Protein AF-A0A534PPP7-F1 (afdb_monomer)

Structure (mmCIF, N/CA/C/O backbone):
data_AF-A0A534PPP7-F1
#
_entry.id   AF-A0A534PPP7-F1
#
loop_
_atom_site.group_PDB
_atom_site.id
_atom_site.type_symbol
_atom_site.label_atom_id
_atom_site.label_alt_id
_atom_site.label_comp_id
_atom_site.label_asym_id
_atom_site.label_entity_id
_atom_site.label_seq_id
_atom_site.pdbx_PDB_ins_code
_atom_site.Cartn_x
_atom_site.Cartn_y
_atom_site.Cartn_z
_atom_site.occupancy
_atom_site.B_iso_or_equiv
_atom_site.auth_seq_id
_atom_site.auth_comp_id
_atom_site.auth_asym_id
_atom_site.auth_atom_id
_atom_site.pdbx_PDB_model_num
ATOM 1 N N . MET A 1 1 ? 38.783 -33.175 -7.751 1.00 48.69 1 MET A N 1
ATOM 2 C CA . MET A 1 1 ? 37.496 -33.660 -8.300 1.00 48.69 1 MET A CA 1
ATOM 3 C C . MET A 1 1 ? 37.787 -34.452 -9.560 1.00 48.69 1 MET A C 1
ATOM 5 O O . MET A 1 1 ? 38.735 -34.092 -10.246 1.00 48.69 1 MET A O 1
ATOM 9 N N . ALA A 1 2 ? 37.047 -35.529 -9.832 1.00 53.62 2 ALA A N 1
ATOM 10 C CA . ALA A 1 2 ? 37.223 -36.304 -11.060 1.00 53.62 2 ALA A CA 1
ATOM 11 C C . ALA A 1 2 ? 36.837 -35.450 -12.279 1.00 53.62 2 ALA A C 1
ATOM 13 O O . ALA A 1 2 ? 35.809 -34.774 -12.246 1.00 53.62 2 ALA A O 1
ATOM 14 N N . SER A 1 3 ? 37.666 -35.450 -13.325 1.00 61.28 3 SER A N 1
ATOM 15 C CA . SER A 1 3 ? 37.322 -34.813 -14.598 1.00 61.28 3 SER A CA 1
ATOM 16 C C . SER A 1 3 ? 36.041 -35.449 -15.160 1.00 61.28 3 SER A C 1
ATOM 18 O O . SER A 1 3 ? 35.954 -36.679 -15.166 1.00 61.28 3 SER A O 1
ATOM 20 N N . PRO A 1 4 ? 35.049 -34.661 -15.613 1.00 67.62 4 PRO A N 1
ATOM 21 C CA . PRO A 1 4 ? 33.850 -35.194 -16.254 1.00 67.62 4 PRO A CA 1
ATOM 22 C C . PRO A 1 4 ? 34.214 -36.057 -17.471 1.00 67.62 4 PRO A C 1
ATOM 24 O O . PRO A 1 4 ? 35.146 -35.735 -18.208 1.00 67.62 4 PRO A O 1
ATOM 27 N N . SER A 1 5 ? 33.478 -37.150 -17.692 1.00 76.81 5 SER A N 1
ATOM 28 C CA . SER A 1 5 ? 33.642 -37.972 -18.893 1.00 76.81 5 SER A CA 1
ATOM 29 C C . SER A 1 5 ? 33.103 -37.231 -20.116 1.00 76.81 5 SER A C 1
ATOM 31 O O . SER A 1 5 ? 31.976 -36.739 -20.095 1.00 76.81 5 SER A O 1
ATOM 33 N N . LEU A 1 6 ? 33.904 -37.161 -21.181 1.00 77.88 6 LEU A N 1
ATOM 34 C CA . LEU A 1 6 ? 33.490 -36.608 -22.470 1.00 77.88 6 LEU A CA 1
ATOM 35 C C . LEU A 1 6 ? 32.719 -37.664 -23.287 1.00 77.88 6 LEU A C 1
ATOM 37 O O . LEU A 1 6 ? 33.051 -38.848 -23.195 1.00 77.88 6 LEU A O 1
ATOM 41 N N . PRO A 1 7 ? 31.732 -37.264 -24.112 1.00 82.00 7 PRO A N 1
ATOM 42 C CA . PRO A 1 7 ? 31.319 -35.887 -24.399 1.00 82.00 7 PRO A CA 1
ATOM 43 C C . PRO A 1 7 ? 30.439 -35.259 -23.304 1.00 82.00 7 PRO A C 1
ATOM 45 O O . PRO A 1 7 ? 29.649 -35.941 -22.658 1.00 82.00 7 PRO A O 1
ATOM 48 N N . ILE A 1 8 ? 30.531 -33.935 -23.145 1.00 84.94 8 ILE A N 1
ATOM 49 C CA . ILE A 1 8 ? 29.596 -33.143 -22.330 1.00 84.94 8 ILE A CA 1
ATOM 50 C C . ILE A 1 8 ? 28.662 -32.405 -23.287 1.00 84.94 8 ILE A C 1
ATOM 52 O O . ILE A 1 8 ? 29.073 -31.470 -23.982 1.00 84.94 8 ILE A O 1
ATOM 56 N N . HIS A 1 9 ? 27.405 -32.834 -23.313 1.00 90.50 9 HIS A N 1
ATOM 57 C CA . HIS A 1 9 ? 26.338 -32.153 -24.039 1.00 90.50 9 HIS A CA 1
ATOM 58 C C . HIS A 1 9 ? 25.870 -30.906 -23.269 1.00 90.50 9 HIS A C 1
ATOM 60 O O . HIS A 1 9 ? 25.929 -30.907 -22.035 1.00 90.50 9 HIS A O 1
ATOM 66 N N . PRO A 1 10 ? 25.388 -29.856 -23.963 1.00 91.94 10 PRO A N 1
ATOM 67 C CA . PRO A 1 10 ? 24.671 -28.769 -23.306 1.00 91.94 10 PRO A CA 1
ATOM 68 C C . PRO A 1 10 ? 23.489 -29.299 -22.491 1.00 91.94 10 PRO A C 1
ATOM 70 O O . PRO A 1 10 ? 22.778 -30.204 -22.930 1.00 91.94 10 PRO A O 1
ATOM 73 N N . ASP A 1 11 ? 23.265 -28.715 -21.318 1.00 91.31 11 ASP A N 1
ATOM 74 C CA . ASP A 1 11 ? 22.062 -28.960 -20.532 1.00 91.31 11 ASP A CA 1
ATOM 75 C C . ASP A 1 11 ? 20.891 -28.190 -21.144 1.00 91.31 11 ASP A C 1
ATOM 77 O O . ASP A 1 11 ? 20.793 -26.964 -21.020 1.00 91.31 11 ASP A O 1
ATOM 81 N N . ASP A 1 12 ? 20.027 -28.939 -21.821 1.00 88.25 12 ASP A N 1
ATOM 82 C CA . ASP A 1 12 ? 18.895 -28.431 -22.586 1.00 88.25 12 ASP A CA 1
ATOM 83 C C . ASP A 1 12 ? 17.531 -28.699 -21.926 1.00 88.25 12 ASP A C 1
ATOM 85 O O . ASP A 1 12 ? 16.480 -28.615 -22.564 1.00 88.25 12 ASP A O 1
ATOM 89 N N . GLY A 1 13 ? 17.518 -29.043 -20.634 1.00 84.12 13 GLY A N 1
ATOM 90 C CA . GLY A 1 13 ? 16.265 -29.237 -19.908 1.00 84.12 13 GLY A CA 1
ATOM 91 C C . GLY A 1 13 ? 15.392 -27.978 -19.964 1.00 84.12 13 GLY A C 1
ATOM 92 O O . GLY A 1 13 ? 15.777 -26.945 -19.408 1.00 84.12 13 GLY A O 1
ATOM 93 N N . ILE A 1 14 ? 14.224 -28.078 -20.618 1.00 66.31 14 ILE A N 1
ATOM 94 C CA . ILE A 1 14 ? 13.233 -26.996 -20.685 1.00 66.31 14 ILE A CA 1
ATOM 95 C C . ILE A 1 14 ? 12.737 -26.698 -19.272 1.00 66.31 14 ILE A C 1
ATOM 97 O O . ILE A 1 14 ? 12.221 -27.582 -18.572 1.00 66.31 14 ILE A O 1
ATOM 101 N N . ARG A 1 15 ? 12.888 -25.439 -18.858 1.00 71.75 15 ARG A N 1
ATOM 102 C CA . ARG A 1 15 ? 12.310 -24.925 -17.615 1.00 71.75 15 ARG A CA 1
ATOM 103 C C . ARG A 1 15 ? 11.026 -24.189 -17.929 1.00 71.75 15 ARG A C 1
ATOM 105 O O . ARG A 1 15 ? 11.006 -22.985 -18.138 1.00 71.75 15 ARG A O 1
ATOM 112 N N . THR A 1 16 ? 9.933 -24.924 -17.947 1.00 75.56 16 THR A N 1
ATOM 113 C CA . THR A 1 16 ? 8.621 -24.296 -17.937 1.00 75.56 16 THR A CA 1
ATOM 114 C C . THR A 1 16 ? 8.432 -23.517 -16.619 1.00 75.56 16 THR A C 1
ATOM 116 O O . THR A 1 16 ? 9.051 -23.874 -15.609 1.00 75.56 16 THR A O 1
ATOM 119 N N . PRO A 1 17 ? 7.639 -22.426 -16.602 1.00 74.19 17 PRO A N 1
ATOM 120 C CA . PRO A 1 17 ? 7.441 -21.606 -15.403 1.00 74.19 17 PRO A CA 1
ATOM 121 C C . PRO A 1 17 ? 7.044 -22.399 -14.146 1.00 74.19 17 PRO A C 1
ATOM 123 O O . PRO A 1 17 ? 7.491 -22.065 -13.056 1.00 74.19 17 PRO A O 1
ATOM 126 N N . ASP A 1 18 ? 6.291 -23.492 -14.284 1.00 74.44 18 ASP A N 1
ATOM 127 C CA . ASP A 1 18 ? 5.892 -24.405 -13.198 1.00 74.44 18 ASP A CA 1
ATOM 128 C C . ASP A 1 18 ? 7.059 -25.143 -12.522 1.00 74.44 18 ASP A C 1
ATOM 130 O O . ASP A 1 18 ? 6.910 -25.634 -11.407 1.00 74.44 18 ASP A O 1
ATOM 134 N N . ARG A 1 19 ? 8.231 -25.205 -13.165 1.00 76.44 19 ARG A N 1
ATOM 135 C CA . ARG A 1 19 ? 9.452 -25.828 -12.622 1.00 76.44 19 ARG A CA 1
ATOM 136 C C . ARG A 1 19 ? 10.429 -24.820 -12.023 1.00 76.44 19 ARG A C 1
ATOM 138 O O . ARG A 1 19 ? 11.544 -25.196 -11.659 1.00 76.44 19 ARG A O 1
ATOM 145 N N . MET A 1 20 ? 10.060 -23.541 -11.994 1.00 76.81 20 MET A N 1
ATOM 146 C CA . MET A 1 20 ? 10.863 -22.478 -11.404 1.00 76.81 20 MET A CA 1
ATOM 147 C C . MET A 1 20 ? 10.299 -22.068 -10.048 1.00 76.81 20 MET A C 1
ATOM 149 O O . MET A 1 20 ? 9.087 -21.921 -9.886 1.00 76.81 20 MET A O 1
ATOM 153 N N . GLU A 1 21 ? 11.201 -21.806 -9.104 1.00 79.31 21 GLU A N 1
ATOM 154 C CA . GLU A 1 21 ? 10.847 -21.187 -7.832 1.00 79.31 21 GLU A CA 1
ATOM 155 C C . GLU A 1 21 ? 10.166 -19.834 -8.080 1.00 79.31 21 GLU A C 1
ATOM 157 O O . GLU A 1 21 ? 10.539 -19.078 -8.988 1.00 79.31 21 GLU A O 1
ATOM 162 N N . GLU A 1 22 ? 9.163 -19.512 -7.264 1.00 75.19 22 GLU A N 1
ATOM 163 C CA . GLU A 1 22 ? 8.378 -18.284 -7.407 1.00 75.19 22 GLU A CA 1
ATOM 164 C C . GLU A 1 22 ? 9.261 -17.024 -7.514 1.00 75.19 22 GLU A C 1
ATOM 166 O O . GLU A 1 22 ? 9.077 -16.258 -8.466 1.00 75.19 22 GLU A O 1
ATOM 171 N N . PRO A 1 23 ? 10.292 -16.807 -6.668 1.00 77.12 23 PRO A N 1
ATOM 172 C CA . PRO A 1 23 ? 11.134 -15.617 -6.758 1.00 77.12 23 PRO A CA 1
ATOM 173 C C . PRO A 1 23 ? 11.884 -15.465 -8.080 1.00 77.12 23 PRO A C 1
ATOM 175 O O . PRO A 1 23 ? 12.378 -14.368 -8.342 1.00 77.12 23 PRO A O 1
ATOM 178 N N . ASP A 1 24 ? 11.999 -16.515 -8.897 1.00 82.38 24 ASP A N 1
ATOM 179 C CA . ASP A 1 24 ? 12.707 -16.490 -10.176 1.00 82.38 24 ASP A CA 1
ATOM 180 C C . ASP A 1 24 ? 11.797 -16.188 -11.366 1.00 82.38 24 ASP A C 1
ATOM 182 O O . ASP A 1 24 ? 12.275 -15.610 -12.347 1.00 82.38 24 ASP A O 1
ATOM 186 N N . ARG A 1 25 ? 10.504 -16.519 -11.267 1.00 82.56 25 ARG A N 1
ATOM 187 C CA . ARG A 1 25 ? 9.499 -16.286 -12.319 1.00 82.56 25 ARG A CA 1
ATOM 188 C C . ARG A 1 25 ? 8.601 -15.073 -12.083 1.00 82.56 25 ARG A C 1
ATOM 190 O O . ARG A 1 25 ? 7.841 -14.724 -12.978 1.00 82.56 25 ARG A O 1
ATOM 197 N N . THR A 1 26 ? 8.719 -14.425 -10.926 1.00 76.88 26 THR A N 1
ATOM 198 C CA . THR A 1 26 ? 7.904 -13.272 -10.513 1.00 76.88 26 THR A CA 1
ATOM 199 C C . THR A 1 26 ? 8.612 -11.926 -10.687 1.00 76.88 26 THR A C 1
ATOM 201 O O . THR A 1 26 ? 9.839 -11.816 -10.579 1.00 76.88 26 THR A O 1
ATOM 204 N N . GLY A 1 27 ? 7.828 -10.879 -10.960 1.00 75.81 27 GLY A N 1
ATOM 205 C CA . GLY A 1 27 ? 8.277 -9.492 -11.109 1.00 75.81 27 GLY A CA 1
ATOM 206 C C . GLY A 1 27 ? 7.173 -8.591 -11.676 1.00 75.81 27 GLY A C 1
ATOM 207 O O . GLY A 1 27 ? 6.191 -9.074 -12.228 1.00 75.81 27 GLY A O 1
ATOM 208 N N . THR A 1 28 ? 7.324 -7.267 -11.580 1.00 70.12 28 THR A N 1
ATOM 209 C CA . THR A 1 28 ? 6.332 -6.318 -12.135 1.00 70.12 28 THR A CA 1
ATOM 210 C C . THR A 1 28 ? 6.365 -6.267 -13.664 1.00 70.12 28 THR A C 1
ATOM 212 O O . THR A 1 28 ? 5.373 -5.953 -14.317 1.00 70.12 28 THR A O 1
ATOM 215 N N . ALA A 1 29 ? 7.508 -6.610 -14.251 1.00 83.00 29 ALA A N 1
ATOM 216 C CA . ALA A 1 29 ? 7.692 -6.840 -15.675 1.00 83.00 29 ALA A CA 1
ATOM 217 C C . ALA A 1 29 ? 8.908 -7.744 -15.880 1.00 83.00 29 ALA A C 1
ATOM 219 O O . ALA A 1 29 ? 9.785 -7.811 -15.017 1.00 83.00 29 ALA A O 1
ATOM 220 N N . GLY A 1 30 ? 8.998 -8.398 -17.031 1.00 91.69 30 GLY A N 1
ATOM 221 C CA . GLY A 1 30 ? 10.202 -9.117 -17.411 1.00 91.69 30 GLY A CA 1
ATOM 222 C C . GLY A 1 30 ? 9.970 -10.160 -18.488 1.00 91.69 30 GLY A C 1
ATOM 223 O O . GLY A 1 30 ? 8.836 -10.497 -18.841 1.00 91.69 30 GLY A O 1
ATOM 224 N N . ARG A 1 31 ? 11.081 -10.670 -18.999 1.00 94.31 31 ARG A N 1
ATOM 225 C CA . ARG A 1 31 ? 11.146 -11.726 -20.004 1.00 94.31 31 ARG A CA 1
ATOM 226 C C . ARG A 1 31 ? 12.425 -12.516 -19.780 1.00 94.31 31 ARG A C 1
ATOM 228 O O . ARG A 1 31 ? 13.449 -11.939 -19.412 1.00 94.31 31 ARG A O 1
ATOM 235 N N . TRP A 1 32 ? 12.384 -13.815 -20.021 1.00 94.94 32 TRP A N 1
ATOM 236 C CA . TRP A 1 32 ? 13.583 -14.635 -20.047 1.00 94.94 32 TRP A CA 1
ATOM 237 C C . TRP A 1 32 ? 13.519 -15.669 -21.170 1.00 94.94 32 TRP A C 1
ATOM 239 O O . TRP A 1 32 ? 12.445 -16.055 -21.626 1.00 94.94 32 TRP A O 1
ATOM 249 N N . LEU A 1 33 ? 14.696 -16.061 -21.636 1.00 95.56 33 LEU A N 1
ATOM 250 C CA . LEU A 1 33 ? 14.929 -16.951 -22.757 1.00 95.56 33 LEU A CA 1
ATOM 251 C C . LEU A 1 33 ? 15.608 -18.214 -22.226 1.00 95.56 33 LEU A C 1
ATOM 253 O O . LEU A 1 33 ? 16.621 -18.127 -21.526 1.00 95.56 33 LEU A O 1
ATOM 257 N N . ASP A 1 34 ? 15.053 -19.380 -22.534 1.00 94.00 34 ASP A N 1
ATOM 258 C CA . ASP A 1 34 ? 15.616 -20.663 -22.122 1.00 94.00 34 ASP A CA 1
ATOM 259 C C . ASP A 1 34 ? 16.796 -21.041 -23.015 1.00 94.00 34 ASP A C 1
ATOM 261 O O . ASP A 1 34 ? 16.652 -21.617 -24.095 1.00 94.00 34 ASP A O 1
ATOM 265 N N . VAL A 1 35 ? 17.987 -20.656 -22.562 1.00 95.19 35 VAL A N 1
ATOM 266 C CA . VAL A 1 35 ? 19.249 -20.914 -23.253 1.00 95.19 35 VAL A CA 1
ATOM 267 C C . VAL A 1 35 ? 19.879 -22.227 -22.752 1.00 95.19 35 VAL A C 1
ATOM 269 O O . VAL A 1 35 ? 19.961 -22.441 -21.538 1.00 95.19 35 VAL A O 1
ATOM 272 N N . PRO A 1 36 ? 20.373 -23.112 -23.640 1.00 95.12 36 PRO A N 1
ATOM 273 C CA . PRO A 1 36 ? 21.095 -24.316 -23.223 1.00 95.12 36 PRO A CA 1
ATOM 274 C C . PRO A 1 36 ? 22.361 -23.971 -22.428 1.00 95.12 36 PRO A C 1
ATOM 276 O O . PRO A 1 36 ? 23.118 -23.090 -22.827 1.00 95.12 36 PRO A O 1
ATOM 279 N N . ARG A 1 37 ? 22.643 -24.665 -21.319 1.00 93.12 37 ARG A N 1
ATOM 280 C CA . ARG A 1 37 ? 23.792 -24.322 -20.456 1.00 93.12 37 ARG A CA 1
ATOM 281 C C . ARG A 1 37 ? 24.981 -25.212 -20.757 1.00 93.12 37 ARG A C 1
ATOM 283 O O . ARG A 1 37 ? 24.846 -26.429 -20.860 1.00 93.12 37 ARG A O 1
ATOM 290 N N . LEU A 1 38 ? 26.164 -24.619 -20.827 1.00 91.88 38 LEU A N 1
ATOM 291 C CA . LEU A 1 38 ? 27.402 -25.341 -21.085 1.00 91.88 38 LEU A CA 1
ATOM 292 C C . LEU A 1 38 ? 28.473 -24.888 -20.084 1.00 91.88 38 LEU A C 1
ATOM 294 O O . LEU A 1 38 ? 28.654 -23.682 -19.913 1.00 91.88 38 LEU A O 1
ATOM 298 N N . PRO A 1 39 ? 29.160 -25.817 -19.393 1.00 89.69 39 PRO A N 1
ATOM 299 C CA . PRO A 1 39 ? 30.205 -25.455 -18.449 1.00 89.69 39 PRO A CA 1
ATOM 300 C C . PRO A 1 39 ? 31.470 -24.985 -19.148 1.00 89.69 39 PRO A C 1
ATOM 302 O O . PRO A 1 39 ? 31.821 -25.478 -20.226 1.00 89.69 39 PRO A O 1
ATOM 305 N N . ASP A 1 40 ? 32.209 -24.113 -18.471 1.00 86.06 40 ASP A N 1
ATOM 306 C CA . ASP A 1 40 ? 33.564 -23.722 -18.833 1.00 86.06 40 ASP A CA 1
ATOM 307 C C . ASP A 1 40 ? 34.547 -24.846 -18.471 1.00 86.06 40 ASP A C 1
ATOM 309 O O . ASP A 1 40 ? 35.335 -24.755 -17.529 1.00 86.06 40 ASP A O 1
ATOM 313 N N . TYR A 1 41 ? 34.441 -25.974 -19.178 1.00 76.56 41 TYR A N 1
ATOM 314 C CA . TYR A 1 41 ? 35.323 -27.115 -18.980 1.00 76.56 41 TYR A CA 1
ATOM 315 C C . TYR A 1 41 ? 36.561 -27.014 -19.862 1.00 76.56 41 TYR A C 1
ATOM 317 O O . TYR A 1 41 ? 36.495 -26.770 -21.069 1.00 76.56 41 TYR A O 1
ATOM 325 N N . ASN A 1 42 ? 37.709 -27.263 -19.247 1.00 65.19 42 ASN A N 1
ATOM 326 C CA . ASN A 1 42 ? 38.985 -27.271 -19.920 1.00 65.19 42 ASN A CA 1
ATOM 327 C C . ASN A 1 42 ? 39.849 -28.400 -19.365 1.00 65.19 42 ASN A C 1
ATOM 329 O O . ASN A 1 42 ? 40.359 -28.308 -18.251 1.00 65.19 42 ASN A O 1
ATOM 333 N N . GLY A 1 43 ? 40.008 -29.471 -20.139 1.00 55.59 43 GLY A N 1
ATOM 334 C CA . GLY A 1 43 ? 40.831 -30.596 -19.718 1.00 55.59 43 GLY A CA 1
ATOM 335 C C . GLY A 1 43 ? 42.319 -30.249 -19.588 1.00 55.59 43 GLY A C 1
ATOM 336 O O . GLY A 1 43 ? 42.983 -30.861 -18.758 1.00 55.59 43 GLY A O 1
ATOM 337 N N . LEU A 1 44 ? 42.868 -29.318 -20.396 1.00 55.81 44 LEU A N 1
ATOM 338 C CA . LEU A 1 44 ? 44.331 -29.209 -20.590 1.00 55.81 44 LEU A CA 1
ATOM 339 C C . LEU A 1 44 ? 44.894 -27.848 -21.107 1.00 55.81 44 LEU A C 1
ATOM 341 O O . LEU A 1 44 ? 46.115 -27.722 -21.234 1.00 55.81 44 LEU A O 1
ATOM 345 N N . ALA A 1 45 ? 44.076 -26.841 -21.442 1.00 54.84 45 ALA A N 1
ATOM 346 C CA . ALA A 1 45 ? 44.455 -25.693 -22.286 1.00 54.84 45 ALA A CA 1
ATOM 347 C C . ALA A 1 45 ? 44.291 -24.313 -21.617 1.00 54.84 45 ALA A C 1
ATOM 349 O O . ALA A 1 45 ? 43.252 -23.692 -21.800 1.00 54.84 45 ALA A O 1
ATOM 350 N N . ASP A 1 46 ? 45.268 -23.774 -20.881 1.00 54.81 46 ASP A N 1
ATOM 351 C CA . ASP A 1 46 ? 45.174 -22.410 -20.311 1.00 54.81 46 ASP A CA 1
ATOM 352 C C . ASP A 1 46 ? 44.935 -21.336 -21.400 1.00 54.81 46 ASP A C 1
ATOM 354 O O . ASP A 1 46 ? 45.866 -20.791 -21.993 1.00 54.81 46 ASP A O 1
ATOM 358 N N . SER A 1 47 ? 43.667 -21.032 -21.685 1.00 63.19 47 SER A N 1
ATOM 359 C CA . SER A 1 47 ? 43.232 -20.060 -22.684 1.00 63.19 47 SER A CA 1
ATOM 360 C C . SER A 1 47 ? 42.329 -19.026 -22.034 1.00 63.19 47 SER A C 1
ATOM 362 O O . SER A 1 47 ? 41.345 -19.347 -21.372 1.00 63.19 47 SER A O 1
ATOM 364 N N . TRP A 1 48 ? 42.660 -17.756 -22.246 1.00 68.06 48 TRP A N 1
ATOM 365 C CA . TRP A 1 48 ? 42.057 -16.616 -21.552 1.00 68.06 48 TRP A CA 1
ATOM 366 C C . TRP A 1 48 ? 40.630 -16.268 -22.008 1.00 68.06 48 TRP A C 1
ATOM 368 O O . TRP A 1 48 ? 40.037 -15.329 -21.487 1.00 68.06 48 TRP A O 1
ATOM 378 N N . LEU A 1 49 ? 40.085 -16.995 -22.988 1.00 74.31 49 LEU A N 1
ATOM 379 C CA . LEU A 1 49 ? 38.795 -16.714 -23.634 1.00 74.31 49 LEU A CA 1
ATOM 380 C C . LEU A 1 49 ? 37.843 -17.918 -23.623 1.00 74.31 49 LEU A C 1
ATOM 382 O O . LEU A 1 49 ? 36.935 -17.998 -24.450 1.00 74.31 49 LEU A O 1
ATOM 386 N N . TRP A 1 50 ? 38.048 -18.864 -22.706 1.00 85.44 50 TRP A N 1
ATOM 387 C CA . TRP A 1 50 ? 37.230 -20.076 -22.633 1.00 85.44 50 TRP A CA 1
ATOM 388 C C . TRP A 1 50 ? 35.769 -19.780 -22.297 1.00 85.44 50 TRP A C 1
ATOM 390 O O . TRP A 1 50 ? 34.889 -20.138 -23.079 1.00 85.44 50 TRP A O 1
ATOM 400 N N . SER A 1 51 ? 35.521 -18.956 -21.274 1.00 89.31 51 SER A N 1
ATOM 401 C CA . SER A 1 51 ? 34.175 -18.462 -20.962 1.00 89.31 51 SER A CA 1
ATOM 402 C C . SER A 1 51 ? 33.514 -17.722 -22.127 1.00 89.31 51 SER A C 1
ATOM 404 O O . SER A 1 51 ? 32.308 -17.842 -22.325 1.00 89.31 51 SER A O 1
ATOM 406 N N . GLY A 1 52 ? 34.301 -17.035 -22.962 1.00 90.81 52 GLY A N 1
ATOM 407 C CA . GLY A 1 52 ? 33.838 -16.446 -24.219 1.00 90.81 52 GLY A CA 1
ATOM 408 C C . GLY A 1 52 ? 33.343 -17.496 -25.208 1.00 90.81 52 GLY A C 1
ATOM 409 O O . GLY A 1 52 ? 32.209 -17.403 -25.674 1.00 90.81 52 GLY A O 1
ATOM 410 N N . ARG A 1 53 ? 34.171 -18.502 -25.520 1.00 91.06 53 ARG A N 1
ATOM 411 C CA . ARG A 1 53 ? 33.818 -19.568 -26.475 1.00 91.06 53 ARG A CA 1
ATOM 412 C C . ARG A 1 53 ? 32.611 -20.366 -25.997 1.00 91.06 53 ARG A C 1
ATOM 414 O O . ARG A 1 53 ? 31.707 -20.625 -26.786 1.00 91.06 53 ARG A O 1
ATOM 421 N N . THR A 1 54 ? 32.582 -20.706 -24.712 1.00 92.75 54 THR A N 1
ATOM 422 C CA . THR A 1 54 ? 31.476 -21.432 -24.086 1.00 92.75 54 THR A CA 1
ATOM 423 C C . THR A 1 54 ? 30.189 -20.606 -24.118 1.00 92.75 54 THR A C 1
ATOM 425 O O . THR A 1 54 ? 29.151 -21.115 -24.527 1.00 92.75 54 THR A O 1
ATOM 428 N N . SER A 1 55 ? 30.249 -19.310 -23.795 1.00 95.00 55 SER A N 1
ATOM 429 C CA . SER A 1 55 ? 29.078 -18.427 -23.875 1.00 95.00 55 SER A CA 1
ATOM 430 C C . SER A 1 55 ? 28.590 -18.232 -25.315 1.00 95.00 55 SER A C 1
ATOM 432 O O . SER A 1 55 ? 27.388 -18.268 -25.566 1.00 95.00 55 SER A O 1
ATOM 434 N N . ALA A 1 56 ? 29.495 -18.076 -26.288 1.00 95.81 56 ALA A N 1
ATOM 435 C CA . ALA A 1 56 ? 29.121 -17.983 -27.702 1.00 95.81 56 ALA A CA 1
ATOM 436 C C . ALA A 1 56 ? 28.483 -19.282 -28.219 1.00 95.81 56 ALA A C 1
ATOM 438 O O . ALA A 1 56 ? 27.503 -19.230 -28.961 1.00 95.81 56 ALA A O 1
ATOM 439 N N . ALA A 1 57 ? 28.981 -20.440 -27.773 1.00 96.19 57 ALA A N 1
ATOM 440 C CA . ALA A 1 57 ? 28.350 -21.731 -28.021 1.00 96.19 57 ALA A CA 1
ATOM 441 C C . ALA A 1 57 ? 26.946 -21.810 -27.397 1.00 96.19 57 ALA A C 1
ATOM 443 O O . ALA A 1 57 ? 26.022 -22.251 -28.071 1.00 96.19 57 ALA A O 1
ATOM 444 N N . THR A 1 58 ? 26.750 -21.321 -26.167 1.00 96.44 58 THR A N 1
ATOM 445 C CA . THR A 1 58 ? 25.420 -21.199 -25.538 1.00 96.44 58 THR A CA 1
ATOM 446 C C . THR A 1 58 ? 24.465 -20.345 -26.379 1.00 96.44 58 THR A C 1
ATOM 448 O O . THR A 1 58 ? 23.333 -20.761 -26.625 1.00 96.44 58 THR A O 1
ATOM 451 N N . LEU A 1 59 ? 24.918 -19.1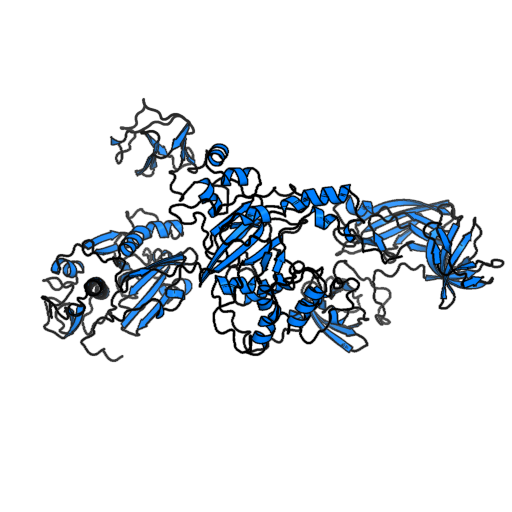87 -26.876 1.00 96.81 59 LEU A N 1
ATOM 452 C CA . LEU A 1 59 ? 24.111 -18.328 -27.751 1.00 96.81 59 LEU A CA 1
ATOM 453 C C . LEU A 1 59 ? 23.747 -19.032 -29.071 1.00 96.81 59 LEU A C 1
ATOM 455 O O . LEU A 1 59 ? 22.604 -18.963 -29.509 1.00 96.81 59 LEU A O 1
ATOM 459 N N . TYR A 1 60 ? 24.688 -19.747 -29.690 1.00 97.12 60 TYR A N 1
ATOM 460 C CA . TYR A 1 60 ? 24.412 -20.553 -30.883 1.00 97.12 60 TYR A CA 1
ATOM 461 C C . TYR A 1 60 ? 23.410 -21.686 -30.609 1.00 97.12 60 TYR A C 1
ATOM 463 O O . TYR A 1 60 ? 22.460 -21.889 -31.372 1.00 97.12 60 TYR A O 1
ATOM 471 N N . ASN A 1 61 ? 23.589 -22.393 -29.492 1.00 97.50 61 ASN A N 1
ATOM 472 C CA . ASN A 1 61 ? 22.721 -23.493 -29.088 1.00 97.50 61 ASN A CA 1
ATOM 473 C C . ASN A 1 61 ? 21.289 -23.012 -28.823 1.00 97.50 61 ASN A C 1
ATOM 475 O O . ASN A 1 61 ? 20.355 -23.732 -29.154 1.00 97.50 61 ASN A O 1
ATOM 479 N N . TYR A 1 62 ? 21.095 -21.790 -28.314 1.00 97.31 62 TYR A N 1
ATOM 480 C CA . TYR A 1 62 ? 19.763 -21.189 -28.179 1.00 97.31 62 TYR A CA 1
ATOM 481 C C . TYR A 1 62 ? 19.014 -21.118 -29.518 1.00 97.31 62 TYR A C 1
ATOM 483 O O . TYR A 1 62 ? 17.874 -21.574 -29.610 1.00 97.31 62 TYR A O 1
ATOM 491 N N . TYR A 1 63 ? 19.656 -20.626 -30.580 1.00 97.38 63 TYR A N 1
ATOM 492 C CA . TYR A 1 63 ? 19.019 -20.578 -31.900 1.00 97.38 63 TYR A CA 1
ATOM 493 C C . TYR A 1 63 ? 18.778 -21.977 -32.466 1.00 97.38 63 TYR A C 1
ATOM 495 O O . TYR A 1 63 ? 17.736 -22.229 -33.065 1.00 97.38 63 TYR A O 1
ATOM 503 N N . CYS A 1 64 ? 19.688 -22.923 -32.227 1.00 96.19 64 CYS A N 1
ATOM 504 C CA . CYS A 1 64 ? 19.449 -24.317 -32.593 1.00 96.19 64 CYS A CA 1
ATOM 505 C C . CYS A 1 64 ? 18.238 -24.901 -31.868 1.00 96.19 64 CYS A C 1
ATOM 507 O O . CYS A 1 64 ? 17.437 -25.580 -32.505 1.00 96.19 64 CYS A O 1
ATOM 509 N N . LYS A 1 65 ? 18.068 -24.600 -30.576 1.00 95.38 65 LYS A N 1
ATOM 510 C CA . LYS A 1 65 ? 16.899 -25.003 -29.793 1.00 95.38 65 LYS A CA 1
ATOM 511 C C . LYS A 1 65 ? 15.621 -24.445 -30.406 1.00 95.38 65 LYS A C 1
ATOM 513 O O . LYS A 1 65 ? 14.724 -25.204 -30.758 1.00 95.38 65 LYS A O 1
ATOM 518 N N . ALA A 1 66 ? 15.585 -23.131 -30.629 1.00 94.44 66 ALA A N 1
ATOM 519 C CA . ALA A 1 66 ? 14.440 -22.434 -31.211 1.00 94.44 66 ALA A CA 1
ATOM 520 C C . ALA A 1 66 ? 14.052 -22.957 -32.611 1.00 94.44 66 ALA A C 1
ATOM 522 O O . ALA A 1 66 ? 12.874 -22.948 -32.979 1.00 94.44 66 ALA A O 1
ATOM 523 N N . LEU A 1 67 ? 15.038 -23.430 -33.381 1.00 93.94 67 LEU A N 1
ATOM 524 C CA . LEU A 1 67 ? 14.871 -24.000 -34.721 1.00 93.94 67 LEU A CA 1
ATOM 525 C C . LEU A 1 67 ? 14.653 -25.527 -34.729 1.00 93.94 67 LEU A C 1
ATOM 527 O O . LEU A 1 67 ? 14.539 -26.105 -35.810 1.00 93.94 67 LEU A O 1
ATOM 531 N N . GLY A 1 68 ? 14.625 -26.195 -33.569 1.00 93.94 68 GLY A N 1
ATOM 532 C CA . GLY A 1 68 ? 14.485 -27.655 -33.474 1.00 93.94 68 GLY A CA 1
ATOM 533 C C . GLY A 1 68 ? 15.703 -28.448 -33.977 1.00 93.94 68 GLY A C 1
ATOM 534 O O . GLY A 1 68 ? 15.580 -29.615 -34.339 1.00 93.94 68 GLY A O 1
ATOM 535 N N . LYS A 1 69 ? 16.887 -27.828 -34.015 1.00 95.69 69 LYS A N 1
ATOM 536 C CA . LYS A 1 69 ? 18.160 -28.387 -34.505 1.00 95.69 69 LYS A CA 1
ATOM 537 C C . LYS A 1 69 ? 19.103 -28.797 -33.370 1.00 95.69 69 LYS A C 1
ATOM 539 O O . LYS A 1 69 ? 20.309 -28.571 -33.434 1.00 95.69 69 LYS A O 1
ATOM 544 N N . THR A 1 70 ? 18.579 -29.403 -32.308 1.00 94.56 70 THR A N 1
ATOM 545 C CA . THR A 1 70 ? 19.364 -29.722 -31.098 1.00 94.56 70 THR A CA 1
ATOM 546 C C . THR A 1 70 ? 20.512 -30.711 -31.345 1.00 94.56 70 THR A C 1
ATOM 548 O O . THR A 1 70 ? 21.520 -30.694 -30.641 1.00 94.56 70 THR A O 1
ATOM 551 N N . SER A 1 71 ? 20.435 -31.515 -32.410 1.00 94.69 71 SER A N 1
ATOM 552 C CA . SER A 1 71 ? 21.538 -32.371 -32.868 1.00 94.69 71 SER A CA 1
ATOM 553 C C . SER A 1 71 ? 22.757 -31.599 -33.389 1.00 94.69 71 SER A C 1
ATOM 555 O O . SER A 1 71 ? 23.837 -32.175 -33.489 1.00 94.69 71 SER A O 1
ATOM 557 N N . GLU A 1 72 ? 22.603 -30.323 -33.752 1.00 96.12 72 GLU A N 1
ATOM 558 C CA . GLU A 1 72 ? 23.677 -29.463 -34.274 1.00 96.12 72 GLU A CA 1
ATOM 559 C C . GLU A 1 72 ? 24.395 -28.664 -33.176 1.00 96.12 72 GLU A C 1
ATOM 561 O O . GLU A 1 72 ? 25.313 -27.906 -33.478 1.00 96.12 72 GLU A O 1
ATOM 566 N N . TYR A 1 73 ? 24.023 -28.851 -31.904 1.00 97.50 73 TYR A N 1
ATOM 567 C CA . TYR A 1 73 ? 24.628 -28.146 -30.776 1.00 97.50 73 TYR A CA 1
ATOM 568 C C . TYR A 1 73 ? 26.153 -28.212 -30.748 1.00 97.50 73 TYR A C 1
ATOM 570 O O . TYR A 1 73 ? 26.780 -29.168 -31.198 1.00 97.50 73 TYR A O 1
ATOM 578 N N . ILE A 1 74 ? 26.752 -27.211 -30.117 1.00 96.88 74 ILE A N 1
ATOM 579 C CA . ILE A 1 74 ? 28.156 -27.205 -29.728 1.00 96.88 74 ILE A CA 1
ATOM 580 C C . ILE A 1 74 ? 28.263 -27.688 -28.279 1.00 96.88 74 ILE A C 1
ATOM 582 O O . ILE A 1 74 ? 27.596 -27.155 -27.394 1.00 96.88 74 ILE A O 1
ATOM 586 N N . GLY A 1 75 ? 29.127 -28.672 -28.033 1.00 94.62 75 GLY A N 1
ATOM 587 C CA . GLY A 1 75 ? 29.425 -29.217 -26.704 1.00 94.62 75 GLY A CA 1
ATOM 588 C C . GLY A 1 75 ? 30.895 -29.611 -26.566 1.00 94.62 75 GLY A C 1
ATOM 589 O O . GLY A 1 75 ? 31.688 -29.406 -27.488 1.00 94.62 75 GLY A O 1
ATOM 590 N N . HIS A 1 76 ? 31.283 -30.186 -25.427 1.00 91.62 76 HIS A N 1
ATOM 591 C CA . HIS A 1 76 ? 32.652 -30.687 -25.249 1.00 91.62 76 HIS A CA 1
ATOM 592 C C . HIS A 1 76 ? 32.763 -32.106 -25.795 1.00 91.62 76 HIS A C 1
ATOM 594 O O . HIS A 1 76 ? 32.001 -32.985 -25.394 1.00 91.62 76 HIS A O 1
ATOM 600 N N . LYS A 1 77 ? 33.721 -32.352 -26.691 1.00 91.88 77 LYS A N 1
ATOM 601 C CA . LYS A 1 77 ? 33.920 -33.663 -27.324 1.00 91.88 77 LYS A CA 1
ATOM 602 C C . LYS A 1 77 ? 35.396 -33.898 -27.651 1.00 91.88 77 LYS A C 1
ATOM 604 O O . LYS A 1 77 ? 36.100 -32.992 -28.107 1.00 91.88 77 LYS A O 1
ATOM 609 N N . THR A 1 78 ? 35.855 -35.131 -27.456 1.00 91.06 78 THR A N 1
ATOM 610 C CA . THR A 1 78 ? 37.180 -35.584 -27.897 1.00 91.06 78 THR A CA 1
ATOM 611 C C . THR A 1 78 ? 37.185 -35.788 -29.412 1.00 91.06 78 THR A C 1
ATOM 613 O O . THR A 1 78 ? 36.310 -36.452 -29.964 1.00 91.06 78 THR A O 1
ATOM 616 N N . GLY A 1 79 ? 38.178 -35.231 -30.100 1.00 91.25 79 GLY A N 1
ATOM 617 C CA . GLY A 1 79 ? 38.338 -35.373 -31.547 1.00 91.25 79 GLY A CA 1
ATOM 618 C C . GLY A 1 79 ? 39.754 -35.041 -32.015 1.00 91.25 79 GLY A C 1
ATOM 619 O O . GLY A 1 79 ? 40.686 -34.964 -31.216 1.00 91.25 79 GLY A O 1
ATOM 620 N N . LYS A 1 80 ? 39.937 -34.824 -33.323 1.00 92.00 80 LYS A N 1
ATOM 621 C CA . LYS A 1 80 ? 41.251 -34.458 -33.881 1.00 92.00 80 LYS A CA 1
ATOM 622 C C . LYS A 1 80 ? 41.691 -33.078 -33.386 1.00 92.00 80 LYS A C 1
ATOM 624 O O . LYS A 1 80 ? 40.892 -32.138 -33.400 1.00 92.00 80 LYS A O 1
ATOM 629 N N . ALA A 1 81 ? 42.952 -32.959 -32.974 1.00 90.00 81 ALA A N 1
ATOM 630 C CA . ALA A 1 81 ? 43.561 -31.674 -32.643 1.00 90.00 81 ALA A CA 1
ATOM 631 C C . ALA A 1 81 ? 43.493 -30.714 -33.848 1.00 90.00 81 ALA A C 1
ATOM 633 O O . ALA A 1 81 ? 43.635 -31.135 -34.996 1.00 90.00 81 ALA A O 1
ATOM 634 N N . GLY A 1 82 ? 43.246 -29.437 -33.571 1.00 87.56 82 GLY A N 1
ATOM 635 C CA . GLY A 1 82 ? 43.233 -28.345 -34.541 1.00 87.56 82 GLY A CA 1
ATOM 636 C C . GLY A 1 82 ? 44.461 -27.433 -34.432 1.00 87.56 82 GLY A C 1
ATOM 637 O O . GLY A 1 82 ? 45.394 -27.725 -33.679 1.00 87.56 82 GLY A O 1
ATOM 638 N N . PRO A 1 83 ? 44.475 -26.317 -35.178 1.00 86.06 83 PRO A N 1
ATOM 639 C CA . PRO A 1 83 ? 45.616 -25.410 -35.229 1.00 86.06 83 PRO A CA 1
ATOM 640 C C . PRO A 1 83 ? 45.818 -24.616 -33.926 1.00 86.06 83 PRO A C 1
ATOM 642 O O . PRO A 1 83 ? 44.882 -24.335 -33.175 1.00 86.06 83 PRO A O 1
ATOM 645 N N . GLY A 1 84 ? 47.069 -24.212 -33.688 1.00 84.00 84 GLY A N 1
ATOM 646 C CA . GLY A 1 84 ? 47.480 -23.310 -32.608 1.00 84.00 84 GLY A CA 1
ATOM 647 C C . GLY A 1 84 ? 47.428 -23.888 -31.189 1.00 84.00 84 GLY A C 1
ATOM 648 O O . GLY A 1 84 ? 47.044 -25.032 -30.946 1.00 84.00 84 GLY A O 1
ATOM 649 N N . ALA A 1 85 ? 47.850 -23.071 -30.219 1.00 80.31 85 ALA A N 1
ATOM 650 C CA . ALA A 1 85 ? 48.005 -23.488 -28.822 1.00 80.31 85 ALA A CA 1
ATOM 651 C C . ALA A 1 85 ? 46.684 -23.913 -28.161 1.00 80.31 85 ALA A C 1
ATOM 653 O O . ALA A 1 85 ? 46.700 -24.707 -27.226 1.00 80.31 85 ALA A O 1
ATOM 654 N N . VAL A 1 86 ? 45.562 -23.396 -28.661 1.00 80.00 86 VAL A N 1
ATOM 655 C CA . VAL A 1 86 ? 44.212 -23.689 -28.180 1.00 80.00 86 VAL A CA 1
ATOM 656 C C . VAL A 1 86 ? 43.610 -24.929 -28.855 1.00 80.00 86 VAL A C 1
ATOM 658 O O . VAL A 1 86 ? 42.898 -25.700 -28.211 1.00 80.00 86 VAL A O 1
ATOM 661 N N . GLY A 1 87 ? 43.887 -25.132 -30.146 1.00 84.25 87 GLY A N 1
ATOM 662 C CA . GLY A 1 87 ? 43.368 -26.263 -30.913 1.00 84.25 87 GLY A CA 1
ATOM 663 C C . GLY A 1 87 ? 44.140 -27.564 -30.696 1.00 84.25 87 GLY A C 1
ATOM 664 O O . GLY A 1 87 ? 43.583 -28.629 -30.949 1.00 84.25 87 GLY A O 1
ATOM 665 N N . LYS A 1 88 ? 45.382 -27.510 -30.190 1.00 84.94 88 LYS A N 1
ATOM 666 C CA . LYS A 1 88 ? 46.277 -28.681 -30.062 1.00 84.94 88 LYS A CA 1
ATOM 667 C C . LYS A 1 88 ? 45.753 -29.824 -29.179 1.00 84.94 88 LYS A C 1
ATOM 669 O O . LYS A 1 88 ? 46.323 -30.911 -29.200 1.00 84.94 88 LYS A O 1
ATOM 674 N N . TYR A 1 89 ? 44.705 -29.590 -28.392 1.00 85.19 89 TYR A N 1
ATOM 675 C CA . TYR A 1 89 ? 44.119 -30.585 -27.498 1.00 85.19 89 TYR A CA 1
ATOM 676 C C . TYR A 1 89 ? 42.964 -31.326 -28.176 1.00 85.19 89 TYR A C 1
ATOM 678 O O . TYR A 1 89 ? 42.122 -30.718 -28.840 1.00 85.19 89 TYR A O 1
ATOM 686 N N . ALA A 1 90 ? 42.929 -32.649 -27.995 1.00 86.38 90 ALA A N 1
ATOM 687 C CA . ALA A 1 90 ? 41.876 -33.502 -28.543 1.00 86.38 90 ALA A CA 1
ATOM 688 C C . ALA A 1 90 ? 40.497 -33.150 -27.955 1.00 86.38 90 ALA A C 1
ATOM 690 O O . ALA A 1 90 ? 39.510 -33.076 -28.693 1.00 86.38 90 ALA A O 1
ATOM 691 N N . ASP A 1 91 ? 40.457 -32.862 -26.656 1.00 88.25 91 ASP A N 1
ATOM 692 C CA . ASP A 1 91 ? 39.269 -32.435 -25.920 1.00 88.25 91 ASP A CA 1
ATOM 693 C C . ASP A 1 91 ? 39.014 -30.942 -26.154 1.00 88.25 91 ASP A C 1
ATOM 695 O O . ASP A 1 91 ? 39.834 -30.096 -25.791 1.00 88.25 91 ASP A O 1
ATOM 699 N N . ASN A 1 92 ? 37.901 -30.605 -26.811 1.00 89.62 92 ASN A N 1
ATOM 700 C CA . ASN A 1 92 ? 37.585 -29.221 -27.168 1.00 89.62 92 ASN A CA 1
ATOM 701 C C . ASN A 1 92 ? 36.073 -28.988 -27.319 1.00 89.62 92 ASN A C 1
ATOM 703 O O . ASN A 1 92 ? 35.290 -29.939 -27.358 1.00 89.62 92 ASN A O 1
ATOM 707 N N . LEU A 1 93 ? 35.683 -27.719 -27.481 1.00 91.69 93 LEU A N 1
ATOM 708 C CA . LEU A 1 93 ? 34.343 -27.336 -27.928 1.00 91.69 93 LEU A CA 1
ATOM 709 C C . LEU A 1 93 ? 34.186 -27.659 -29.414 1.00 91.69 93 LEU A C 1
ATOM 711 O O . LEU A 1 93 ? 34.932 -27.136 -30.251 1.00 91.69 93 LEU A O 1
ATOM 715 N N . ARG A 1 94 ? 33.223 -28.519 -29.738 1.00 93.88 94 ARG A N 1
ATOM 716 C CA . ARG A 1 94 ? 32.980 -29.014 -31.095 1.00 93.88 94 ARG A CA 1
ATOM 717 C C . ARG A 1 94 ? 31.503 -29.026 -31.428 1.00 93.88 94 ARG A C 1
ATOM 719 O O . ARG A 1 94 ? 30.661 -29.187 -30.549 1.00 93.88 94 ARG A O 1
ATOM 726 N N . TRP A 1 95 ? 31.224 -28.930 -32.718 1.00 96.06 95 TRP A N 1
ATOM 727 C CA . TRP A 1 95 ? 29.904 -29.188 -33.280 1.00 96.06 95 TRP A CA 1
ATOM 728 C C . TRP A 1 95 ? 29.579 -30.671 -33.119 1.00 96.06 95 TRP A C 1
ATOM 730 O O . TRP A 1 95 ? 30.339 -31.538 -33.558 1.00 96.06 95 TRP A O 1
ATOM 740 N N . LEU A 1 96 ? 28.466 -30.973 -32.464 1.00 95.69 96 LEU A N 1
ATOM 741 C CA . LEU A 1 96 ? 28.051 -32.343 -32.182 1.00 95.69 96 LEU A CA 1
ATOM 742 C C . LEU A 1 96 ? 27.412 -33.004 -33.412 1.00 95.69 96 LEU A C 1
ATOM 744 O O . LEU A 1 96 ? 27.489 -34.224 -33.550 1.00 95.69 96 LEU A O 1
ATOM 748 N N . GLY A 1 97 ? 26.887 -32.208 -34.348 1.00 94.25 97 GLY A N 1
ATOM 749 C CA . GLY A 1 97 ? 26.252 -32.668 -35.583 1.00 94.25 97 GLY A CA 1
ATOM 750 C C . GLY A 1 97 ? 26.231 -31.601 -36.681 1.00 94.25 97 GLY A C 1
ATOM 751 O O . GLY A 1 97 ? 26.980 -30.625 -36.632 1.00 94.25 97 GLY A O 1
ATOM 752 N N . GLY A 1 98 ? 25.387 -31.811 -37.694 1.00 93.94 98 GLY A N 1
ATOM 753 C CA . GLY A 1 98 ? 25.269 -30.926 -38.858 1.00 93.94 98 GLY A CA 1
ATOM 754 C C . GLY A 1 98 ? 26.454 -31.013 -39.827 1.00 93.94 98 GLY A C 1
ATOM 755 O O . GLY A 1 98 ? 27.317 -31.886 -39.717 1.00 93.94 98 GLY A O 1
ATOM 756 N N . SER A 1 99 ? 26.517 -30.080 -40.780 1.00 93.50 99 SER A N 1
ATOM 757 C CA . SER A 1 99 ? 27.592 -30.001 -41.788 1.00 93.50 99 SER A CA 1
ATOM 758 C C . SER A 1 99 ? 28.974 -29.705 -41.196 1.00 93.50 99 SER A C 1
ATOM 760 O O . SER A 1 99 ? 29.987 -29.918 -41.859 1.00 93.50 99 SER A O 1
ATOM 762 N N . ASN A 1 100 ? 29.017 -29.235 -39.946 1.00 93.50 100 ASN A N 1
ATOM 763 C CA . ASN A 1 100 ? 30.235 -28.882 -39.227 1.00 93.50 100 ASN A CA 1
ATOM 764 C C . ASN A 1 100 ? 30.663 -29.930 -38.188 1.00 93.50 100 ASN A C 1
ATOM 766 O O . ASN A 1 100 ? 31.605 -29.657 -37.441 1.00 93.50 100 ASN A O 1
ATOM 770 N N . SER A 1 101 ? 29.992 -31.088 -38.114 1.00 94.69 101 SER A N 1
ATOM 771 C CA . SER A 1 101 ? 30.231 -32.105 -37.080 1.00 94.69 101 SER A CA 1
ATOM 772 C C . SER A 1 101 ? 31.726 -32.400 -36.881 1.00 94.69 101 SER A C 1
ATOM 774 O O . SER A 1 101 ? 32.496 -32.481 -37.837 1.00 94.69 101 SER A O 1
ATOM 776 N N . ASP A 1 102 ? 32.142 -32.512 -35.619 1.00 93.56 102 ASP A N 1
ATOM 777 C CA . ASP A 1 102 ? 33.523 -32.724 -35.156 1.00 93.56 102 ASP A CA 1
ATOM 778 C C . ASP A 1 102 ? 34.524 -31.581 -35.380 1.00 93.56 102 ASP A C 1
ATOM 780 O O . ASP A 1 102 ? 35.626 -31.619 -34.807 1.00 93.56 102 ASP A O 1
ATOM 784 N N . ALA A 1 103 ? 34.167 -30.529 -36.122 1.00 93.12 103 ALA A N 1
ATOM 785 C CA . ALA A 1 103 ? 35.006 -29.338 -36.215 1.00 93.12 103 ALA A CA 1
ATOM 786 C C . ALA A 1 103 ? 35.104 -28.630 -34.852 1.00 93.12 103 ALA A C 1
ATOM 788 O O . ALA A 1 103 ? 34.170 -28.649 -34.049 1.00 93.12 103 ALA A O 1
ATOM 789 N N . ILE A 1 104 ? 36.233 -27.970 -34.589 1.00 92.00 104 ILE A N 1
ATOM 790 C CA . ILE A 1 104 ? 36.391 -27.127 -33.398 1.00 92.00 104 ILE A CA 1
ATOM 791 C C . ILE A 1 104 ? 35.598 -25.828 -33.607 1.00 92.00 104 ILE A C 1
ATOM 793 O O . ILE A 1 104 ? 35.693 -25.204 -34.664 1.00 92.00 104 ILE A O 1
ATOM 797 N N . ALA A 1 105 ? 34.800 -25.430 -32.616 1.00 91.88 105 ALA A N 1
ATOM 798 C CA . ALA A 1 105 ? 33.974 -24.221 -32.668 1.00 91.88 105 ALA A CA 1
ATOM 799 C C . ALA A 1 105 ? 34.711 -22.981 -32.126 1.00 91.88 105 ALA A C 1
ATOM 801 O O . ALA A 1 105 ? 35.549 -23.109 -31.236 1.00 91.88 105 ALA A O 1
ATOM 802 N N . ALA A 1 106 ? 34.381 -21.776 -32.611 1.00 89.19 106 ALA A N 1
ATOM 803 C CA . ALA A 1 106 ? 34.936 -20.495 -32.128 1.00 89.19 106 ALA A CA 1
ATOM 804 C C . ALA A 1 106 ? 36.482 -20.440 -32.080 1.00 89.19 106 ALA A C 1
ATOM 806 O O . ALA A 1 106 ? 37.081 -19.967 -31.107 1.00 89.19 106 ALA A O 1
ATOM 807 N N . LEU A 1 107 ? 37.129 -20.997 -33.107 1.00 87.62 107 LEU A N 1
ATOM 808 C CA . LEU A 1 107 ? 38.576 -20.982 -33.291 1.00 87.62 107 LEU A CA 1
ATOM 809 C C . LEU A 1 107 ? 38.873 -20.482 -34.704 1.00 87.62 107 LEU A C 1
ATOM 811 O O . LEU A 1 107 ? 38.331 -21.024 -35.664 1.00 87.62 107 LEU A O 1
ATOM 815 N N . SER A 1 108 ? 39.725 -19.469 -34.824 1.00 84.25 108 SER A N 1
ATOM 816 C CA . SER A 1 108 ? 40.224 -19.001 -36.118 1.00 84.25 108 SER A CA 1
ATOM 817 C C . SER A 1 108 ? 41.202 -20.003 -36.743 1.00 84.25 108 SER A C 1
ATOM 819 O O . SER A 1 108 ? 41.766 -20.861 -36.057 1.00 84.25 108 SER A O 1
ATOM 821 N N . ASP A 1 109 ? 41.504 -19.832 -38.032 1.00 84.25 109 ASP A N 1
ATOM 822 C CA . ASP A 1 109 ? 42.453 -20.690 -38.762 1.00 84.25 109 ASP A CA 1
ATOM 823 C C . ASP A 1 109 ? 43.872 -20.689 -38.166 1.00 84.25 109 ASP A C 1
ATOM 825 O O . ASP A 1 109 ? 44.596 -21.680 -38.248 1.00 84.25 109 ASP A O 1
ATOM 829 N N . ASN A 1 110 ? 44.275 -19.597 -37.504 1.00 82.88 110 ASN A N 1
ATOM 830 C CA . ASN A 1 110 ? 45.557 -19.502 -36.793 1.00 82.88 110 ASN A CA 1
ATOM 831 C C . ASN A 1 110 ? 45.505 -20.030 -35.342 1.00 82.88 110 ASN A C 1
ATOM 833 O O . ASN A 1 110 ? 46.483 -19.901 -34.602 1.00 82.88 110 ASN A O 1
ATOM 837 N N . GLY A 1 111 ? 44.381 -20.621 -34.927 1.00 81.19 111 GLY A N 1
ATOM 838 C CA . GLY A 1 111 ? 44.217 -21.240 -33.616 1.00 81.19 111 GLY A CA 1
ATOM 839 C C . GLY A 1 111 ? 44.042 -20.260 -32.455 1.00 81.19 111 GLY A C 1
ATOM 840 O O . GLY A 1 111 ? 44.411 -20.594 -31.324 1.00 81.19 111 GLY A O 1
ATOM 841 N N . ARG A 1 112 ? 43.517 -19.054 -32.713 1.00 82.12 112 ARG A N 1
ATOM 842 C CA . ARG A 1 112 ? 43.134 -18.074 -31.682 1.00 82.12 112 ARG A CA 1
ATOM 843 C C . ARG A 1 112 ? 41.642 -18.190 -31.367 1.00 82.12 112 ARG A C 1
ATOM 845 O O . ARG A 1 112 ? 40.832 -18.485 -32.240 1.00 82.12 112 ARG A O 1
ATOM 852 N N . CYS A 1 113 ? 41.279 -17.953 -30.109 1.00 82.06 113 CYS A N 1
ATOM 853 C CA . CYS A 1 113 ? 39.876 -17.852 -29.717 1.00 82.06 113 CYS A CA 1
ATOM 854 C C . CYS A 1 113 ? 39.275 -16.582 -30.324 1.00 82.06 113 CYS A C 1
ATOM 856 O O . CYS A 1 113 ? 39.754 -15.486 -30.030 1.00 82.06 113 CYS A O 1
ATOM 858 N N . ASP A 1 114 ? 38.224 -16.737 -31.117 1.00 84.25 114 ASP A N 1
ATOM 859 C CA . ASP A 1 114 ? 37.487 -15.627 -31.708 1.00 84.25 114 ASP A CA 1
ATOM 860 C C . ASP A 1 114 ? 35.999 -15.983 -31.733 1.00 84.25 114 ASP A C 1
ATOM 862 O O . ASP A 1 114 ? 35.604 -17.029 -32.256 1.00 84.25 114 ASP A O 1
ATOM 866 N N . LEU A 1 115 ? 35.184 -15.142 -31.095 1.00 87.31 115 LEU A N 1
ATOM 867 C CA . LEU A 1 115 ? 33.752 -15.392 -30.954 1.00 87.31 115 LEU A CA 1
ATOM 868 C C . LEU A 1 115 ? 33.017 -15.141 -32.269 1.00 87.31 115 LEU A C 1
ATOM 870 O O . LEU A 1 115 ? 32.055 -15.857 -32.545 1.00 87.31 115 LEU A O 1
ATOM 874 N N . SER A 1 116 ? 33.471 -14.179 -33.086 1.00 87.12 116 SER A N 1
ATOM 875 C CA . SER A 1 116 ? 32.801 -13.864 -34.354 1.00 87.12 116 SER A CA 1
ATOM 876 C C . SER A 1 116 ? 32.917 -15.022 -35.335 1.00 87.12 116 SER A C 1
ATOM 878 O O . SER A 1 116 ? 31.930 -15.358 -35.976 1.00 87.12 116 SER A O 1
ATOM 880 N N . GLN A 1 117 ? 34.060 -15.720 -35.345 1.00 86.94 117 GLN A N 1
ATOM 881 C CA . GLN A 1 117 ? 34.325 -16.862 -36.229 1.00 86.94 117 GLN A CA 1
ATOM 882 C C . GLN A 1 117 ? 33.263 -17.959 -36.140 1.00 86.94 117 GLN A C 1
ATOM 884 O O . GLN A 1 117 ? 32.987 -18.638 -37.127 1.00 86.94 117 GLN A O 1
ATOM 889 N N . LEU A 1 118 ? 32.654 -18.149 -34.964 1.00 93.00 118 LEU A N 1
ATOM 890 C CA . LEU A 1 118 ? 31.548 -19.092 -34.811 1.00 93.00 118 LEU A CA 1
ATOM 891 C C . LEU A 1 118 ? 30.357 -18.681 -35.684 1.00 93.00 118 LEU A C 1
ATOM 893 O O . LEU A 1 118 ? 29.808 -19.516 -36.399 1.00 93.00 118 LEU A O 1
ATOM 897 N N . PHE A 1 119 ? 29.976 -17.407 -35.627 1.00 94.00 119 PHE A N 1
ATOM 898 C CA . PHE A 1 119 ? 28.828 -16.853 -36.340 1.00 94.00 119 PHE A CA 1
ATOM 899 C C . PHE A 1 119 ? 29.137 -16.618 -37.822 1.00 94.00 119 PHE A C 1
ATOM 901 O O . PHE A 1 119 ? 28.312 -16.964 -38.665 1.00 94.00 119 PHE A O 1
ATOM 908 N N . ASP A 1 120 ? 30.349 -16.162 -38.149 1.00 92.31 120 ASP A N 1
ATOM 909 C CA . ASP A 1 120 ? 30.845 -16.004 -39.521 1.00 92.31 120 ASP A CA 1
ATOM 910 C C . ASP A 1 120 ? 30.778 -17.338 -40.276 1.00 92.31 120 ASP A C 1
ATOM 912 O O . ASP A 1 120 ? 30.297 -17.401 -41.408 1.00 92.31 120 ASP A O 1
ATOM 916 N N . LYS A 1 121 ? 31.170 -18.438 -39.616 1.00 92.88 121 LYS A N 1
ATOM 917 C CA . LYS A 1 121 ? 31.097 -19.792 -40.183 1.00 92.88 121 LYS A CA 1
ATOM 918 C C . LYS A 1 121 ? 29.665 -20.255 -40.469 1.00 92.88 121 LYS A C 1
ATOM 920 O O . LYS A 1 121 ? 29.462 -21.086 -41.351 1.00 92.88 121 LYS A O 1
ATOM 925 N N . MET A 1 122 ? 28.685 -19.720 -39.744 1.00 93.81 122 MET A N 1
ATOM 926 C CA . MET A 1 12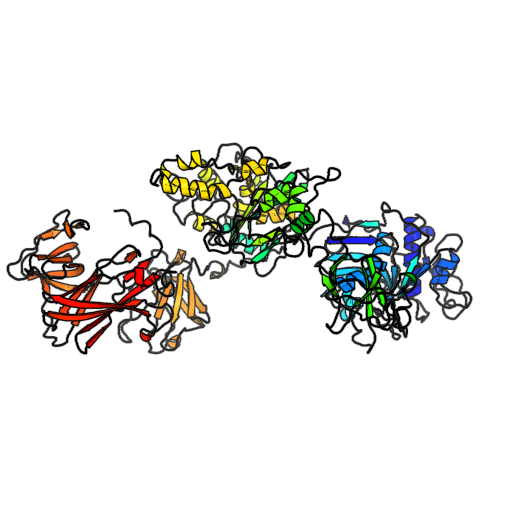2 ? 27.260 -19.971 -39.981 1.00 93.81 122 MET A CA 1
ATOM 927 C C . MET A 1 122 ? 26.620 -18.953 -40.932 1.00 93.81 122 MET A C 1
ATOM 929 O O . MET A 1 122 ? 25.459 -19.119 -41.302 1.00 93.81 122 MET A O 1
ATOM 933 N N . GLY A 1 123 ? 27.358 -17.913 -41.332 1.00 95.00 123 GLY A N 1
ATOM 934 C CA . GLY A 1 123 ? 26.837 -16.795 -42.113 1.00 95.00 123 GLY A CA 1
ATOM 935 C C . GLY A 1 123 ? 25.853 -15.911 -41.342 1.00 95.00 123 GLY A C 1
ATOM 936 O O . GLY A 1 123 ? 24.982 -15.315 -41.968 1.00 95.00 123 GLY A O 1
ATOM 937 N N . TRP A 1 124 ? 25.946 -15.859 -40.008 1.00 95.94 124 TRP A N 1
ATOM 938 C CA . TRP A 1 124 ? 25.053 -15.070 -39.148 1.00 95.94 124 TRP A CA 1
ATOM 939 C C . TRP A 1 124 ? 25.640 -13.691 -38.841 1.00 95.94 124 TRP A C 1
ATOM 941 O O . TRP A 1 124 ? 26.838 -13.549 -38.590 1.00 95.94 124 TRP A O 1
ATOM 951 N N . LYS A 1 125 ? 24.784 -12.669 -38.800 1.00 96.00 125 LYS A N 1
ATOM 952 C CA . LYS A 1 125 ? 25.174 -11.280 -38.529 1.00 96.00 125 LYS A CA 1
ATOM 953 C C . LYS A 1 125 ? 25.177 -10.976 -37.038 1.00 96.00 125 LYS A C 1
ATOM 955 O O . LYS A 1 125 ? 24.126 -10.926 -36.392 1.00 96.00 125 LYS A O 1
ATOM 960 N N . LEU A 1 126 ? 26.362 -10.677 -36.518 1.00 95.06 126 LEU A N 1
ATOM 961 C CA . LEU A 1 126 ? 26.571 -10.251 -35.139 1.00 95.06 126 LEU A CA 1
ATOM 962 C C . LEU A 1 126 ? 26.596 -8.718 -35.034 1.00 95.06 126 LEU A C 1
ATOM 964 O O . LEU A 1 126 ? 27.341 -8.056 -35.755 1.00 95.06 126 LEU A O 1
ATOM 968 N N . GLN A 1 127 ? 25.820 -8.157 -34.109 1.00 95.38 127 GLN A N 1
ATOM 969 C CA . GLN A 1 127 ? 25.896 -6.745 -33.738 1.00 95.38 127 GLN A CA 1
ATOM 970 C C . GLN A 1 127 ? 26.786 -6.584 -32.508 1.00 95.38 127 GLN A C 1
ATOM 972 O O . GLN A 1 127 ? 26.552 -7.231 -31.491 1.00 95.38 127 GLN A O 1
ATOM 977 N N . GLU A 1 128 ? 27.762 -5.679 -32.582 1.00 94.69 128 GLU A N 1
ATOM 978 C CA . GLU A 1 128 ? 28.583 -5.250 -31.445 1.00 94.69 128 GLU A CA 1
ATOM 979 C C . GLU A 1 128 ? 28.132 -3.869 -30.950 1.00 94.69 128 GLU A C 1
ATOM 981 O O . GLU A 1 128 ? 27.805 -2.988 -31.752 1.00 94.69 128 GLU A O 1
ATOM 986 N N . SER A 1 129 ? 28.120 -3.663 -29.631 1.00 94.69 129 SER A N 1
ATOM 987 C CA . SER A 1 129 ? 27.859 -2.355 -29.024 1.00 94.69 129 SER A CA 1
ATOM 988 C C . SER A 1 129 ? 28.435 -2.247 -27.601 1.00 94.69 129 SER A C 1
ATOM 990 O O . SER A 1 129 ? 29.037 -3.187 -27.076 1.00 94.69 129 SER A O 1
ATOM 992 N N . TYR A 1 130 ? 28.288 -1.069 -26.987 1.00 94.75 130 TYR A N 1
ATOM 993 C CA . TYR A 1 130 ? 28.818 -0.720 -25.667 1.00 94.75 130 TYR A CA 1
ATOM 994 C C . TYR A 1 130 ? 27.752 -0.003 -24.828 1.00 94.75 130 TYR A C 1
ATOM 996 O O . TYR A 1 130 ? 27.048 0.874 -25.328 1.00 94.75 130 TYR A O 1
ATOM 1004 N N . LEU A 1 131 ? 27.664 -0.328 -23.533 1.00 93.75 131 LEU A N 1
ATOM 1005 C CA . LEU A 1 131 ? 26.805 0.401 -22.582 1.00 93.75 131 LEU A CA 1
ATOM 1006 C C . LEU A 1 131 ? 27.329 1.810 -22.263 1.00 93.75 131 LEU A C 1
ATOM 1008 O O . LEU A 1 131 ? 26.581 2.678 -21.807 1.00 93.75 131 LEU A O 1
ATOM 1012 N N . GLN A 1 132 ? 28.625 2.036 -22.465 1.00 91.50 132 GLN A N 1
ATOM 1013 C CA . GLN A 1 132 ? 29.249 3.350 -22.425 1.00 91.50 132 GLN A CA 1
ATOM 1014 C C . GLN A 1 132 ? 29.510 3.826 -23.853 1.00 91.50 132 GLN A C 1
ATOM 1016 O O . GLN A 1 132 ? 30.327 3.248 -24.573 1.00 91.50 132 GLN A O 1
ATOM 1021 N N . LYS A 1 133 ? 28.817 4.891 -24.264 1.00 86.06 133 LYS A N 1
ATOM 1022 C CA . LYS A 1 133 ? 28.918 5.438 -25.620 1.00 86.06 133 LYS A CA 1
ATOM 1023 C C . LYS A 1 133 ? 30.265 6.139 -25.798 1.00 86.06 133 LYS A C 1
ATOM 1025 O O . LYS A 1 133 ? 30.962 5.900 -26.794 1.00 86.06 133 LYS A O 1
ATOM 1030 N N . SER A 1 134 ? 30.677 6.916 -24.792 1.00 85.62 134 SER A N 1
ATOM 1031 C CA . SER A 1 134 ? 31.957 7.627 -24.760 1.00 85.62 134 SER A CA 1
ATOM 1032 C C . SER A 1 134 ? 32.727 7.427 -23.442 1.00 85.62 134 SER A C 1
ATOM 1034 O O . SER A 1 134 ? 32.106 7.286 -22.388 1.00 85.62 134 SER A O 1
ATOM 1036 N N . PRO A 1 135 ? 34.076 7.482 -23.450 1.00 79.50 135 PRO A N 1
ATOM 1037 C CA . PRO A 1 135 ? 34.882 7.422 -22.223 1.00 79.50 135 PRO A CA 1
ATOM 1038 C C . PRO A 1 135 ? 34.543 8.507 -21.187 1.00 79.50 135 PRO A C 1
ATOM 1040 O O . PRO A 1 135 ? 34.808 8.322 -20.004 1.00 79.50 135 PRO A O 1
ATOM 1043 N N . LYS A 1 136 ? 33.945 9.626 -21.623 1.00 82.12 136 LYS A N 1
ATOM 1044 C CA . LYS A 1 136 ? 33.535 10.744 -20.761 1.00 82.12 136 LYS A CA 1
ATOM 1045 C C . LYS A 1 136 ? 32.159 10.543 -20.118 1.00 82.12 136 LYS A C 1
ATOM 1047 O O . LYS A 1 136 ? 31.786 11.341 -19.265 1.00 82.12 136 LYS A O 1
ATOM 1052 N N . ASP A 1 137 ? 31.397 9.522 -20.515 1.00 86.19 137 ASP A N 1
ATOM 1053 C CA . ASP A 1 137 ? 30.054 9.304 -19.974 1.00 86.19 137 ASP A CA 1
ATOM 1054 C C . ASP A 1 137 ? 30.123 9.013 -18.469 1.00 86.19 137 ASP A C 1
ATOM 1056 O O . ASP A 1 137 ? 30.715 8.019 -18.038 1.00 86.19 137 ASP A O 1
ATOM 1060 N N . THR A 1 138 ? 29.439 9.829 -17.669 1.00 88.31 138 THR A N 1
ATOM 1061 C CA . THR A 1 138 ? 29.261 9.560 -16.241 1.00 88.31 138 THR A CA 1
ATOM 1062 C C . THR A 1 138 ? 28.430 8.294 -16.052 1.00 88.31 138 THR A C 1
ATOM 1064 O O . THR A 1 138 ? 27.342 8.148 -16.614 1.00 88.31 138 THR A O 1
ATOM 1067 N N . ILE A 1 139 ? 28.938 7.361 -15.248 1.00 89.31 139 ILE A N 1
ATOM 1068 C CA . ILE A 1 139 ? 28.246 6.112 -14.919 1.00 89.31 139 ILE A CA 1
ATOM 1069 C C . ILE A 1 139 ? 27.515 6.289 -13.590 1.00 89.31 139 ILE A C 1
ATOM 1071 O O . ILE A 1 139 ? 28.141 6.258 -12.530 1.00 89.31 139 ILE A O 1
ATOM 1075 N N . SER A 1 140 ? 26.197 6.469 -13.667 1.00 91.56 140 SER A N 1
ATOM 1076 C CA . SER A 1 140 ? 25.302 6.510 -12.509 1.00 91.56 140 SER A CA 1
ATOM 1077 C C . SER A 1 140 ? 24.807 5.109 -12.133 1.00 91.56 140 SER A C 1
ATOM 1079 O O . SER A 1 140 ? 24.632 4.251 -13.000 1.00 91.56 140 SER A O 1
ATOM 1081 N N . THR A 1 141 ? 24.578 4.894 -10.838 1.00 92.19 141 THR A N 1
ATOM 1082 C CA . THR A 1 141 ? 23.917 3.706 -10.268 1.00 92.19 141 THR A CA 1
ATOM 1083 C C . THR A 1 141 ? 22.483 3.997 -9.809 1.00 92.19 141 THR A C 1
ATOM 1085 O O . THR A 1 141 ? 21.837 3.121 -9.231 1.00 92.19 141 THR A O 1
ATOM 1088 N N . ASP A 1 142 ? 21.983 5.208 -10.076 1.00 89.75 142 ASP A N 1
ATOM 1089 C CA . ASP A 1 142 ? 20.594 5.593 -9.835 1.00 89.75 142 ASP A CA 1
ATOM 1090 C C . ASP A 1 142 ? 19.620 4.782 -10.708 1.00 89.75 142 ASP A C 1
ATOM 1092 O O . ASP A 1 142 ? 19.934 4.427 -11.845 1.00 89.75 142 ASP A O 1
ATOM 1096 N N . ARG A 1 143 ? 18.433 4.474 -10.174 1.00 85.06 143 ARG A N 1
ATOM 1097 C CA . ARG A 1 143 ? 17.488 3.509 -10.767 1.00 85.06 143 ARG A CA 1
ATOM 1098 C C . ARG A 1 143 ? 17.053 3.888 -12.197 1.00 85.06 143 ARG A C 1
ATOM 1100 O O . ARG A 1 143 ? 17.280 3.072 -13.092 1.00 85.06 143 ARG A O 1
ATOM 1107 N N . PRO A 1 144 ? 16.491 5.087 -12.452 1.00 81.94 144 PRO A N 1
ATOM 1108 C CA . PRO A 1 144 ? 16.194 5.562 -13.806 1.00 81.94 144 PRO A CA 1
ATOM 1109 C C . PRO A 1 144 ? 17.378 5.489 -14.781 1.00 81.94 144 PRO A C 1
ATOM 1111 O O . PRO A 1 144 ? 17.227 5.055 -15.925 1.00 81.94 144 PRO A O 1
ATOM 1114 N N . GLU A 1 145 ? 18.574 5.878 -14.337 1.00 92.00 145 GLU A N 1
ATOM 1115 C CA . GLU A 1 145 ? 19.763 5.896 -15.197 1.00 92.00 145 GLU A CA 1
ATOM 1116 C C . GLU A 1 145 ? 20.292 4.489 -15.505 1.00 92.00 145 GLU A C 1
ATOM 1118 O O . GLU A 1 145 ? 20.761 4.227 -16.618 1.00 92.00 145 GLU A O 1
ATOM 1123 N N . VAL A 1 146 ? 20.178 3.557 -14.555 1.00 94.44 146 VAL A N 1
ATOM 1124 C CA . VAL A 1 146 ? 20.466 2.132 -14.772 1.00 94.44 146 VAL A CA 1
ATOM 1125 C C . VAL A 1 146 ? 19.536 1.570 -15.846 1.00 94.44 146 VAL A C 1
ATOM 1127 O O . VAL A 1 146 ? 20.011 0.931 -16.786 1.00 94.44 146 VAL A O 1
ATOM 1130 N N . ASP A 1 147 ? 18.236 1.846 -15.753 1.00 89.38 147 ASP A N 1
ATOM 1131 C CA . ASP A 1 147 ? 17.244 1.367 -16.721 1.00 89.38 147 ASP A CA 1
ATOM 1132 C C . ASP A 1 147 ? 17.548 1.852 -18.128 1.00 89.38 147 ASP A C 1
ATOM 1134 O O . ASP A 1 147 ? 17.652 1.056 -19.063 1.00 89.38 147 ASP A O 1
ATOM 1138 N N . LYS A 1 148 ? 17.771 3.161 -18.258 1.00 91.50 148 LYS A N 1
ATOM 1139 C CA . LYS A 1 148 ? 18.131 3.802 -19.521 1.00 91.50 148 LYS A CA 1
ATOM 1140 C C . LYS A 1 148 ? 19.408 3.213 -20.116 1.00 91.50 148 LYS A C 1
ATOM 1142 O O . LYS A 1 148 ? 19.486 3.011 -21.327 1.00 91.50 148 LYS A O 1
ATOM 1147 N N . ARG A 1 149 ? 20.413 2.921 -19.283 1.00 95.00 149 ARG A N 1
ATOM 1148 C CA . ARG A 1 149 ? 21.695 2.376 -19.747 1.00 95.00 149 ARG A CA 1
ATOM 1149 C C . ARG A 1 149 ? 21.568 0.948 -20.264 1.00 95.00 149 ARG A C 1
ATOM 1151 O O . ARG A 1 149 ? 22.166 0.636 -21.288 1.00 95.00 149 ARG A O 1
ATOM 1158 N N . PHE A 1 150 ? 20.803 0.098 -19.582 1.00 97.31 150 PHE A N 1
ATOM 1159 C CA . PHE A 1 150 ? 20.599 -1.299 -19.983 1.00 97.31 150 PHE A CA 1
ATOM 1160 C C . PHE A 1 150 ? 19.468 -1.497 -20.999 1.00 97.31 150 PHE A C 1
ATOM 1162 O O . PHE A 1 150 ? 19.318 -2.604 -21.515 1.00 97.31 150 PHE A O 1
ATOM 1169 N N . TYR A 1 151 ? 18.716 -0.446 -21.333 1.00 96.19 151 TYR A N 1
ATOM 1170 C CA . TYR A 1 151 ? 17.607 -0.501 -22.284 1.00 96.19 151 TYR A CA 1
ATOM 1171 C C . TYR A 1 151 ? 17.944 -1.206 -23.617 1.00 96.19 151 TYR A C 1
ATOM 1173 O O . TYR A 1 151 ? 17.177 -2.084 -24.001 1.00 96.19 151 TYR A O 1
ATOM 1181 N N . PRO A 1 152 ? 19.106 -0.984 -24.270 1.00 96.94 152 PRO A N 1
ATOM 1182 C CA . PRO A 1 152 ? 19.440 -1.703 -25.508 1.00 96.94 152 PRO A CA 1
ATOM 1183 C C . PRO A 1 152 ? 19.544 -3.230 -25.346 1.00 96.94 152 PRO A C 1
ATOM 1185 O O . PRO A 1 152 ? 19.211 -3.983 -26.257 1.00 96.94 152 PRO A O 1
ATOM 1188 N N . ILE A 1 153 ? 19.987 -3.706 -24.177 1.00 97.75 153 ILE A N 1
ATOM 1189 C CA . ILE A 1 153 ? 20.029 -5.142 -23.861 1.00 97.75 153 ILE A CA 1
ATOM 1190 C C . ILE A 1 153 ? 18.610 -5.656 -23.606 1.00 97.75 153 ILE A C 1
ATOM 1192 O O . ILE A 1 153 ? 18.255 -6.734 -24.074 1.00 97.75 153 ILE A O 1
ATOM 1196 N N . ILE A 1 154 ? 17.781 -4.878 -22.904 1.00 97.75 154 ILE A N 1
ATOM 1197 C CA . ILE A 1 154 ? 16.366 -5.203 -22.680 1.00 97.75 154 ILE A CA 1
ATOM 1198 C C . ILE A 1 154 ? 15.618 -5.319 -24.015 1.00 97.75 154 ILE A C 1
ATOM 1200 O O . ILE A 1 154 ? 14.845 -6.258 -24.188 1.00 97.75 154 ILE A O 1
ATOM 1204 N N . GLU A 1 155 ? 15.869 -4.419 -24.968 1.00 96.75 155 GLU A N 1
ATOM 1205 C CA . GLU A 1 155 ? 15.289 -4.484 -26.315 1.00 96.75 155 GLU A CA 1
ATOM 1206 C C . GLU A 1 155 ? 15.712 -5.745 -27.065 1.00 96.75 155 GLU A C 1
ATOM 1208 O O . GLU A 1 155 ? 14.853 -6.422 -27.628 1.00 96.75 155 GLU A O 1
ATOM 1213 N N . ALA A 1 156 ? 16.997 -6.114 -27.015 1.00 97.00 156 ALA A N 1
ATOM 1214 C CA . ALA A 1 156 ? 17.469 -7.358 -27.619 1.00 97.00 156 ALA A CA 1
ATOM 1215 C C . ALA A 1 156 ? 16.752 -8.583 -27.022 1.00 97.00 156 ALA A C 1
ATOM 1217 O O . ALA A 1 156 ? 16.224 -9.409 -27.765 1.00 97.00 156 ALA A O 1
ATOM 1218 N N . ILE A 1 157 ? 16.624 -8.656 -25.692 1.00 98.06 157 ILE A N 1
ATOM 1219 C CA . ILE A 1 157 ? 15.913 -9.754 -25.018 1.00 98.06 157 ILE A CA 1
ATOM 1220 C C . ILE A 1 157 ? 14.415 -9.754 -25.353 1.00 98.06 157 ILE A C 1
ATOM 1222 O O . ILE A 1 157 ? 13.832 -10.816 -25.565 1.00 98.06 157 ILE A O 1
ATOM 1226 N N . ASN A 1 158 ? 13.780 -8.582 -25.437 1.00 94.62 158 ASN A N 1
ATOM 1227 C CA . ASN A 1 158 ? 12.383 -8.448 -25.864 1.00 94.62 158 ASN A CA 1
ATOM 1228 C C . ASN A 1 158 ? 12.170 -8.833 -27.333 1.00 94.62 158 ASN A C 1
ATOM 1230 O O . ASN A 1 158 ? 11.063 -9.210 -27.696 1.00 94.62 158 ASN A O 1
ATOM 1234 N N . ALA A 1 159 ? 13.218 -8.778 -28.153 1.00 95.31 159 ALA A N 1
ATOM 1235 C CA . ALA A 1 159 ? 13.242 -9.309 -29.512 1.00 95.31 159 ALA A CA 1
ATOM 1236 C C . ALA A 1 159 ? 13.683 -10.787 -29.575 1.00 95.31 159 ALA A C 1
ATOM 1238 O O . ALA A 1 159 ? 14.030 -11.270 -30.649 1.00 95.31 159 ALA A O 1
ATOM 1239 N N . ASN A 1 160 ? 13.678 -11.494 -28.437 1.00 97.31 160 ASN A N 1
ATOM 1240 C CA . ASN A 1 160 ? 14.085 -12.896 -28.288 1.00 97.31 160 ASN A CA 1
ATOM 1241 C C . ASN A 1 160 ? 15.547 -13.170 -28.674 1.00 97.31 160 ASN A C 1
ATOM 1243 O O . ASN A 1 160 ? 15.888 -14.267 -29.104 1.00 97.31 160 ASN A O 1
ATOM 1247 N N . ASN A 1 161 ? 16.426 -12.185 -28.475 1.00 97.44 161 ASN A N 1
ATOM 1248 C CA . ASN A 1 161 ? 17.857 -12.310 -28.735 1.00 97.44 161 ASN A CA 1
ATOM 1249 C C . ASN A 1 161 ? 18.637 -12.284 -27.410 1.00 97.44 161 ASN A C 1
ATOM 1251 O O . ASN A 1 161 ? 18.747 -11.220 -26.790 1.00 97.44 161 ASN A O 1
ATOM 1255 N N . PRO A 1 162 ? 19.208 -13.419 -26.957 1.00 97.88 162 PRO A N 1
ATOM 1256 C CA . PRO A 1 162 ? 20.109 -13.423 -25.816 1.00 97.88 162 PRO A CA 1
ATOM 1257 C C . PRO A 1 162 ? 21.377 -12.634 -26.144 1.00 97.88 162 PRO A C 1
ATOM 1259 O O . PRO A 1 162 ? 21.819 -12.572 -27.295 1.00 97.88 162 PRO A O 1
ATOM 1262 N N . VAL A 1 163 ? 21.982 -12.042 -25.117 1.00 98.19 163 VAL A N 1
ATOM 1263 C CA . VAL A 1 163 ? 23.097 -11.104 -25.281 1.00 98.19 163 VAL A CA 1
ATOM 1264 C C . VAL A 1 163 ? 24.351 -11.651 -24.616 1.00 98.19 163 VAL A C 1
ATOM 1266 O O . VAL A 1 163 ? 24.350 -11.957 -23.429 1.00 98.19 163 VAL A O 1
ATOM 1269 N N . LEU A 1 164 ? 25.455 -11.726 -25.352 1.00 96.38 164 LEU A N 1
ATOM 1270 C CA . LEU A 1 164 ? 26.782 -11.960 -24.784 1.00 96.38 164 LEU A CA 1
ATOM 1271 C C . LEU A 1 164 ? 27.315 -10.664 -24.195 1.00 96.38 164 LEU A C 1
ATOM 1273 O O . LEU A 1 164 ? 27.323 -9.648 -24.885 1.00 96.38 164 LEU A O 1
ATOM 1277 N N . ILE A 1 165 ? 27.820 -10.689 -22.966 1.00 95.62 165 ILE A N 1
ATOM 1278 C CA . ILE A 1 165 ? 28.395 -9.502 -22.331 1.00 95.62 165 ILE A CA 1
ATOM 1279 C C . ILE A 1 165 ? 29.742 -9.802 -21.681 1.00 95.62 165 ILE A C 1
ATOM 1281 O O . ILE A 1 165 ? 29.963 -10.854 -21.077 1.00 95.62 165 ILE A O 1
ATOM 1285 N N . TYR A 1 166 ? 30.648 -8.838 -21.808 1.00 93.19 166 TYR A N 1
ATOM 1286 C CA . TYR A 1 166 ? 31.981 -8.873 -21.232 1.00 93.19 166 TYR A CA 1
ATOM 1287 C C . TYR A 1 166 ? 31.977 -8.241 -19.835 1.00 93.19 166 TYR A C 1
ATOM 1289 O O . TYR A 1 166 ? 31.468 -7.138 -19.635 1.00 93.19 166 TYR A O 1
ATOM 1297 N N . THR A 1 167 ? 32.546 -8.949 -18.860 1.00 92.38 167 THR A N 1
ATOM 1298 C CA . THR A 1 167 ? 32.448 -8.635 -17.427 1.00 92.38 167 THR A CA 1
ATOM 1299 C C . THR A 1 167 ? 33.741 -8.968 -16.662 1.00 92.38 167 THR A C 1
ATOM 1301 O O . THR A 1 167 ? 34.679 -9.547 -17.217 1.00 92.38 167 THR A O 1
ATOM 1304 N N . ARG A 1 168 ? 33.770 -8.654 -15.358 1.00 90.12 168 ARG A N 1
ATOM 1305 C CA . ARG A 1 168 ? 34.765 -9.114 -14.366 1.00 90.12 168 ARG A CA 1
ATOM 1306 C C . ARG A 1 168 ? 34.144 -9.979 -13.264 1.00 90.12 168 ARG A C 1
ATOM 1308 O O . ARG A 1 168 ? 34.557 -9.898 -12.112 1.00 90.12 168 ARG A O 1
ATOM 1315 N N . LEU A 1 169 ? 33.119 -10.773 -13.581 1.00 86.69 169 LEU A N 1
ATOM 1316 C CA . LEU A 1 169 ? 32.381 -11.541 -12.564 1.00 86.69 169 LEU A CA 1
ATOM 1317 C C . LEU A 1 169 ? 33.126 -12.783 -12.036 1.00 86.69 169 LEU A C 1
ATOM 1319 O O . LEU A 1 169 ? 32.739 -13.329 -11.003 1.00 86.69 169 LEU A O 1
ATOM 1323 N N . ALA A 1 170 ? 34.217 -13.196 -12.689 1.00 79.56 170 ALA A N 1
ATOM 1324 C CA . ALA A 1 170 ? 35.046 -14.328 -12.276 1.00 79.56 170 ALA A CA 1
ATOM 1325 C C . ALA A 1 170 ? 36.422 -13.896 -11.739 1.00 79.56 170 ALA A C 1
ATOM 1327 O O . ALA A 1 170 ? 36.984 -12.882 -12.148 1.00 79.56 170 ALA A O 1
ATOM 1328 N N . ASN A 1 171 ? 37.016 -14.732 -10.878 1.00 66.19 171 ASN A N 1
ATOM 1329 C CA . ASN A 1 171 ? 38.354 -14.539 -10.291 1.00 66.19 171 ASN A CA 1
ATOM 1330 C C . ASN A 1 171 ? 39.509 -14.860 -11.265 1.00 66.19 171 ASN A C 1
ATOM 1332 O O . ASN A 1 171 ? 40.541 -15.394 -10.852 1.00 66.19 171 ASN A O 1
ATOM 1336 N N . SER A 1 172 ? 39.356 -14.591 -12.565 1.00 68.50 172 SER A N 1
ATOM 1337 C CA . SER A 1 172 ? 40.436 -14.853 -13.518 1.00 68.50 172 SER A CA 1
ATOM 1338 C C . SER A 1 172 ? 41.620 -13.918 -13.238 1.00 68.50 172 SER A C 1
ATOM 1340 O O . SER A 1 172 ? 41.436 -12.733 -12.960 1.00 68.50 172 SER A O 1
ATOM 1342 N N . LYS A 1 173 ? 42.856 -14.437 -13.312 1.00 64.56 173 LYS A N 1
ATOM 1343 C CA . LYS A 1 173 ? 44.087 -13.661 -13.036 1.00 64.56 173 LYS A CA 1
ATOM 1344 C C . LYS A 1 173 ? 44.207 -12.389 -13.890 1.00 64.56 173 LYS A C 1
ATOM 1346 O O . LYS A 1 173 ? 44.828 -11.428 -13.460 1.00 64.56 173 LYS A O 1
ATOM 1351 N N . ASN A 1 174 ? 43.577 -12.384 -15.065 1.00 65.12 174 ASN A N 1
ATOM 1352 C CA . ASN A 1 174 ? 43.600 -11.280 -16.025 1.00 65.12 174 ASN A CA 1
ATOM 1353 C C . ASN A 1 174 ? 42.318 -10.418 -15.984 1.00 65.12 174 ASN A C 1
ATOM 1355 O O . ASN A 1 174 ? 42.171 -9.494 -16.782 1.00 65.12 174 ASN A O 1
ATOM 1359 N N . GLY A 1 175 ? 41.380 -10.707 -15.071 1.00 69.88 175 GLY A N 1
ATOM 1360 C CA . GLY A 1 175 ? 40.219 -9.862 -14.785 1.00 69.88 175 GLY A CA 1
ATOM 1361 C C . GLY A 1 175 ? 39.170 -9.772 -15.896 1.00 69.88 175 GLY A C 1
ATOM 1362 O O . GLY A 1 175 ? 38.507 -8.745 -15.998 1.00 69.88 175 GLY A O 1
ATOM 1363 N N . GLY A 1 176 ? 39.026 -10.796 -16.741 1.00 82.69 176 GLY A N 1
ATOM 1364 C CA . GLY A 1 176 ? 37.995 -10.869 -17.782 1.00 82.69 176 GLY A CA 1
ATOM 1365 C C . GLY A 1 176 ? 37.145 -12.138 -17.678 1.00 82.69 176 GLY A C 1
ATOM 1366 O O . GLY A 1 176 ? 37.679 -13.211 -17.390 1.00 82.69 176 GLY A O 1
ATOM 1367 N N . HIS A 1 177 ? 35.837 -12.010 -17.917 1.00 90.62 177 HIS A N 1
ATOM 1368 C CA . HIS A 1 177 ? 34.857 -13.101 -17.962 1.00 90.62 177 HIS A CA 1
ATOM 1369 C C . HIS A 1 177 ? 33.706 -12.755 -18.914 1.00 90.62 177 HIS A C 1
ATOM 1371 O O . HIS A 1 177 ? 33.225 -11.624 -18.893 1.00 90.62 177 HIS A O 1
ATOM 1377 N N . VAL A 1 178 ? 33.252 -13.694 -19.741 1.00 92.62 178 VAL A N 1
ATOM 1378 C CA . VAL A 1 178 ? 32.127 -13.478 -20.667 1.00 92.62 178 VAL A CA 1
ATOM 1379 C C . VAL A 1 178 ? 30.973 -14.379 -20.256 1.00 92.62 178 VAL A C 1
ATOM 1381 O O . VAL A 1 178 ? 31.194 -15.551 -19.958 1.00 92.62 178 VAL A O 1
ATOM 1384 N N . VAL A 1 179 ? 29.764 -13.821 -20.242 1.00 95.69 179 VAL A N 1
ATOM 1385 C CA . VAL A 1 179 ? 28.528 -14.510 -19.842 1.00 95.69 179 VAL A CA 1
ATOM 1386 C C . VAL A 1 179 ? 27.397 -14.206 -20.825 1.00 95.69 179 VAL A C 1
ATOM 1388 O O . VAL A 1 179 ? 27.508 -13.280 -21.635 1.00 95.69 179 VAL A O 1
ATOM 1391 N N . VAL A 1 180 ? 26.295 -14.955 -20.739 1.00 97.94 180 VAL A N 1
ATOM 1392 C CA . VAL A 1 180 ? 25.071 -14.693 -21.511 1.00 97.94 180 VAL A CA 1
ATOM 1393 C C . VAL A 1 180 ? 24.026 -14.050 -20.606 1.00 97.94 180 VAL A C 1
ATOM 1395 O O . VAL A 1 180 ? 23.628 -14.635 -19.603 1.00 97.94 180 VAL A O 1
ATOM 1398 N N . ILE A 1 181 ? 23.545 -12.862 -20.965 1.00 98.31 181 ILE A N 1
ATOM 1399 C CA . ILE A 1 181 ? 22.305 -12.307 -20.428 1.00 98.31 181 ILE A CA 1
ATOM 1400 C C . ILE A 1 181 ? 21.158 -12.968 -21.188 1.00 98.31 181 ILE A C 1
ATOM 1402 O O . ILE A 1 181 ? 21.013 -12.789 -22.398 1.00 98.31 181 ILE A O 1
ATOM 1406 N N . SER A 1 182 ? 20.363 -13.746 -20.466 1.00 97.25 182 SER A N 1
ATOM 1407 C CA . SER A 1 182 ? 19.250 -14.534 -21.000 1.00 97.25 182 SER A CA 1
ATOM 1408 C C . SER A 1 182 ? 17.890 -14.012 -20.545 1.00 97.25 182 SER A C 1
ATOM 1410 O O . SER A 1 182 ? 16.864 -14.565 -20.911 1.00 97.25 182 SER A O 1
ATOM 1412 N N . GLY A 1 183 ? 17.833 -12.934 -19.765 1.00 97.44 183 GLY A N 1
ATOM 1413 C CA . GLY A 1 183 ? 16.565 -12.385 -19.306 1.00 97.44 183 GLY A CA 1
ATOM 1414 C C . GLY A 1 183 ? 16.705 -11.085 -18.537 1.00 97.44 183 GLY A C 1
ATOM 1415 O O . GLY A 1 183 ? 17.800 -10.684 -18.141 1.00 97.44 183 GLY A O 1
ATOM 1416 N N . TRP A 1 184 ? 15.572 -10.446 -18.286 1.00 97.81 184 TRP A N 1
ATOM 1417 C CA . TRP A 1 184 ? 15.459 -9.288 -17.415 1.00 97.81 184 TRP A CA 1
ATOM 1418 C C . TRP A 1 184 ? 14.150 -9.342 -16.628 1.00 97.81 184 TRP A C 1
ATOM 1420 O O . TRP A 1 184 ? 13.161 -9.927 -17.078 1.00 97.81 184 TRP A O 1
ATOM 1430 N N . LYS A 1 185 ? 14.132 -8.704 -15.460 1.00 95.06 185 LYS A N 1
ATOM 1431 C CA . LYS A 1 185 ? 12.902 -8.444 -14.716 1.00 95.06 185 LYS A CA 1
ATOM 1432 C C . LYS A 1 185 ? 12.985 -7.183 -13.873 1.00 95.06 185 LYS A C 1
ATOM 1434 O O . LYS A 1 185 ? 14.068 -6.705 -13.534 1.00 95.06 185 LYS A O 1
ATOM 1439 N N . LYS A 1 186 ? 11.819 -6.665 -13.515 1.00 90.50 186 LYS A N 1
ATOM 1440 C CA . LYS A 1 186 ? 11.628 -5.572 -12.569 1.00 90.50 186 LYS A CA 1
ATOM 1441 C C . LYS A 1 186 ? 11.125 -6.136 -11.256 1.00 90.50 186 LYS A C 1
ATOM 1443 O O . LYS A 1 186 ? 10.083 -6.784 -11.216 1.00 90.50 186 LYS A O 1
ATOM 1448 N N . GLN A 1 187 ? 11.874 -5.901 -10.189 1.00 83.31 187 GLN A N 1
ATOM 1449 C CA . GLN A 1 187 ? 11.517 -6.378 -8.859 1.00 83.31 187 GLN A CA 1
ATOM 1450 C C . GLN A 1 187 ? 12.021 -5.389 -7.811 1.00 83.31 187 GLN A C 1
ATOM 1452 O O . GLN A 1 187 ? 13.180 -4.973 -7.850 1.00 83.31 187 GLN A O 1
ATOM 1457 N N . ASP A 1 188 ? 11.126 -4.981 -6.908 1.00 78.81 188 ASP A N 1
ATOM 1458 C CA . ASP A 1 188 ? 11.386 -3.990 -5.851 1.00 78.81 188 ASP A CA 1
ATOM 1459 C C . ASP A 1 188 ? 11.910 -2.639 -6.375 1.00 78.81 188 ASP A C 1
ATOM 1461 O O . ASP A 1 188 ? 12.725 -1.963 -5.741 1.00 78.81 188 ASP A O 1
ATOM 1465 N N . GLY A 1 189 ? 11.449 -2.252 -7.569 1.00 78.00 189 GLY A N 1
ATOM 1466 C CA . GLY A 1 189 ? 11.878 -1.041 -8.277 1.00 78.00 189 GLY A CA 1
ATOM 1467 C C . GLY A 1 189 ? 13.259 -1.140 -8.936 1.00 78.00 189 GLY A C 1
ATOM 1468 O O . GLY A 1 189 ? 13.652 -0.221 -9.648 1.00 78.00 189 GLY A O 1
ATOM 1469 N N . ASP A 1 190 ? 13.990 -2.241 -8.750 1.00 89.75 190 ASP A N 1
ATOM 1470 C CA . ASP A 1 190 ? 15.293 -2.463 -9.374 1.00 89.75 190 ASP A CA 1
ATOM 1471 C C . ASP A 1 190 ? 15.165 -3.291 -10.665 1.00 89.75 190 ASP A C 1
ATOM 1473 O O . ASP A 1 190 ? 14.287 -4.148 -10.809 1.00 89.75 190 ASP A O 1
ATOM 1477 N N . LEU A 1 191 ? 16.066 -3.032 -11.615 1.00 95.75 191 LEU A N 1
ATOM 1478 C CA . LEU A 1 191 ? 16.286 -3.890 -12.777 1.00 95.75 191 LEU A CA 1
ATOM 1479 C C . LEU A 1 191 ? 17.191 -5.064 -12.389 1.00 95.75 191 LEU A C 1
ATOM 1481 O O . LEU A 1 191 ? 18.301 -4.869 -11.888 1.00 95.75 191 LEU A O 1
ATOM 1485 N N . TRP A 1 192 ? 16.733 -6.275 -12.679 1.00 97.75 192 TRP A N 1
ATOM 1486 C CA . TRP A 1 192 ? 17.483 -7.515 -12.527 1.00 97.75 192 TRP A CA 1
ATOM 1487 C C . TRP A 1 192 ? 17.734 -8.135 -13.897 1.00 97.75 192 TRP A C 1
ATOM 1489 O O . TRP A 1 192 ? 16.847 -8.141 -14.747 1.00 97.75 192 TRP A O 1
ATOM 1499 N N . LEU A 1 193 ? 18.930 -8.678 -14.099 1.00 98.19 193 LEU A N 1
ATOM 1500 C CA . LEU A 1 193 ? 19.328 -9.388 -15.313 1.00 98.19 193 LEU A CA 1
ATOM 1501 C C . LEU A 1 193 ? 19.541 -10.857 -14.976 1.00 98.19 193 LEU A C 1
ATOM 1503 O O . LEU A 1 193 ? 20.199 -11.166 -13.981 1.00 98.19 193 LEU A O 1
ATOM 1507 N N . ARG A 1 194 ? 18.989 -11.753 -15.792 1.00 97.00 194 ARG A N 1
ATOM 1508 C CA . ARG A 1 194 ? 19.267 -13.186 -15.695 1.00 97.00 194 ARG A CA 1
ATOM 1509 C C . ARG A 1 194 ? 20.543 -13.470 -16.459 1.00 97.00 194 ARG A C 1
ATOM 1511 O O . ARG A 1 194 ? 20.643 -13.129 -17.637 1.00 97.00 194 ARG A O 1
ATOM 1518 N N . ILE A 1 195 ? 21.497 -14.083 -15.782 1.00 97.00 195 ILE A N 1
ATOM 1519 C CA . ILE A 1 195 ? 22.782 -14.473 -16.334 1.00 97.00 195 ILE A CA 1
ATOM 1520 C C . ILE A 1 195 ? 22.845 -15.994 -16.380 1.00 97.00 195 ILE A C 1
ATOM 1522 O O . ILE A 1 195 ? 22.638 -16.663 -15.368 1.00 97.00 195 ILE A O 1
ATOM 1526 N N . THR A 1 196 ? 23.163 -16.517 -17.559 1.00 95.75 196 THR A N 1
ATOM 1527 C CA . THR A 1 196 ? 23.635 -17.883 -17.761 1.00 95.75 196 THR A CA 1
ATOM 1528 C C . THR A 1 196 ? 25.153 -17.826 -17.861 1.00 95.75 196 THR A C 1
ATOM 1530 O O . THR A 1 196 ? 25.722 -17.311 -18.829 1.00 95.75 196 THR A O 1
ATOM 1533 N N . ASP A 1 197 ? 25.804 -18.306 -16.811 1.00 94.12 197 ASP A N 1
ATOM 1534 C CA . ASP A 1 197 ? 27.239 -18.197 -16.607 1.00 94.12 197 ASP A CA 1
ATOM 1535 C C . ASP A 1 197 ? 27.881 -19.576 -16.805 1.00 94.12 197 ASP A C 1
ATOM 1537 O O . ASP A 1 197 ? 27.485 -20.540 -16.137 1.00 94.12 197 ASP A O 1
ATOM 1541 N N . PRO A 1 198 ? 28.873 -19.711 -17.703 1.00 92.56 198 PRO A N 1
ATOM 1542 C CA . PRO A 1 198 ? 29.573 -20.976 -17.881 1.00 92.56 198 PRO A CA 1
ATOM 1543 C C . PRO A 1 198 ? 30.447 -21.341 -16.665 1.00 92.56 198 PRO A C 1
ATOM 1545 O O . PRO A 1 198 ? 31.024 -22.420 -16.641 1.00 92.56 198 PRO A O 1
ATOM 1548 N N . ALA A 1 199 ? 30.547 -20.480 -15.650 1.00 89.44 199 ALA A N 1
ATOM 1549 C CA . ALA A 1 199 ? 31.207 -20.732 -14.375 1.00 89.44 199 ALA A CA 1
ATOM 1550 C C . ALA A 1 199 ? 30.252 -20.484 -13.184 1.00 89.44 199 ALA A C 1
ATOM 1552 O O . ALA A 1 199 ? 29.047 -20.300 -13.346 1.00 89.44 199 ALA A O 1
ATOM 1553 N N . ASN A 1 200 ? 30.784 -20.519 -11.957 1.00 86.94 200 ASN A N 1
ATOM 1554 C CA . ASN A 1 200 ? 30.043 -20.169 -10.738 1.00 86.94 200 ASN A CA 1
ATOM 1555 C C . ASN A 1 200 ? 30.138 -18.661 -10.448 1.00 86.94 200 ASN A C 1
ATOM 1557 O O . ASN A 1 200 ? 31.223 -18.096 -10.625 1.00 86.94 200 ASN A O 1
ATOM 1561 N N . PRO A 1 201 ? 29.077 -18.022 -9.913 1.00 87.94 201 PRO A N 1
ATOM 1562 C CA . PRO A 1 201 ? 29.130 -16.609 -9.578 1.00 87.94 201 PRO A CA 1
ATOM 1563 C C . PRO A 1 201 ? 30.060 -16.391 -8.387 1.00 87.94 201 PRO A C 1
ATOM 1565 O O . PRO A 1 201 ? 30.065 -17.163 -7.423 1.00 87.94 201 PRO A O 1
ATOM 1568 N N . ASN A 1 202 ? 30.814 -15.294 -8.396 1.00 88.88 202 ASN A N 1
ATOM 1569 C CA . ASN A 1 202 ? 31.531 -14.865 -7.204 1.00 88.88 202 ASN A CA 1
ATOM 1570 C C . ASN A 1 202 ? 30.563 -14.146 -6.245 1.00 88.88 202 ASN A C 1
ATOM 1572 O O . ASN A 1 202 ? 30.364 -12.935 -6.333 1.00 88.88 202 ASN A O 1
ATOM 1576 N N . VAL A 1 203 ? 29.965 -14.905 -5.321 1.00 87.75 203 VAL A N 1
ATOM 1577 C CA . VAL A 1 203 ? 28.984 -14.397 -4.341 1.00 87.75 203 VAL A CA 1
ATOM 1578 C C . VAL A 1 203 ? 29.560 -13.258 -3.496 1.00 87.75 203 VAL A C 1
ATOM 1580 O O . VAL A 1 203 ? 28.894 -12.246 -3.303 1.00 87.75 203 VAL A O 1
ATOM 1583 N N . MET A 1 204 ? 30.826 -13.359 -3.076 1.00 87.00 204 MET A N 1
ATOM 1584 C CA . MET A 1 204 ? 31.503 -12.304 -2.307 1.00 87.00 204 MET A CA 1
ATOM 1585 C C . MET A 1 204 ? 31.689 -11.018 -3.119 1.00 87.00 204 MET A C 1
ATOM 1587 O O . MET A 1 204 ? 31.672 -9.922 -2.567 1.00 87.00 204 MET A O 1
ATOM 1591 N N . LEU A 1 205 ? 31.881 -11.145 -4.435 1.00 89.19 205 LEU A N 1
ATOM 1592 C CA . LEU A 1 205 ? 31.996 -10.004 -5.336 1.00 89.19 205 LEU A CA 1
ATOM 1593 C C . LEU A 1 205 ? 30.636 -9.361 -5.602 1.00 89.19 205 LEU A C 1
ATOM 1595 O O . LEU A 1 205 ? 30.559 -8.143 -5.668 1.00 89.19 205 LEU A O 1
ATOM 1599 N N . LEU A 1 206 ? 29.566 -10.134 -5.767 1.00 91.00 206 LEU A N 1
ATOM 1600 C CA . LEU A 1 206 ? 28.247 -9.582 -6.090 1.00 91.00 206 LEU A CA 1
ATOM 1601 C C . LEU A 1 206 ? 27.500 -9.071 -4.849 1.00 91.00 206 LEU A C 1
ATOM 1603 O O . LEU A 1 206 ? 26.841 -8.032 -4.925 1.00 91.00 206 LEU A O 1
ATOM 1607 N N . GLY A 1 207 ? 27.676 -9.734 -3.708 1.00 89.81 207 GLY A N 1
ATOM 1608 C CA . GLY A 1 207 ? 26.915 -9.514 -2.482 1.00 89.81 207 GLY A CA 1
ATOM 1609 C C . GLY A 1 207 ? 25.553 -10.211 -2.532 1.00 89.81 207 GLY A C 1
ATOM 1610 O O . GLY A 1 207 ? 24.863 -10.176 -3.552 1.00 89.81 207 GLY A O 1
ATOM 1611 N N . GLU A 1 208 ? 25.147 -10.820 -1.418 1.00 86.12 208 GLU A N 1
ATOM 1612 C CA . GLU A 1 208 ? 23.921 -11.633 -1.319 1.00 86.12 208 GLU A CA 1
ATOM 1613 C C . GLU A 1 208 ? 22.647 -10.847 -1.663 1.00 86.12 208 GLU A C 1
ATOM 1615 O O . GLU A 1 208 ? 21.721 -11.379 -2.262 1.00 86.12 208 GLU A O 1
ATOM 1620 N N . SER A 1 209 ? 22.606 -9.544 -1.376 1.00 86.56 209 SER A N 1
ATOM 1621 C CA . SER A 1 209 ? 21.447 -8.696 -1.690 1.00 86.56 209 SER A CA 1
ATOM 1622 C C . SER A 1 209 ? 21.284 -8.381 -3.184 1.00 86.56 209 SER A C 1
ATOM 1624 O O . SER A 1 209 ? 20.201 -7.954 -3.611 1.00 86.56 209 SER A O 1
ATOM 1626 N N . ASN A 1 210 ? 22.338 -8.580 -3.985 1.00 92.81 210 ASN A N 1
ATOM 1627 C CA . ASN A 1 210 ? 22.367 -8.285 -5.418 1.00 92.81 210 ASN A CA 1
ATOM 1628 C C . ASN A 1 210 ? 22.326 -9.536 -6.296 1.00 92.81 210 ASN A C 1
ATOM 1630 O O . ASN A 1 210 ? 22.279 -9.379 -7.513 1.00 92.81 210 ASN A O 1
ATOM 1634 N N . LEU A 1 211 ? 22.369 -10.734 -5.712 1.00 94.00 211 LEU A N 1
ATOM 1635 C CA . LEU A 1 211 ? 22.444 -12.013 -6.410 1.00 94.00 211 LEU A CA 1
ATOM 1636 C C . LEU A 1 211 ? 21.313 -12.926 -5.932 1.00 94.00 211 LEU A C 1
ATOM 1638 O O . LEU A 1 211 ? 21.118 -13.090 -4.733 1.00 94.00 211 LEU A O 1
ATOM 1642 N N . ARG A 1 212 ? 20.605 -13.570 -6.859 1.00 92.75 212 ARG A N 1
ATOM 1643 C CA . ARG A 1 212 ? 19.691 -14.676 -6.544 1.00 92.75 212 ARG A CA 1
ATOM 1644 C C . ARG A 1 212 ? 20.001 -15.854 -7.441 1.00 92.75 212 ARG A C 1
ATOM 1646 O O . ARG A 1 212 ? 19.936 -15.739 -8.661 1.00 92.75 212 ARG A O 1
ATOM 1653 N N . LEU A 1 213 ? 20.396 -16.960 -6.833 1.00 91.75 213 LEU A N 1
ATOM 1654 C CA . LEU A 1 213 ? 20.797 -18.154 -7.555 1.00 91.75 213 LEU A CA 1
ATOM 1655 C C . LEU A 1 213 ? 19.557 -18.903 -8.058 1.00 91.75 213 LEU A C 1
ATOM 1657 O O . LEU A 1 213 ? 18.712 -19.277 -7.258 1.00 91.75 213 LEU A O 1
ATOM 1661 N N . VAL A 1 214 ? 19.489 -19.138 -9.368 1.00 89.69 214 VAL A N 1
ATOM 1662 C CA . VAL A 1 214 ? 18.421 -19.907 -10.037 1.00 89.69 214 VAL A CA 1
ATOM 1663 C C . VAL A 1 214 ? 18.828 -21.378 -10.166 1.00 89.69 214 VAL A C 1
ATOM 1665 O O . VAL A 1 214 ? 18.023 -22.304 -10.068 1.00 89.69 214 VAL A O 1
ATOM 1668 N N . GLN A 1 215 ? 20.111 -21.614 -10.443 1.00 88.25 215 GLN A N 1
ATOM 1669 C CA . GLN A 1 215 ? 20.715 -22.938 -10.449 1.00 88.25 215 GLN A CA 1
ATOM 1670 C C . GLN A 1 215 ? 22.215 -22.821 -10.242 1.00 88.25 215 GLN A C 1
ATOM 1672 O O . GLN A 1 215 ? 22.876 -21.948 -10.799 1.00 88.25 215 GLN A O 1
ATOM 1677 N N . GLN A 1 216 ? 22.771 -23.795 -9.538 1.00 85.12 216 GLN A N 1
ATOM 1678 C CA . GLN A 1 216 ? 24.196 -24.053 -9.562 1.00 85.12 216 GLN A CA 1
ATOM 1679 C C . GLN A 1 216 ? 24.426 -25.545 -9.732 1.00 85.12 216 GLN A C 1
ATOM 1681 O O . GLN A 1 216 ? 23.946 -26.345 -8.930 1.00 85.12 216 GLN A O 1
ATOM 1686 N N . LYS A 1 217 ? 25.172 -25.926 -10.771 1.00 82.25 217 LYS A N 1
ATOM 1687 C CA . LYS A 1 217 ? 25.773 -27.257 -10.832 1.00 82.25 217 LYS A CA 1
ATOM 1688 C C . LYS A 1 217 ? 27.221 -27.128 -10.364 1.00 82.25 217 LYS A C 1
ATOM 1690 O O . LYS A 1 217 ? 28.010 -26.479 -11.059 1.00 82.25 217 LYS A O 1
ATOM 1695 N N . PRO A 1 218 ? 27.586 -27.707 -9.203 1.00 66.62 218 PRO A N 1
ATOM 1696 C CA . PRO A 1 218 ? 28.954 -27.654 -8.707 1.00 66.62 218 PRO A CA 1
ATOM 1697 C C . PRO A 1 218 ? 29.954 -28.053 -9.798 1.00 66.62 218 PRO A C 1
ATOM 1699 O O . PRO A 1 218 ? 29.775 -29.070 -10.464 1.00 66.62 218 PRO A O 1
ATOM 1702 N N . SER A 1 219 ? 30.986 -27.228 -9.993 1.00 65.69 219 SER A N 1
ATOM 1703 C CA . SER A 1 219 ? 32.054 -27.444 -10.989 1.00 65.69 219 SER A CA 1
ATOM 1704 C C . SER A 1 219 ? 31.613 -27.474 -12.460 1.00 65.69 219 SER A C 1
ATOM 1706 O O . SER A 1 219 ? 32.332 -28.028 -13.289 1.00 65.69 219 SER A O 1
ATOM 1708 N N . SER A 1 220 ? 30.454 -26.894 -12.788 1.00 77.94 220 SER A N 1
ATOM 1709 C CA . SER A 1 220 ? 29.915 -26.882 -14.150 1.00 77.94 220 SER A CA 1
ATOM 1710 C C . SER A 1 220 ? 29.528 -25.467 -14.594 1.00 77.94 220 SER A C 1
ATOM 1712 O O . SER A 1 220 ? 30.363 -24.766 -15.143 1.00 77.94 220 SER A O 1
ATOM 1714 N N . PHE A 1 221 ? 28.282 -25.050 -14.367 1.00 88.31 221 PHE A N 1
ATOM 1715 C CA . PHE A 1 221 ? 27.726 -23.763 -14.795 1.00 88.31 221 PHE A CA 1
ATOM 1716 C C . PHE A 1 221 ? 26.783 -23.235 -13.711 1.00 88.31 221 PHE A C 1
ATOM 1718 O O . PHE A 1 221 ? 26.381 -23.978 -12.802 1.00 88.31 221 PHE A O 1
ATOM 1725 N N . SER A 1 222 ? 26.368 -21.980 -13.843 1.00 91.50 222 SER A N 1
ATOM 1726 C CA . SER A 1 222 ? 25.333 -21.402 -12.994 1.00 91.50 222 SER A CA 1
ATOM 1727 C C . SER A 1 222 ? 24.345 -20.542 -13.771 1.00 91.50 222 SER A C 1
ATOM 1729 O O . SER A 1 222 ? 24.621 -20.032 -14.855 1.00 91.50 222 SER A O 1
ATOM 1731 N N . GLU A 1 223 ? 23.166 -20.390 -13.187 1.00 93.56 223 GLU A N 1
ATOM 1732 C CA . GLU A 1 223 ? 22.176 -19.412 -13.602 1.00 93.56 223 GLU A CA 1
ATOM 1733 C C . GLU A 1 223 ? 21.771 -18.590 -12.391 1.00 93.56 223 GLU A C 1
ATOM 1735 O O . GLU A 1 223 ? 21.558 -19.131 -11.301 1.00 93.56 223 GLU A O 1
ATOM 1740 N N . TYR A 1 224 ? 21.660 -17.282 -12.571 1.00 95.00 224 TYR A N 1
ATOM 1741 C CA . TYR A 1 224 ? 21.307 -16.389 -11.481 1.00 95.00 224 TYR A CA 1
ATOM 1742 C C . TYR A 1 224 ? 20.726 -15.072 -11.978 1.00 95.00 224 TYR A C 1
ATOM 1744 O O . TYR A 1 224 ? 21.008 -14.616 -13.084 1.00 95.00 224 TYR A O 1
ATOM 1752 N N . TRP A 1 225 ? 19.936 -14.433 -11.126 1.00 96.38 225 TRP A N 1
ATOM 1753 C CA . TRP A 1 225 ? 19.551 -13.039 -11.267 1.00 96.38 225 TRP A CA 1
ATOM 1754 C C . TRP A 1 225 ? 20.576 -12.145 -10.577 1.00 96.38 225 TRP A C 1
ATOM 1756 O O . TRP A 1 225 ? 20.978 -12.416 -9.445 1.00 96.38 225 TRP A O 1
ATOM 1766 N N . VAL A 1 226 ? 20.957 -11.046 -11.223 1.00 97.00 226 VAL A N 1
ATOM 1767 C CA . VAL A 1 226 ? 21.805 -10.007 -10.629 1.00 97.00 226 VAL A CA 1
ATOM 1768 C C . VAL A 1 226 ? 21.177 -8.625 -10.790 1.00 97.00 226 VAL A C 1
ATOM 1770 O O . VAL A 1 226 ? 20.631 -8.314 -11.850 1.00 97.00 226 VAL A O 1
ATOM 1773 N N . ARG A 1 227 ? 21.255 -7.764 -9.768 1.00 96.88 227 ARG A N 1
ATOM 1774 C CA . ARG A 1 227 ? 20.826 -6.360 -9.906 1.00 96.88 227 ARG A CA 1
ATOM 1775 C C . ARG A 1 227 ? 21.725 -5.638 -10.908 1.00 96.88 227 ARG A C 1
ATOM 1777 O O . ARG A 1 227 ? 22.936 -5.555 -10.710 1.00 96.88 227 ARG A O 1
ATOM 1784 N N . ALA A 1 228 ? 21.132 -5.037 -11.936 1.00 97.44 228 ALA A N 1
ATOM 1785 C CA . ALA A 1 228 ? 21.861 -4.348 -13.000 1.00 97.44 228 ALA A CA 1
ATOM 1786 C C . ALA A 1 228 ? 22.743 -3.206 -12.465 1.00 97.44 228 ALA A C 1
ATOM 1788 O O . ALA A 1 228 ? 23.873 -3.032 -12.918 1.00 97.44 228 ALA A O 1
ATOM 1789 N N . ARG A 1 229 ? 22.279 -2.485 -11.433 1.00 96.00 229 ARG A N 1
ATOM 1790 C CA . ARG A 1 229 ? 23.060 -1.422 -10.775 1.00 96.00 229 ARG A CA 1
ATOM 1791 C C . ARG A 1 229 ? 24.394 -1.927 -10.217 1.00 96.00 229 ARG A C 1
ATOM 1793 O O . ARG A 1 229 ? 25.398 -1.240 -10.367 1.00 96.00 229 ARG A O 1
ATOM 1800 N N . ARG A 1 230 ? 24.431 -3.155 -9.671 1.00 95.31 230 ARG A N 1
ATOM 1801 C CA . ARG A 1 230 ? 25.653 -3.740 -9.099 1.00 95.31 230 ARG A CA 1
ATOM 1802 C C . ARG A 1 230 ? 26.720 -3.895 -10.173 1.00 95.31 230 ARG A C 1
ATOM 1804 O O . ARG A 1 230 ? 27.881 -3.601 -9.927 1.00 95.31 230 ARG A O 1
ATOM 1811 N N . LEU A 1 231 ? 26.326 -4.278 -11.387 1.00 94.31 231 LEU A N 1
ATOM 1812 C CA . LEU A 1 231 ? 27.241 -4.438 -12.519 1.00 94.31 231 LEU A CA 1
ATOM 1813 C C . LEU A 1 231 ? 27.915 -3.115 -12.939 1.00 94.31 231 LEU A C 1
ATOM 1815 O O . LEU A 1 231 ? 29.009 -3.129 -13.505 1.00 94.31 231 LEU A O 1
ATOM 1819 N N . LEU A 1 232 ? 27.308 -1.964 -12.637 1.00 94.06 232 LEU A N 1
ATOM 1820 C CA . LEU A 1 232 ? 27.894 -0.653 -12.920 1.00 94.06 232 LEU A CA 1
ATOM 1821 C C . LEU A 1 232 ? 28.864 -0.175 -11.836 1.00 94.06 232 LEU A C 1
ATOM 1823 O O . LEU A 1 232 ? 29.572 0.801 -12.068 1.00 94.06 232 LEU A O 1
ATOM 1827 N N . GLU A 1 233 ? 28.935 -0.822 -10.676 1.00 93.81 233 GLU A N 1
ATOM 1828 C CA . GLU A 1 233 ? 29.779 -0.389 -9.559 1.00 93.81 233 GLU A CA 1
ATOM 1829 C C . GLU A 1 233 ? 31.272 -0.695 -9.785 1.00 93.81 233 GLU A C 1
ATOM 1831 O O . GLU A 1 233 ? 31.668 -1.475 -10.661 1.00 93.81 233 GLU A O 1
ATOM 1836 N N . THR A 1 234 ? 32.127 -0.038 -8.998 1.00 90.38 234 THR A N 1
ATOM 1837 C CA . THR A 1 234 ? 33.577 -0.258 -9.005 1.00 90.38 234 THR A CA 1
ATOM 1838 C C . THR A 1 234 ? 33.924 -1.669 -8.537 1.00 90.38 234 THR A C 1
ATOM 1840 O O . THR A 1 234 ? 33.292 -2.243 -7.647 1.00 90.38 234 THR A O 1
ATOM 1843 N N . HIS A 1 235 ? 34.952 -2.249 -9.153 1.00 88.62 235 HIS A N 1
ATOM 1844 C CA . HIS A 1 235 ? 35.454 -3.554 -8.762 1.00 88.62 235 HIS A CA 1
ATOM 1845 C C . HIS A 1 235 ? 36.275 -3.401 -7.467 1.00 88.62 235 HIS A C 1
ATOM 1847 O O . HIS A 1 235 ? 37.271 -2.677 -7.462 1.00 88.62 235 HIS A O 1
ATOM 1853 N N . PRO A 1 236 ? 35.934 -4.106 -6.373 1.00 86.00 236 PRO A N 1
ATOM 1854 C CA . PRO A 1 236 ? 36.506 -3.854 -5.046 1.00 86.00 236 PRO A CA 1
ATOM 1855 C C . PRO A 1 236 ? 38.008 -4.151 -4.945 1.00 86.00 236 PRO A C 1
ATOM 1857 O O . PRO A 1 236 ? 38.670 -3.668 -4.036 1.00 86.00 236 PRO A O 1
ATOM 1860 N N . LYS A 1 237 ? 38.552 -4.962 -5.861 1.00 84.69 237 LYS A N 1
ATOM 1861 C CA . LYS A 1 237 ? 39.971 -5.368 -5.881 1.00 84.69 237 LYS A CA 1
ATOM 1862 C C . LYS A 1 237 ? 40.742 -4.878 -7.111 1.00 84.69 237 LYS A C 1
ATOM 1864 O O . LYS A 1 237 ? 41.850 -5.341 -7.356 1.00 84.69 237 LYS A O 1
ATOM 1869 N N . SER A 1 238 ? 40.143 -4.029 -7.945 1.00 81.69 238 SER A N 1
ATOM 1870 C CA . SER A 1 238 ? 40.787 -3.551 -9.176 1.00 81.69 238 SER A CA 1
ATOM 1871 C C . SER A 1 238 ? 40.535 -2.061 -9.322 1.00 81.69 238 SER A C 1
ATOM 1873 O O . SER A 1 238 ? 39.498 -1.648 -9.837 1.00 81.69 238 SER A O 1
ATOM 1875 N N . GLU A 1 239 ? 41.483 -1.273 -8.821 1.00 81.81 239 GLU A N 1
ATOM 1876 C CA . GLU A 1 239 ? 41.418 0.186 -8.818 1.00 81.81 239 GLU A CA 1
ATOM 1877 C C . GLU A 1 239 ? 41.159 0.739 -10.228 1.00 81.81 239 GLU A C 1
ATOM 1879 O O . GLU A 1 239 ? 41.698 0.246 -11.220 1.00 81.81 239 GLU A O 1
ATOM 1884 N N . GLY A 1 240 ? 40.255 1.717 -10.329 1.00 80.94 240 GLY A N 1
ATOM 1885 C CA . GLY A 1 240 ? 39.851 2.323 -11.602 1.00 80.94 240 GLY A CA 1
ATOM 1886 C C . GLY A 1 240 ? 39.014 1.433 -12.534 1.00 80.94 240 GLY A C 1
ATOM 1887 O O . GLY A 1 240 ? 38.594 1.898 -13.592 1.00 80.94 240 GLY A O 1
ATOM 1888 N N . LYS A 1 241 ? 38.728 0.173 -12.174 1.00 85.38 241 LYS A N 1
ATOM 1889 C CA . LYS A 1 241 ? 37.909 -0.747 -12.984 1.00 85.38 241 LYS A CA 1
ATOM 1890 C C . LYS A 1 241 ? 36.518 -0.942 -12.363 1.00 85.38 241 LYS A C 1
ATOM 1892 O O . LYS A 1 241 ? 36.329 -0.823 -11.154 1.00 85.38 241 LYS A O 1
ATOM 1897 N N . ARG A 1 242 ? 35.526 -1.270 -13.193 1.00 88.62 242 ARG A N 1
ATOM 1898 C CA . ARG A 1 242 ? 34.142 -1.609 -12.803 1.00 88.62 242 ARG A CA 1
ATOM 1899 C C . ARG A 1 242 ? 33.849 -3.087 -13.068 1.00 88.62 242 ARG A C 1
ATOM 1901 O O . ARG A 1 242 ? 34.613 -3.751 -13.769 1.00 88.62 242 ARG A O 1
ATOM 1908 N N . LEU A 1 243 ? 32.738 -3.608 -12.541 1.00 89.44 243 LEU A N 1
ATOM 1909 C CA . LEU A 1 243 ? 32.335 -5.007 -12.775 1.00 89.44 243 LEU A CA 1
ATOM 1910 C C . LEU A 1 243 ? 32.024 -5.315 -14.255 1.00 89.44 243 LEU A C 1
ATOM 1912 O O . LEU A 1 243 ? 32.180 -6.459 -14.675 1.00 89.44 243 LEU A O 1
ATOM 1916 N N . LEU A 1 244 ? 31.655 -4.308 -15.056 1.00 90.38 244 LEU A N 1
ATOM 1917 C CA . LEU A 1 244 ? 31.504 -4.407 -16.520 1.00 90.38 244 LEU A CA 1
ATOM 1918 C C . LEU A 1 244 ? 32.699 -3.882 -17.329 1.00 90.38 244 LEU A C 1
ATOM 1920 O O . LEU A 1 244 ? 32.601 -3.724 -18.547 1.00 90.38 244 LEU A O 1
ATOM 1924 N N . SER A 1 245 ? 33.833 -3.591 -16.691 1.00 83.50 245 SER A N 1
ATOM 1925 C CA . SER A 1 245 ? 35.082 -3.394 -17.432 1.00 83.50 245 SER A CA 1
ATOM 1926 C C . SER A 1 245 ? 35.578 -4.745 -17.948 1.00 83.50 245 SER A C 1
ATOM 1928 O O . SER A 1 245 ? 35.412 -5.757 -17.280 1.00 83.50 245 SER A O 1
ATOM 1930 N N . TYR A 1 246 ? 36.251 -4.795 -19.091 1.00 76.31 246 TYR A N 1
ATOM 1931 C CA . TYR A 1 246 ? 36.862 -6.036 -19.564 1.00 76.31 246 TYR A CA 1
ATOM 1932 C C . TYR A 1 246 ? 38.288 -5.794 -20.028 1.00 76.31 246 TYR A C 1
ATOM 1934 O O . TYR A 1 246 ? 38.521 -4.925 -20.865 1.00 76.31 246 TYR A O 1
ATOM 1942 N N . MET A 1 247 ? 39.233 -6.559 -19.466 1.00 75.62 247 MET A N 1
ATOM 1943 C CA . MET A 1 247 ? 40.669 -6.386 -19.718 1.00 75.62 247 MET A CA 1
ATOM 1944 C C . MET A 1 247 ? 41.067 -4.895 -19.621 1.00 75.62 247 MET A C 1
ATOM 1946 O O . MET A 1 247 ? 40.613 -4.194 -18.708 1.00 75.62 247 MET A O 1
ATOM 1950 N N . GLU A 1 248 ? 41.872 -4.407 -20.562 1.00 71.38 248 GLU A N 1
ATOM 1951 C CA . GLU A 1 248 ? 42.326 -3.018 -20.653 1.00 71.38 248 GLU A CA 1
ATOM 1952 C C . GLU A 1 248 ? 41.473 -2.154 -21.594 1.00 71.38 248 GLU A C 1
ATOM 1954 O O . GLU A 1 248 ? 41.948 -1.145 -22.096 1.00 71.38 248 GLU A O 1
ATOM 1959 N N . MET A 1 249 ? 40.215 -2.526 -21.859 1.00 72.62 249 MET A N 1
ATOM 1960 C CA . MET A 1 249 ? 39.340 -1.694 -22.691 1.00 72.62 249 MET A CA 1
ATOM 1961 C C . MET A 1 249 ? 38.871 -0.445 -21.928 1.00 72.62 249 MET A C 1
ATOM 1963 O O . MET A 1 249 ? 38.404 -0.546 -20.791 1.00 72.62 249 MET A O 1
ATOM 1967 N N . ASP A 1 250 ? 38.933 0.714 -22.592 1.00 71.00 250 ASP A N 1
ATOM 1968 C CA . ASP A 1 250 ? 38.547 2.017 -22.023 1.00 71.00 250 ASP A CA 1
ATOM 1969 C C . ASP A 1 250 ? 37.028 2.197 -21.871 1.00 71.00 250 ASP A C 1
ATOM 1971 O O . ASP A 1 250 ? 36.572 3.012 -21.071 1.00 71.00 250 ASP A O 1
ATOM 1975 N N . LYS A 1 251 ? 36.228 1.446 -22.642 1.00 81.62 251 LYS A N 1
ATOM 1976 C CA . LYS A 1 251 ? 34.759 1.491 -22.607 1.00 81.62 251 LYS A CA 1
ATOM 1977 C C . LYS A 1 251 ? 34.190 0.326 -21.800 1.00 81.62 251 LYS A C 1
ATOM 1979 O O . LYS A 1 251 ? 34.622 -0.816 -21.966 1.00 81.62 251 LYS A O 1
ATOM 1984 N N . ILE A 1 252 ? 33.179 0.591 -20.974 1.00 88.56 252 ILE A N 1
ATOM 1985 C CA . ILE A 1 252 ? 32.492 -0.444 -20.188 1.00 88.56 252 ILE A CA 1
ATOM 1986 C C . ILE A 1 252 ? 31.311 -1.084 -20.930 1.00 88.56 252 ILE A C 1
ATOM 1988 O O . ILE A 1 252 ? 30.633 -0.450 -21.744 1.00 88.56 252 ILE A O 1
ATOM 1992 N N . GLY A 1 253 ? 31.032 -2.344 -20.587 1.00 90.25 253 GLY A N 1
ATOM 1993 C CA . GLY A 1 253 ? 29.839 -3.064 -21.025 1.00 90.25 253 GLY A CA 1
ATOM 1994 C C . GLY A 1 253 ? 29.821 -3.351 -22.521 1.00 90.25 253 GLY A C 1
ATOM 1995 O O . GLY A 1 253 ? 28.836 -3.035 -23.177 1.00 90.25 253 GLY A O 1
ATOM 1996 N N . ARG A 1 254 ? 30.905 -3.916 -23.062 1.00 93.62 254 ARG A N 1
ATOM 1997 C CA . ARG A 1 254 ? 30.929 -4.463 -24.427 1.00 93.62 254 ARG A CA 1
ATOM 1998 C C . ARG A 1 254 ? 29.982 -5.663 -24.510 1.00 93.62 254 ARG A C 1
ATOM 2000 O O . ARG A 1 254 ? 30.090 -6.572 -23.681 1.00 93.62 254 ARG A O 1
ATOM 2007 N N . TYR A 1 255 ? 29.091 -5.683 -25.497 1.00 95.50 255 TYR A N 1
ATOM 2008 C CA . TYR A 1 255 ? 28.138 -6.777 -25.686 1.00 95.50 255 TYR A CA 1
ATOM 2009 C C . TYR A 1 255 ? 27.872 -7.097 -27.161 1.00 95.50 255 TYR A C 1
ATOM 2011 O O . TYR A 1 255 ? 28.099 -6.263 -28.041 1.00 95.50 255 TYR A O 1
ATOM 2019 N N . PHE A 1 256 ? 27.385 -8.317 -27.404 1.00 95.31 256 PHE A N 1
ATOM 2020 C CA . PHE A 1 256 ? 27.077 -8.855 -28.727 1.00 95.31 256 PHE A CA 1
ATOM 2021 C C . PHE A 1 256 ? 25.744 -9.599 -28.745 1.00 95.31 256 PHE A C 1
ATOM 2023 O O . PHE A 1 256 ? 25.398 -10.268 -27.772 1.00 95.31 256 PHE A O 1
ATOM 2030 N N . TYR A 1 257 ? 25.035 -9.552 -29.868 1.00 96.00 257 TYR A N 1
ATOM 2031 C CA . TYR A 1 257 ? 23.876 -10.409 -30.135 1.00 96.00 257 TYR A CA 1
ATOM 2032 C C . TYR A 1 257 ? 23.692 -10.615 -31.643 1.00 96.00 257 TYR A C 1
ATOM 2034 O O . TYR A 1 257 ? 24.215 -9.849 -32.455 1.00 96.00 257 TYR A O 1
ATOM 2042 N N . VAL A 1 258 ? 22.988 -11.679 -32.023 1.00 96.19 258 VAL A N 1
ATOM 2043 C CA . VAL A 1 258 ? 22.719 -12.024 -33.429 1.00 96.19 258 VAL A CA 1
ATOM 2044 C C . VAL A 1 258 ? 21.482 -11.260 -33.911 1.00 96.19 258 VAL A C 1
ATOM 2046 O O . VAL A 1 258 ? 20.522 -11.121 -33.161 1.00 96.19 258 VAL A O 1
ATOM 2049 N N . THR A 1 259 ? 21.514 -10.729 -35.135 1.00 94.94 259 THR A N 1
ATOM 2050 C CA . THR A 1 259 ? 20.477 -9.804 -35.653 1.00 94.94 259 THR A CA 1
ATOM 2051 C C . THR A 1 259 ? 19.618 -10.370 -36.776 1.00 94.94 259 THR A C 1
ATOM 2053 O O . THR A 1 259 ? 18.551 -9.832 -37.069 1.00 94.94 259 THR A O 1
ATOM 2056 N N . ASP A 1 260 ? 20.071 -11.438 -37.425 1.00 94.56 260 ASP A N 1
ATOM 2057 C CA . ASP A 1 260 ? 19.423 -12.034 -38.594 1.00 94.56 260 ASP A CA 1
ATOM 2058 C C . ASP A 1 260 ? 18.784 -13.400 -38.313 1.00 94.56 260 ASP A C 1
ATOM 2060 O O . ASP A 1 260 ? 18.175 -13.984 -39.207 1.00 94.56 260 ASP A O 1
ATOM 2064 N N . GLN A 1 261 ? 18.863 -13.879 -37.071 1.00 94.25 261 GLN A N 1
ATOM 2065 C CA . GLN A 1 261 ? 18.130 -15.048 -36.595 1.00 94.25 261 GLN A CA 1
ATOM 2066 C C . GLN A 1 261 ? 16.928 -14.574 -35.777 1.00 94.25 261 GLN A C 1
ATOM 2068 O O . GLN A 1 261 ? 17.094 -13.963 -34.728 1.00 94.25 261 GLN A O 1
ATOM 2073 N N . LYS A 1 262 ? 15.712 -14.824 -36.270 1.00 92.94 262 LYS A N 1
ATOM 2074 C CA . LYS A 1 262 ? 14.473 -14.442 -35.578 1.00 92.94 262 LYS A CA 1
ATOM 2075 C C . LYS A 1 262 ? 13.900 -15.627 -34.811 1.00 92.94 262 LYS A C 1
ATOM 2077 O O . LYS A 1 262 ? 13.832 -16.731 -35.348 1.00 92.94 262 LYS A O 1
ATOM 2082 N N . VAL A 1 263 ? 13.451 -15.371 -33.585 1.00 95.50 263 VAL A N 1
ATOM 2083 C CA . VAL A 1 263 ? 12.732 -16.333 -32.744 1.00 95.50 263 VAL A CA 1
ATOM 2084 C C . VAL A 1 263 ? 11.364 -15.749 -32.406 1.00 95.50 263 VAL A C 1
ATOM 2086 O O . VAL A 1 263 ? 11.276 -14.641 -31.876 1.00 95.50 263 VAL A O 1
ATOM 2089 N N . ASP A 1 264 ? 10.304 -16.481 -32.738 1.00 92.19 264 ASP A N 1
ATOM 2090 C CA . ASP A 1 264 ? 8.926 -16.046 -32.508 1.00 92.19 264 ASP A CA 1
ATOM 2091 C C . ASP A 1 264 ? 8.550 -16.083 -31.013 1.00 92.19 264 ASP A C 1
ATOM 2093 O O . ASP A 1 264 ? 9.079 -16.881 -30.238 1.00 92.19 264 ASP A O 1
ATOM 2097 N N . ASP A 1 265 ? 7.622 -15.211 -30.603 1.00 87.75 265 ASP A N 1
ATOM 2098 C CA . ASP A 1 265 ? 7.182 -15.047 -29.203 1.00 87.75 265 ASP A CA 1
ATOM 2099 C C . ASP A 1 265 ? 6.434 -16.271 -28.635 1.00 87.75 265 ASP A C 1
ATOM 2101 O O . ASP A 1 265 ? 6.256 -16.360 -27.420 1.00 87.75 265 ASP A O 1
ATOM 2105 N N . ASP A 1 266 ? 5.964 -17.181 -29.493 1.00 83.19 266 ASP A N 1
ATOM 2106 C CA . ASP A 1 266 ? 5.226 -18.401 -29.139 1.00 83.19 266 ASP A CA 1
ATOM 2107 C C . ASP A 1 266 ? 6.126 -19.638 -28.983 1.00 83.19 266 ASP A C 1
ATOM 2109 O O . ASP A 1 266 ? 5.647 -20.721 -28.637 1.00 83.19 266 ASP A O 1
ATOM 2113 N N . LYS A 1 267 ? 7.436 -19.496 -29.217 1.00 89.38 267 LYS A N 1
ATOM 2114 C CA . LYS A 1 267 ? 8.391 -20.590 -29.035 1.00 89.38 267 LYS A CA 1
ATOM 2115 C C . LYS A 1 267 ? 8.524 -20.952 -27.562 1.00 89.38 267 LYS A C 1
ATOM 2117 O O . LYS A 1 267 ? 8.611 -20.090 -26.696 1.00 89.38 267 LYS A O 1
ATOM 2122 N N . GLU A 1 268 ? 8.671 -22.248 -27.296 1.00 87.38 268 GLU A N 1
ATOM 2123 C CA . GLU A 1 268 ? 8.827 -22.805 -25.943 1.00 87.38 268 GLU A CA 1
ATOM 2124 C C . GLU A 1 268 ? 10.053 -22.288 -25.179 1.00 87.38 268 GLU A C 1
ATOM 2126 O O . GLU A 1 268 ? 10.139 -22.473 -23.973 1.00 87.38 268 GLU A O 1
ATOM 2131 N N . VAL A 1 269 ? 10.993 -21.647 -25.877 1.00 89.75 269 VAL A N 1
ATOM 2132 C CA . VAL A 1 269 ? 12.198 -21.037 -25.304 1.00 89.75 269 VAL A CA 1
ATOM 2133 C C . VAL A 1 269 ? 11.979 -19.596 -24.842 1.00 89.75 269 VAL A C 1
ATOM 2135 O O . VAL A 1 269 ? 12.909 -18.982 -24.325 1.00 89.75 269 VAL A O 1
ATOM 2138 N N . VAL A 1 270 ? 10.798 -19.019 -25.080 1.00 91.62 270 VAL A N 1
ATOM 2139 C CA . VAL A 1 270 ? 10.457 -17.639 -24.727 1.00 91.62 270 VAL A CA 1
ATOM 2140 C C . VAL A 1 270 ? 9.460 -17.656 -23.581 1.00 91.62 270 VAL A C 1
ATOM 2142 O O . VAL A 1 270 ? 8.355 -18.184 -23.687 1.00 91.62 270 VAL A O 1
ATOM 2145 N N . HIS A 1 271 ? 9.833 -17.019 -22.477 1.00 90.81 271 HIS A N 1
ATOM 2146 C CA . HIS A 1 271 ? 9.009 -16.977 -21.283 1.00 90.81 271 HIS A CA 1
ATOM 2147 C C . HIS A 1 271 ? 8.821 -15.541 -20.812 1.00 90.81 271 HIS A C 1
ATOM 2149 O O . HIS A 1 271 ? 9.756 -14.737 -20.738 1.00 90.81 271 HIS A O 1
ATOM 2155 N N . LYS A 1 272 ? 7.584 -15.209 -20.455 1.00 87.62 272 LYS A N 1
ATOM 2156 C CA . LYS A 1 272 ? 7.254 -13.942 -19.805 1.00 87.62 272 LYS A CA 1
ATOM 2157 C C . LYS A 1 272 ? 7.342 -14.155 -18.299 1.00 87.62 272 LYS A C 1
ATOM 2159 O O . LYS A 1 272 ? 6.984 -15.219 -17.808 1.00 87.62 272 LYS A O 1
ATOM 2164 N N . ILE A 1 273 ? 7.862 -13.162 -17.585 1.00 82.25 273 ILE A N 1
ATOM 2165 C CA . ILE A 1 273 ? 7.778 -13.157 -16.123 1.00 82.25 273 ILE A CA 1
ATOM 2166 C C . ILE A 1 273 ? 6.302 -13.019 -15.765 1.00 82.25 273 ILE A C 1
ATOM 2168 O O . ILE A 1 273 ? 5.621 -12.133 -16.297 1.00 82.25 273 ILE A O 1
ATOM 2172 N N . ASP A 1 274 ? 5.821 -13.910 -14.898 1.00 66.25 274 ASP A N 1
ATOM 2173 C CA . ASP A 1 274 ? 4.482 -13.813 -14.341 1.00 66.25 274 ASP A CA 1
ATOM 2174 C C . ASP A 1 274 ? 4.397 -12.453 -13.657 1.00 66.25 274 ASP A C 1
ATOM 2176 O O . ASP A 1 274 ? 5.180 -12.141 -12.753 1.00 66.25 274 ASP A O 1
ATOM 2180 N N . ARG A 1 275 ? 3.468 -11.614 -14.128 1.00 55.44 275 ARG A N 1
ATOM 2181 C CA . ARG A 1 275 ? 3.175 -10.322 -13.507 1.00 55.44 275 ARG A CA 1
ATOM 21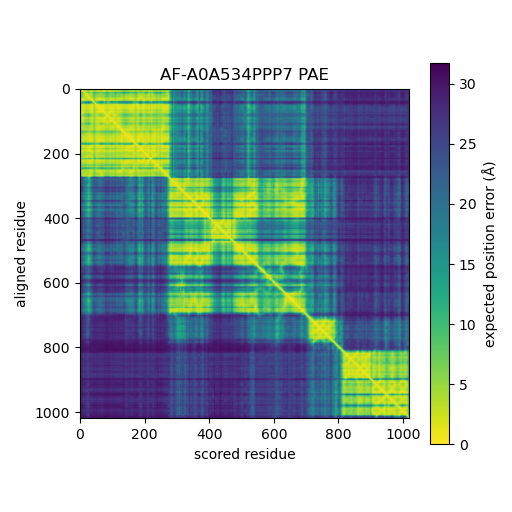82 C C . ARG A 1 275 ? 2.450 -10.556 -12.189 1.00 55.44 275 ARG A C 1
ATOM 2184 O O . ARG A 1 275 ? 1.285 -10.209 -12.035 1.00 55.44 275 ARG A O 1
ATOM 2191 N N . THR A 1 276 ? 3.138 -11.145 -11.228 1.00 52.12 276 THR A N 1
ATOM 2192 C CA . THR A 1 276 ? 2.790 -10.997 -9.830 1.00 52.12 276 THR A CA 1
ATOM 2193 C C . THR A 1 276 ? 3.347 -9.636 -9.446 1.00 52.12 276 THR A C 1
ATOM 2195 O O . THR A 1 276 ? 4.536 -9.465 -9.149 1.00 52.12 276 THR A O 1
ATOM 2198 N N . SER A 1 277 ? 2.504 -8.617 -9.506 1.00 52.41 277 SER A N 1
ATOM 2199 C CA . SER A 1 277 ? 2.736 -7.450 -8.676 1.00 52.41 277 SER A CA 1
ATOM 2200 C C . SER A 1 277 ? 2.774 -7.995 -7.245 1.00 52.41 277 SER A C 1
ATOM 2202 O O . SER A 1 277 ? 1.714 -8.335 -6.729 1.00 52.41 277 SER A O 1
ATOM 2204 N N . ALA A 1 278 ? 3.967 -8.248 -6.685 1.00 60.66 278 ALA A N 1
ATOM 2205 C CA . ALA A 1 278 ? 4.104 -8.855 -5.363 1.00 60.66 278 ALA A CA 1
ATOM 2206 C C . ALA A 1 278 ? 3.205 -8.064 -4.420 1.00 60.66 278 ALA A C 1
ATOM 2208 O O . ALA A 1 278 ? 3.409 -6.853 -4.270 1.00 60.66 278 ALA A O 1
ATOM 2209 N N . SER A 1 279 ? 2.149 -8.709 -3.927 1.00 69.31 279 SER A N 1
ATOM 2210 C CA . SER A 1 279 ? 1.077 -7.978 -3.278 1.00 69.31 279 SER A CA 1
ATOM 2211 C C . SER A 1 279 ? 1.631 -7.216 -2.092 1.00 69.31 279 SER A C 1
ATOM 2213 O O . SER A 1 279 ? 2.546 -7.669 -1.397 1.00 69.31 279 SER A O 1
ATOM 2215 N N . ARG A 1 280 ? 1.103 -6.016 -1.897 1.00 82.38 280 ARG A N 1
ATOM 2216 C CA . ARG A 1 280 ? 1.538 -5.114 -0.841 1.00 82.38 280 ARG A CA 1
ATOM 2217 C C . ARG A 1 280 ? 0.383 -4.833 0.088 1.00 82.38 280 ARG A C 1
ATOM 2219 O O . ARG A 1 280 ? -0.781 -4.911 -0.292 1.00 82.38 280 ARG A O 1
ATOM 2226 N N . LEU A 1 281 ? 0.718 -4.492 1.319 1.00 88.38 281 LEU A N 1
ATOM 2227 C CA . LEU A 1 281 ? -0.256 -3.871 2.195 1.00 88.38 281 LEU A CA 1
ATOM 2228 C C . LEU A 1 281 ? -0.628 -2.501 1.616 1.00 88.38 281 LEU A C 1
ATOM 2230 O O . LEU A 1 281 ? 0.232 -1.832 1.032 1.00 88.38 281 LEU A O 1
ATOM 2234 N N . PRO A 1 282 ? -1.892 -2.074 1.766 1.00 91.69 282 PRO A N 1
ATOM 2235 C CA . PRO A 1 282 ? -2.342 -0.800 1.217 1.00 91.69 282 PRO A CA 1
ATOM 2236 C C . PRO A 1 282 ? -1.674 0.399 1.901 1.00 91.69 282 PRO A C 1
ATOM 2238 O O . PRO A 1 282 ? -1.680 1.498 1.366 1.00 91.69 282 PRO A O 1
ATOM 2241 N N . PHE A 1 283 ? -1.072 0.204 3.068 1.00 92.62 283 PHE A N 1
ATOM 2242 C CA . PHE A 1 283 ? -0.290 1.197 3.791 1.00 92.62 283 PHE A CA 1
ATOM 2243 C C . PHE A 1 283 ? 0.692 0.487 4.720 1.00 92.62 283 PHE A C 1
ATOM 2245 O O . PHE A 1 283 ? 0.709 -0.741 4.825 1.00 92.62 283 PHE A O 1
ATOM 2252 N N . GLU A 1 284 ? 1.569 1.268 5.340 1.00 88.06 284 GLU A N 1
ATOM 2253 C CA . GLU A 1 284 ? 2.590 0.757 6.246 1.00 88.06 284 GLU A CA 1
ATOM 2254 C C . GLU A 1 284 ? 1.949 0.227 7.533 1.00 88.06 284 GLU A C 1
ATOM 2256 O O . GLU A 1 284 ? 1.270 0.958 8.247 1.00 88.06 284 GLU A O 1
ATOM 2261 N N . ILE A 1 285 ? 2.184 -1.049 7.831 1.00 82.06 285 ILE A N 1
ATOM 2262 C CA . ILE A 1 285 ? 1.794 -1.692 9.085 1.00 82.06 285 ILE A CA 1
ATOM 2263 C C . ILE A 1 285 ? 3.044 -2.348 9.649 1.00 82.06 285 ILE A C 1
ATOM 2265 O O . ILE A 1 285 ? 3.764 -3.047 8.936 1.00 82.06 285 ILE A O 1
ATOM 2269 N N . ASN A 1 286 ? 3.330 -2.101 10.928 1.00 78.00 286 ASN A N 1
ATOM 2270 C CA . ASN A 1 286 ? 4.560 -2.572 11.567 1.00 78.00 286 ASN A CA 1
ATOM 2271 C C . ASN A 1 286 ? 5.823 -2.203 10.753 1.00 78.00 286 ASN A C 1
ATOM 2273 O O . ASN A 1 286 ? 6.693 -3.031 10.481 1.00 78.00 286 ASN A O 1
ATOM 2277 N N . LYS A 1 287 ? 5.890 -0.942 10.307 1.00 76.88 287 LYS A N 1
ATOM 2278 C CA . LYS A 1 287 ? 7.017 -0.378 9.546 1.00 76.88 287 LYS A CA 1
ATOM 2279 C C . LYS A 1 287 ? 7.312 -1.057 8.203 1.00 76.88 287 LYS A C 1
ATOM 2281 O O . LYS A 1 287 ? 8.406 -0.923 7.656 1.00 76.88 287 LYS A O 1
ATOM 2286 N N . SER A 1 288 ? 6.351 -1.809 7.667 1.00 76.56 288 SER A N 1
ATOM 2287 C CA . SER A 1 288 ? 6.489 -2.532 6.407 1.00 76.56 288 SER A CA 1
ATOM 2288 C C . SER A 1 288 ? 5.211 -2.448 5.578 1.00 76.56 288 SER A C 1
ATOM 2290 O O . SER A 1 288 ? 4.101 -2.499 6.094 1.00 76.56 288 SER A O 1
ATOM 2292 N N . GLN A 1 289 ? 5.371 -2.361 4.260 1.00 80.31 289 GLN A N 1
ATOM 2293 C CA . GLN A 1 289 ? 4.288 -2.559 3.287 1.00 80.31 289 GLN A CA 1
ATOM 2294 C C . GLN A 1 289 ? 4.348 -3.945 2.629 1.00 80.31 289 GLN A C 1
ATOM 2296 O O . GLN A 1 289 ? 3.563 -4.257 1.734 1.00 80.31 289 GLN A O 1
ATOM 2301 N N . THR A 1 290 ? 5.309 -4.776 3.031 1.00 79.19 290 THR A N 1
ATOM 2302 C CA . THR A 1 290 ? 5.445 -6.143 2.526 1.00 79.19 290 THR A CA 1
ATOM 2303 C C . THR A 1 290 ? 4.445 -7.033 3.245 1.00 79.19 290 THR A C 1
ATOM 2305 O O . THR A 1 290 ? 4.333 -6.970 4.469 1.00 79.19 290 THR A O 1
ATOM 2308 N N . VAL A 1 291 ? 3.753 -7.890 2.501 1.00 76.38 291 VAL A N 1
ATOM 2309 C CA . VAL A 1 291 ? 2.872 -8.899 3.088 1.00 76.38 291 VAL A CA 1
ATOM 2310 C C . VAL A 1 291 ? 3.738 -9.978 3.743 1.00 76.38 291 VAL A C 1
ATOM 2312 O O . VAL A 1 291 ? 4.309 -10.830 3.072 1.00 76.38 291 VAL A O 1
ATOM 2315 N N . THR A 1 292 ? 3.881 -9.905 5.065 1.00 69.62 292 THR A N 1
ATOM 2316 C CA . THR A 1 292 ? 4.556 -10.913 5.897 1.00 69.62 292 THR A CA 1
ATOM 2317 C C . THR A 1 292 ? 3.578 -11.454 6.935 1.00 69.62 292 THR A C 1
ATOM 2319 O O . THR A 1 292 ? 2.589 -10.793 7.248 1.00 69.62 292 THR A O 1
ATOM 2322 N N . ALA A 1 293 ? 3.858 -12.623 7.522 1.00 67.25 293 ALA A N 1
ATOM 2323 C CA . ALA A 1 293 ? 3.021 -13.180 8.590 1.00 67.25 293 ALA A CA 1
ATOM 2324 C C . ALA A 1 293 ? 2.820 -12.183 9.750 1.00 67.25 293 ALA A C 1
ATOM 2326 O O . ALA A 1 293 ? 1.692 -11.941 10.166 1.00 67.25 293 ALA A O 1
ATOM 2327 N N . GLN A 1 294 ? 3.893 -11.514 10.184 1.00 66.06 294 GLN A N 1
ATOM 2328 C CA . GLN A 1 294 ? 3.842 -10.502 11.244 1.00 66.06 294 GLN A CA 1
ATOM 2329 C C . GLN A 1 294 ? 3.013 -9.270 10.850 1.00 66.06 294 GLN A C 1
ATOM 2331 O O . GLN A 1 294 ? 2.311 -8.693 11.680 1.00 66.06 294 GLN A O 1
ATOM 2336 N N . ALA A 1 295 ? 3.090 -8.838 9.590 1.00 73.62 295 ALA A N 1
ATOM 2337 C CA . ALA A 1 295 ? 2.324 -7.687 9.129 1.00 73.62 295 ALA A CA 1
ATOM 2338 C C . ALA A 1 295 ? 0.830 -8.023 8.969 1.00 73.62 295 ALA A C 1
ATOM 2340 O O . ALA A 1 295 ? -0.018 -7.181 9.252 1.00 73.62 295 ALA A O 1
ATOM 2341 N N . LEU A 1 296 ? 0.498 -9.266 8.601 1.00 76.75 296 LEU A N 1
ATOM 2342 C CA . LEU A 1 296 ? -0.878 -9.770 8.593 1.00 76.75 296 LEU A CA 1
ATOM 2343 C C . LEU A 1 296 ? -1.452 -9.907 10.005 1.00 76.75 296 LEU A C 1
ATOM 2345 O O . LEU A 1 296 ? -2.603 -9.538 10.227 1.00 76.75 296 LEU A O 1
ATOM 2349 N N . GLU A 1 297 ? -0.650 -10.381 10.959 1.00 74.56 297 GLU A N 1
ATOM 2350 C CA . GLU A 1 297 ? -1.011 -10.390 12.378 1.00 74.56 297 GLU A CA 1
ATOM 2351 C C . GLU A 1 297 ? -1.263 -8.966 12.887 1.00 74.56 297 GLU A C 1
ATOM 2353 O O . GLU A 1 297 ? -2.292 -8.700 13.497 1.00 74.56 297 GLU A O 1
ATOM 2358 N N . SER A 1 298 ? -0.379 -8.022 12.563 1.00 79.00 298 SER A N 1
ATOM 2359 C CA . SER A 1 298 ? -0.530 -6.615 12.951 1.00 79.00 298 SER A CA 1
ATOM 2360 C C . SER A 1 298 ? -1.767 -5.965 12.323 1.00 79.00 298 SER A C 1
ATOM 2362 O O . SER A 1 298 ? -2.484 -5.234 13.000 1.00 79.00 298 SER A O 1
ATOM 2364 N N . LEU A 1 299 ? -2.055 -6.252 11.047 1.00 82.50 299 LEU A N 1
ATOM 2365 C CA . LEU A 1 299 ? -3.273 -5.787 10.380 1.00 82.50 299 LEU A CA 1
ATOM 2366 C C . LEU A 1 299 ? -4.523 -6.351 11.058 1.00 82.50 299 LEU A C 1
ATOM 2368 O O . LEU A 1 299 ? -5.484 -5.617 11.239 1.00 82.50 299 LEU A O 1
ATOM 2372 N N . TYR A 1 300 ? -4.494 -7.622 11.460 1.00 79.12 300 TYR A N 1
ATOM 2373 C CA . TYR A 1 300 ? -5.565 -8.236 12.240 1.00 79.12 300 TYR A CA 1
ATOM 2374 C C . TYR A 1 300 ? -5.764 -7.531 13.586 1.00 79.12 300 TYR A C 1
ATOM 2376 O O . TYR A 1 300 ? -6.890 -7.170 13.921 1.00 79.12 300 TYR A O 1
ATOM 2384 N N . GLN A 1 301 ? -4.683 -7.293 14.339 1.00 76.12 301 GLN A N 1
ATOM 2385 C CA . GLN A 1 301 ? -4.777 -6.574 15.612 1.00 76.12 301 GLN A CA 1
ATOM 2386 C C . GLN A 1 301 ? -5.390 -5.191 15.387 1.00 76.12 301 GLN A C 1
ATOM 2388 O O . GLN A 1 301 ? -6.297 -4.798 16.109 1.00 76.12 301 GLN A O 1
ATOM 2393 N N . ALA A 1 302 ? -4.960 -4.489 14.339 1.00 82.19 302 ALA A N 1
ATOM 2394 C CA . ALA A 1 302 ? -5.489 -3.176 14.012 1.00 82.19 302 ALA A CA 1
ATOM 2395 C C . ALA A 1 302 ? -6.965 -3.211 13.577 1.00 82.19 302 ALA A C 1
ATOM 2397 O O . ALA A 1 302 ? -7.695 -2.298 13.946 1.00 82.19 302 ALA A O 1
ATOM 2398 N N . SER A 1 303 ? -7.410 -4.234 12.833 1.00 81.12 303 SER A N 1
ATOM 2399 C CA . SER A 1 303 ? -8.769 -4.309 12.270 1.00 81.12 303 SER A CA 1
ATOM 2400 C C . SER A 1 303 ? -9.826 -4.932 13.181 1.00 81.12 303 SER A C 1
ATOM 2402 O O . SER A 1 303 ? -11.014 -4.706 12.957 1.00 81.12 303 SER A O 1
ATOM 2404 N N . GLU A 1 304 ? -9.421 -5.746 14.158 1.00 77.00 304 GLU A N 1
ATOM 2405 C CA . GLU A 1 304 ? -10.338 -6.407 15.103 1.00 77.00 304 GLU A CA 1
ATOM 2406 C C . GLU A 1 304 ? -10.195 -5.920 16.552 1.00 77.00 304 GLU A C 1
ATOM 2408 O O . GLU A 1 304 ? -11.154 -5.996 17.320 1.00 77.00 304 GLU A O 1
ATOM 2413 N N . ARG A 1 305 ? -9.011 -5.429 16.943 1.00 74.12 305 ARG A N 1
ATOM 2414 C CA . ARG A 1 305 ? -8.721 -5.002 18.324 1.00 74.12 305 ARG A CA 1
ATOM 2415 C C . ARG A 1 305 ? -8.290 -3.549 18.453 1.00 74.12 305 ARG A C 1
ATOM 2417 O O . ARG A 1 305 ? -8.154 -3.060 19.568 1.00 74.12 305 ARG A O 1
ATOM 2424 N N . GLY A 1 306 ? -8.045 -2.864 17.340 1.00 69.56 306 GLY A N 1
ATOM 2425 C CA . GLY A 1 306 ? -7.650 -1.466 17.360 1.00 69.56 306 GLY A CA 1
ATOM 2426 C C . GLY A 1 306 ? -8.771 -0.592 17.916 1.00 69.56 306 GLY A C 1
ATOM 2427 O O . GLY A 1 306 ? -9.949 -0.927 17.796 1.00 69.56 306 GLY A O 1
ATOM 2428 N N . LEU A 1 307 ? -8.410 0.581 18.442 1.00 67.75 307 LEU A N 1
ATOM 2429 C CA . LEU A 1 307 ? -9.342 1.574 18.997 1.00 67.75 307 LEU A CA 1
ATOM 2430 C C . LEU A 1 307 ? -10.558 1.855 18.084 1.00 67.75 307 LEU A C 1
ATOM 2432 O O . LEU A 1 307 ? -11.662 2.118 18.573 1.00 67.75 307 LEU A O 1
ATOM 2436 N N . HIS A 1 308 ? -10.351 1.742 16.767 1.00 71.31 308 HIS A N 1
ATOM 2437 C CA . HIS A 1 308 ? -11.344 1.952 15.712 1.00 71.31 308 HIS A CA 1
ATOM 2438 C C . HIS A 1 308 ? -11.603 0.709 14.830 1.00 71.31 308 HIS A C 1
ATOM 2440 O O . HIS A 1 308 ? -12.490 0.725 13.978 1.00 71.31 308 HIS A O 1
ATOM 2446 N N . GLY A 1 309 ? -10.873 -0.390 15.043 1.00 64.12 309 GLY A N 1
ATOM 2447 C CA . GLY A 1 309 ? -10.984 -1.606 14.242 1.00 64.12 309 GLY A CA 1
ATOM 2448 C C . GLY A 1 309 ? -11.801 -2.663 14.958 1.00 64.12 309 GLY A C 1
ATOM 2449 O O . GLY A 1 309 ? -11.240 -3.482 15.668 1.00 64.12 309 GLY A O 1
ATOM 2450 N N . ALA A 1 310 ? -13.118 -2.646 14.769 1.00 75.38 310 ALA A N 1
ATOM 2451 C CA . ALA A 1 310 ? -14.017 -3.700 15.228 1.00 75.38 310 ALA A CA 1
ATOM 2452 C C . ALA A 1 310 ? -14.785 -4.237 14.011 1.00 75.38 310 ALA A C 1
ATOM 2454 O O . ALA A 1 310 ? -15.850 -3.738 13.646 1.00 75.38 310 ALA A O 1
ATOM 2455 N N . PHE A 1 311 ? -14.187 -5.202 13.310 1.00 77.56 311 PHE A N 1
ATOM 2456 C CA . PHE A 1 311 ? -14.766 -5.827 12.122 1.00 77.56 311 PHE A CA 1
ATOM 2457 C C . PHE A 1 311 ? -14.904 -7.350 12.316 1.00 77.56 311 PHE A C 1
ATOM 2459 O O . PHE A 1 311 ? -13.997 -7.986 12.845 1.00 77.56 311 PHE A O 1
ATOM 2466 N N . PRO A 1 312 ? -16.010 -7.995 11.888 1.00 67.94 312 PRO A N 1
ATOM 2467 C CA . PRO A 1 312 ? -17.159 -7.416 11.187 1.00 67.94 312 PRO A CA 1
ATOM 2468 C C . PRO A 1 312 ? -18.211 -6.738 12.078 1.00 67.94 312 PRO A C 1
ATOM 2470 O O . PRO A 1 312 ? -19.139 -6.150 11.537 1.00 67.94 312 PRO A O 1
ATOM 2473 N N . LEU A 1 313 ? -18.119 -6.814 13.408 1.00 70.94 313 LEU A N 1
ATOM 2474 C CA . LEU A 1 313 ? -19.049 -6.166 14.336 1.00 70.94 313 LEU A CA 1
ATOM 2475 C C . LEU A 1 313 ? -18.428 -4.883 14.881 1.00 70.94 313 LEU A C 1
ATOM 2477 O O . LEU A 1 313 ? -17.490 -4.942 15.670 1.00 70.94 313 LEU A O 1
ATOM 2481 N N . GLY A 1 314 ? -18.990 -3.734 14.507 1.00 72.44 314 GLY A N 1
ATOM 2482 C CA . GLY A 1 314 ? -18.574 -2.437 15.032 1.00 72.44 314 GLY A CA 1
ATOM 2483 C C . GLY A 1 314 ? -18.787 -2.344 16.543 1.00 72.44 314 GLY A C 1
ATOM 2484 O O . GLY A 1 314 ? -19.540 -3.120 17.130 1.00 72.44 314 GLY A O 1
ATOM 2485 N N . SER A 1 315 ? -18.194 -1.342 17.191 1.00 67.38 315 SER A N 1
ATOM 2486 C CA . SER A 1 315 ? -18.316 -1.127 18.646 1.00 67.38 315 SER A CA 1
ATOM 2487 C C . SER A 1 315 ? -19.766 -1.013 19.146 1.00 67.38 315 SER A C 1
ATOM 2489 O O . SER A 1 315 ? -20.045 -1.340 20.298 1.00 67.38 315 SER A O 1
ATOM 2491 N N . ALA A 1 316 ? -20.691 -0.604 18.272 1.00 63.47 316 ALA A N 1
ATOM 2492 C CA . ALA A 1 316 ? -22.133 -0.554 18.514 1.00 63.47 316 ALA A CA 1
ATOM 2493 C C . ALA A 1 316 ? -22.868 -1.895 18.271 1.00 63.47 316 ALA A C 1
ATOM 2495 O O . ALA A 1 316 ? -24.096 -1.926 18.269 1.00 63.47 316 ALA A O 1
ATOM 2496 N N . GLY A 1 317 ? -22.151 -2.990 18.003 1.00 63.16 317 GLY A N 1
ATOM 2497 C CA . GLY A 1 317 ? -22.708 -4.326 17.757 1.00 63.16 317 GLY A CA 1
ATOM 2498 C C . GLY A 1 317 ? -23.446 -4.505 16.430 1.00 63.16 317 GLY A C 1
ATOM 2499 O O . GLY A 1 317 ? -24.167 -5.486 16.259 1.00 63.16 317 GLY A O 1
ATOM 2500 N N . GLN A 1 318 ? -23.287 -3.564 15.500 1.00 65.44 318 GLN A N 1
ATOM 2501 C CA . GLN A 1 318 ? -23.842 -3.630 14.146 1.00 65.44 318 GLN A CA 1
ATOM 2502 C C . GLN A 1 318 ? -22.787 -4.137 13.163 1.00 65.44 318 GLN A C 1
ATOM 2504 O O . GLN A 1 318 ? -21.591 -3.951 13.390 1.00 65.44 318 GLN A O 1
ATOM 2509 N N . PHE A 1 319 ? -23.227 -4.742 12.055 1.00 67.00 319 PHE A N 1
ATOM 2510 C CA . PHE A 1 319 ? -22.326 -5.099 10.962 1.00 67.00 319 PHE A CA 1
ATOM 2511 C C . PHE A 1 319 ? -21.633 -3.847 10.431 1.00 67.00 319 PHE A C 1
ATOM 2513 O O . PHE A 1 319 ? -22.269 -2.930 9.915 1.00 67.00 319 PHE A O 1
ATOM 2520 N N . HIS A 1 320 ? -20.317 -3.828 10.575 1.00 72.19 320 HIS A N 1
ATOM 2521 C CA . HIS A 1 320 ? -19.458 -2.781 10.080 1.00 72.19 320 HIS A CA 1
ATOM 2522 C C . HIS A 1 320 ? -18.966 -3.181 8.694 1.00 72.19 320 HIS A C 1
ATOM 2524 O O . HIS A 1 320 ? -18.436 -4.271 8.482 1.00 72.19 320 HIS A O 1
ATOM 2530 N N . SER A 1 321 ? -19.167 -2.307 7.720 1.00 76.12 321 SER A N 1
ATOM 2531 C CA . SER A 1 321 ? -18.903 -2.585 6.311 1.00 76.12 321 SER A CA 1
ATOM 2532 C C . SER A 1 321 ? -17.445 -2.354 5.897 1.00 76.12 321 SER A C 1
ATOM 2534 O O . SER A 1 321 ? -17.155 -2.149 4.723 1.00 76.12 321 SER A O 1
ATOM 2536 N N . GLY A 1 322 ? -16.516 -2.363 6.848 1.00 82.12 322 GLY A N 1
ATOM 2537 C CA . GLY A 1 322 ? -15.094 -2.108 6.636 1.00 82.12 322 GLY A CA 1
ATOM 2538 C C . GLY A 1 322 ? -14.358 -2.001 7.962 1.00 82.12 322 GLY A C 1
ATOM 2539 O O . GLY A 1 322 ? -14.864 -2.427 8.993 1.00 82.12 322 GLY A O 1
ATOM 2540 N N . THR A 1 323 ? -13.164 -1.438 7.968 1.00 86.00 323 THR A N 1
ATOM 2541 C CA . THR A 1 323 ? -12.418 -1.175 9.200 1.00 86.00 323 THR A CA 1
ATOM 2542 C C . THR A 1 323 ? -11.802 0.206 9.135 1.00 86.00 323 THR A C 1
ATOM 2544 O O . THR A 1 323 ? -11.246 0.586 8.105 1.00 86.00 323 THR A O 1
ATOM 2547 N N . ASP A 1 324 ? -11.875 0.936 10.242 1.00 88.44 324 ASP A N 1
ATOM 2548 C CA . ASP A 1 324 ? -11.171 2.202 10.393 1.00 88.44 324 ASP A CA 1
ATOM 2549 C C . ASP A 1 324 ? -9.766 1.897 10.902 1.00 88.44 324 ASP A C 1
ATOM 2551 O O . ASP A 1 324 ? -9.586 1.291 11.961 1.00 88.44 324 ASP A O 1
ATOM 2555 N N . LEU A 1 325 ? -8.763 2.254 10.108 1.00 90.00 325 LEU A N 1
ATOM 2556 C CA . LEU A 1 325 ? -7.367 1.955 10.394 1.00 90.00 325 LEU A CA 1
ATOM 2557 C C . LEU A 1 325 ? -6.592 3.260 10.545 1.00 90.00 325 LEU A C 1
ATOM 2559 O O . LEU A 1 325 ? -6.709 4.167 9.720 1.00 90.00 325 LEU A O 1
ATOM 2563 N N . MET A 1 326 ? -5.809 3.343 11.621 1.00 89.62 326 MET A N 1
ATOM 2564 C CA . MET A 1 326 ? -4.924 4.474 11.891 1.00 89.62 326 MET A CA 1
ATOM 2565 C C . MET A 1 326 ? -3.806 4.483 10.856 1.00 89.62 326 MET A C 1
ATOM 2567 O O . MET A 1 326 ? -2.985 3.564 10.804 1.00 89.62 326 MET A O 1
ATOM 2571 N N . VAL A 1 327 ? -3.784 5.522 10.029 1.00 91.44 327 VAL A N 1
ATOM 2572 C CA . VAL A 1 327 ? -2.765 5.718 9.000 1.00 91.44 327 VAL A CA 1
ATOM 2573 C C . VAL A 1 327 ? -2.365 7.175 9.042 1.00 91.44 327 VAL A C 1
ATOM 2575 O O . VAL A 1 327 ? -3.205 8.042 8.821 1.00 91.44 327 VAL A O 1
ATOM 2578 N N . ASP A 1 328 ? -1.084 7.441 9.307 1.00 88.50 328 ASP A N 1
ATOM 2579 C CA . ASP A 1 328 ? -0.576 8.808 9.395 1.00 88.50 328 ASP A CA 1
ATOM 2580 C C . ASP A 1 328 ? -1.046 9.650 8.207 1.00 88.50 328 ASP A C 1
ATOM 2582 O O . ASP A 1 328 ? -0.915 9.276 7.032 1.00 88.50 328 ASP A O 1
ATOM 2586 N N . ARG A 1 329 ? -1.552 10.837 8.526 1.00 87.12 329 ARG A N 1
ATOM 2587 C CA . ARG A 1 329 ? -2.005 11.793 7.531 1.00 87.12 329 ARG A CA 1
ATOM 2588 C C . ARG A 1 329 ? -0.893 12.084 6.518 1.00 87.12 329 ARG A C 1
ATOM 2590 O O . ARG A 1 329 ? 0.253 12.353 6.880 1.00 87.12 329 ARG A O 1
ATOM 2597 N N . GLY A 1 330 ? -1.239 12.082 5.232 1.00 87.56 330 GLY A N 1
ATOM 2598 C CA . GLY A 1 330 ? -0.294 12.379 4.151 1.00 87.56 330 GLY A CA 1
ATOM 2599 C C . GLY A 1 330 ? 0.488 11.164 3.648 1.00 87.56 330 GLY A C 1
ATOM 2600 O O . GLY A 1 330 ? 1.256 11.294 2.694 1.00 87.56 330 GLY A O 1
ATOM 2601 N N . LYS A 1 331 ? 0.299 9.981 4.245 1.00 94.31 331 LYS A N 1
ATOM 2602 C CA . LYS A 1 331 ? 0.873 8.740 3.716 1.00 94.31 331 LYS A CA 1
ATOM 2603 C C . LYS A 1 331 ? 0.091 8.250 2.495 1.00 94.31 331 LYS A C 1
ATOM 2605 O O . LYS A 1 331 ? -1.132 8.398 2.452 1.00 94.31 331 LYS A O 1
ATOM 2610 N N . PRO A 1 332 ? 0.772 7.650 1.506 1.00 94.94 332 PRO A N 1
ATOM 2611 C CA . PRO A 1 332 ? 0.101 7.068 0.357 1.00 94.94 332 PRO A CA 1
ATOM 2612 C C . PRO A 1 332 ? -0.705 5.835 0.774 1.00 94.94 332 PRO A C 1
ATOM 2614 O O . PRO A 1 332 ? -0.219 4.985 1.523 1.00 94.94 332 PRO A O 1
ATOM 2617 N N . ILE A 1 333 ? -1.913 5.733 0.230 1.00 96.44 333 ILE A N 1
ATOM 2618 C CA . ILE A 1 333 ? -2.700 4.505 0.197 1.00 96.44 333 ILE A CA 1
ATOM 2619 C C . ILE A 1 333 ? -2.447 3.850 -1.149 1.00 96.44 333 ILE A C 1
ATOM 2621 O O . ILE A 1 333 ? -2.612 4.488 -2.186 1.00 96.44 333 ILE A O 1
ATOM 2625 N N . CYS A 1 334 ? -2.030 2.593 -1.139 1.00 94.88 334 CYS A N 1
ATOM 2626 C CA . CYS A 1 334 ? -1.596 1.845 -2.305 1.00 94.88 334 CYS A CA 1
ATOM 2627 C C . CYS A 1 334 ? -2.579 0.728 -2.669 1.00 94.88 334 CYS A C 1
ATOM 2629 O O . CYS A 1 334 ? -3.275 0.174 -1.819 1.00 94.88 334 CYS A O 1
ATOM 2631 N N . ALA A 1 335 ? -2.597 0.349 -3.946 1.00 92.62 335 ALA A N 1
ATOM 2632 C CA . ALA A 1 335 ? -3.300 -0.845 -4.390 1.00 92.62 335 ALA A CA 1
ATOM 2633 C C . ALA A 1 335 ? -2.629 -2.107 -3.825 1.00 92.62 335 ALA A C 1
ATOM 2635 O O . ALA A 1 335 ? -1.405 -2.234 -3.815 1.00 92.62 335 ALA A O 1
ATOM 2636 N N . ILE A 1 336 ? -3.441 -3.055 -3.367 1.00 90.06 336 ILE A N 1
ATOM 2637 C CA . ILE A 1 336 ? -2.965 -4.279 -2.705 1.00 90.06 336 ILE A CA 1
ATOM 2638 C C . ILE A 1 336 ? -2.388 -5.273 -3.707 1.00 90.06 336 ILE A C 1
ATOM 2640 O O . ILE A 1 336 ? -1.320 -5.848 -3.514 1.00 90.06 336 ILE A O 1
ATOM 2644 N N . ALA A 1 337 ? -3.130 -5.453 -4.786 1.00 87.25 337 ALA A N 1
ATOM 2645 C CA . ALA A 1 337 ? -2.809 -6.270 -5.935 1.00 87.25 337 ALA A CA 1
ATOM 2646 C C . ALA A 1 337 ? -3.100 -5.442 -7.186 1.00 87.25 337 ALA A C 1
ATOM 2648 O O . ALA A 1 337 ? -3.674 -4.348 -7.099 1.00 87.25 337 ALA A O 1
ATOM 2649 N N . ARG A 1 338 ? -2.766 -5.985 -8.358 1.00 86.06 338 ARG A N 1
ATOM 2650 C CA . ARG A 1 338 ? -3.257 -5.425 -9.612 1.00 86.06 338 ARG A CA 1
ATOM 2651 C C . ARG A 1 338 ? -4.777 -5.243 -9.543 1.00 86.06 338 ARG A C 1
ATOM 2653 O O . ARG A 1 338 ? -5.509 -6.128 -9.096 1.00 86.06 338 ARG A O 1
ATOM 2660 N N . GLY A 1 339 ? -5.243 -4.081 -9.968 1.00 90.50 339 GLY A N 1
ATOM 2661 C CA . GLY A 1 339 ? -6.652 -3.725 -9.916 1.00 90.50 339 GLY A CA 1
ATOM 2662 C C . GLY A 1 339 ? -7.035 -2.725 -10.990 1.00 90.50 339 GLY A C 1
ATOM 2663 O O . GLY A 1 339 ? -6.201 -2.211 -11.734 1.00 90.50 339 GLY A O 1
ATOM 2664 N N . GLU A 1 340 ? -8.327 -2.464 -11.066 1.00 92.94 340 GLU A N 1
ATOM 2665 C CA . GLU A 1 340 ? -8.954 -1.510 -11.968 1.00 92.94 340 GLU A CA 1
ATOM 2666 C C . GLU A 1 340 ? -9.636 -0.444 -11.118 1.00 92.94 340 GLU A C 1
ATOM 2668 O O . GLU A 1 340 ? -10.379 -0.775 -10.198 1.00 92.94 340 GLU A O 1
ATOM 2673 N N . VAL A 1 341 ? -9.391 0.831 -11.401 1.00 95.44 341 VAL A N 1
ATOM 2674 C CA . VAL A 1 341 ? -10.079 1.932 -10.732 1.00 95.44 341 VAL A CA 1
ATOM 2675 C C . VAL A 1 341 ? -11.470 2.048 -11.336 1.00 95.44 341 VAL A C 1
ATOM 2677 O O . VAL A 1 341 ? -11.634 2.443 -12.489 1.00 95.44 341 VAL A O 1
ATOM 2680 N N . VAL A 1 342 ? -12.469 1.665 -10.550 1.00 95.44 342 VAL A N 1
ATOM 2681 C CA . VAL A 1 342 ? -13.872 1.586 -10.971 1.00 95.44 342 VAL A CA 1
ATOM 2682 C C . VAL A 1 342 ? -14.553 2.930 -10.805 1.00 95.44 342 VAL A C 1
ATOM 2684 O O . VAL A 1 342 ? -15.279 3.388 -11.686 1.00 95.44 342 VAL A O 1
ATOM 2687 N N . ALA A 1 343 ? -14.314 3.562 -9.661 1.00 96.12 343 ALA A N 1
ATOM 2688 C CA . ALA A 1 343 ? -14.887 4.844 -9.322 1.00 96.12 343 ALA A CA 1
ATOM 2689 C C . ALA A 1 343 ? -13.990 5.589 -8.341 1.00 96.12 343 ALA A C 1
ATOM 2691 O O . ALA A 1 343 ? -13.233 4.983 -7.580 1.00 96.12 343 ALA A O 1
ATOM 2692 N N . ALA A 1 344 ? -14.103 6.908 -8.342 1.00 97.19 344 ALA A N 1
ATOM 2693 C CA . ALA A 1 344 ? -13.412 7.749 -7.383 1.00 97.19 344 ALA A CA 1
ATOM 2694 C C . ALA A 1 344 ? -14.186 9.040 -7.132 1.00 97.19 344 ALA A C 1
ATOM 2696 O O . ALA A 1 344 ? -15.011 9.466 -7.945 1.00 97.19 344 ALA A O 1
ATOM 2697 N N . ARG A 1 345 ? -13.861 9.694 -6.021 1.00 96.50 345 ARG A N 1
ATOM 2698 C CA . ARG A 1 345 ? -14.248 11.073 -5.743 1.00 96.50 345 ARG A CA 1
ATOM 2699 C C . ARG A 1 345 ? -13.066 11.817 -5.152 1.00 96.50 345 ARG A C 1
ATOM 2701 O O . ARG A 1 345 ? -12.472 11.363 -4.175 1.00 96.50 345 ARG A O 1
ATOM 2708 N N . ILE A 1 346 ? -12.790 13.000 -5.691 1.00 95.06 346 ILE A N 1
ATOM 2709 C CA . ILE A 1 346 ? -11.891 13.952 -5.043 1.00 95.06 346 ILE A CA 1
ATOM 2710 C C . ILE A 1 346 ? -12.687 14.673 -3.956 1.00 95.06 346 ILE A C 1
ATOM 2712 O O . ILE A 1 346 ? -13.646 15.384 -4.250 1.00 95.06 346 ILE A O 1
ATOM 2716 N N . GLY A 1 347 ? -12.335 14.416 -2.697 1.00 84.12 347 GLY A N 1
ATOM 2717 C CA . GLY A 1 347 ? -13.056 14.940 -1.542 1.00 84.12 347 GLY A CA 1
ATOM 2718 C C . GLY A 1 347 ? -12.932 16.450 -1.356 1.00 84.12 347 GLY A C 1
ATOM 2719 O O . GLY A 1 347 ? -12.113 17.128 -1.986 1.00 84.12 347 GLY A O 1
ATOM 2720 N N . ALA A 1 348 ? -13.726 16.970 -0.420 1.00 77.25 348 ALA A N 1
ATOM 2721 C CA . ALA A 1 348 ? -13.455 18.271 0.176 1.00 77.25 348 ALA A CA 1
ATOM 2722 C C . ALA A 1 348 ? -12.118 18.193 0.929 1.00 77.25 348 ALA A C 1
ATOM 2724 O O . ALA A 1 348 ? -11.805 17.161 1.514 1.00 77.25 348 ALA A O 1
ATOM 2725 N N . GLY A 1 349 ? -11.317 19.260 0.871 1.00 69.00 349 GLY A N 1
ATOM 2726 C CA . GLY A 1 349 ? -10.047 19.296 1.595 1.00 69.00 349 GLY A CA 1
ATOM 2727 C C . GLY A 1 349 ? -10.238 19.349 3.118 1.00 69.00 349 GLY A C 1
ATOM 2728 O O . GLY A 1 349 ? -11.371 19.480 3.591 1.00 69.00 349 GLY A O 1
ATOM 2729 N N . PRO A 1 350 ? -9.136 19.340 3.882 1.00 65.75 350 PRO A N 1
ATOM 2730 C CA . PRO A 1 350 ? -9.159 19.382 5.342 1.00 65.75 350 PRO A CA 1
ATOM 2731 C C . PRO A 1 350 ? -10.019 20.535 5.873 1.00 65.75 350 PRO A C 1
ATOM 2733 O O . PRO A 1 350 ? -9.871 21.676 5.434 1.00 65.75 350 PRO A O 1
ATOM 2736 N N . GLY A 1 351 ? -10.933 20.234 6.800 1.00 71.38 351 GLY A N 1
ATOM 2737 C CA . GLY A 1 351 ? -11.885 21.207 7.357 1.00 71.38 351 GLY A CA 1
ATOM 2738 C C . GLY A 1 351 ? -13.031 21.610 6.416 1.00 71.38 351 GLY A C 1
ATOM 2739 O O . GLY A 1 351 ? -13.886 22.402 6.803 1.00 71.38 351 GLY A O 1
ATOM 2740 N N . GLY A 1 352 ? -13.084 21.067 5.196 1.00 80.19 352 GLY A N 1
ATOM 2741 C CA . GLY A 1 352 ? -14.153 21.329 4.229 1.00 80.19 352 GLY A CA 1
ATOM 2742 C C . GLY A 1 352 ? -15.465 20.599 4.531 1.00 80.19 352 GLY A C 1
ATOM 2743 O O . GLY A 1 352 ? -16.506 20.973 3.994 1.00 80.19 352 GLY A O 1
ATOM 2744 N N . HIS A 1 353 ? -15.432 19.580 5.390 1.00 90.12 353 HIS A N 1
ATOM 2745 C CA . HIS A 1 353 ? -16.603 18.853 5.869 1.00 90.12 353 HIS A CA 1
ATOM 2746 C C . HIS A 1 353 ? -16.455 18.567 7.377 1.00 90.12 353 HIS A C 1
ATOM 2748 O O . HIS A 1 353 ? -15.352 18.227 7.811 1.00 90.12 353 HIS A O 1
ATOM 2754 N N . PRO A 1 354 ? -17.527 18.678 8.192 1.00 88.12 354 PRO A N 1
ATOM 2755 C CA . PRO A 1 354 ? -17.447 18.551 9.654 1.00 88.12 354 PRO A CA 1
ATOM 2756 C C . PRO A 1 354 ? -16.951 17.188 10.145 1.00 88.12 354 PRO A C 1
ATOM 2758 O O . PRO A 1 354 ? -16.467 17.080 11.265 1.00 88.12 354 PRO A O 1
ATOM 2761 N N . TRP A 1 355 ? -17.061 16.146 9.319 1.00 88.06 355 TRP A N 1
ATOM 2762 C CA . TRP A 1 355 ? -16.590 14.801 9.662 1.00 88.06 355 TRP A CA 1
ATOM 2763 C C . TRP A 1 355 ? -15.204 14.457 9.112 1.00 88.06 355 TRP A C 1
ATOM 2765 O O . TRP A 1 355 ? -14.732 13.360 9.367 1.00 88.06 355 TRP A O 1
ATOM 2775 N N . GLY A 1 356 ? -14.538 15.366 8.397 1.00 90.56 356 GLY A N 1
ATOM 2776 C CA . GLY A 1 356 ? -13.213 15.127 7.815 1.00 90.56 356 GLY A CA 1
ATOM 2777 C C . GLY A 1 356 ? -13.228 14.954 6.297 1.00 90.56 356 GLY A C 1
ATOM 2778 O O . GLY A 1 356 ? -14.149 15.410 5.619 1.00 90.56 356 GLY A O 1
ATOM 2779 N N . ASP A 1 357 ? -12.188 14.331 5.751 1.00 93.38 357 ASP A N 1
ATOM 2780 C CA . ASP A 1 357 ? -12.006 14.171 4.312 1.00 93.38 357 ASP A CA 1
ATOM 2781 C C . ASP A 1 357 ? -13.071 13.234 3.710 1.00 93.38 357 ASP A C 1
ATOM 2783 O O . ASP A 1 357 ? -13.427 12.187 4.261 1.00 93.38 357 ASP A O 1
ATOM 2787 N N . THR A 1 358 ? -13.596 13.615 2.542 1.00 93.62 358 THR A N 1
ATOM 2788 C CA . THR A 1 358 ? -14.679 12.883 1.856 1.00 93.62 358 THR A CA 1
ATOM 2789 C C . THR A 1 358 ? -14.210 12.145 0.603 1.00 93.62 358 THR A C 1
ATOM 2791 O O . THR A 1 358 ? -15.035 11.596 -0.135 1.00 93.62 358 THR A O 1
ATOM 2794 N N . GLY A 1 359 ? -12.907 12.138 0.317 1.00 95.38 359 GLY A N 1
ATOM 2795 C CA . GLY A 1 359 ? -12.357 11.461 -0.852 1.00 95.38 359 GLY A CA 1
ATOM 2796 C C . GLY A 1 359 ? -12.454 9.946 -0.715 1.00 95.38 359 GLY A C 1
ATOM 2797 O O . GLY A 1 359 ? -12.359 9.406 0.389 1.00 95.38 359 GLY A O 1
ATOM 2798 N N . PHE A 1 360 ? -12.648 9.261 -1.840 1.00 96.75 360 PHE A N 1
ATOM 2799 C CA . PHE A 1 360 ? -12.583 7.804 -1.883 1.00 96.75 360 PHE A CA 1
ATOM 2800 C C . PHE A 1 360 ? -12.094 7.296 -3.239 1.00 96.75 360 PHE A C 1
ATOM 2802 O O . PHE A 1 360 ? -12.228 7.976 -4.262 1.00 96.75 360 PHE A O 1
ATOM 2809 N N . VAL A 1 361 ? -11.584 6.066 -3.241 1.00 97.44 361 VAL A N 1
ATOM 2810 C CA . VAL A 1 361 ? -11.279 5.298 -4.452 1.00 97.44 361 VAL A CA 1
ATOM 2811 C C . VAL A 1 361 ? -11.816 3.877 -4.310 1.00 97.44 361 VAL A C 1
ATOM 2813 O O . VAL A 1 361 ? -11.674 3.250 -3.259 1.00 97.44 361 VAL A O 1
ATOM 2816 N N . LEU A 1 362 ? -12.452 3.382 -5.370 1.00 96.56 362 LEU A N 1
ATOM 2817 C CA . LEU A 1 362 ? -12.954 2.020 -5.490 1.00 96.56 362 LEU A CA 1
ATOM 2818 C C . LEU A 1 362 ? -12.117 1.268 -6.525 1.00 96.56 362 LEU A C 1
ATOM 2820 O O . LEU A 1 362 ? -12.094 1.632 -7.704 1.00 96.56 362 LEU A O 1
ATOM 2824 N N . LEU A 1 363 ? -11.468 0.199 -6.083 1.00 96.19 363 LEU A N 1
ATOM 2825 C CA . LEU A 1 363 ? -10.703 -0.710 -6.926 1.00 96.19 363 LEU A CA 1
ATOM 2826 C C . LEU A 1 363 ? -11.476 -2.010 -7.125 1.00 96.19 363 LEU A C 1
ATOM 2828 O O . LEU A 1 363 ? -12.047 -2.524 -6.169 1.00 96.19 363 LEU A O 1
ATOM 2832 N N . ARG A 1 364 ? -11.438 -2.575 -8.332 1.00 93.75 364 ARG A N 1
ATOM 2833 C CA . ARG A 1 364 ? -11.843 -3.955 -8.626 1.00 93.75 364 ARG A CA 1
ATOM 2834 C C . ARG A 1 364 ? -10.608 -4.806 -8.876 1.00 93.75 364 ARG A C 1
ATOM 2836 O O . ARG A 1 364 ? -9.761 -4.463 -9.698 1.00 93.75 364 ARG A O 1
ATOM 2843 N N . HIS A 1 365 ? -10.539 -5.933 -8.194 1.00 91.38 365 HIS A N 1
ATOM 2844 C CA . HIS A 1 365 ? -9.502 -6.943 -8.303 1.00 91.38 365 HIS A CA 1
ATOM 2845 C C . HIS A 1 365 ? -10.119 -8.199 -8.927 1.00 91.38 365 HIS A C 1
ATOM 2847 O O . HIS A 1 365 ? -10.935 -8.861 -8.273 1.00 91.38 365 HIS A O 1
ATOM 2853 N N . PRO A 1 366 ? -9.789 -8.515 -10.190 1.00 86.62 366 PRO A N 1
ATOM 2854 C CA . PRO A 1 366 ? -10.275 -9.731 -10.823 1.00 86.62 366 PRO A CA 1
ATOM 2855 C C . PRO A 1 366 ? -9.671 -10.961 -10.134 1.00 86.62 366 PRO A C 1
ATOM 2857 O O . PRO A 1 366 ? -8.475 -10.993 -9.846 1.00 86.62 366 PRO A O 1
ATOM 2860 N N . LEU A 1 367 ? -10.507 -11.967 -9.893 1.00 81.19 367 LEU A N 1
ATOM 2861 C CA . LEU A 1 367 ? -10.132 -13.276 -9.363 1.00 81.19 367 LEU A CA 1
ATOM 2862 C C . LEU A 1 367 ? -10.352 -14.369 -10.421 1.00 81.19 367 LEU A C 1
ATOM 2864 O O . LEU A 1 367 ? -10.868 -14.124 -11.514 1.00 81.19 367 LEU A O 1
ATOM 2868 N N . GLU A 1 368 ? -9.992 -15.605 -10.077 1.00 72.06 368 GLU A N 1
ATOM 2869 C CA . GLU A 1 368 ? -10.333 -16.786 -10.871 1.00 72.06 368 GLU A CA 1
ATOM 2870 C C . GLU A 1 368 ? -11.856 -16.966 -11.037 1.00 72.06 368 GLU A C 1
ATOM 2872 O O . GLU A 1 368 ? -12.671 -16.400 -10.302 1.00 72.06 368 GLU A O 1
ATOM 2877 N N . ALA A 1 369 ? -12.248 -17.781 -12.022 1.00 73.38 369 ALA A N 1
ATOM 2878 C CA . ALA A 1 369 ? -13.646 -18.106 -12.325 1.00 73.38 369 ALA A CA 1
ATOM 2879 C C . ALA A 1 369 ? -14.548 -16.878 -12.589 1.00 73.38 369 ALA A C 1
ATOM 2881 O O . ALA A 1 369 ? -15.741 -16.913 -12.295 1.00 73.38 369 ALA A O 1
ATOM 2882 N N . ASN A 1 370 ? -13.983 -15.804 -13.157 1.00 77.25 370 ASN A N 1
ATOM 2883 C CA . ASN A 1 370 ? -14.671 -14.541 -13.467 1.00 77.25 370 ASN A CA 1
ATOM 2884 C C . ASN A 1 370 ? -15.298 -13.844 -12.246 1.00 77.25 370 ASN A C 1
ATOM 2886 O O . ASN A 1 370 ? -16.225 -13.050 -12.398 1.00 77.25 370 ASN A O 1
ATOM 2890 N N . LYS A 1 371 ? -14.800 -14.119 -11.036 1.00 84.88 371 LYS A N 1
ATOM 2891 C CA . LYS A 1 371 ? -15.208 -13.395 -9.829 1.00 84.88 371 LYS A CA 1
ATOM 2892 C C . LYS A 1 371 ? -14.385 -12.124 -9.662 1.00 84.88 371 LYS A C 1
ATOM 2894 O O . LYS A 1 371 ? -13.319 -11.967 -10.252 1.00 84.88 371 LYS A O 1
ATOM 2899 N N . SER A 1 372 ? -14.878 -11.203 -8.844 1.00 88.88 372 SER A N 1
ATOM 2900 C CA . SER A 1 372 ? -14.171 -9.968 -8.515 1.00 88.88 372 SER A CA 1
ATOM 2901 C C . SER A 1 372 ? -14.345 -9.605 -7.048 1.00 88.88 372 SER A C 1
ATOM 2903 O O . SER A 1 372 ? -15.423 -9.774 -6.477 1.00 88.88 372 SER A O 1
ATOM 2905 N N . ILE A 1 373 ? -13.277 -9.068 -6.465 1.00 90.94 373 ILE A N 1
ATOM 2906 C CA . ILE A 1 373 ? -13.298 -8.397 -5.165 1.00 90.94 373 ILE A CA 1
ATOM 2907 C C . ILE A 1 373 ? -13.126 -6.903 -5.380 1.00 90.94 373 ILE A C 1
ATOM 2909 O O . ILE A 1 373 ? -12.347 -6.472 -6.223 1.00 90.94 373 ILE A O 1
ATOM 2913 N N . PHE A 1 374 ? -13.829 -6.109 -4.591 1.00 93.50 374 PHE A N 1
ATOM 2914 C CA . PHE A 1 374 ? -13.724 -4.666 -4.568 1.00 93.50 374 PHE A CA 1
ATOM 2915 C C . PHE A 1 374 ? -13.034 -4.204 -3.287 1.00 93.50 374 PHE A C 1
ATOM 2917 O O . PHE A 1 374 ? -13.381 -4.670 -2.204 1.00 93.50 374 PHE A O 1
ATOM 2924 N N . SER A 1 375 ? -12.093 -3.269 -3.413 1.00 95.06 375 SER A N 1
ATOM 2925 C CA . SER A 1 375 ? -11.478 -2.552 -2.291 1.00 95.06 375 SER A CA 1
ATOM 2926 C C . SER A 1 375 ? -11.889 -1.086 -2.357 1.00 95.06 375 SER A C 1
ATOM 2928 O O . SER A 1 375 ? -11.555 -0.391 -3.317 1.00 95.06 375 SER A O 1
ATOM 2930 N N . LEU A 1 376 ? -12.608 -0.613 -1.345 1.00 95.00 376 LEU A N 1
ATOM 2931 C CA . LEU A 1 376 ? -13.022 0.777 -1.190 1.00 95.00 376 LEU A CA 1
ATOM 2932 C C . LEU A 1 376 ? -12.215 1.410 -0.057 1.00 95.00 376 LEU A C 1
ATOM 2934 O O . LEU A 1 376 ? -12.286 0.954 1.083 1.00 95.00 376 LEU A O 1
ATOM 2938 N N . PHE A 1 377 ? -11.475 2.468 -0.375 1.00 96.19 377 PHE A N 1
ATOM 2939 C CA . PHE A 1 377 ? -10.785 3.296 0.614 1.00 96.19 377 PHE A CA 1
ATOM 2940 C C . PHE A 1 377 ? -11.489 4.645 0.712 1.00 96.19 377 PHE A C 1
ATOM 2942 O O . PHE A 1 377 ? -11.635 5.322 -0.306 1.00 96.19 377 PHE A O 1
ATOM 2949 N N . VAL A 1 378 ? -11.911 5.027 1.917 1.00 94.50 378 VAL A N 1
ATOM 2950 C CA . VAL A 1 378 ? -12.615 6.286 2.223 1.00 94.50 378 VAL A CA 1
ATOM 2951 C C . VAL A 1 378 ? -11.776 7.118 3.196 1.00 94.50 378 VAL A C 1
ATOM 2953 O O . VAL A 1 378 ? -10.854 6.602 3.828 1.00 94.50 378 VAL A O 1
ATOM 2956 N N . HIS A 1 379 ? -12.099 8.408 3.301 1.00 93.81 379 HIS A N 1
ATOM 2957 C CA . HIS A 1 379 ? -11.337 9.416 4.048 1.00 93.81 379 HIS A CA 1
ATOM 2958 C C . HIS A 1 379 ? -9.972 9.691 3.421 1.00 93.81 379 HIS A C 1
ATOM 2960 O O . HIS A 1 379 ? -8.975 9.931 4.094 1.00 93.81 379 HIS A O 1
ATOM 2966 N N . LEU A 1 380 ? -9.930 9.661 2.086 1.00 95.94 380 LEU A N 1
ATOM 2967 C CA . LEU A 1 380 ? -8.758 10.078 1.332 1.00 95.94 380 LEU A CA 1
ATOM 2968 C C . LEU A 1 380 ? -8.723 11.600 1.218 1.00 95.94 380 LEU A C 1
ATOM 2970 O O . LEU A 1 380 ? -9.745 12.232 0.929 1.00 95.94 380 LEU A O 1
ATOM 2974 N N . GLN A 1 381 ? -7.533 12.174 1.372 1.00 94.44 381 GLN A N 1
ATOM 2975 C CA . GLN A 1 381 ? -7.315 13.599 1.163 1.00 94.44 381 GLN A CA 1
ATOM 2976 C C . GLN A 1 381 ? -7.690 14.021 -0.253 1.00 94.44 381 GLN A C 1
ATOM 2978 O O . GLN A 1 381 ? -7.649 13.253 -1.219 1.00 94.44 381 GLN A O 1
ATOM 2983 N N . ARG A 1 382 ? -7.977 15.313 -0.384 1.00 94.19 382 ARG A N 1
ATOM 2984 C CA . ARG A 1 382 ? -8.132 15.960 -1.680 1.00 94.19 382 ARG A CA 1
ATOM 2985 C C . ARG A 1 382 ? -6.838 15.879 -2.503 1.00 94.19 382 ARG A C 1
ATOM 2987 O O . ARG A 1 382 ? -5.897 16.632 -2.266 1.00 94.19 382 ARG A O 1
ATOM 2994 N N . GLU A 1 383 ? -6.838 15.035 -3.529 1.00 94.25 383 GLU A N 1
ATOM 2995 C CA . GLU A 1 383 ? -5.785 15.006 -4.549 1.00 94.25 383 GLU A CA 1
ATOM 2996 C C . GLU A 1 383 ? -5.864 16.236 -5.475 1.00 94.25 383 GLU A C 1
ATOM 2998 O O . GLU A 1 383 ? -6.959 16.647 -5.886 1.00 94.25 383 GLU A O 1
ATOM 3003 N N . PRO A 1 384 ? -4.723 16.838 -5.850 1.00 94.56 384 PRO A N 1
ATOM 3004 C CA . PRO A 1 384 ? -4.697 17.886 -6.858 1.00 94.56 384 PRO A CA 1
ATOM 3005 C C . PRO A 1 384 ? -4.991 17.306 -8.249 1.00 94.56 384 PRO A C 1
ATOM 3007 O O . PRO A 1 384 ? -4.320 16.390 -8.715 1.00 94.56 384 PRO A O 1
ATOM 3010 N N . LEU A 1 385 ? -5.944 17.905 -8.964 1.00 95.25 385 LEU A N 1
ATOM 3011 C CA . LEU A 1 385 ? -6.277 17.550 -10.350 1.00 95.25 385 LEU A CA 1
ATOM 3012 C C . LEU A 1 385 ? -5.272 18.156 -11.344 1.00 95.25 385 LEU A C 1
ATOM 3014 O O . LEU A 1 385 ? -5.619 18.993 -12.174 1.00 95.25 385 LEU A O 1
ATOM 3018 N N . HIS A 1 386 ? -4.004 17.767 -11.213 1.00 94.62 386 HIS A N 1
ATOM 3019 C CA . HIS A 1 386 ? -2.912 18.194 -12.084 1.00 94.62 386 HIS A CA 1
ATOM 3020 C C . HIS A 1 386 ? -1.885 17.056 -12.245 1.00 94.62 386 HIS A C 1
ATOM 3022 O O . HIS A 1 386 ? -1.415 16.551 -11.219 1.00 94.62 386 HIS A O 1
ATOM 3028 N N . PRO A 1 387 ? -1.468 16.690 -13.478 1.00 90.75 387 PRO A N 1
ATOM 3029 C CA . PRO A 1 387 ? -0.579 15.549 -13.730 1.00 90.75 387 PRO A CA 1
ATOM 3030 C C . PRO A 1 387 ? 0.703 15.538 -12.882 1.00 90.75 387 PRO A C 1
ATOM 3032 O O . PRO A 1 387 ? 1.040 14.519 -12.282 1.00 90.75 387 PRO A O 1
ATOM 3035 N N . ASP A 1 388 ? 1.374 16.688 -12.759 1.00 86.94 388 ASP A N 1
ATOM 3036 C CA . ASP A 1 388 ? 2.623 16.806 -11.985 1.00 86.94 388 ASP A CA 1
ATOM 3037 C C . ASP A 1 388 ? 2.455 16.778 -10.464 1.00 86.94 388 ASP A C 1
ATOM 3039 O O . ASP A 1 388 ? 3.430 16.578 -9.743 1.00 86.94 388 ASP A O 1
ATOM 3043 N N . ARG A 1 389 ? 1.251 17.061 -9.955 1.00 91.31 389 ARG A N 1
ATOM 3044 C CA . ARG A 1 389 ? 1.033 17.288 -8.518 1.00 91.31 389 ARG A CA 1
ATOM 3045 C C . ARG A 1 389 ? 0.340 16.120 -7.842 1.00 91.31 389 ARG A C 1
ATOM 3047 O O . ARG A 1 389 ? 0.496 15.960 -6.636 1.00 91.31 389 ARG A O 1
ATOM 3054 N N . THR A 1 390 ? -0.440 15.341 -8.590 1.00 93.06 390 THR A N 1
ATOM 3055 C CA . THR A 1 390 ? -1.083 14.153 -8.032 1.00 93.06 390 THR A CA 1
ATOM 3056 C C . THR A 1 390 ? -0.049 13.072 -7.738 1.00 93.06 390 THR A C 1
ATOM 3058 O O . THR A 1 390 ? 0.897 12.864 -8.511 1.00 93.06 390 THR A O 1
ATOM 3061 N N . GLN A 1 391 ? -0.241 12.390 -6.610 1.00 90.38 391 GLN A N 1
ATOM 3062 C CA . GLN A 1 391 ? 0.556 11.223 -6.234 1.00 90.38 391 GLN A CA 1
ATOM 3063 C C . GLN A 1 391 ? -0.084 9.918 -6.719 1.00 90.38 391 GLN A C 1
ATOM 3065 O O . GLN A 1 391 ? 0.609 8.912 -6.863 1.00 90.38 391 GLN A O 1
ATOM 3070 N N . ALA A 1 392 ? -1.383 9.942 -7.024 1.00 93.06 392 ALA A N 1
ATOM 3071 C CA . ALA A 1 392 ? -2.115 8.802 -7.544 1.00 93.06 392 ALA A CA 1
ATOM 3072 C C . ALA A 1 392 ? -1.800 8.575 -9.033 1.00 93.06 392 ALA A C 1
ATOM 3074 O O . ALA A 1 392 ? -2.180 9.360 -9.909 1.00 93.06 392 ALA A O 1
ATOM 3075 N N . GLY A 1 393 ? -1.121 7.467 -9.345 1.00 88.75 393 GLY A N 1
ATOM 3076 C CA . GLY A 1 393 ? -0.670 7.182 -10.712 1.00 88.75 393 GLY A CA 1
ATOM 3077 C C . GLY A 1 393 ? -1.824 7.011 -11.706 1.00 88.75 393 GLY A C 1
ATOM 3078 O O . GLY A 1 393 ? -1.735 7.464 -12.849 1.00 88.75 393 GLY A O 1
ATOM 3079 N N . TRP A 1 394 ? -2.948 6.441 -11.264 1.00 93.25 394 TRP A N 1
ATOM 3080 C CA . TRP A 1 394 ? -4.158 6.324 -12.083 1.00 93.25 394 TRP A CA 1
ATOM 3081 C C . TRP A 1 394 ? -4.762 7.686 -12.435 1.00 93.25 394 TRP A C 1
ATOM 3083 O O . TRP A 1 394 ? -5.206 7.881 -13.566 1.00 93.25 394 TRP A O 1
ATOM 3093 N N . LEU A 1 395 ? -4.743 8.637 -11.495 1.00 94.75 395 LEU A N 1
ATOM 3094 C CA . LEU A 1 395 ? -5.297 9.972 -11.694 1.00 94.75 395 LEU A CA 1
ATOM 3095 C C . LEU A 1 395 ? -4.426 10.771 -12.659 1.00 94.75 395 LEU A C 1
ATOM 3097 O O . LEU A 1 395 ? -4.954 11.450 -13.537 1.00 94.75 395 LEU A O 1
ATOM 3101 N N . ARG A 1 396 ? -3.097 10.625 -12.567 1.00 91.75 396 ARG A N 1
ATOM 3102 C CA . ARG A 1 396 ? -2.180 11.182 -13.567 1.00 91.75 396 ARG A CA 1
ATOM 3103 C C . ARG A 1 396 ? -2.540 10.688 -14.967 1.00 91.75 396 ARG A C 1
ATOM 3105 O O . ARG A 1 396 ? -2.780 11.516 -15.838 1.00 91.75 396 ARG A O 1
ATOM 3112 N N . ARG A 1 397 ? -2.660 9.367 -15.156 1.00 89.69 397 ARG A N 1
ATOM 3113 C CA . ARG A 1 397 ? -3.018 8.761 -16.454 1.00 89.69 397 ARG A CA 1
ATOM 3114 C C . ARG A 1 397 ? -4.386 9.216 -16.969 1.00 89.69 397 ARG A C 1
ATOM 3116 O O . ARG A 1 397 ? -4.548 9.384 -18.176 1.00 89.69 397 ARG A O 1
ATOM 3123 N N . LEU A 1 398 ? -5.355 9.414 -16.071 1.00 91.56 398 LEU A N 1
ATOM 3124 C CA . LEU A 1 398 ? -6.670 9.962 -16.410 1.00 91.56 398 LEU A CA 1
ATOM 3125 C C . LEU A 1 398 ? -6.562 11.394 -16.941 1.00 91.56 398 LEU A C 1
ATOM 3127 O O . LEU A 1 398 ? -7.140 11.706 -17.978 1.00 91.56 398 LEU A O 1
ATOM 3131 N N . LEU A 1 399 ? -5.803 12.253 -16.258 1.00 91.75 399 LEU A N 1
ATOM 3132 C CA . LEU A 1 399 ? -5.636 13.660 -16.634 1.00 91.75 399 LEU A CA 1
ATOM 3133 C C . LEU A 1 399 ? -4.868 13.834 -17.954 1.00 91.75 399 LEU A C 1
ATOM 3135 O O . LEU A 1 399 ? -5.132 14.786 -18.686 1.00 91.75 399 LEU A O 1
ATOM 3139 N N . THR A 1 400 ? -3.943 12.926 -18.271 1.00 87.12 400 THR A N 1
ATOM 3140 C CA . THR A 1 400 ? -3.118 12.975 -19.492 1.00 87.12 400 THR A CA 1
ATOM 3141 C C . THR A 1 400 ? -3.714 12.214 -20.677 1.00 87.12 400 THR A C 1
ATOM 3143 O O . THR A 1 400 ? -3.159 12.276 -21.772 1.00 87.12 400 THR A O 1
ATOM 3146 N N . ASP A 1 401 ? -4.830 11.504 -20.483 1.00 78.69 401 ASP A N 1
ATOM 3147 C CA . ASP A 1 401 ? -5.493 10.689 -21.509 1.00 78.69 401 ASP A CA 1
ATOM 3148 C C . ASP A 1 401 ? -4.574 9.597 -22.126 1.00 78.69 401 ASP A C 1
ATOM 3150 O O . ASP A 1 401 ? -4.783 9.136 -23.250 1.00 78.69 401 ASP A O 1
ATOM 3154 N N . GLY A 1 402 ? -3.566 9.098 -21.398 1.00 62.28 402 GLY A N 1
ATOM 3155 C CA . GLY A 1 402 ? -2.636 8.084 -21.919 1.00 62.28 402 GLY A CA 1
ATOM 3156 C C . GLY A 1 402 ? -1.296 7.992 -21.178 1.00 62.28 402 GLY A C 1
ATOM 3157 O O . GLY A 1 402 ? -1.105 8.678 -20.173 1.00 62.28 402 GLY A O 1
ATOM 3158 N N . PRO A 1 403 ? -0.367 7.124 -21.636 1.00 50.91 403 PRO A N 1
ATOM 3159 C CA . PRO A 1 403 ? 0.976 7.023 -21.059 1.00 50.91 403 PRO A CA 1
ATOM 3160 C C . PRO A 1 403 ? 1.759 8.338 -21.225 1.00 50.91 403 PRO A C 1
ATOM 3162 O O . PRO A 1 403 ? 1.540 9.046 -22.204 1.00 50.91 403 PRO A O 1
ATOM 3165 N N . ASP A 1 404 ? 2.668 8.617 -20.280 1.00 53.78 404 ASP A N 1
ATOM 3166 C CA . ASP A 1 404 ? 3.427 9.866 -20.011 1.00 53.78 404 ASP A CA 1
ATOM 3167 C C . ASP A 1 404 ? 4.307 10.432 -21.165 1.00 53.78 404 ASP A C 1
ATOM 3169 O O . ASP A 1 404 ? 5.315 11.091 -20.927 1.00 53.78 404 ASP A O 1
ATOM 3173 N N . ALA A 1 405 ? 3.978 10.194 -22.433 1.00 52.72 405 ALA A N 1
ATOM 3174 C CA . ALA A 1 405 ? 4.818 10.518 -23.586 1.00 52.72 405 ALA A CA 1
ATOM 3175 C C . ALA A 1 405 ? 4.560 11.917 -24.181 1.00 52.72 405 ALA A C 1
ATOM 3177 O O . ALA A 1 405 ? 4.589 12.081 -25.403 1.00 52.72 405 ALA A O 1
ATOM 3178 N N . SER A 1 406 ? 4.304 12.932 -23.354 1.00 67.31 406 SER A N 1
ATOM 3179 C CA . SER A 1 406 ? 4.332 14.321 -23.821 1.00 67.31 406 SER A CA 1
ATOM 3180 C C . SER A 1 406 ? 5.757 14.865 -23.742 1.00 67.31 406 SER A C 1
ATOM 3182 O O . SER A 1 406 ? 6.507 14.595 -22.802 1.00 67.31 406 SER A O 1
ATOM 3184 N N . LYS A 1 407 ? 6.167 15.594 -24.781 1.00 80.56 407 LYS A N 1
ATOM 3185 C CA . LYS A 1 407 ? 7.496 16.203 -24.820 1.00 80.56 407 LYS A CA 1
ATOM 3186 C C . LYS A 1 407 ? 7.568 17.332 -23.780 1.00 80.56 407 LYS A C 1
ATOM 3188 O O . LYS A 1 407 ? 6.571 18.033 -23.591 1.00 80.56 407 LYS A O 1
ATOM 3193 N N . PRO A 1 408 ? 8.706 17.510 -23.089 1.00 82.81 408 PRO A N 1
ATOM 3194 C CA . PRO A 1 408 ? 8.857 18.563 -22.091 1.00 82.81 408 PRO A CA 1
ATOM 3195 C C . PRO A 1 408 ? 8.653 19.948 -22.711 1.00 82.81 408 PRO A C 1
ATOM 3197 O O . PRO A 1 408 ? 8.881 20.161 -23.905 1.00 82.81 408 PRO A O 1
ATOM 3200 N N . LYS A 1 409 ? 8.208 20.894 -21.882 1.00 88.19 409 LYS A N 1
ATOM 3201 C CA . LYS A 1 409 ? 8.025 22.291 -22.285 1.00 88.19 409 LYS A CA 1
ATOM 3202 C C . LYS A 1 409 ? 9.203 23.123 -21.816 1.00 88.19 409 LYS A C 1
ATOM 3204 O O . LYS A 1 409 ? 9.848 22.807 -20.823 1.00 88.19 409 LYS A O 1
ATOM 3209 N N . TRP A 1 410 ? 9.461 24.222 -22.499 1.00 90.56 410 TRP A N 1
ATOM 3210 C CA . TRP A 1 410 ? 10.563 25.121 -22.195 1.00 90.56 410 TRP A CA 1
ATOM 3211 C C . TRP A 1 410 ? 10.041 26.541 -22.056 1.00 90.56 410 TRP A C 1
ATOM 3213 O O . TRP A 1 410 ? 9.358 27.051 -22.942 1.00 90.56 410 TRP A O 1
ATOM 3223 N N . ARG A 1 411 ? 10.353 27.187 -20.930 1.00 91.19 411 ARG A N 1
ATOM 3224 C CA . ARG A 1 411 ? 10.095 28.615 -20.734 1.00 91.19 411 ARG A CA 1
ATOM 3225 C C . ARG A 1 411 ? 11.338 29.407 -21.087 1.00 91.19 411 ARG A C 1
ATOM 3227 O O . ARG A 1 411 ? 12.304 29.374 -20.331 1.00 91.19 411 ARG A O 1
ATOM 3234 N N . VAL A 1 412 ? 11.280 30.134 -22.192 1.00 91.25 412 VAL A N 1
ATOM 3235 C CA . VAL A 1 412 ? 12.291 31.107 -22.608 1.00 91.25 412 VAL A CA 1
ATOM 3236 C C . VAL A 1 412 ? 12.023 32.409 -21.846 1.00 91.25 412 VAL A C 1
ATOM 3238 O O . VAL A 1 412 ? 10.943 32.985 -21.942 1.00 91.25 412 VAL A O 1
ATOM 3241 N N . MET A 1 413 ? 12.967 32.821 -21.003 1.00 87.94 413 MET A N 1
ATOM 3242 C CA . MET A 1 413 ? 12.847 33.932 -20.050 1.00 87.94 413 MET A CA 1
ATOM 3243 C C . MET A 1 413 ? 13.103 35.303 -20.692 1.00 87.94 413 MET A C 1
ATOM 3245 O O . MET A 1 413 ? 12.620 36.312 -20.184 1.00 87.94 413 MET A O 1
ATOM 3249 N N . ALA A 1 414 ? 13.873 35.333 -21.778 1.00 89.00 414 ALA A N 1
ATOM 3250 C CA . ALA A 1 414 ? 14.196 36.504 -22.587 1.00 89.00 414 ALA A CA 1
ATOM 3251 C C . ALA A 1 414 ? 14.529 36.033 -24.006 1.00 89.00 414 ALA A C 1
ATOM 3253 O O . ALA A 1 414 ? 14.955 34.888 -24.159 1.00 89.00 414 ALA A O 1
ATOM 3254 N N . ASP A 1 415 ? 14.372 36.907 -25.000 1.00 90.06 415 ASP A N 1
ATOM 3255 C CA . ASP A 1 415 ? 14.678 36.586 -26.393 1.00 90.06 415 ASP A CA 1
ATOM 3256 C C . ASP A 1 415 ? 16.069 35.939 -26.512 1.00 90.06 415 ASP A C 1
ATOM 3258 O O . ASP A 1 415 ? 17.064 36.453 -25.982 1.00 90.06 415 ASP A O 1
ATOM 3262 N N . ALA A 1 416 ? 16.123 34.796 -27.193 1.00 89.88 416 ALA A N 1
ATOM 3263 C CA . ALA A 1 416 ? 17.308 33.956 -27.289 1.00 89.88 416 ALA A CA 1
ATOM 3264 C C . ALA A 1 416 ? 17.781 33.840 -28.745 1.00 89.88 416 ALA A C 1
ATOM 3266 O O . ALA A 1 416 ? 16.956 33.613 -29.631 1.00 89.88 416 ALA A O 1
ATOM 3267 N N . PRO A 1 417 ? 19.089 33.969 -29.023 1.00 90.50 417 PRO A N 1
ATOM 3268 C CA . PRO A 1 417 ? 19.612 33.788 -30.369 1.00 90.50 417 PRO A CA 1
ATOM 3269 C C . PRO A 1 417 ? 19.560 32.302 -30.760 1.00 90.50 417 PRO A C 1
ATOM 3271 O O . PRO A 1 417 ? 19.641 31.417 -29.899 1.00 90.50 417 PRO A O 1
ATOM 3274 N N . THR A 1 418 ? 19.422 32.023 -32.057 1.00 93.12 418 THR A N 1
ATOM 3275 C CA . THR A 1 418 ? 19.040 30.685 -32.545 1.00 93.12 418 THR A CA 1
ATOM 3276 C C . THR A 1 418 ? 20.022 30.088 -33.557 1.00 93.12 418 THR A C 1
ATOM 3278 O O . THR A 1 418 ? 20.836 30.793 -34.151 1.00 93.12 418 THR A O 1
ATOM 3281 N N . TRP A 1 419 ? 19.946 28.773 -33.771 1.00 94.31 419 TRP A N 1
ATOM 3282 C CA . TRP A 1 419 ? 20.606 28.050 -34.866 1.00 94.31 419 TRP A CA 1
ATOM 3283 C C . TRP A 1 419 ? 19.575 27.351 -35.758 1.00 94.31 419 TRP A C 1
ATOM 3285 O O . TRP A 1 419 ? 18.449 27.075 -35.327 1.00 94.31 419 TRP A O 1
ATOM 3295 N N . LYS A 1 420 ? 19.974 27.035 -36.997 1.00 93.75 420 LYS A N 1
ATOM 3296 C CA . LYS A 1 420 ? 19.132 26.302 -37.952 1.00 93.75 420 LYS A CA 1
ATOM 3297 C C . LYS A 1 420 ? 19.307 24.794 -37.798 1.00 93.75 420 LYS A C 1
ATOM 3299 O O . LYS A 1 420 ? 20.254 24.318 -37.178 1.00 93.75 420 LYS A O 1
ATOM 3304 N N . ASP A 1 421 ? 18.408 24.024 -38.400 1.00 91.81 421 ASP A N 1
ATOM 3305 C CA . ASP A 1 421 ? 18.496 22.560 -38.393 1.00 91.81 421 ASP A CA 1
ATOM 3306 C C . ASP A 1 421 ? 19.775 22.032 -39.060 1.00 91.81 421 ASP A C 1
ATOM 3308 O O . ASP A 1 421 ? 20.317 21.015 -38.621 1.00 91.81 421 ASP A O 1
ATOM 3312 N N . GLU A 1 422 ? 20.294 22.716 -40.088 1.00 92.44 422 GLU A N 1
ATOM 3313 C CA . GLU A 1 422 ? 21.522 22.304 -40.785 1.00 92.44 422 GLU A CA 1
ATOM 3314 C C . GLU A 1 422 ? 22.778 22.387 -39.898 1.00 92.44 422 GLU A C 1
ATOM 3316 O O . GLU A 1 422 ? 2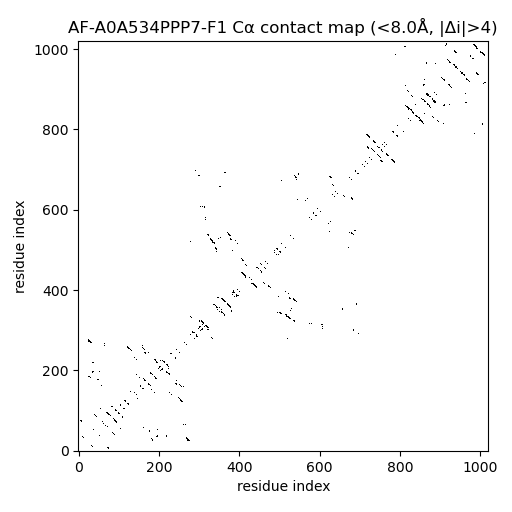3.797 21.744 -40.197 1.00 92.44 422 GLU A O 1
ATOM 3321 N N . ASP A 1 423 ? 22.694 23.153 -38.805 1.00 89.00 423 ASP A N 1
ATOM 3322 C CA . ASP A 1 423 ? 23.751 23.334 -37.810 1.00 89.00 423 ASP A CA 1
ATOM 3323 C C . ASP A 1 423 ? 23.766 22.235 -36.740 1.00 89.00 423 ASP A C 1
ATOM 3325 O O . ASP A 1 423 ? 24.703 22.183 -35.941 1.00 89.00 423 ASP A O 1
ATOM 3329 N N . LYS A 1 424 ? 22.782 21.325 -36.725 1.00 89.69 424 LYS A N 1
ATOM 3330 C CA . LYS A 1 424 ? 22.764 20.186 -35.796 1.00 89.69 424 LYS A CA 1
ATOM 3331 C C . LYS A 1 424 ? 24.036 19.341 -35.957 1.00 89.69 424 LYS A C 1
ATOM 3333 O O . LYS A 1 424 ? 24.371 18.911 -37.063 1.00 89.69 424 LYS A O 1
ATOM 3338 N N . GLY A 1 425 ? 24.756 19.095 -34.860 1.00 85.38 425 GLY A N 1
ATOM 3339 C CA . GLY A 1 425 ? 26.077 18.456 -34.877 1.00 85.38 425 GLY A CA 1
ATOM 3340 C C . GLY A 1 425 ? 27.256 19.421 -35.071 1.00 85.38 425 GLY A C 1
ATOM 3341 O O . GLY A 1 425 ? 28.400 18.965 -35.139 1.00 85.38 425 GLY A O 1
ATOM 3342 N N . ARG A 1 426 ? 26.996 20.726 -35.255 1.00 89.12 426 ARG A N 1
ATOM 3343 C CA . ARG A 1 426 ? 27.975 21.779 -35.589 1.00 89.12 426 ARG A CA 1
ATOM 3344 C C . ARG A 1 426 ? 27.642 23.133 -34.932 1.00 89.12 426 ARG A C 1
ATOM 3346 O O . ARG A 1 426 ? 27.972 24.184 -35.489 1.00 89.12 426 ARG A O 1
ATOM 3353 N N . PHE A 1 427 ? 27.011 23.143 -33.755 1.00 89.00 427 PHE A N 1
ATOM 3354 C CA . PHE A 1 427 ? 26.653 24.396 -33.078 1.00 89.00 427 PHE A CA 1
ATOM 3355 C C . PHE A 1 427 ? 27.896 25.202 -32.684 1.00 89.00 427 PHE A C 1
ATOM 3357 O O . PHE A 1 427 ? 28.727 24.761 -31.894 1.00 89.00 427 PHE A O 1
ATOM 3364 N N . SER A 1 428 ? 28.023 26.419 -33.210 1.00 86.62 428 SER A N 1
ATOM 3365 C CA . SER A 1 428 ? 29.133 27.320 -32.884 1.00 86.62 428 SER A CA 1
ATOM 3366 C C . SER A 1 428 ? 28.696 28.787 -32.931 1.00 86.62 428 SER A C 1
ATOM 3368 O O . SER A 1 428 ? 27.702 29.099 -33.595 1.00 86.62 428 SER A O 1
ATOM 3370 N N . PRO A 1 429 ? 29.437 29.715 -32.291 1.00 86.75 429 PRO A N 1
ATOM 3371 C CA . PRO A 1 429 ? 29.163 31.150 -32.399 1.00 86.75 429 PRO A CA 1
ATOM 3372 C C . PRO A 1 429 ? 29.189 31.686 -33.838 1.00 86.75 429 PRO A C 1
ATOM 3374 O O . PRO A 1 429 ? 28.582 32.714 -34.109 1.00 86.75 429 PRO A O 1
ATOM 3377 N N . VAL A 1 430 ? 29.879 31.000 -34.759 1.00 88.31 430 VAL A N 1
ATOM 3378 C CA . VAL A 1 430 ? 29.990 31.401 -36.172 1.00 88.31 430 VAL A CA 1
ATOM 3379 C C . VAL A 1 430 ? 28.682 31.168 -36.932 1.00 88.31 430 VAL A C 1
ATOM 3381 O O . VAL A 1 430 ? 28.350 31.947 -37.819 1.00 88.31 430 VAL A O 1
ATOM 3384 N N . ASN A 1 431 ? 27.925 30.132 -36.562 1.00 89.38 431 ASN A N 1
ATOM 3385 C CA . ASN A 1 431 ? 26.673 29.764 -37.229 1.00 89.38 431 ASN A CA 1
ATOM 3386 C C . ASN A 1 431 ? 25.426 30.281 -36.486 1.00 89.38 431 ASN A C 1
ATOM 3388 O O . ASN A 1 431 ? 24.300 30.047 -36.924 1.00 89.38 431 ASN A O 1
ATOM 3392 N N . LEU A 1 432 ? 25.621 30.975 -35.360 1.00 89.56 432 LEU A N 1
ATOM 3393 C CA . LEU A 1 432 ? 24.542 31.573 -34.580 1.00 89.56 432 LEU A CA 1
ATOM 3394 C C . LEU A 1 432 ? 23.843 32.666 -35.401 1.00 89.56 432 LEU A C 1
ATOM 3396 O O . LEU A 1 432 ? 24.488 33.598 -35.887 1.00 89.56 432 LEU A O 1
ATOM 3400 N N . GLN A 1 433 ? 22.523 32.569 -35.535 1.00 89.00 433 GLN A N 1
ATOM 3401 C CA . GLN A 1 433 ? 21.711 33.570 -36.218 1.00 89.00 433 GLN A CA 1
ATOM 3402 C C . GLN A 1 433 ? 21.499 34.767 -35.278 1.00 89.00 433 GLN A C 1
ATOM 3404 O O . GLN A 1 433 ? 20.662 34.734 -34.382 1.00 89.00 433 GLN A O 1
ATOM 3409 N N . ASN A 1 434 ? 22.281 35.835 -35.456 1.00 81.88 434 ASN A N 1
ATOM 3410 C CA . ASN A 1 434 ? 22.175 37.045 -34.622 1.00 81.88 434 ASN A CA 1
ATOM 3411 C C . ASN A 1 434 ? 21.005 37.965 -35.027 1.00 81.88 434 ASN A C 1
ATOM 3413 O O . ASN A 1 434 ? 20.688 38.919 -34.317 1.00 81.88 434 ASN A O 1
ATOM 3417 N N . ASP A 1 435 ? 20.374 37.698 -36.167 1.00 85.75 435 ASP A N 1
ATOM 3418 C CA . ASP A 1 435 ? 19.196 38.382 -36.703 1.00 85.75 435 ASP A CA 1
ATOM 3419 C C . ASP A 1 435 ? 17.892 37.593 -36.485 1.00 85.75 435 ASP A C 1
ATOM 3421 O O . ASP A 1 435 ? 16.811 38.142 -36.688 1.00 85.75 435 ASP A O 1
ATOM 3425 N N . GLN A 1 436 ? 17.975 36.336 -36.027 1.00 86.06 436 GLN A N 1
ATOM 3426 C CA . GLN A 1 436 ? 16.821 35.488 -35.716 1.00 86.06 436 GLN A CA 1
ATOM 3427 C C . GLN A 1 436 ? 16.816 35.080 -34.244 1.00 86.06 436 GLN A C 1
ATOM 3429 O O . GLN A 1 436 ? 17.679 34.338 -33.770 1.00 86.06 436 GLN A O 1
ATOM 3434 N N . TRP A 1 437 ? 15.796 35.552 -33.537 1.00 90.50 437 TRP A N 1
ATOM 3435 C CA . TRP A 1 437 ? 15.630 35.354 -32.106 1.00 90.50 437 TRP A CA 1
ATOM 3436 C C . TRP A 1 437 ? 14.348 34.574 -31.843 1.00 90.50 437 TRP A C 1
ATOM 3438 O O . TRP A 1 437 ? 13.309 34.874 -32.435 1.00 90.50 437 TRP A O 1
ATOM 3448 N N . LEU A 1 438 ? 14.425 33.605 -30.936 1.00 92.38 438 LEU A N 1
ATOM 3449 C CA . LEU A 1 438 ? 13.253 32.977 -30.346 1.00 92.38 438 LEU A CA 1
ATOM 3450 C C . LEU A 1 438 ? 12.783 33.875 -29.204 1.00 92.38 438 LEU A C 1
ATOM 3452 O O . LEU A 1 438 ? 13.553 34.141 -28.280 1.00 92.38 438 LEU A O 1
ATOM 3456 N N . ALA A 1 439 ? 11.550 34.365 -29.282 1.00 92.25 439 ALA A N 1
ATOM 3457 C CA . ALA A 1 439 ? 11.017 35.290 -28.290 1.00 92.25 439 ALA A CA 1
ATOM 3458 C C . ALA A 1 439 ? 10.905 34.653 -26.891 1.00 92.25 439 ALA A C 1
ATOM 3460 O O . ALA A 1 439 ? 10.848 33.432 -26.730 1.00 92.25 439 ALA A O 1
ATOM 3461 N N . ALA A 1 440 ? 10.826 35.485 -25.852 1.00 90.75 440 ALA A N 1
ATOM 3462 C CA . ALA A 1 440 ? 10.421 35.013 -24.530 1.00 90.75 440 ALA A CA 1
ATOM 3463 C C . ALA A 1 440 ? 9.010 34.388 -24.583 1.00 90.75 440 ALA A C 1
ATOM 3465 O O . ALA A 1 440 ? 8.057 35.010 -25.055 1.00 90.75 440 ALA A O 1
ATOM 3466 N N . GLY A 1 441 ? 8.854 33.166 -24.072 1.00 89.81 441 GLY A N 1
ATOM 3467 C CA . GLY A 1 441 ? 7.622 32.401 -24.257 1.00 89.81 441 GLY A CA 1
ATOM 3468 C C . GLY A 1 441 ? 7.657 30.992 -23.670 1.00 89.81 441 GLY A C 1
ATOM 3469 O O . GLY A 1 441 ? 8.618 30.597 -23.007 1.00 89.81 441 GLY A O 1
ATOM 3470 N N . LEU A 1 442 ? 6.575 30.241 -23.885 1.00 89.69 442 LEU A N 1
ATOM 3471 C CA . LEU A 1 442 ? 6.463 28.825 -23.535 1.00 89.69 442 LEU A CA 1
ATOM 3472 C C . LEU A 1 442 ? 6.393 28.002 -24.822 1.00 89.69 442 LEU A C 1
ATOM 3474 O O . LEU A 1 442 ? 5.509 28.234 -25.640 1.00 89.69 442 LEU A O 1
ATOM 3478 N N . TYR A 1 443 ? 7.291 27.032 -24.962 1.00 91.38 443 TYR A N 1
ATOM 3479 C CA . TYR A 1 443 ? 7.451 26.241 -26.179 1.00 91.38 443 TYR A CA 1
ATOM 3480 C C . TYR A 1 443 ? 7.435 24.746 -25.876 1.00 91.38 443 TYR A C 1
ATOM 3482 O O . TYR A 1 443 ? 7.900 24.319 -24.818 1.00 91.38 443 TYR A O 1
ATOM 3490 N N . GLU A 1 444 ? 6.921 23.944 -26.805 1.00 90.81 444 GLU A N 1
ATOM 3491 C CA . GLU A 1 444 ? 7.072 22.489 -26.773 1.00 90.81 444 GLU A CA 1
ATOM 3492 C C . GLU A 1 444 ? 8.414 22.090 -27.382 1.00 90.81 444 GLU A C 1
ATOM 3494 O O . GLU A 1 444 ? 8.837 22.636 -28.401 1.00 90.81 444 GLU A O 1
ATOM 3499 N N . GLU A 1 445 ? 9.093 21.134 -26.752 1.00 92.31 445 GLU A N 1
ATOM 3500 C CA . GLU A 1 445 ? 10.310 20.571 -27.319 1.00 92.31 445 GLU A CA 1
ATOM 3501 C C . GLU A 1 445 ? 10.010 19.815 -28.611 1.00 92.31 445 GLU A C 1
ATOM 3503 O O . GLU A 1 445 ? 9.179 18.911 -28.642 1.00 92.31 445 GLU A O 1
ATOM 3508 N N . GLU A 1 446 ? 10.735 20.118 -29.679 1.00 92.81 446 GLU A N 1
ATOM 3509 C CA . GLU A 1 446 ? 10.681 19.346 -30.916 1.00 92.81 446 GLU A CA 1
ATOM 3510 C C . GLU A 1 446 ? 11.758 18.257 -30.938 1.00 92.81 446 GLU A C 1
ATOM 3512 O O . GLU A 1 446 ? 11.469 17.124 -31.340 1.00 92.81 446 GLU A O 1
ATOM 3517 N N . ASP A 1 447 ? 12.964 18.592 -30.470 1.00 91.75 447 ASP A N 1
ATOM 3518 C CA . ASP A 1 447 ? 14.177 17.768 -30.508 1.00 91.75 447 ASP A CA 1
ATOM 3519 C C . ASP A 1 447 ? 15.208 18.265 -29.468 1.00 91.75 447 ASP A C 1
ATOM 3521 O O . ASP A 1 447 ? 15.151 19.417 -29.033 1.00 91.75 447 ASP A O 1
ATOM 3525 N N . ARG A 1 448 ? 16.176 17.420 -29.083 1.00 92.56 448 ARG A N 1
ATOM 3526 C CA . ARG A 1 448 ? 17.280 17.790 -28.179 1.00 92.56 448 ARG A CA 1
ATOM 3527 C C . ARG A 1 448 ? 18.591 17.091 -28.531 1.00 92.56 448 ARG A C 1
ATOM 3529 O O . ARG A 1 448 ? 18.611 15.943 -28.972 1.00 92.56 448 ARG A O 1
ATOM 3536 N N . THR A 1 449 ? 19.710 17.757 -28.268 1.00 91.31 449 THR A N 1
ATOM 3537 C CA . THR A 1 449 ? 21.057 17.185 -28.425 1.00 91.31 449 THR A CA 1
ATOM 3538 C C . THR A 1 449 ? 22.038 17.804 -27.432 1.00 91.31 449 THR A C 1
ATOM 3540 O O . THR A 1 449 ? 21.824 18.904 -26.926 1.00 91.31 449 THR A O 1
ATOM 3543 N N . VAL A 1 450 ? 23.101 17.071 -27.101 1.00 87.06 450 VAL A N 1
ATOM 3544 C CA . VAL A 1 450 ? 24.145 17.517 -26.168 1.00 87.06 450 VAL A CA 1
ATOM 3545 C C . VAL A 1 450 ? 25.472 17.539 -26.909 1.00 87.06 450 VAL A C 1
ATOM 3547 O O . VAL A 1 450 ? 25.970 16.490 -27.316 1.00 87.06 450 VAL A O 1
ATOM 3550 N N . GLU A 1 451 ? 26.039 18.733 -27.070 1.00 82.44 451 GLU A N 1
ATOM 3551 C CA . GLU A 1 451 ? 27.248 18.986 -27.862 1.00 82.44 451 GLU A CA 1
ATOM 3552 C C . GLU A 1 451 ? 28.125 20.023 -27.148 1.00 82.44 451 GLU A C 1
ATOM 3554 O O . GLU A 1 451 ? 27.610 20.954 -26.535 1.00 82.44 451 GLU A O 1
ATOM 3559 N N . ASP A 1 452 ? 29.451 19.856 -27.176 1.00 73.62 452 ASP A N 1
ATOM 3560 C CA . ASP A 1 452 ? 30.427 20.815 -26.625 1.00 73.62 452 ASP A CA 1
ATOM 3561 C C . ASP A 1 452 ? 30.106 21.344 -25.211 1.00 73.62 452 ASP A C 1
ATOM 3563 O O . ASP A 1 452 ? 30.197 22.538 -24.923 1.00 73.62 452 ASP A O 1
ATOM 3567 N N . ASN A 1 453 ? 29.722 20.432 -24.308 1.00 71.81 453 ASN A N 1
ATOM 3568 C CA . ASN A 1 453 ? 29.306 20.723 -22.928 1.00 71.81 453 ASN A CA 1
ATOM 3569 C C . ASN A 1 453 ? 28.071 21.648 -22.812 1.00 71.81 453 ASN A C 1
ATOM 3571 O O . ASN A 1 453 ? 27.842 22.236 -21.760 1.00 71.81 453 ASN A O 1
ATOM 3575 N N . GLY A 1 454 ? 27.264 21.785 -23.866 1.00 81.56 454 GLY A N 1
ATOM 3576 C CA . GLY A 1 454 ? 25.994 22.510 -23.871 1.00 81.56 454 GLY A CA 1
ATOM 3577 C C . GLY A 1 454 ? 24.820 21.593 -24.208 1.00 81.56 454 GLY A C 1
ATOM 3578 O O . GLY A 1 454 ? 24.948 20.665 -25.005 1.00 81.56 454 GLY A O 1
ATOM 3579 N N . LEU A 1 455 ? 23.665 21.853 -23.596 1.00 89.00 455 LEU A N 1
ATOM 3580 C CA . LEU A 1 455 ? 22.396 21.261 -24.016 1.00 89.00 455 LEU A CA 1
ATOM 3581 C C . LEU A 1 455 ? 21.769 22.187 -25.061 1.00 89.00 455 LEU A C 1
ATOM 3583 O O . LEU A 1 455 ? 21.612 23.378 -24.797 1.00 89.00 455 LEU A O 1
ATOM 3587 N N . TYR A 1 456 ? 21.418 21.643 -26.221 1.00 91.88 456 TYR A N 1
ATOM 3588 C CA . TYR A 1 456 ? 20.696 22.352 -27.270 1.00 91.88 456 TYR A CA 1
ATOM 3589 C C . TYR A 1 456 ? 19.314 21.738 -27.432 1.00 91.88 456 TYR A C 1
ATOM 3591 O O . TYR A 1 456 ? 19.162 20.512 -27.441 1.00 91.88 456 TYR A O 1
ATOM 3599 N N . VAL A 1 457 ? 18.312 22.598 -27.556 1.00 92.94 457 VAL A N 1
ATOM 3600 C CA . VAL A 1 457 ? 16.909 22.197 -27.677 1.00 92.94 457 VAL A CA 1
ATOM 3601 C C . VAL A 1 457 ? 16.272 22.930 -28.835 1.00 92.94 457 VAL A C 1
ATOM 3603 O O . VAL A 1 457 ? 16.515 24.121 -29.026 1.00 92.94 457 VAL A O 1
ATOM 3606 N N . LYS A 1 458 ? 15.470 22.198 -29.601 1.00 94.81 458 LYS A N 1
ATOM 3607 C CA . LYS A 1 458 ? 14.722 22.730 -30.728 1.00 94.81 458 LYS A CA 1
ATOM 3608 C C . LYS A 1 458 ? 13.319 23.116 -30.279 1.00 94.81 458 LYS A C 1
ATOM 3610 O O . LYS A 1 458 ? 12.593 22.261 -29.771 1.00 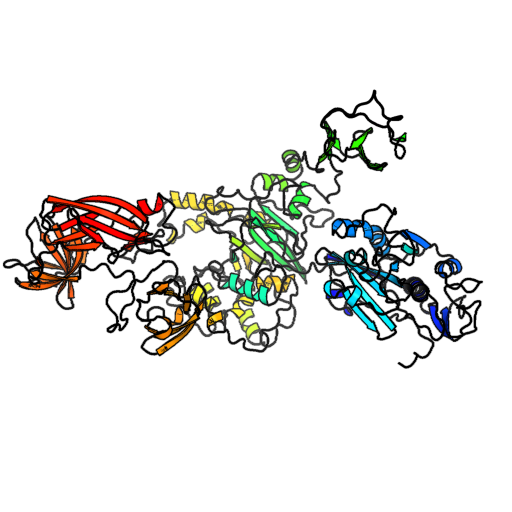94.81 458 LYS A O 1
ATOM 3615 N N . LEU A 1 459 ? 12.961 24.378 -30.476 1.00 93.38 459 LEU A N 1
ATOM 3616 C CA . LEU A 1 459 ? 11.700 25.001 -30.084 1.00 93.38 459 LEU A CA 1
ATOM 3617 C C . LEU A 1 459 ? 11.180 25.824 -31.270 1.00 93.38 459 LEU A C 1
ATOM 3619 O O . LEU A 1 459 ? 11.908 26.673 -31.776 1.00 93.38 459 LEU A O 1
ATOM 3623 N N . GLU A 1 460 ? 9.954 25.557 -31.729 1.00 93.31 460 GLU A N 1
ATOM 3624 C CA . GLU A 1 460 ? 9.327 26.244 -32.877 1.00 93.31 460 GLU A CA 1
ATOM 3625 C C . GLU A 1 460 ? 10.234 26.286 -34.128 1.00 93.31 460 GLU A C 1
ATOM 3627 O O . GLU A 1 460 ? 10.474 27.326 -34.741 1.00 93.31 460 GLU A O 1
ATOM 3632 N N . GLY A 1 461 ? 10.811 25.140 -34.496 1.00 92.81 461 GLY A N 1
ATOM 3633 C CA . GLY A 1 461 ? 11.723 25.038 -35.637 1.00 92.81 461 GLY A CA 1
ATOM 3634 C C . GLY A 1 461 ? 13.145 25.575 -35.409 1.00 92.81 461 GLY A C 1
ATOM 3635 O O . GLY A 1 461 ? 13.988 25.393 -36.288 1.00 92.81 461 GLY A O 1
ATOM 3636 N N . GLN A 1 462 ? 13.443 26.197 -34.264 1.00 93.12 462 GLN A N 1
ATOM 3637 C CA . GLN A 1 462 ? 14.710 26.886 -33.991 1.00 93.12 462 GLN A CA 1
ATOM 3638 C C . GLN A 1 462 ? 15.498 26.220 -32.858 1.00 93.12 462 GLN A C 1
ATOM 3640 O O . GLN A 1 462 ? 14.937 25.843 -31.833 1.00 93.12 462 GLN A O 1
ATOM 3645 N N . TRP A 1 463 ? 16.817 26.091 -33.007 1.00 93.81 463 TRP A N 1
ATOM 3646 C CA . TRP A 1 463 ? 17.679 25.557 -31.948 1.00 93.81 463 TRP A CA 1
ATOM 3647 C C . TRP A 1 463 ? 18.155 26.669 -31.019 1.00 93.81 463 TRP A C 1
ATOM 3649 O O . TRP A 1 463 ? 18.675 27.676 -31.490 1.00 93.81 463 TRP A O 1
ATOM 3659 N N . ILE A 1 464 ? 18.057 26.464 -29.707 1.00 92.62 464 ILE A N 1
ATOM 3660 C CA . ILE A 1 464 ? 18.632 27.350 -28.686 1.00 92.62 464 ILE A CA 1
ATOM 3661 C C . ILE A 1 464 ? 19.591 26.585 -27.775 1.00 92.62 464 ILE A C 1
ATOM 3663 O O . ILE A 1 464 ? 19.480 25.368 -27.609 1.00 92.62 464 ILE A O 1
ATOM 3667 N N . LYS A 1 465 ? 20.525 27.304 -27.147 1.00 90.19 465 LYS A N 1
ATOM 3668 C CA . LYS A 1 465 ? 21.473 26.747 -26.174 1.00 90.19 465 LYS A CA 1
ATOM 3669 C C . LYS A 1 465 ? 20.995 26.994 -24.746 1.00 90.19 465 LYS A C 1
ATOM 3671 O O . LYS A 1 465 ? 20.667 28.119 -24.380 1.00 90.19 465 LYS A O 1
ATOM 3676 N N . ILE A 1 466 ? 21.052 25.962 -23.912 1.00 88.06 466 ILE A N 1
ATOM 3677 C CA . ILE A 1 466 ? 20.746 26.026 -22.482 1.00 88.06 466 ILE A CA 1
ATOM 3678 C C . ILE A 1 466 ? 22.051 26.166 -21.695 1.00 88.06 466 ILE A C 1
ATOM 3680 O O . ILE A 1 466 ? 22.953 25.329 -21.802 1.00 88.06 466 ILE A O 1
ATOM 3684 N N . ALA A 1 467 ? 22.167 27.239 -20.911 1.00 72.44 467 ALA A N 1
ATOM 3685 C CA . ALA A 1 467 ? 23.326 27.473 -20.054 1.00 72.44 467 ALA A CA 1
ATOM 3686 C C . ALA A 1 467 ? 23.315 26.520 -18.843 1.00 72.44 467 ALA A C 1
ATOM 3688 O O . ALA A 1 467 ? 22.279 26.323 -18.211 1.00 72.44 467 ALA A O 1
ATOM 3689 N N . GLN A 1 468 ? 24.468 25.934 -18.508 1.00 59.06 468 GLN A N 1
ATOM 3690 C CA . GLN A 1 468 ? 24.605 24.966 -17.407 1.00 59.06 468 GLN A CA 1
ATOM 3691 C C . GLN A 1 468 ? 24.749 25.610 -16.014 1.00 59.06 468 GLN A C 1
ATOM 3693 O O . GLN A 1 468 ? 24.651 24.915 -15.009 1.00 59.06 468 GLN A O 1
ATOM 3698 N N . ASP A 1 469 ? 24.980 26.920 -15.936 1.00 54.25 469 ASP A N 1
ATOM 3699 C CA . ASP A 1 469 ? 25.336 27.655 -14.712 1.00 54.25 469 ASP A CA 1
ATOM 3700 C C . ASP A 1 469 ? 24.153 28.381 -14.041 1.00 54.25 469 ASP A C 1
ATOM 3702 O O . ASP A 1 469 ? 24.342 29.150 -13.100 1.00 54.25 469 ASP A O 1
ATOM 3706 N N . GLY A 1 470 ? 22.923 28.149 -14.510 1.00 49.62 470 GLY A N 1
ATOM 3707 C CA . GLY A 1 470 ? 21.719 28.783 -13.964 1.00 49.62 470 GLY A CA 1
ATOM 3708 C C . GLY A 1 470 ? 21.446 30.205 -14.472 1.00 49.62 470 GLY A C 1
ATOM 3709 O O . GLY A 1 470 ? 20.414 30.769 -14.118 1.00 49.62 470 GLY A O 1
ATOM 3710 N N . SER A 1 471 ? 22.289 30.757 -15.355 1.00 51.69 471 SER A N 1
ATOM 3711 C CA . SER A 1 471 ? 22.035 32.022 -16.073 1.00 51.69 471 SER A CA 1
ATOM 3712 C C . SER A 1 471 ? 21.134 31.861 -17.313 1.00 51.69 471 SER A C 1
ATOM 3714 O O . SER A 1 471 ? 21.020 32.763 -18.142 1.00 51.69 471 SER A O 1
ATOM 3716 N N . ALA A 1 472 ? 20.512 30.690 -17.469 1.00 60.72 472 ALA A N 1
ATOM 3717 C CA . ALA A 1 472 ? 19.898 30.254 -18.713 1.00 60.72 472 ALA A CA 1
ATOM 3718 C C . ALA A 1 472 ? 18.747 31.161 -19.181 1.00 60.72 472 ALA A C 1
ATOM 3720 O O . ALA A 1 472 ? 17.808 31.446 -18.438 1.00 60.72 472 ALA A O 1
ATOM 3721 N N . GLN A 1 473 ? 18.778 31.518 -20.471 1.00 77.06 473 GLN A N 1
ATOM 3722 C CA . GLN A 1 473 ? 17.669 32.183 -21.162 1.00 77.06 473 GLN A CA 1
ATOM 3723 C C . GLN A 1 473 ? 16.445 31.274 -21.334 1.00 77.06 473 GLN A C 1
ATOM 3725 O O . GLN A 1 473 ? 15.388 31.771 -21.697 1.00 77.06 473 GLN A O 1
ATOM 3730 N N . ALA A 1 474 ? 16.543 29.973 -21.041 1.00 84.31 474 ALA A N 1
ATOM 3731 C CA . ALA A 1 474 ? 15.410 29.058 -21.053 1.00 84.31 474 ALA A CA 1
ATOM 3732 C C . ALA A 1 474 ? 15.483 28.011 -19.930 1.00 84.31 474 ALA A C 1
ATOM 3734 O O . ALA A 1 474 ? 16.560 27.534 -19.572 1.00 84.31 474 ALA A O 1
ATOM 3735 N N . LYS A 1 475 ? 14.319 27.652 -19.379 1.00 87.56 475 LYS A N 1
ATOM 3736 C CA . LYS A 1 475 ? 14.144 26.696 -18.279 1.00 87.56 475 LYS A CA 1
ATOM 3737 C C . LYS A 1 475 ? 13.221 25.557 -18.704 1.00 87.56 475 LYS A C 1
ATOM 3739 O O . LYS A 1 475 ? 12.099 25.816 -19.138 1.00 87.56 475 LYS A O 1
ATOM 3744 N N . GLU A 1 476 ? 13.670 24.318 -18.519 1.00 88.25 476 GLU A N 1
ATOM 3745 C CA . GLU A 1 476 ? 12.834 23.130 -18.707 1.00 88.25 476 GLU A CA 1
ATOM 3746 C C . GLU A 1 476 ? 11.695 23.134 -17.680 1.00 88.25 476 GLU A C 1
ATOM 3748 O O . GLU A 1 476 ? 11.893 23.365 -16.481 1.00 88.25 476 GLU A O 1
ATOM 3753 N N . LEU A 1 477 ? 10.488 22.905 -18.169 1.00 85.38 477 LEU A N 1
ATOM 3754 C CA . LEU A 1 477 ? 9.267 22.738 -17.406 1.00 85.38 477 LEU A CA 1
ATOM 3755 C C . LEU A 1 477 ? 8.684 21.360 -17.713 1.00 85.38 477 LEU A C 1
ATOM 3757 O O . LEU A 1 477 ? 8.988 20.735 -18.730 1.00 85.38 477 LEU A O 1
ATOM 3761 N N . SER A 1 478 ? 7.792 20.900 -16.839 1.00 83.44 478 SER A N 1
ATOM 3762 C CA . SER A 1 478 ? 6.985 19.731 -17.167 1.00 83.44 478 SER A CA 1
ATOM 3763 C C . SER A 1 478 ? 6.203 19.972 -18.457 1.00 83.44 478 SER A C 1
ATOM 3765 O O . SER A 1 478 ? 5.733 21.084 -18.715 1.00 83.44 478 SER A O 1
ATOM 3767 N N . ALA A 1 479 ? 6.005 18.906 -19.227 1.00 84.25 479 ALA A N 1
ATOM 3768 C CA . ALA A 1 479 ? 5.116 18.889 -20.380 1.00 84.25 479 ALA A CA 1
ATOM 3769 C C . ALA A 1 479 ? 3.678 19.344 -20.048 1.00 84.25 479 ALA A C 1
ATOM 3771 O O . ALA A 1 479 ? 2.926 19.741 -20.936 1.00 84.25 479 ALA A O 1
ATOM 3772 N N . TRP A 1 480 ? 3.312 19.317 -18.763 1.00 85.00 480 TRP A N 1
ATOM 3773 C CA . TRP A 1 480 ? 1.996 19.670 -18.236 1.00 85.00 480 TRP A CA 1
ATOM 3774 C C . TRP A 1 480 ? 1.974 21.012 -17.490 1.00 85.00 480 TRP A C 1
ATOM 3776 O O . TRP A 1 480 ? 1.027 21.289 -16.760 1.00 85.00 480 TRP A O 1
ATOM 3786 N N . ALA A 1 481 ? 2.999 21.857 -17.638 1.00 84.62 481 ALA A N 1
ATOM 3787 C CA . ALA A 1 481 ? 3.102 23.121 -16.899 1.00 84.62 481 ALA A CA 1
ATOM 3788 C C . ALA A 1 481 ? 1.974 24.134 -17.193 1.00 84.62 481 ALA A C 1
ATOM 3790 O O . ALA A 1 481 ? 1.717 25.021 -16.380 1.00 84.62 481 ALA A O 1
ATOM 3791 N N . ASP A 1 482 ? 1.316 24.008 -18.340 1.00 82.50 482 ASP A N 1
ATOM 3792 C CA . ASP A 1 482 ? 0.145 24.769 -18.790 1.00 82.50 482 ASP A CA 1
ATOM 3793 C C . ASP A 1 482 ? -1.119 23.892 -18.853 1.00 82.50 482 ASP A C 1
ATOM 3795 O O . ASP A 1 482 ? -2.044 24.179 -19.613 1.00 82.50 482 ASP A O 1
ATOM 3799 N N . PHE A 1 483 ? -1.163 22.805 -18.073 1.00 88.75 483 PHE A N 1
ATOM 3800 C CA . PHE A 1 483 ? -2.310 21.906 -18.031 1.00 88.75 483 PHE A CA 1
ATOM 3801 C C . PHE A 1 483 ? -3.601 22.661 -17.690 1.00 88.75 483 PHE A C 1
ATOM 3803 O O . PHE A 1 483 ? -3.769 23.196 -16.591 1.00 88.75 483 PHE A O 1
ATOM 3810 N N . ASP A 1 484 ? -4.536 22.656 -18.638 1.00 90.44 484 ASP A N 1
ATOM 3811 C CA . ASP A 1 484 ? -5.851 23.264 -18.487 1.00 90.44 484 ASP A CA 1
ATOM 3812 C C . ASP A 1 484 ? -6.870 22.216 -18.017 1.00 90.44 484 ASP A C 1
ATOM 3814 O O . ASP A 1 484 ? -7.377 21.394 -18.792 1.00 90.44 484 ASP A O 1
ATOM 3818 N N . LEU A 1 485 ? -7.186 22.271 -16.720 1.00 93.88 485 LEU A N 1
ATOM 3819 C CA . LEU A 1 485 ? -8.186 21.410 -16.095 1.00 93.88 485 LEU A CA 1
ATOM 3820 C C . LEU A 1 485 ? -9.588 21.612 -16.692 1.00 93.88 485 LEU A C 1
ATOM 3822 O O . LEU A 1 485 ? -10.344 20.647 -16.788 1.00 93.88 485 LEU A O 1
ATOM 3826 N N . GLU A 1 486 ? -9.947 22.824 -17.125 1.00 94.56 486 GLU A N 1
ATOM 3827 C CA . GLU A 1 486 ? -11.243 23.089 -17.759 1.00 94.56 486 GLU A CA 1
ATOM 3828 C C . GLU A 1 486 ? -11.318 22.440 -19.140 1.00 94.56 486 GLU A C 1
ATOM 3830 O O . GLU A 1 486 ? -12.313 21.794 -19.478 1.00 94.56 486 GLU A O 1
ATOM 3835 N N . ALA A 1 487 ? -10.251 22.551 -19.933 1.00 91.31 487 ALA A N 1
ATOM 3836 C CA . ALA A 1 487 ? -10.165 21.867 -21.220 1.00 91.31 487 ALA A CA 1
ATOM 3837 C C . ALA A 1 487 ? -10.160 20.337 -21.061 1.00 91.31 487 ALA A C 1
ATOM 3839 O O . ALA A 1 487 ? -10.745 19.629 -21.884 1.00 91.31 487 ALA A O 1
ATOM 3840 N N . ALA A 1 488 ? -9.521 19.804 -20.016 1.00 91.00 488 ALA A N 1
ATOM 3841 C CA . ALA A 1 488 ? -9.573 18.378 -19.692 1.00 91.00 488 ALA A CA 1
ATOM 3842 C C . ALA A 1 488 ? -10.988 17.938 -19.266 1.00 91.00 488 ALA A C 1
ATOM 3844 O O . ALA A 1 488 ? -11.513 16.962 -19.801 1.00 91.00 488 ALA A O 1
ATOM 3845 N N . ALA A 1 489 ? -11.653 18.699 -18.392 1.00 93.38 489 ALA A N 1
ATOM 3846 C CA . ALA A 1 489 ? -13.020 18.429 -17.940 1.00 93.38 489 ALA A CA 1
ATOM 3847 C C . ALA A 1 489 ? -14.052 18.492 -19.080 1.00 93.38 489 ALA A C 1
ATOM 3849 O O . ALA A 1 489 ? -14.983 17.692 -19.114 1.00 93.38 489 ALA A O 1
ATOM 3850 N N . ARG A 1 490 ? -13.879 19.387 -20.063 1.00 92.81 490 ARG A N 1
ATOM 3851 C CA . ARG A 1 490 ? -14.737 19.419 -21.266 1.00 92.81 490 ARG A CA 1
ATOM 3852 C C . ARG A 1 490 ? -14.582 18.177 -22.146 1.00 92.81 490 ARG A C 1
ATOM 3854 O O . ARG A 1 490 ? -15.520 17.825 -22.854 1.00 92.81 490 ARG A O 1
ATOM 3861 N N . ARG A 1 491 ? -13.409 17.536 -22.121 1.00 90.81 491 ARG A N 1
ATOM 3862 C CA . ARG A 1 491 ? -13.102 16.331 -22.911 1.00 90.81 491 ARG A CA 1
ATOM 3863 C C . ARG A 1 491 ? -13.471 15.032 -22.195 1.00 90.81 491 ARG A C 1
ATOM 3865 O O . ARG A 1 491 ? -13.728 14.041 -22.868 1.00 90.81 491 ARG A O 1
ATOM 3872 N N . SER A 1 492 ? -13.518 15.030 -20.861 1.00 91.31 492 SER A N 1
ATOM 3873 C CA . SER A 1 492 ? -13.807 13.841 -20.054 1.00 91.31 492 SER A CA 1
ATOM 3874 C C . SER A 1 492 ? -14.843 14.123 -18.970 1.00 91.31 492 SER A C 1
ATOM 3876 O O . SER A 1 492 ? -14.607 14.899 -18.041 1.00 91.31 492 SER A O 1
ATOM 3878 N N . GLN A 1 493 ? -15.973 13.413 -19.042 1.00 92.69 493 GLN A N 1
ATOM 3879 C CA . GLN A 1 493 ? -17.030 13.477 -18.027 1.00 92.69 493 GLN A CA 1
ATOM 3880 C C . GLN A 1 493 ? -16.534 13.032 -16.645 1.00 92.69 493 GLN A C 1
ATOM 3882 O O . GLN A 1 493 ? -16.950 13.600 -15.638 1.00 92.69 493 GLN A O 1
ATOM 3887 N N . ALA A 1 494 ? -15.609 12.068 -16.588 1.00 93.69 494 ALA A N 1
ATOM 3888 C CA . ALA A 1 494 ? -15.009 11.630 -15.334 1.00 93.69 494 ALA A CA 1
ATOM 3889 C C . ALA A 1 494 ? -14.189 12.756 -14.685 1.00 93.69 494 ALA A C 1
ATOM 3891 O O . ALA A 1 494 ? -14.355 13.026 -13.498 1.00 93.69 494 ALA A O 1
ATOM 3892 N N . ILE A 1 495 ? -13.366 13.472 -15.462 1.00 95.00 495 ILE A N 1
ATOM 3893 C CA . ILE A 1 495 ? -12.599 14.622 -14.954 1.00 95.00 495 ILE A CA 1
ATOM 3894 C C . ILE A 1 495 ? -13.544 15.737 -14.490 1.00 95.00 495 ILE A C 1
ATOM 3896 O O . ILE A 1 495 ? -13.319 16.315 -13.427 1.00 95.00 495 ILE A O 1
ATOM 3900 N N . ALA A 1 496 ? -14.621 16.011 -15.234 1.00 95.44 496 ALA A N 1
ATOM 3901 C CA . ALA A 1 496 ? -15.636 16.980 -14.819 1.00 95.44 496 ALA A CA 1
ATOM 3902 C C . ALA A 1 496 ? -16.294 16.596 -13.481 1.00 95.44 496 ALA A C 1
ATOM 3904 O O . ALA A 1 496 ? -16.398 17.435 -12.588 1.00 95.44 496 ALA A O 1
ATOM 3905 N N . ALA A 1 497 ? -16.669 15.325 -13.304 1.00 95.12 497 ALA A N 1
ATOM 3906 C CA . ALA A 1 497 ? -17.242 14.833 -12.053 1.00 95.12 497 ALA A CA 1
ATOM 3907 C C . ALA A 1 497 ? -16.256 14.951 -10.877 1.00 95.12 497 ALA A C 1
ATOM 3909 O O . ALA A 1 497 ? -16.625 15.479 -9.828 1.00 95.12 497 ALA A O 1
ATOM 3910 N N . LEU A 1 498 ? -14.995 14.542 -11.066 1.00 95.94 498 LEU A N 1
ATOM 3911 C CA . LEU A 1 498 ? -13.948 14.673 -10.046 1.00 95.94 498 LEU A CA 1
ATOM 3912 C C . LEU A 1 498 ? -13.701 16.137 -9.657 1.00 95.94 498 LEU A C 1
ATOM 3914 O O . LEU A 1 498 ? -13.567 16.442 -8.473 1.00 95.94 498 LEU A O 1
ATOM 3918 N N . LYS A 1 499 ? -13.668 17.049 -10.637 1.00 95.44 499 LYS A N 1
ATOM 3919 C CA . LYS A 1 499 ? -13.508 18.494 -10.410 1.00 95.44 499 LYS A CA 1
ATOM 3920 C C . LYS A 1 499 ? -14.642 19.068 -9.561 1.00 95.44 499 LYS A C 1
ATOM 3922 O O . LYS A 1 499 ? -14.381 19.870 -8.666 1.00 95.44 499 LYS A O 1
ATOM 3927 N N . ASP A 1 500 ? -15.870 18.628 -9.815 1.00 94.00 500 ASP A N 1
ATOM 3928 C CA . ASP A 1 500 ? -17.072 19.050 -9.090 1.00 94.00 500 ASP A CA 1
ATOM 3929 C C . ASP A 1 500 ? -17.219 18.389 -7.703 1.00 94.00 500 ASP A C 1
ATOM 3931 O O . ASP A 1 500 ? -18.206 18.638 -7.009 1.00 94.00 500 ASP A O 1
ATOM 3935 N N . GLY A 1 501 ? -16.287 17.516 -7.298 1.00 92.56 501 GLY A N 1
ATOM 3936 C CA . GLY A 1 501 ? -16.395 16.736 -6.060 1.00 92.56 501 GLY A CA 1
ATOM 3937 C C . GLY A 1 501 ? -17.506 15.678 -6.097 1.00 92.56 501 GLY A C 1
ATOM 3938 O O . GLY A 1 501 ? -17.969 15.223 -5.051 1.00 92.56 501 GLY A O 1
ATOM 3939 N N . LYS A 1 502 ? -17.957 15.292 -7.295 1.00 94.31 502 LYS A N 1
ATOM 3940 C CA . LYS A 1 502 ? -18.942 14.228 -7.525 1.00 94.31 502 LYS A CA 1
ATOM 3941 C C . LYS A 1 502 ? -18.239 12.882 -7.702 1.00 94.31 502 LYS A C 1
ATOM 3943 O O . LYS A 1 502 ? -17.022 12.803 -7.867 1.00 94.31 502 LYS A O 1
ATOM 3948 N N . VAL A 1 503 ? -19.024 11.810 -7.670 1.00 95.12 503 VAL A N 1
ATOM 3949 C CA . VAL A 1 503 ? -18.539 10.465 -7.987 1.00 95.12 503 VAL A CA 1
ATOM 3950 C C . VAL A 1 503 ? -18.292 10.365 -9.489 1.00 95.12 503 VAL A C 1
ATOM 3952 O O . VAL A 1 503 ? -19.189 10.628 -10.288 1.00 95.12 503 VAL A O 1
ATOM 3955 N N . ALA A 1 504 ? -17.080 9.980 -9.875 1.00 95.31 504 ALA A N 1
ATOM 3956 C CA . ALA A 1 504 ? -16.740 9.652 -11.251 1.00 95.31 504 ALA A CA 1
ATOM 3957 C C . ALA A 1 504 ? -16.735 8.131 -11.428 1.00 95.31 504 ALA A C 1
ATOM 3959 O O . ALA A 1 504 ? -15.955 7.446 -10.767 1.00 95.31 504 ALA A O 1
ATOM 3960 N N . ILE A 1 505 ? -17.576 7.614 -12.329 1.00 94.81 505 ILE A N 1
ATOM 3961 C CA . ILE A 1 505 ? -17.580 6.199 -12.725 1.00 94.81 505 ILE A CA 1
ATOM 3962 C C . ILE A 1 505 ? -16.602 6.022 -13.885 1.00 94.81 505 ILE A C 1
ATOM 3964 O O . ILE A 1 505 ? -16.859 6.428 -15.016 1.00 94.81 505 ILE A O 1
ATOM 3968 N N . LEU A 1 506 ? -15.446 5.449 -13.573 1.00 92.56 506 LEU A N 1
ATOM 3969 C CA . LEU A 1 506 ? -14.314 5.271 -14.481 1.00 92.56 506 LEU A CA 1
ATOM 3970 C C . LEU A 1 506 ? -14.425 3.978 -15.297 1.00 92.56 506 LEU A C 1
ATOM 3972 O O . LEU A 1 506 ? -13.840 3.876 -16.371 1.00 92.56 506 LEU A O 1
ATOM 3976 N N . ASP A 1 507 ? -15.218 3.018 -14.824 1.00 84.25 507 ASP A N 1
ATOM 3977 C CA . ASP A 1 507 ? -15.451 1.733 -15.495 1.00 84.25 507 ASP A CA 1
ATOM 3978 C C . ASP A 1 507 ? -16.178 1.866 -16.848 1.00 84.25 507 ASP A C 1
ATOM 3980 O O . ASP A 1 507 ? -16.040 1.016 -17.729 1.00 84.25 507 ASP A O 1
ATOM 3984 N N . ALA A 1 508 ? -16.913 2.967 -17.041 1.00 76.56 508 ALA A N 1
ATOM 3985 C CA . ALA A 1 508 ? -17.569 3.301 -18.304 1.00 76.56 508 ALA A CA 1
ATOM 3986 C C . ALA A 1 508 ? -16.571 3.715 -19.406 1.00 76.56 508 ALA A C 1
ATOM 3988 O O . ALA A 1 508 ? -16.886 3.618 -20.593 1.00 76.56 508 ALA A O 1
ATOM 3989 N N . ASP A 1 509 ? -15.361 4.147 -19.035 1.00 77.88 509 ASP A N 1
ATOM 3990 C CA . ASP A 1 509 ? -14.322 4.587 -19.968 1.00 77.88 509 ASP A CA 1
ATOM 3991 C C . ASP A 1 509 ? -13.455 3.401 -20.427 1.00 77.88 509 ASP A C 1
ATOM 3993 O O . ASP A 1 509 ? -12.354 3.138 -19.925 1.00 77.88 509 ASP A O 1
ATOM 3997 N N . LYS A 1 510 ? -13.997 2.630 -21.376 1.00 78.75 510 LYS A N 1
ATOM 3998 C CA . LYS A 1 510 ? -13.327 1.475 -21.991 1.00 78.75 510 LYS A CA 1
ATOM 3999 C C . LYS A 1 510 ? -12.694 1.858 -23.325 1.00 78.75 510 LYS A C 1
ATOM 4001 O O . LYS A 1 510 ? -13.331 2.485 -24.169 1.00 78.75 510 LYS A O 1
ATOM 4006 N N . LYS A 1 511 ? -11.476 1.369 -23.570 1.00 72.00 511 LYS A N 1
ATOM 4007 C CA . LYS A 1 511 ? -10.779 1.487 -24.859 1.00 72.00 511 LYS A CA 1
ATOM 4008 C C . LYS A 1 511 ? -10.522 0.096 -25.429 1.00 72.00 511 LYS A C 1
ATOM 4010 O O . LYS A 1 511 ? -9.987 -0.764 -24.736 1.00 72.00 511 LYS A O 1
ATOM 4015 N N . ASP A 1 512 ? -10.945 -0.144 -26.669 1.00 74.38 512 ASP A N 1
ATOM 4016 C CA . ASP A 1 512 ? -10.848 -1.454 -27.339 1.00 74.38 512 ASP A CA 1
ATOM 4017 C C . ASP A 1 512 ? -11.497 -2.602 -26.534 1.00 74.38 512 ASP A C 1
ATOM 4019 O O . ASP A 1 512 ? -11.000 -3.728 -26.493 1.00 74.38 512 ASP A O 1
ATOM 4023 N N . GLY A 1 513 ? -12.586 -2.295 -25.816 1.00 69.25 513 GLY A N 1
ATOM 4024 C CA . GLY A 1 513 ? -13.275 -3.235 -24.923 1.00 69.25 513 GLY A CA 1
ATOM 4025 C C . GLY A 1 513 ? -12.526 -3.554 -23.623 1.00 69.25 513 GLY A C 1
ATOM 4026 O O . GLY A 1 513 ? -13.034 -4.317 -22.803 1.00 69.25 513 GLY A O 1
ATOM 4027 N N . LYS A 1 514 ? -11.345 -2.965 -23.403 1.00 71.62 514 LYS A N 1
ATOM 4028 C CA . LYS A 1 514 ? -10.543 -3.132 -22.188 1.00 71.62 514 LYS A CA 1
ATOM 4029 C C . LYS A 1 514 ? -10.710 -1.933 -21.269 1.00 71.62 514 LYS A C 1
ATOM 4031 O O . LYS A 1 514 ? -10.810 -0.786 -21.706 1.00 71.62 514 LYS A O 1
ATOM 4036 N N . ARG A 1 515 ? -10.712 -2.213 -19.971 1.00 78.50 515 ARG A N 1
ATOM 4037 C CA . ARG A 1 515 ? -10.765 -1.189 -18.931 1.00 78.50 515 ARG A CA 1
ATOM 4038 C C . ARG A 1 515 ? -9.441 -0.443 -18.894 1.00 78.50 515 ARG A C 1
ATOM 4040 O O . ARG A 1 515 ? -8.367 -1.042 -18.971 1.00 78.50 515 ARG A O 1
ATOM 4047 N N . ARG A 1 516 ? -9.541 0.879 -18.852 1.00 80.00 516 ARG A N 1
ATOM 4048 C CA . ARG A 1 516 ? -8.430 1.780 -19.152 1.00 80.00 516 ARG A CA 1
ATOM 4049 C C . ARG A 1 516 ? -7.572 2.111 -17.935 1.00 80.00 516 ARG A C 1
ATOM 4051 O O . ARG A 1 516 ? -6.361 2.288 -18.053 1.00 80.00 516 ARG A O 1
ATOM 4058 N N . TRP A 1 517 ? -8.202 2.182 -16.770 1.00 90.00 517 TRP A N 1
ATOM 4059 C CA . TRP A 1 517 ? -7.603 2.727 -15.559 1.00 90.00 517 TRP A CA 1
ATOM 4060 C C . TRP A 1 517 ? -7.175 1.604 -14.626 1.00 90.00 517 TRP A C 1
ATOM 4062 O O . TRP A 1 517 ? -7.886 1.240 -13.699 1.00 90.00 517 TRP A O 1
ATOM 4072 N N . THR A 1 518 ? -6.016 1.016 -14.896 1.00 88.50 518 THR A N 1
ATOM 4073 C CA . THR A 1 518 ? -5.448 -0.049 -14.059 1.00 88.50 518 THR A CA 1
ATOM 4074 C C . THR A 1 518 ? -4.426 0.503 -13.080 1.00 88.50 518 THR A C 1
ATOM 4076 O O . THR A 1 518 ? -3.783 1.510 -13.373 1.00 88.50 518 THR A O 1
ATOM 4079 N N . VAL A 1 519 ? -4.236 -0.185 -11.961 1.00 89.75 519 VAL A N 1
ATOM 4080 C CA . VAL A 1 519 ? -3.186 0.061 -10.965 1.00 89.75 519 VAL A CA 1
ATOM 4081 C C . VAL A 1 519 ? -2.456 -1.240 -10.658 1.00 89.75 519 VAL A C 1
ATOM 4083 O O . VAL A 1 519 ? -3.059 -2.314 -10.705 1.00 89.75 519 VAL A O 1
ATOM 4086 N N . GLU A 1 520 ? -1.166 -1.152 -10.361 1.00 86.25 520 GLU A N 1
ATOM 4087 C CA . GLU A 1 520 ? -0.346 -2.299 -9.947 1.00 86.25 520 GLU A CA 1
ATOM 4088 C C . GLU A 1 520 ? -0.219 -2.371 -8.415 1.00 86.25 520 GLU A C 1
ATOM 4090 O O . GLU A 1 520 ? -0.382 -1.362 -7.728 1.00 86.25 520 GLU A O 1
ATOM 4095 N N . ALA A 1 521 ? 0.107 -3.542 -7.850 1.00 84.56 521 ALA A N 1
ATOM 4096 C CA . ALA A 1 521 ? 0.357 -3.642 -6.405 1.00 84.56 521 ALA A CA 1
ATOM 4097 C C . ALA A 1 521 ? 1.446 -2.660 -5.945 1.00 84.56 521 ALA A C 1
ATOM 4099 O O . ALA A 1 521 ? 2.522 -2.569 -6.545 1.00 84.56 521 ALA A O 1
ATOM 4100 N N . GLY A 1 522 ? 1.180 -1.959 -4.846 1.00 86.75 522 GLY A N 1
ATOM 4101 C CA . GLY A 1 522 ? 2.049 -0.922 -4.299 1.00 86.75 522 GLY A CA 1
ATOM 4102 C C . GLY A 1 522 ? 1.929 0.439 -4.984 1.00 86.75 522 GLY A C 1
ATOM 4103 O O . GLY A 1 522 ? 2.511 1.400 -4.486 1.00 86.75 522 GLY A O 1
ATOM 4104 N N . GLU A 1 523 ? 1.185 0.561 -6.086 1.00 90.56 523 GLU A N 1
ATOM 4105 C CA . GLU A 1 523 ? 0.948 1.854 -6.725 1.00 90.56 523 GLU A CA 1
ATOM 4106 C C . GLU A 1 523 ? 0.006 2.713 -5.864 1.00 90.56 523 GLU A C 1
ATOM 4108 O O . GLU A 1 523 ? -1.056 2.218 -5.472 1.00 90.56 523 GLU A O 1
ATOM 4113 N N . PRO A 1 524 ? 0.342 3.987 -5.578 1.00 94.81 524 PRO A N 1
ATOM 4114 C CA . PRO A 1 524 ? -0.549 4.883 -4.853 1.00 94.81 524 PRO A CA 1
ATOM 4115 C C . PRO A 1 524 ? -1.875 5.105 -5.592 1.00 94.81 524 PRO A C 1
ATOM 4117 O O . PRO A 1 524 ? -1.909 5.448 -6.778 1.00 94.81 524 PRO A O 1
ATOM 4120 N N . VAL A 1 525 ? -2.973 4.943 -4.860 1.00 96.50 525 VAL A N 1
ATOM 4121 C CA . VAL A 1 525 ? -4.351 5.179 -5.303 1.00 96.50 525 VAL A CA 1
ATOM 4122 C C . VAL A 1 525 ? -4.985 6.406 -4.652 1.00 96.50 525 VAL A C 1
ATOM 4124 O O . VAL A 1 525 ? -5.989 6.900 -5.161 1.00 96.50 525 VAL A O 1
ATOM 4127 N N . GLY A 1 526 ? -4.375 6.925 -3.587 1.00 95.88 526 GLY A N 1
ATOM 4128 C CA . GLY A 1 526 ? -4.718 8.186 -2.936 1.00 95.88 526 GLY A CA 1
ATOM 4129 C C . GLY A 1 526 ? -3.825 8.443 -1.724 1.00 95.88 526 GLY A C 1
ATOM 4130 O O . GLY A 1 526 ? -2.816 7.762 -1.533 1.00 95.88 526 GLY A O 1
ATOM 4131 N N . ILE A 1 527 ? -4.208 9.407 -0.890 1.00 95.62 527 ILE A N 1
ATOM 4132 C CA . ILE A 1 527 ? -3.455 9.823 0.301 1.00 95.62 527 ILE A CA 1
ATOM 4133 C C . ILE A 1 527 ? -4.365 9.741 1.531 1.00 95.62 527 ILE A C 1
ATOM 4135 O O . ILE A 1 527 ? -5.506 10.194 1.475 1.00 95.62 527 ILE A O 1
ATOM 4139 N N . ALA A 1 528 ? -3.857 9.196 2.637 1.00 95.12 528 ALA A N 1
ATOM 4140 C CA . ALA A 1 528 ? -4.567 9.082 3.911 1.00 95.12 528 ALA A CA 1
ATOM 4141 C C . ALA A 1 528 ? -4.950 10.461 4.470 1.00 95.12 528 ALA A C 1
ATOM 4143 O O . ALA A 1 528 ? -4.078 11.324 4.638 1.00 95.12 528 ALA A O 1
ATOM 4144 N N . GLY A 1 529 ? -6.241 10.675 4.720 1.00 93.56 529 GLY A N 1
ATOM 4145 C CA . GLY A 1 529 ? -6.802 11.901 5.286 1.00 93.56 529 GLY A CA 1
ATOM 4146 C C . GLY A 1 529 ? -7.178 11.771 6.753 1.00 93.56 529 GLY A C 1
ATOM 4147 O O . GLY A 1 529 ? -6.633 10.934 7.471 1.00 93.56 529 GLY A O 1
ATOM 4148 N N . ASP A 1 530 ? -8.097 12.635 7.174 1.00 91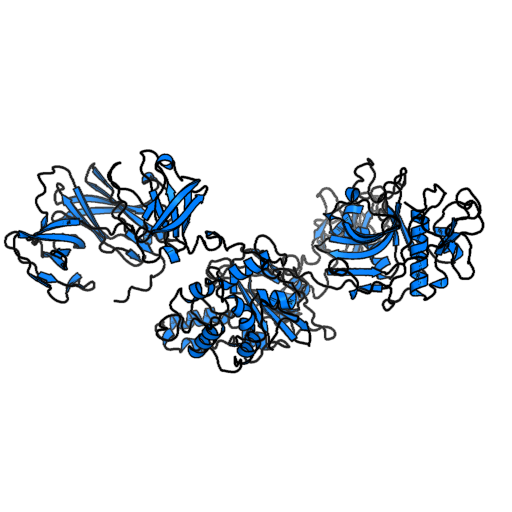.12 530 ASP A N 1
ATOM 4149 C CA . ASP A 1 530 ? -8.619 12.674 8.536 1.00 91.12 530 ASP A CA 1
ATOM 4150 C C . ASP A 1 530 ? -10.120 12.345 8.560 1.00 91.12 530 ASP A C 1
ATOM 4152 O O . ASP A 1 530 ? -10.884 12.782 7.695 1.00 91.12 530 ASP A O 1
ATOM 4156 N N . TYR A 1 531 ? -10.566 11.653 9.605 1.00 90.12 531 TYR A N 1
ATOM 4157 C CA . TYR A 1 531 ? -11.972 11.434 9.934 1.00 90.12 531 TYR A CA 1
ATOM 4158 C C . TYR A 1 531 ? -12.204 11.771 11.407 1.00 90.12 531 TYR A C 1
ATOM 4160 O O . TYR A 1 531 ? -11.482 11.295 12.279 1.00 90.12 531 TYR A O 1
ATOM 4168 N N . LEU A 1 532 ? -13.176 12.646 11.684 1.00 87.44 532 LEU A N 1
ATOM 4169 C CA . LEU A 1 532 ? -13.508 13.132 13.034 1.00 87.44 532 LEU A CA 1
ATOM 4170 C C . LEU A 1 532 ? -12.296 13.648 13.841 1.00 87.44 532 LEU A C 1
ATOM 4172 O O . LEU A 1 532 ? -12.254 13.537 15.061 1.00 87.44 532 LEU A O 1
ATOM 4176 N N . GLY A 1 533 ? -11.313 14.243 13.156 1.00 84.94 533 GLY A N 1
ATOM 4177 C CA . GLY A 1 533 ? -10.097 14.784 13.776 1.00 84.94 533 GLY A CA 1
ATOM 4178 C C . GLY A 1 533 ? -8.979 13.763 14.013 1.00 84.94 533 GLY A C 1
ATOM 4179 O O . GLY A 1 533 ? -7.932 14.137 14.539 1.00 84.94 533 GLY A O 1
ATOM 4180 N N . SER A 1 534 ? -9.167 12.509 13.598 1.00 86.81 534 SER A N 1
ATOM 4181 C CA . SER A 1 534 ? -8.170 11.439 13.692 1.00 86.81 534 SER A CA 1
ATOM 4182 C C . SER A 1 534 ? -7.643 11.043 12.304 1.00 86.81 534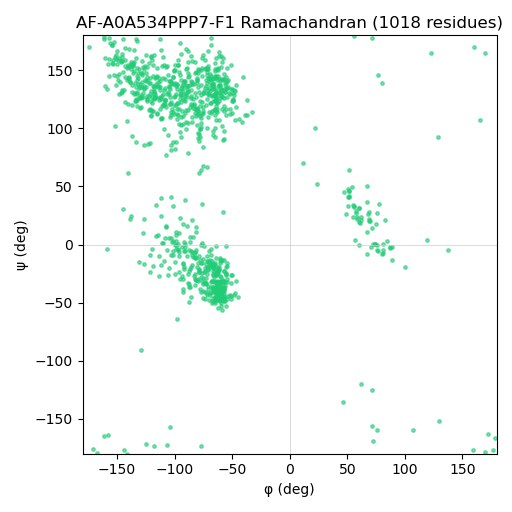 SER A C 1
ATOM 4184 O O . SER A 1 534 ? -8.428 11.016 11.355 1.00 86.81 534 SER A O 1
ATOM 4186 N N . PRO A 1 535 ? -6.346 10.707 12.162 1.00 90.12 535 PRO A N 1
ATOM 4187 C CA . PRO A 1 535 ? -5.752 10.265 10.899 1.00 90.12 535 PRO A CA 1
ATOM 4188 C C . PRO A 1 535 ? -6.162 8.813 10.603 1.00 90.12 535 PRO A C 1
ATOM 4190 O O . PRO A 1 535 ? -5.476 7.852 10.962 1.00 90.12 535 PRO A O 1
ATOM 4193 N N . LEU A 1 536 ? -7.345 8.663 10.013 1.00 90.69 536 LEU A N 1
ATOM 4194 C CA . LEU A 1 536 ? -8.031 7.391 9.807 1.00 90.69 536 LEU A CA 1
ATOM 4195 C C . LEU A 1 536 ? -8.342 7.184 8.329 1.00 90.69 536 LEU A C 1
ATOM 4197 O O . LEU A 1 536 ? -8.781 8.098 7.634 1.00 90.69 536 LEU A O 1
ATOM 4201 N N . VAL A 1 537 ? -8.195 5.941 7.881 1.00 93.00 537 VAL A N 1
ATOM 4202 C CA . VAL A 1 537 ? -8.704 5.476 6.590 1.00 93.00 537 VAL A CA 1
ATOM 4203 C C . VAL A 1 537 ? -9.698 4.357 6.838 1.00 93.00 537 VAL A C 1
ATOM 4205 O O . VAL A 1 537 ? -9.374 3.364 7.490 1.00 93.00 537 VAL A O 1
ATOM 4208 N N . HIS A 1 538 ? -10.898 4.501 6.281 1.00 92.81 538 HIS A N 1
ATOM 4209 C CA . HIS A 1 538 ? -11.876 3.420 6.272 1.00 92.81 538 HIS A CA 1
ATOM 4210 C C . HIS A 1 538 ? -11.599 2.524 5.069 1.00 92.81 538 HIS A C 1
ATOM 4212 O O . HIS A 1 538 ? -11.631 2.984 3.922 1.00 92.81 538 HIS A O 1
ATOM 4218 N N . TRP A 1 539 ? -11.329 1.247 5.319 1.00 93.56 539 TRP A N 1
ATOM 4219 C CA . TRP A 1 539 ? -11.094 0.253 4.280 1.00 93.56 539 TRP A CA 1
ATOM 4220 C C . TRP A 1 539 ? -12.192 -0.811 4.296 1.00 93.56 539 TRP A C 1
ATOM 4222 O O . TRP A 1 539 ? -12.293 -1.615 5.223 1.00 93.56 539 TRP A O 1
ATOM 4232 N N . SER A 1 540 ? -12.993 -0.839 3.234 1.00 90.75 540 SER A N 1
ATOM 4233 C CA . SER A 1 540 ? -13.979 -1.887 2.978 1.00 90.75 540 SER A CA 1
ATOM 4234 C C . SER A 1 540 ? -13.471 -2.824 1.893 1.00 90.75 540 SER A C 1
ATOM 4236 O O . SER A 1 540 ? -13.049 -2.372 0.827 1.00 90.75 540 SER A O 1
ATOM 4238 N N . VAL A 1 541 ? -13.582 -4.131 2.119 1.00 90.50 541 VAL A N 1
ATOM 4239 C CA . VAL A 1 541 ? -13.433 -5.127 1.055 1.00 90.50 541 VAL A CA 1
ATOM 4240 C C . VAL A 1 541 ? -14.729 -5.893 0.914 1.00 90.50 541 VAL A C 1
ATOM 4242 O O . VAL A 1 541 ? -15.283 -6.350 1.912 1.00 90.50 541 VAL A O 1
ATOM 4245 N N . PHE A 1 542 ? -15.214 -6.043 -0.314 1.00 89.06 542 PHE A N 1
ATOM 4246 C CA . PHE A 1 542 ? -16.455 -6.760 -0.570 1.00 89.06 542 PHE A CA 1
ATOM 4247 C C . PHE A 1 542 ? -16.520 -7.358 -1.974 1.00 89.06 542 PHE A C 1
ATOM 4249 O O . PHE A 1 542 ? -15.667 -7.122 -2.822 1.00 89.06 542 PHE A O 1
ATOM 4256 N N . SER A 1 543 ? -17.543 -8.163 -2.221 1.00 86.44 543 SER A N 1
ATOM 4257 C CA . SER A 1 543 ? -17.786 -8.846 -3.490 1.00 86.44 543 SER A CA 1
ATOM 4258 C C . SER A 1 543 ? -19.286 -8.956 -3.755 1.00 86.44 543 SER A C 1
ATOM 4260 O O . SER A 1 543 ? -20.100 -8.857 -2.833 1.00 86.44 543 SER A O 1
ATOM 4262 N N . LYS A 1 544 ? -19.649 -9.133 -5.028 1.00 83.62 544 LYS A N 1
ATOM 4263 C CA . LYS A 1 544 ? -21.027 -9.436 -5.432 1.00 83.62 544 LYS A CA 1
ATOM 4264 C C . LYS A 1 544 ? -21.392 -10.880 -5.084 1.00 83.62 544 LYS A C 1
ATOM 4266 O O . LYS A 1 544 ? -22.444 -11.130 -4.511 1.00 83.62 544 LYS A O 1
ATOM 4271 N N . ASP A 1 545 ? -20.498 -11.806 -5.418 1.00 78.81 545 ASP A N 1
ATOM 4272 C CA . ASP A 1 545 ? -20.669 -13.241 -5.213 1.00 78.81 545 ASP A CA 1
ATOM 4273 C C . ASP A 1 545 ? -19.778 -13.733 -4.077 1.00 78.81 545 ASP A C 1
ATOM 4275 O O . ASP A 1 545 ? -18.701 -13.190 -3.852 1.00 78.81 545 ASP A O 1
ATOM 4279 N N . ALA A 1 546 ? -20.172 -14.815 -3.401 1.00 74.88 546 ALA A N 1
ATOM 4280 C CA . ALA A 1 546 ? -19.346 -15.396 -2.350 1.00 74.88 546 ALA A CA 1
ATOM 4281 C C . ALA A 1 546 ? -17.963 -15.817 -2.895 1.00 74.88 546 ALA A C 1
ATOM 4283 O O . ALA A 1 546 ? -17.850 -16.573 -3.875 1.00 74.88 546 ALA A O 1
ATOM 4284 N N . VAL A 1 547 ? -16.906 -15.332 -2.241 1.00 72.56 547 VAL A N 1
ATOM 4285 C CA . VAL A 1 547 ? -15.497 -15.543 -2.608 1.00 72.56 547 VAL A CA 1
ATOM 4286 C C . VAL A 1 547 ? -14.754 -16.222 -1.464 1.00 72.56 547 VAL A C 1
ATOM 4288 O O . VAL A 1 547 ? -14.596 -15.650 -0.396 1.00 72.56 547 VAL A O 1
ATOM 4291 N N . PHE A 1 548 ? -14.270 -17.443 -1.681 1.00 70.25 548 PHE A N 1
ATOM 4292 C CA . PHE A 1 548 ? -13.526 -18.198 -0.670 1.00 70.25 548 PHE A CA 1
ATOM 4293 C C . PHE A 1 548 ? -12.084 -18.422 -1.131 1.00 70.25 548 PHE A C 1
ATOM 4295 O O . PHE A 1 548 ? -11.865 -18.580 -2.335 1.00 70.25 548 PHE A O 1
ATOM 4302 N N . PRO A 1 549 ? -11.098 -18.415 -0.213 1.00 61.22 549 PRO A N 1
ATOM 4303 C CA . PRO A 1 549 ? -9.719 -18.753 -0.551 1.00 61.22 549 PRO A CA 1
ATOM 4304 C C . PRO A 1 549 ? -9.639 -20.138 -1.203 1.00 61.22 549 PRO A C 1
ATOM 4306 O O . PRO A 1 549 ? -10.320 -21.064 -0.766 1.00 61.22 549 PRO A O 1
ATOM 4309 N N . VAL A 1 550 ? -8.809 -20.276 -2.237 1.00 47.06 550 VAL A N 1
ATOM 4310 C CA . VAL A 1 550 ? -8.575 -21.544 -2.943 1.00 47.06 550 VAL A CA 1
ATOM 4311 C C . VAL A 1 550 ? -7.326 -22.216 -2.364 1.00 47.06 550 VAL A C 1
ATOM 4313 O O . VAL A 1 550 ? -6.303 -21.555 -2.205 1.00 47.06 550 VAL A O 1
ATOM 4316 N N . GLY A 1 551 ? -7.401 -23.513 -2.050 1.00 48.59 551 GLY A N 1
ATOM 4317 C CA . GLY A 1 551 ? -6.293 -24.306 -1.494 1.00 48.59 551 GLY A CA 1
ATOM 4318 C C . GLY A 1 551 ? -6.628 -24.969 -0.150 1.00 48.59 551 GLY A C 1
ATOM 4319 O O . GLY A 1 551 ? -7.629 -24.611 0.476 1.00 48.59 551 GLY A O 1
ATOM 4320 N N . PRO A 1 552 ? -5.830 -25.959 0.300 1.00 38.41 552 PRO A N 1
ATOM 4321 C CA . PRO A 1 552 ? -5.999 -26.544 1.620 1.00 38.41 552 PRO A CA 1
ATOM 4322 C C . PRO A 1 552 ? -5.715 -25.466 2.663 1.00 38.41 552 PRO A C 1
ATOM 4324 O O . PRO A 1 552 ? -4.569 -25.080 2.894 1.00 38.41 552 PRO A O 1
ATOM 4327 N N . LEU A 1 553 ? -6.772 -24.981 3.310 1.00 45.72 553 LEU A N 1
ATOM 4328 C CA . LEU A 1 553 ? -6.617 -24.366 4.618 1.00 45.72 553 LEU A CA 1
ATOM 4329 C C . LEU A 1 553 ? -5.943 -25.424 5.505 1.00 45.72 553 LEU A C 1
ATOM 4331 O O . LEU A 1 553 ? -6.323 -26.596 5.412 1.00 45.72 553 LEU A O 1
ATOM 4335 N N . PRO A 1 554 ? -4.920 -25.085 6.306 1.00 44.81 554 PRO A N 1
ATOM 4336 C CA . PRO A 1 554 ? -4.263 -26.072 7.155 1.00 44.81 554 PRO A CA 1
ATOM 4337 C C . PRO A 1 554 ? -5.324 -26.880 7.921 1.00 44.81 554 PRO A C 1
ATOM 4339 O O . PRO A 1 554 ? -6.237 -26.283 8.479 1.00 44.81 554 PRO A O 1
ATOM 4342 N N . GLU A 1 555 ? -5.243 -28.216 7.979 1.00 38.78 555 GLU A N 1
ATOM 4343 C CA . GLU A 1 555 ? -6.264 -29.063 8.651 1.00 38.78 555 GLU A CA 1
ATOM 4344 C C . GLU A 1 555 ? -6.514 -28.669 10.123 1.00 38.78 555 GLU A C 1
ATOM 4346 O O . GLU A 1 555 ? -7.539 -29.005 10.711 1.00 38.78 555 GLU A O 1
ATOM 4351 N N . LYS A 1 556 ? -5.567 -27.943 10.731 1.00 44.03 556 LYS A N 1
ATOM 4352 C CA . LYS A 1 556 ? -5.689 -27.340 12.065 1.00 44.03 556 LYS A CA 1
ATOM 4353 C C . LYS A 1 556 ? -6.505 -26.043 12.112 1.00 44.03 556 LYS A C 1
ATOM 4355 O O . LYS A 1 556 ? -6.960 -25.677 13.189 1.00 44.03 556 LYS A O 1
ATOM 4360 N N . GLU A 1 557 ? -6.637 -25.354 10.987 1.00 43.50 557 GLU A N 1
ATOM 4361 C CA . GLU A 1 557 ? -7.376 -24.102 10.806 1.00 43.50 557 GLU A CA 1
ATOM 4362 C C . GLU A 1 557 ? -8.793 -24.342 10.270 1.00 43.50 557 GLU A C 1
ATOM 4364 O O . GLU A 1 557 ? -9.657 -23.504 10.486 1.00 43.50 557 GLU A O 1
ATOM 4369 N N . PHE A 1 558 ? -9.066 -25.460 9.586 1.00 43.16 558 PHE A N 1
ATOM 4370 C CA . PHE A 1 558 ? -10.390 -25.740 9.020 1.00 43.16 558 PHE A CA 1
ATOM 4371 C C . PHE A 1 558 ? -10.647 -27.249 8.927 1.00 43.16 558 PHE A C 1
ATOM 4373 O O . PHE A 1 558 ? -10.135 -27.931 8.041 1.00 43.16 558 PHE A O 1
ATOM 4380 N N . GLY A 1 559 ? -11.432 -27.792 9.860 1.00 48.25 559 GLY A N 1
ATOM 4381 C CA . GLY A 1 559 ? -11.855 -29.190 9.808 1.00 48.25 559 GLY A CA 1
ATOM 4382 C C . GLY A 1 559 ? -13.149 -29.362 9.009 1.00 48.25 559 GLY A C 1
ATOM 4383 O O . GLY A 1 559 ? -13.985 -28.462 8.963 1.00 48.25 559 GLY A O 1
ATOM 4384 N N . ALA A 1 560 ? -13.394 -30.567 8.486 1.00 48.44 560 ALA A N 1
ATOM 4385 C CA . ALA A 1 560 ? -14.628 -30.917 7.763 1.00 48.44 560 ALA A CA 1
ATOM 4386 C C . ALA A 1 560 ? -15.937 -30.645 8.546 1.00 48.44 560 ALA A C 1
ATOM 4388 O O . ALA A 1 560 ? -17.019 -30.618 7.970 1.00 48.44 560 ALA A O 1
ATOM 4389 N N . LYS A 1 561 ? -15.865 -30.447 9.871 1.00 47.28 561 LYS A N 1
ATOM 4390 C CA . LYS A 1 561 ? -17.017 -30.102 10.723 1.00 47.28 561 LYS A CA 1
ATOM 4391 C C . LYS A 1 561 ? -17.355 -28.604 10.730 1.00 47.28 561 LYS A C 1
ATOM 4393 O O . LYS A 1 561 ? -18.510 -28.268 10.981 1.00 47.28 561 LYS A O 1
ATOM 4398 N N . ASP A 1 562 ? -16.385 -27.721 10.487 1.00 47.44 562 ASP A N 1
ATOM 4399 C CA . ASP A 1 562 ? -16.597 -26.264 10.476 1.00 47.44 562 ASP A CA 1
ATOM 4400 C C . ASP A 1 562 ? -17.182 -25.794 9.127 1.00 47.44 562 ASP A C 1
ATOM 4402 O O . ASP A 1 562 ? -18.002 -24.875 9.091 1.00 47.44 562 ASP A O 1
ATOM 4406 N N . GLU A 1 563 ? -16.855 -26.489 8.030 1.00 45.81 563 GLU A N 1
ATOM 4407 C CA . GLU A 1 563 ? -17.412 -26.262 6.686 1.00 45.81 563 GLU A CA 1
ATOM 4408 C C . GLU A 1 563 ? -18.942 -26.459 6.640 1.00 45.81 563 GLU A C 1
ATOM 4410 O O . GLU A 1 563 ? -19.659 -25.676 6.014 1.00 45.81 563 GLU A O 1
ATOM 4415 N N . VAL A 1 564 ? -19.461 -27.448 7.380 1.00 44.47 564 VAL A N 1
ATOM 4416 C CA . VAL A 1 564 ? -20.901 -27.760 7.462 1.00 44.47 564 VAL A CA 1
ATOM 4417 C C . VAL A 1 564 ? -21.690 -26.614 8.107 1.00 44.47 564 VAL A C 1
ATOM 4419 O O . VAL A 1 564 ? -22.654 -26.135 7.519 1.00 44.47 564 VAL A O 1
ATOM 4422 N N . LYS A 1 565 ? -21.241 -26.091 9.257 1.00 49.19 565 LYS A N 1
ATOM 4423 C CA . LYS A 1 565 ? -21.931 -24.996 9.973 1.00 49.19 565 LYS A CA 1
ATOM 4424 C C . LYS A 1 565 ? -21.876 -23.660 9.239 1.00 49.19 565 LYS A C 1
ATOM 4426 O O . LYS A 1 565 ? -22.796 -22.855 9.320 1.00 49.19 565 LYS A O 1
ATOM 4431 N N . LEU A 1 566 ? -20.788 -23.412 8.515 1.00 47.66 566 LEU A N 1
ATOM 4432 C CA . LEU A 1 566 ? -20.660 -22.232 7.670 1.00 47.66 566 LEU A CA 1
ATOM 4433 C C . LEU A 1 566 ? -21.669 -22.253 6.525 1.00 47.66 566 LEU A C 1
ATOM 4435 O O . LEU A 1 566 ? -22.218 -21.205 6.193 1.00 47.66 566 LEU A O 1
ATOM 4439 N N . ASN A 1 567 ? -21.898 -23.407 5.900 1.00 50.06 567 ASN A N 1
ATOM 4440 C CA . ASN A 1 567 ? -22.849 -23.559 4.796 1.00 50.06 567 ASN A CA 1
ATOM 4441 C C . ASN A 1 567 ? -24.319 -23.477 5.240 1.00 50.06 567 ASN A C 1
ATOM 4443 O O . ASN A 1 567 ? -25.173 -23.175 4.414 1.00 50.06 567 ASN A O 1
ATOM 4447 N N . GLU A 1 568 ? -24.600 -23.674 6.530 1.00 53.03 568 GLU A N 1
ATOM 4448 C CA . GLU A 1 568 ? -25.934 -23.521 7.135 1.00 53.03 568 GLU A CA 1
ATOM 4449 C C . GLU A 1 568 ? -26.338 -22.051 7.385 1.00 53.03 568 GLU A C 1
ATOM 4451 O O . GLU A 1 568 ? -27.507 -21.766 7.636 1.00 53.03 568 GLU A O 1
ATOM 4456 N N . LEU A 1 569 ? -25.396 -21.102 7.312 1.00 51.09 569 LEU A N 1
ATOM 4457 C CA . LEU A 1 569 ? -25.651 -19.668 7.499 1.00 51.09 569 LEU A CA 1
ATOM 4458 C C . LEU A 1 569 ? -26.283 -19.071 6.228 1.00 51.09 569 LEU A C 1
ATOM 4460 O O . LEU A 1 569 ? -25.577 -18.758 5.267 1.00 51.09 569 LEU A O 1
ATOM 4464 N N . ASP A 1 570 ? -27.610 -18.913 6.225 1.00 54.19 570 ASP A N 1
ATOM 4465 C CA . ASP A 1 570 ? -28.357 -18.334 5.101 1.00 54.19 570 ASP A CA 1
ATOM 4466 C C . ASP A 1 570 ? -27.988 -16.854 4.885 1.00 54.19 570 ASP A C 1
ATOM 4468 O O . ASP A 1 570 ? -28.195 -15.999 5.750 1.00 54.19 570 ASP A O 1
ATOM 4472 N N . LEU A 1 571 ? -27.406 -16.557 3.721 1.00 48.94 571 LEU A N 1
ATOM 4473 C CA . LEU A 1 571 ? -26.937 -15.229 3.302 1.00 48.94 571 LEU A CA 1
ATOM 4474 C C . LEU A 1 571 ? -28.051 -14.339 2.740 1.00 48.94 571 LEU A C 1
ATOM 4476 O O . LEU A 1 571 ? -27.793 -13.172 2.448 1.00 48.94 571 LEU A O 1
ATOM 4480 N N . SER A 1 572 ? -29.248 -14.897 2.546 1.00 48.84 572 SER A N 1
ATOM 4481 C CA . SER A 1 572 ? -30.359 -14.250 1.847 1.00 48.84 572 SER A CA 1
ATOM 4482 C C . SER A 1 572 ? -31.414 -13.628 2.766 1.00 48.84 572 SER A C 1
ATOM 4484 O O . SER A 1 572 ? -32.198 -12.804 2.295 1.00 48.84 572 SER A O 1
ATOM 4486 N N . GLU A 1 573 ? -31.419 -13.962 4.062 1.00 51.31 573 GLU A N 1
ATOM 4487 C CA . GLU A 1 573 ? -32.302 -13.318 5.046 1.00 51.31 573 GLU A CA 1
ATOM 4488 C C . GLU A 1 573 ? -31.992 -11.806 5.142 1.00 51.31 573 GLU A C 1
ATOM 4490 O O . GLU A 1 573 ? -30.825 -11.417 5.139 1.00 51.31 573 GLU A O 1
ATOM 4495 N N . GLU A 1 574 ? -33.017 -10.943 5.197 1.00 48.06 574 GLU A N 1
ATOM 4496 C CA . GLU A 1 574 ? -32.875 -9.488 5.406 1.00 48.06 574 GLU A CA 1
ATOM 4497 C C . GLU A 1 574 ? -32.170 -9.207 6.750 1.00 48.06 574 GLU A C 1
ATOM 4499 O O . GLU A 1 574 ? -32.543 -9.788 7.768 1.00 48.06 574 GLU A O 1
ATOM 4504 N N . ARG A 1 575 ? -31.130 -8.350 6.776 1.00 54.72 575 ARG A N 1
ATOM 4505 C CA . ARG A 1 575 ? -30.235 -8.197 7.947 1.00 54.72 575 ARG A CA 1
ATOM 4506 C C . ARG A 1 575 ? -30.130 -6.771 8.476 1.00 54.72 575 ARG A C 1
ATOM 4508 O O . ARG A 1 575 ? -30.231 -5.797 7.739 1.00 54.72 575 ARG A O 1
ATOM 4515 N N . GLY A 1 576 ? -29.832 -6.701 9.776 1.00 49.34 576 GLY A N 1
ATOM 4516 C CA . GLY A 1 576 ? -29.678 -5.488 10.586 1.00 49.34 576 GLY A CA 1
ATOM 4517 C C . GLY A 1 576 ? -30.343 -5.597 11.963 1.00 49.34 576 GLY A C 1
ATOM 4518 O O . GLY A 1 576 ? -30.215 -4.686 12.780 1.00 49.34 576 GLY A O 1
ATOM 4519 N N . ASP A 1 577 ? -31.054 -6.699 12.223 1.00 51.31 577 ASP A N 1
ATOM 4520 C CA . ASP A 1 577 ? -31.762 -6.940 13.473 1.00 51.31 577 ASP A CA 1
ATOM 4521 C C . ASP A 1 577 ? -30.962 -7.779 14.488 1.00 51.31 577 ASP A C 1
ATOM 4523 O O . ASP A 1 577 ? -29.873 -8.303 14.239 1.00 51.31 577 ASP A O 1
ATOM 4527 N N . VAL A 1 578 ? -31.538 -7.880 15.680 1.00 56.81 578 VAL A N 1
ATOM 4528 C CA . VAL A 1 578 ? -30.974 -8.550 16.857 1.00 56.81 578 VAL A CA 1
ATOM 4529 C C . VAL A 1 578 ? -30.721 -10.035 16.614 1.00 56.81 578 VAL A C 1
ATOM 4531 O O . VAL A 1 578 ? -29.721 -10.581 17.083 1.00 56.81 578 VAL A O 1
ATOM 4534 N N . LEU A 1 579 ? -31.632 -10.688 15.888 1.00 61.94 579 LEU A N 1
ATOM 4535 C CA . LEU A 1 579 ? -31.578 -12.119 15.615 1.00 61.94 579 LEU A CA 1
ATOM 4536 C C . LEU A 1 579 ? -30.394 -12.427 14.700 1.00 61.94 579 LEU A C 1
ATOM 4538 O O . LEU A 1 579 ? -29.701 -13.427 14.889 1.00 61.94 579 LEU A O 1
ATOM 4542 N N . HIS A 1 580 ? -30.123 -11.524 13.760 1.00 61.19 580 HIS A N 1
ATOM 4543 C CA . HIS A 1 580 ? -28.992 -11.629 12.862 1.00 61.19 580 HIS A CA 1
ATOM 4544 C C . HIS A 1 580 ? -27.648 -11.531 13.590 1.00 61.19 580 HIS A C 1
ATOM 4546 O O . HIS A 1 580 ? -26.774 -12.389 13.422 1.00 61.19 580 HIS A O 1
ATOM 4552 N N . THR A 1 581 ? -27.485 -10.505 14.429 1.00 60.50 581 THR A N 1
ATOM 4553 C CA . THR A 1 581 ? -26.286 -10.337 15.265 1.00 60.50 581 THR A CA 1
ATOM 4554 C C . THR A 1 581 ? -26.099 -11.536 16.198 1.00 60.50 581 THR A C 1
ATOM 4556 O O . THR A 1 581 ? -24.980 -12.022 16.349 1.00 60.50 581 THR A O 1
ATOM 4559 N N . GLN A 1 582 ? -27.185 -12.082 16.755 1.00 65.50 582 GLN A N 1
ATOM 4560 C CA . GLN A 1 582 ? -27.136 -13.270 17.606 1.00 65.50 582 GLN A CA 1
ATOM 4561 C C . GLN A 1 582 ? -26.697 -14.532 16.844 1.00 65.50 582 GLN A C 1
ATOM 4563 O O . GLN A 1 582 ? -25.770 -15.201 17.294 1.00 65.50 582 GLN A O 1
ATOM 4568 N N . LYS A 1 583 ? -27.282 -14.826 15.671 1.00 66.19 583 LYS A N 1
ATOM 4569 C CA . LYS A 1 583 ? -26.868 -15.960 14.816 1.00 66.19 583 LYS A CA 1
ATOM 4570 C C . LYS A 1 583 ? -25.385 -15.874 14.443 1.00 66.19 583 LYS A C 1
ATOM 4572 O O . LYS A 1 583 ? -24.705 -16.896 14.392 1.00 66.19 583 LYS A O 1
ATOM 4577 N N . LEU A 1 584 ? -24.876 -14.665 14.190 1.00 62.56 584 LEU A N 1
ATOM 4578 C CA . LEU A 1 584 ? -23.456 -14.459 13.917 1.00 62.56 584 LEU A CA 1
ATOM 4579 C C . LEU A 1 584 ? -22.603 -14.743 15.156 1.00 62.56 584 LEU A C 1
ATOM 4581 O O . LEU A 1 584 ? -21.646 -15.497 15.057 1.00 62.56 584 LEU A O 1
ATOM 4585 N N . ILE A 1 585 ? -22.945 -14.174 16.314 1.00 61.56 585 ILE A N 1
ATOM 4586 C CA . ILE A 1 585 ? -22.213 -14.421 17.565 1.00 61.56 585 ILE A CA 1
ATOM 4587 C C . ILE A 1 585 ? -22.171 -15.924 17.871 1.00 61.56 585 ILE A C 1
ATOM 4589 O O . ILE A 1 585 ? -21.098 -16.449 18.145 1.00 61.56 585 ILE A O 1
ATOM 4593 N N . GLU A 1 586 ? -23.299 -16.627 17.742 1.00 64.19 586 GLU A N 1
ATOM 4594 C CA . GLU A 1 586 ? -23.391 -18.081 17.941 1.00 64.19 586 GLU A CA 1
ATOM 4595 C C . GLU A 1 586 ? -22.545 -18.875 16.928 1.00 64.19 586 GLU A C 1
ATOM 4597 O O . GLU A 1 586 ? -21.996 -19.931 17.255 1.00 64.19 586 GLU A O 1
ATOM 4602 N N . ALA A 1 587 ? -22.417 -18.380 15.695 1.00 58.25 587 ALA A N 1
ATOM 4603 C CA . ALA A 1 587 ? -21.563 -18.985 14.680 1.00 58.25 587 ALA A CA 1
ATOM 4604 C C . ALA A 1 587 ? -20.068 -18.712 14.923 1.00 58.25 587 ALA A C 1
ATOM 4606 O O . ALA A 1 587 ? -19.235 -19.574 14.617 1.00 58.25 587 ALA A O 1
ATOM 4607 N N . LEU A 1 588 ? -19.724 -17.540 15.462 1.00 55.12 588 LEU A N 1
ATOM 4608 C CA . LEU A 1 588 ? -18.352 -17.133 15.762 1.00 55.12 588 LEU A CA 1
ATOM 4609 C C . LEU A 1 588 ? -17.823 -17.798 17.040 1.00 55.12 588 LEU A C 1
ATOM 4611 O O . LEU A 1 588 ? -16.687 -18.274 17.064 1.00 55.12 588 LEU A O 1
ATOM 4615 N N . ASP A 1 589 ? -18.665 -17.894 18.066 1.00 56.28 589 ASP A N 1
ATOM 4616 C CA . ASP A 1 589 ? -18.373 -18.507 19.360 1.00 56.28 589 ASP A CA 1
ATOM 4617 C C . ASP A 1 589 ? -19.529 -19.447 19.767 1.00 56.28 589 ASP A C 1
ATOM 4619 O O . ASP A 1 589 ? -20.465 -19.056 20.467 1.00 56.28 589 ASP A O 1
ATOM 4623 N N . PRO A 1 590 ? -19.474 -20.730 19.356 1.00 52.78 590 PRO A N 1
ATOM 4624 C CA . PRO A 1 590 ? -20.524 -21.703 19.655 1.00 52.78 590 PRO A CA 1
ATOM 4625 C C . PRO A 1 590 ? -20.696 -22.012 21.150 1.00 52.78 590 PRO A C 1
ATOM 4627 O O . PRO A 1 590 ? -21.648 -22.711 21.514 1.00 52.78 590 PRO A O 1
ATOM 4630 N N . GLN A 1 591 ? -19.756 -21.583 22.004 1.00 50.09 591 GLN A N 1
ATOM 4631 C CA . GLN A 1 591 ? -19.788 -21.819 23.449 1.00 50.09 591 GLN A CA 1
ATOM 4632 C C . GLN A 1 591 ? -20.398 -20.635 24.211 1.00 50.09 591 GLN A C 1
ATOM 4634 O O . GLN A 1 591 ? -21.073 -20.857 25.223 1.00 50.09 591 GLN A O 1
ATOM 4639 N N . LYS A 1 592 ? -20.265 -19.400 23.710 1.00 53.06 592 LYS A N 1
ATOM 4640 C CA . LYS A 1 592 ? -20.987 -18.229 24.230 1.00 53.06 592 LYS A CA 1
ATOM 4641 C C . LYS A 1 592 ? -22.325 -18.045 23.519 1.00 53.06 592 LYS A C 1
ATOM 4643 O O . LYS A 1 592 ? -22.432 -17.430 22.469 1.00 53.06 592 LYS A O 1
ATOM 4648 N N . LYS A 1 593 ? -23.397 -18.508 24.164 1.00 49.38 593 LYS A N 1
ATOM 4649 C CA . LYS A 1 593 ? -24.772 -18.348 23.655 1.00 49.38 593 LYS A CA 1
ATOM 4650 C C . LYS A 1 593 ? -25.303 -16.907 23.675 1.00 49.38 593 LYS A C 1
ATOM 4652 O O . LYS A 1 593 ? -26.331 -16.654 23.065 1.00 49.38 593 LYS A O 1
ATOM 4657 N N . THR A 1 594 ? -24.649 -15.974 24.370 1.00 49.97 594 THR A N 1
ATOM 4658 C CA . THR A 1 594 ? -25.074 -14.565 24.456 1.00 49.97 594 THR A CA 1
ATOM 4659 C C . THR A 1 594 ? -23.912 -13.660 24.857 1.00 49.97 594 THR A C 1
ATOM 4661 O O . THR A 1 594 ? -23.239 -13.934 25.853 1.00 49.97 594 THR A O 1
ATOM 4664 N N . ILE A 1 595 ? -23.743 -12.540 24.154 1.00 50.19 595 ILE A N 1
ATOM 4665 C CA . ILE A 1 595 ? -23.077 -11.351 24.693 1.00 50.19 595 ILE A CA 1
ATOM 4666 C C . ILE A 1 595 ? -24.089 -10.652 25.618 1.00 50.19 595 ILE A C 1
ATOM 4668 O O . ILE A 1 595 ? -25.017 -10.028 25.114 1.00 50.19 595 ILE A O 1
ATOM 4672 N N . GLY A 1 596 ? -23.956 -10.837 26.939 1.00 48.19 596 GLY A N 1
ATOM 4673 C CA . GLY A 1 596 ? -24.706 -10.091 27.962 1.00 48.19 596 GLY A CA 1
ATOM 4674 C C . GLY A 1 596 ? -26.238 -10.123 27.855 1.00 48.19 596 GLY A C 1
ATOM 4675 O O . GLY A 1 596 ? -26.839 -10.734 26.975 1.00 48.19 596 GLY A O 1
ATOM 4676 N N . LYS A 1 597 ? -26.933 -9.456 28.784 1.00 44.66 597 LYS A N 1
ATOM 4677 C CA . LYS A 1 597 ? -28.345 -9.108 28.557 1.00 44.66 597 LYS A CA 1
ATOM 4678 C C . LYS A 1 597 ? -28.340 -8.014 27.497 1.00 44.66 597 LYS A C 1
ATOM 4680 O O . LYS A 1 597 ? -27.937 -6.921 27.850 1.00 44.66 597 LYS A O 1
ATOM 4685 N N . MET A 1 598 ? -28.793 -8.282 26.271 1.00 50.25 598 MET A N 1
ATOM 4686 C CA . MET A 1 598 ? -28.989 -7.262 25.229 1.00 50.25 598 MET A CA 1
ATOM 4687 C C . MET A 1 598 ? -30.302 -6.501 25.472 1.00 50.25 598 MET A C 1
ATOM 4689 O O . MET A 1 598 ? -31.353 -6.926 24.973 1.00 50.25 598 MET A O 1
ATOM 4693 N N . PRO A 1 599 ? -30.330 -5.394 26.238 1.00 43.72 599 PRO A N 1
ATOM 4694 C CA . PRO A 1 599 ? -31.566 -4.676 26.478 1.00 43.72 599 PRO A CA 1
ATOM 4695 C C . PRO A 1 599 ? -31.844 -3.910 25.183 1.00 43.72 599 PRO A C 1
ATOM 4697 O O . PRO A 1 599 ? -31.068 -3.043 24.794 1.00 43.72 599 PRO A O 1
ATOM 4700 N N . HIS A 1 600 ? -32.926 -4.250 24.485 1.00 48.44 600 HIS A N 1
ATOM 4701 C CA . HIS A 1 600 ? -33.267 -3.657 23.182 1.00 48.44 600 HIS A CA 1
ATOM 4702 C C . HIS A 1 600 ? -32.336 -4.044 22.019 1.00 48.44 600 HIS A C 1
ATOM 4704 O O . HIS A 1 600 ? -32.342 -3.370 20.991 1.00 48.44 600 HIS A O 1
ATOM 4710 N N . GLY A 1 601 ? -31.586 -5.146 22.143 1.00 52.75 601 GLY A N 1
ATOM 4711 C CA . GLY A 1 601 ? -30.938 -5.764 20.985 1.00 52.75 601 GLY A CA 1
ATOM 4712 C C . GLY A 1 601 ? -29.606 -5.169 20.535 1.00 52.75 601 GLY A C 1
ATOM 4713 O O . GLY A 1 601 ? -29.216 -5.360 19.388 1.00 52.75 601 GLY A O 1
ATOM 4714 N N . ILE A 1 602 ? -28.923 -4.447 21.423 1.00 53.06 602 ILE A N 1
ATOM 4715 C CA . ILE A 1 602 ? -27.586 -3.897 21.194 1.00 53.06 602 ILE A CA 1
ATOM 4716 C C . ILE A 1 602 ? -26.668 -4.463 22.291 1.00 53.06 602 ILE A C 1
ATOM 4718 O O . ILE A 1 602 ? -27.048 -4.386 23.465 1.00 53.06 602 ILE A O 1
ATOM 4722 N N . PRO A 1 603 ? -25.496 -5.033 21.950 1.00 54.78 603 PRO A N 1
ATOM 4723 C CA . PRO A 1 603 ? -24.467 -5.378 22.928 1.00 54.78 603 PRO A CA 1
ATOM 4724 C C . PRO A 1 603 ? -24.110 -4.158 23.780 1.00 54.78 603 PRO A C 1
ATOM 4726 O O . PRO A 1 603 ? -24.045 -3.039 23.262 1.00 54.78 603 PRO A O 1
ATOM 4729 N N . ALA A 1 604 ? -23.864 -4.342 25.076 1.00 56.00 604 ALA A N 1
ATOM 4730 C CA . ALA A 1 604 ? -23.443 -3.220 25.902 1.00 56.00 604 ALA A CA 1
ATOM 4731 C C . ALA A 1 604 ? -22.104 -2.657 25.374 1.00 56.00 604 ALA A C 1
ATOM 4733 O O . ALA A 1 604 ? -21.240 -3.428 24.932 1.00 56.00 604 ALA A O 1
ATOM 4734 N N . PRO A 1 605 ? -21.899 -1.324 25.405 1.00 50.31 605 PRO A N 1
ATOM 4735 C CA . PRO A 1 605 ? -20.630 -0.722 25.009 1.00 50.31 605 PRO A CA 1
ATOM 4736 C C . PRO A 1 605 ? -19.454 -1.405 25.725 1.00 50.31 605 PRO A C 1
ATOM 4738 O O . PRO A 1 605 ? -19.430 -1.490 26.950 1.00 50.31 605 PRO A O 1
ATOM 4741 N N . GLY A 1 606 ? -18.500 -1.931 24.952 1.00 58.97 606 GLY A N 1
ATOM 4742 C CA . GLY A 1 606 ? -17.336 -2.671 25.460 1.00 58.97 606 GLY A CA 1
ATOM 4743 C C . GLY A 1 606 ? -17.441 -4.198 25.379 1.00 58.97 606 GLY A C 1
ATOM 4744 O O . GLY A 1 606 ? -16.406 -4.861 25.333 1.00 58.97 606 GLY A O 1
ATOM 4745 N N . GLU A 1 607 ? -18.638 -4.778 25.256 1.00 65.81 607 GLU A N 1
ATOM 4746 C CA . GLU A 1 607 ? -18.771 -6.235 25.115 1.00 65.81 607 GLU A CA 1
ATOM 4747 C C . GLU A 1 607 ? -18.285 -6.739 23.750 1.00 65.81 607 GLU A C 1
ATOM 4749 O O . GLU A 1 607 ? -17.650 -7.789 23.674 1.00 65.81 607 GLU A O 1
ATOM 4754 N N . VAL A 1 608 ? -18.506 -5.967 22.680 1.00 64.81 608 VAL A N 1
ATOM 4755 C CA . VAL A 1 608 ? -17.948 -6.274 21.350 1.00 64.81 608 VAL A CA 1
ATOM 4756 C C . VAL A 1 608 ? -16.419 -6.209 21.372 1.00 64.81 608 VAL A C 1
ATOM 4758 O O . VAL A 1 608 ? -15.754 -7.077 20.819 1.00 64.81 608 VAL A O 1
ATOM 4761 N N . ARG A 1 609 ? -15.839 -5.230 22.080 1.00 67.81 609 ARG A N 1
ATOM 4762 C CA . ARG A 1 609 ? -14.380 -5.153 22.261 1.00 67.81 609 ARG A CA 1
ATOM 4763 C C . ARG A 1 609 ? -13.860 -6.380 23.007 1.00 67.81 609 ARG A C 1
ATOM 4765 O O . ARG A 1 609 ? -12.889 -6.990 22.579 1.00 67.81 609 ARG A O 1
ATOM 4772 N N . HIS A 1 610 ? -14.540 -6.790 24.077 1.00 65.94 610 HIS A N 1
ATOM 4773 C CA . HIS A 1 610 ? -14.185 -8.002 24.815 1.00 65.94 610 HIS A CA 1
ATOM 4774 C C . HIS A 1 610 ? -14.300 -9.271 23.956 1.00 65.94 610 HIS A C 1
ATOM 4776 O O . HIS A 1 610 ? -13.439 -10.148 24.037 1.00 65.94 610 HIS A O 1
ATOM 4782 N N . PHE A 1 611 ? -15.323 -9.352 23.101 1.00 66.19 611 PHE A N 1
ATOM 4783 C CA . PHE A 1 611 ? -15.494 -10.444 22.147 1.00 66.19 611 PHE A CA 1
ATOM 4784 C C . PHE A 1 611 ? -14.243 -10.627 21.267 1.00 66.19 611 PHE A C 1
ATOM 4786 O O . PHE A 1 611 ? -13.721 -11.740 21.208 1.00 66.19 611 PHE A O 1
ATOM 4793 N N . TYR A 1 612 ? -13.681 -9.545 20.711 1.00 67.62 612 TYR A N 1
ATOM 4794 C CA . TYR A 1 612 ? -12.459 -9.597 19.889 1.00 67.62 612 TYR A CA 1
ATOM 4795 C C . TYR A 1 612 ? -11.153 -9.882 20.665 1.00 67.62 612 TYR A C 1
ATOM 4797 O O . TYR A 1 612 ? -10.125 -10.245 20.074 1.00 67.62 612 TYR A O 1
ATOM 4805 N N . ARG A 1 613 ? -11.167 -9.763 22.001 1.00 62.19 613 ARG A N 1
ATOM 4806 C CA . ARG A 1 613 ? -9.995 -9.999 22.868 1.00 62.19 613 ARG A CA 1
ATOM 4807 C C . ARG A 1 613 ? -9.799 -11.466 23.263 1.00 62.19 613 ARG A C 1
ATOM 4809 O O . ARG A 1 613 ? -8.679 -11.847 23.602 1.00 62.19 613 ARG A O 1
ATOM 4816 N N . THR A 1 614 ? -10.819 -12.327 23.178 1.00 58.22 614 THR A N 1
ATOM 4817 C CA . THR A 1 614 ? -10.658 -13.760 23.498 1.00 58.22 614 THR A CA 1
ATOM 4818 C C . THR A 1 614 ? -9.924 -14.518 22.371 1.00 58.22 614 THR A C 1
ATOM 4820 O O . THR A 1 614 ? -10.475 -14.659 21.277 1.00 58.22 614 THR A O 1
ATOM 4823 N N . PRO A 1 615 ? -8.684 -15.027 22.583 1.00 50.66 615 PRO A N 1
ATOM 4824 C CA . PRO A 1 615 ? -7.797 -15.427 21.478 1.00 50.66 615 PRO A CA 1
ATOM 4825 C C . PRO A 1 615 ? -8.220 -16.675 20.688 1.00 50.66 615 PRO A C 1
ATOM 4827 O O . PRO A 1 615 ? -7.702 -16.898 19.599 1.00 50.66 615 PRO A O 1
ATOM 4830 N N . VAL A 1 616 ? -9.111 -17.514 21.223 1.00 50.69 616 VAL A N 1
ATOM 4831 C CA . VAL A 1 616 ? -9.339 -18.874 20.694 1.00 50.69 616 VAL A CA 1
ATOM 4832 C C . VAL A 1 616 ? -10.474 -18.943 19.663 1.00 50.69 616 VAL A C 1
ATOM 4834 O O . VAL A 1 616 ? -10.528 -19.909 18.910 1.00 50.69 616 VAL A O 1
ATOM 4837 N N . GLU A 1 617 ? -11.343 -17.933 19.561 1.00 48.69 617 GLU A N 1
ATOM 4838 C CA . GLU A 1 617 ? -12.566 -18.003 18.731 1.00 48.69 617 GLU A CA 1
ATOM 4839 C C . GLU A 1 617 ? -12.657 -16.924 17.639 1.00 48.69 617 GLU A C 1
ATOM 4841 O O . GLU A 1 617 ? -13.263 -17.169 16.596 1.00 48.69 617 GLU A O 1
ATOM 4846 N N . CYS A 1 618 ? -11.975 -15.781 17.792 1.00 50.00 618 CYS A N 1
ATOM 4847 C CA . CYS A 1 618 ? -12.045 -14.677 16.822 1.00 50.00 618 CYS A CA 1
ATOM 4848 C C . CYS A 1 618 ? -11.561 -15.066 15.421 1.00 50.00 618 CYS A C 1
ATOM 4850 O O . CYS A 1 618 ? -12.051 -14.544 14.431 1.00 50.00 618 CYS A O 1
ATOM 4852 N N . TRP A 1 619 ? -10.667 -16.048 15.286 1.00 53.91 619 TRP A N 1
ATOM 4853 C CA . TRP A 1 619 ? -10.162 -16.476 13.978 1.00 53.91 619 TRP A CA 1
ATOM 4854 C C . TRP A 1 619 ? -11.250 -17.047 13.048 1.00 53.91 619 TRP A C 1
ATOM 4856 O O . TRP A 1 619 ? -11.098 -16.969 11.826 1.00 53.91 619 TRP A O 1
ATOM 4866 N N . ARG A 1 620 ? -12.368 -17.564 13.589 1.00 52.31 620 ARG A N 1
ATOM 4867 C CA . ARG A 1 620 ? -13.532 -18.004 12.793 1.00 52.31 620 ARG A CA 1
ATOM 4868 C C . ARG A 1 620 ? -14.232 -16.833 12.092 1.00 52.31 620 ARG A C 1
ATOM 4870 O O . ARG A 1 620 ? -14.803 -17.024 11.014 1.00 52.31 620 ARG A O 1
ATOM 4877 N N . SER A 1 621 ? -14.116 -15.618 12.639 1.00 51.41 621 SER A N 1
ATOM 4878 C CA . SER A 1 621 ? -14.652 -14.380 12.051 1.00 51.41 621 SER A CA 1
ATOM 4879 C C . SER A 1 621 ? -14.064 -14.081 10.678 1.00 51.41 621 SER A C 1
ATOM 4881 O O . SER A 1 621 ? -14.770 -13.599 9.798 1.00 51.41 621 SER A O 1
ATOM 4883 N N . ARG A 1 622 ? -12.809 -14.473 10.442 1.00 58.75 622 ARG A N 1
ATOM 4884 C CA . ARG A 1 622 ? -12.057 -14.196 9.209 1.00 58.75 622 ARG A CA 1
ATOM 4885 C C . ARG A 1 622 ? -12.691 -14.838 7.972 1.00 58.75 622 ARG A C 1
ATOM 4887 O O . ARG A 1 622 ? -12.624 -14.276 6.877 1.00 58.75 622 ARG A O 1
ATOM 4894 N N . TYR A 1 623 ? -13.322 -15.999 8.155 1.00 54.19 623 TYR A N 1
ATOM 4895 C CA . TYR A 1 623 ? -13.999 -16.761 7.101 1.00 54.19 623 TYR A CA 1
ATOM 4896 C C . TYR A 1 623 ? -15.518 -16.556 7.101 1.00 54.19 623 TYR A C 1
ATOM 4898 O O . TYR A 1 623 ? -16.148 -16.683 6.055 1.00 54.19 623 TYR A O 1
ATOM 4906 N N . GLN A 1 624 ? -16.112 -16.205 8.247 1.00 49.94 624 GLN A N 1
ATOM 4907 C CA . GLN A 1 624 ? -17.527 -15.823 8.343 1.00 49.94 624 GLN A CA 1
ATOM 4908 C C . GLN A 1 624 ? -17.793 -14.383 7.893 1.00 49.94 624 GLN A C 1
ATOM 4910 O O . GLN A 1 624 ? -18.897 -14.086 7.452 1.00 49.94 624 GLN A O 1
ATOM 4915 N N . ALA A 1 625 ? -16.798 -13.493 7.934 1.00 50.66 625 ALA A N 1
ATOM 4916 C CA . ALA A 1 625 ? -16.922 -12.136 7.409 1.00 50.66 625 ALA A CA 1
ATOM 4917 C C . ALA A 1 625 ? -17.327 -12.147 5.930 1.00 50.66 625 ALA A C 1
ATOM 4919 O O . ALA A 1 625 ? -18.210 -11.380 5.566 1.00 50.66 625 ALA A O 1
ATOM 4920 N N . VAL A 1 626 ? -16.815 -13.128 5.163 1.00 51.59 626 VAL A N 1
ATOM 4921 C CA . VAL A 1 626 ? -17.184 -13.510 3.775 1.00 51.59 626 VAL A CA 1
ATOM 4922 C C . VAL A 1 626 ? -18.685 -13.824 3.607 1.00 51.59 626 VAL A C 1
ATOM 4924 O O . VAL A 1 626 ? -19.141 -14.186 2.531 1.00 51.59 626 VAL A O 1
ATOM 4927 N N . LYS A 1 627 ? -19.490 -13.750 4.668 1.00 51.00 627 LYS A N 1
ATOM 4928 C CA . LYS A 1 627 ? -20.916 -14.097 4.695 1.00 51.00 627 LYS A CA 1
ATOM 4929 C C . LYS A 1 627 ? -21.794 -12.973 5.270 1.00 51.00 627 LYS A C 1
ATOM 4931 O O . LYS A 1 627 ? -22.980 -13.182 5.538 1.00 51.00 627 LYS A O 1
ATOM 4936 N N . GLY A 1 628 ? -21.238 -11.779 5.480 1.00 54.88 628 GLY A N 1
ATOM 4937 C CA . GLY A 1 628 ? -21.997 -10.597 5.889 1.00 54.88 628 GLY A CA 1
ATOM 4938 C C . GLY A 1 628 ? -22.591 -9.877 4.684 1.00 54.88 628 GLY A C 1
ATOM 4939 O O . GLY A 1 628 ? -21.842 -9.277 3.920 1.00 54.88 628 GLY A O 1
ATOM 4940 N N . LEU A 1 629 ? -23.916 -9.934 4.528 1.00 55.06 629 LEU A N 1
ATOM 4941 C CA . LEU A 1 629 ? -24.669 -9.046 3.647 1.00 55.06 629 LEU A CA 1
ATOM 4942 C C . LEU A 1 629 ? -24.907 -7.727 4.395 1.00 55.06 629 LEU A C 1
ATOM 4944 O O . LEU A 1 629 ? -25.630 -7.731 5.392 1.00 55.06 629 LEU A O 1
ATOM 4948 N N . THR A 1 630 ? -24.316 -6.622 3.939 1.00 61.06 630 THR A N 1
ATOM 4949 C CA . THR A 1 630 ? -24.627 -5.283 4.478 1.00 61.06 630 THR A CA 1
ATOM 4950 C C . THR A 1 630 ? -25.321 -4.449 3.412 1.00 61.06 630 THR A C 1
ATOM 4952 O O . THR A 1 630 ? -24.892 -4.439 2.255 1.00 61.06 630 THR A O 1
ATOM 4955 N N . GLU A 1 631 ? -26.385 -3.747 3.806 1.00 60.25 631 GLU A N 1
ATOM 4956 C CA . GLU A 1 631 ? -27.040 -2.749 2.964 1.00 60.25 631 GLU A CA 1
ATOM 4957 C C . GLU A 1 631 ? -26.276 -1.426 3.028 1.00 60.25 631 GLU A C 1
ATOM 4959 O O . GLU A 1 631 ? -26.262 -0.741 4.048 1.00 60.25 631 GLU A O 1
ATOM 4964 N N . PHE A 1 632 ? -25.630 -1.055 1.927 1.00 68.12 632 PHE A N 1
ATOM 4965 C CA . PHE A 1 632 ? -24.916 0.220 1.809 1.00 68.12 632 PHE A CA 1
ATOM 4966 C C . PHE A 1 632 ? -25.775 1.340 1.223 1.00 68.12 632 PHE A C 1
ATOM 4968 O O . PHE A 1 632 ? -25.424 2.519 1.312 1.00 68.12 632 PHE A O 1
ATOM 4975 N N . ALA A 1 633 ? -26.893 0.985 0.590 1.00 72.19 633 ALA A N 1
ATOM 4976 C CA . ALA A 1 633 ? -27.850 1.943 0.063 1.00 72.19 633 ALA A CA 1
ATOM 4977 C C . ALA A 1 633 ? -28.696 2.523 1.208 1.00 72.19 633 ALA A C 1
ATOM 4979 O O . ALA A 1 633 ? -29.905 2.309 1.271 1.00 72.19 633 ALA A O 1
ATOM 4980 N N . LEU A 1 634 ? -28.049 3.250 2.125 1.00 76.06 634 LEU A N 1
ATOM 4981 C CA . LEU A 1 634 ? -28.720 3.883 3.251 1.00 76.06 634 LEU A CA 1
ATOM 4982 C C . LEU A 1 634 ? -29.720 4.922 2.737 1.00 76.06 634 LEU A C 1
ATOM 4984 O O . LEU A 1 634 ? -29.352 5.952 2.169 1.00 76.06 634 LEU A O 1
ATOM 4988 N N . ASP A 1 635 ? -30.999 4.659 2.969 1.00 82.56 635 ASP A N 1
ATOM 4989 C CA . ASP A 1 635 ? -32.051 5.650 2.804 1.00 82.56 635 ASP A CA 1
ATOM 4990 C C . ASP A 1 635 ? -32.056 6.546 4.049 1.00 82.56 635 ASP A C 1
ATOM 4992 O O . ASP A 1 635 ? -32.610 6.186 5.088 1.00 82.56 635 ASP A O 1
ATOM 4996 N N . LEU A 1 636 ? -31.378 7.696 3.958 1.00 85.75 636 LEU A N 1
ATOM 4997 C CA . LEU A 1 636 ? -31.250 8.641 5.072 1.00 85.75 636 LEU A CA 1
ATOM 4998 C C . LEU A 1 636 ? -32.611 9.123 5.582 1.00 85.75 636 LEU A C 1
ATOM 5000 O O . LEU A 1 636 ? -32.757 9.353 6.779 1.00 85.75 636 LEU A O 1
ATOM 5004 N N . ASP A 1 637 ? -33.605 9.243 4.700 1.00 87.50 637 ASP A N 1
ATOM 5005 C CA . ASP A 1 637 ? -34.950 9.657 5.088 1.00 87.50 637 ASP A CA 1
ATOM 5006 C C . ASP A 1 637 ? -35.624 8.595 5.952 1.00 87.50 637 ASP A C 1
ATOM 5008 O O . ASP A 1 637 ? -36.110 8.902 7.041 1.00 87.50 637 ASP A O 1
ATOM 5012 N N . LYS A 1 638 ? -35.591 7.330 5.519 1.00 85.62 638 LYS A N 1
ATOM 5013 C CA . LYS A 1 638 ? -36.109 6.222 6.337 1.00 85.62 638 LYS A CA 1
ATOM 5014 C C . LYS A 1 638 ? -35.326 6.063 7.636 1.00 85.62 638 LYS A C 1
ATOM 5016 O O . LYS A 1 638 ? -35.932 5.901 8.692 1.00 85.62 638 LYS A O 1
ATOM 5021 N N . PHE A 1 639 ? -33.999 6.163 7.576 1.00 81.81 639 PHE A N 1
ATOM 5022 C CA . PHE A 1 639 ? -33.129 6.047 8.744 1.00 81.81 639 PHE A CA 1
ATOM 5023 C C . PHE A 1 639 ? -33.487 7.082 9.814 1.00 81.81 639 PHE A C 1
ATOM 5025 O O . PHE A 1 639 ? -33.686 6.729 10.975 1.00 81.81 639 PHE A O 1
ATOM 5032 N N . LEU A 1 640 ? -33.648 8.350 9.426 1.00 83.81 640 LEU A N 1
ATOM 5033 C CA . LEU A 1 640 ? -33.971 9.444 10.346 1.00 83.81 640 LEU A CA 1
ATOM 5034 C C . LEU A 1 640 ? -35.402 9.388 10.902 1.00 83.81 640 LEU A C 1
ATOM 5036 O O . LEU A 1 640 ? -35.686 10.048 11.902 1.00 83.81 640 LEU A O 1
ATOM 5040 N N . GLN A 1 641 ? -36.288 8.581 10.309 1.00 83.12 641 GLN A N 1
ATOM 5041 C CA . GLN A 1 641 ? -37.644 8.339 10.814 1.00 83.12 641 GLN A CA 1
ATOM 5042 C C . GLN A 1 641 ? -37.705 7.293 11.940 1.00 83.12 641 GLN A C 1
ATOM 5044 O O . GLN A 1 641 ? -38.743 7.181 12.603 1.00 83.12 641 GLN A O 1
ATOM 5049 N N . HIS A 1 642 ? -36.628 6.536 12.193 1.00 74.62 642 HIS A N 1
ATOM 5050 C CA . HIS A 1 642 ? -36.603 5.553 13.280 1.00 74.62 642 HIS A CA 1
ATOM 5051 C C . HIS A 1 642 ? -36.814 6.237 14.643 1.00 74.62 642 HIS A C 1
ATOM 5053 O O . HIS A 1 642 ? -36.251 7.298 14.908 1.00 74.62 642 HIS A O 1
ATOM 5059 N N . GLU A 1 643 ? -37.574 5.596 15.542 1.00 69.56 643 GLU A N 1
ATOM 5060 C CA . GLU A 1 643 ? -37.932 6.125 16.876 1.00 69.56 643 GLU A CA 1
ATOM 5061 C C . GLU A 1 643 ? -36.734 6.689 17.652 1.00 69.56 643 GLU A C 1
ATOM 5063 O O . GLU A 1 643 ? -36.810 7.773 18.224 1.00 69.56 643 GLU A O 1
ATOM 5068 N N . ARG A 1 644 ? -35.585 6.007 17.599 1.00 67.12 644 ARG A N 1
ATOM 5069 C CA . ARG A 1 644 ? -34.360 6.432 18.294 1.00 67.12 644 ARG A CA 1
ATOM 5070 C C . ARG A 1 644 ? -33.817 7.796 17.848 1.00 67.12 644 ARG A C 1
ATOM 5072 O O . ARG A 1 644 ? -33.056 8.400 18.587 1.00 67.12 644 ARG A O 1
ATOM 5079 N N . HIS A 1 645 ? -34.177 8.268 16.655 1.00 73.44 645 HIS A N 1
ATOM 5080 C CA . HIS A 1 645 ? -33.739 9.560 16.124 1.00 73.44 645 HIS A CA 1
ATOM 5081 C C . HIS A 1 645 ? -34.789 10.664 16.304 1.00 73.44 645 HIS A C 1
ATOM 5083 O O . HIS A 1 645 ? -34.516 11.834 16.015 1.00 73.44 645 HIS A O 1
ATOM 5089 N N . LYS A 1 646 ? -35.974 10.326 16.835 1.00 77.38 646 LYS A N 1
ATOM 5090 C CA . LYS A 1 646 ? -37.021 11.304 17.161 1.00 77.38 646 LYS A CA 1
ATOM 5091 C C . L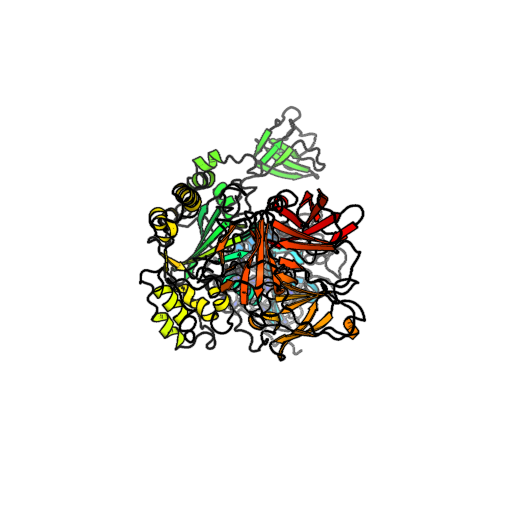YS A 1 646 ? -36.664 12.183 18.360 1.00 77.38 646 LYS A C 1
ATOM 5093 O O . LYS A 1 646 ? -37.228 13.262 18.485 1.00 77.38 646 LYS A O 1
ATOM 5098 N N . SER A 1 647 ? -35.713 11.760 19.198 1.00 77.94 647 SER A N 1
ATOM 5099 C CA . SER A 1 647 ? -35.172 12.572 20.297 1.00 77.94 647 SER A CA 1
ATOM 5100 C C . SER A 1 647 ? -34.323 13.758 19.829 1.00 77.94 647 SER A C 1
ATOM 5102 O O . SER A 1 647 ? -34.100 14.673 20.613 1.00 77.94 647 SER A O 1
ATOM 5104 N N . HIS A 1 648 ? -33.853 13.754 18.578 1.00 78.69 648 HIS A N 1
ATOM 5105 C CA . HIS A 1 648 ? -33.168 14.897 17.977 1.00 78.69 648 HIS A CA 1
ATOM 5106 C C . HIS A 1 648 ? -34.176 15.923 17.445 1.00 78.69 648 HIS A C 1
ATOM 5108 O O . HIS A 1 648 ? -35.326 15.604 17.136 1.00 78.69 648 HIS A O 1
ATOM 5114 N N . THR A 1 649 ? -33.751 17.169 17.308 1.00 90.31 649 THR A N 1
ATOM 5115 C CA . THR A 1 649 ? -34.535 18.227 16.662 1.00 90.31 649 THR A CA 1
ATOM 5116 C C . THR A 1 649 ? -34.566 18.040 15.140 1.00 90.31 649 THR A C 1
ATOM 5118 O O . THR A 1 649 ? -33.687 17.399 14.562 1.00 90.31 649 THR A O 1
ATOM 5121 N N . ASP A 1 650 ? -35.553 18.632 14.456 1.00 90.25 650 ASP A N 1
ATOM 5122 C CA . ASP A 1 650 ? -35.597 18.633 12.982 1.00 90.25 650 ASP A CA 1
ATOM 5123 C C . ASP A 1 650 ? -34.328 19.244 12.378 1.00 90.25 650 ASP A C 1
ATOM 5125 O O . ASP A 1 650 ? -33.792 18.736 11.399 1.00 90.25 650 ASP A O 1
ATOM 5129 N N . LYS A 1 651 ? -33.804 20.303 13.007 1.00 92.69 651 LYS A N 1
ATOM 5130 C CA . LYS A 1 651 ? -32.576 20.969 12.569 1.00 92.69 651 LYS A CA 1
ATOM 5131 C C . LYS A 1 651 ? -31.370 20.026 12.615 1.00 92.69 651 LYS A C 1
ATOM 5133 O O . LYS A 1 651 ? -30.627 19.964 11.643 1.00 92.69 651 LYS A O 1
ATOM 5138 N N . GLU A 1 652 ? -31.190 19.293 13.713 1.00 88.50 652 GLU A N 1
ATOM 5139 C CA . GLU A 1 652 ? -30.099 18.318 13.854 1.00 88.50 652 GLU A CA 1
ATOM 5140 C C . GLU A 1 652 ? -30.236 17.168 12.851 1.00 88.50 652 GLU A C 1
ATOM 5142 O O . GLU A 1 652 ? -29.240 16.737 12.272 1.00 88.50 652 GLU A O 1
ATOM 5147 N N . ARG A 1 653 ? -31.466 16.695 12.599 1.00 89.62 653 ARG A N 1
ATOM 5148 C CA . ARG A 1 653 ? -31.724 15.663 11.584 1.00 89.62 653 ARG A CA 1
ATOM 5149 C C . ARG A 1 653 ? -31.384 16.142 10.175 1.00 89.62 653 ARG A C 1
ATOM 5151 O O . ARG A 1 653 ? -30.721 15.411 9.444 1.00 89.62 653 ARG A O 1
ATOM 5158 N N . GLU A 1 654 ? -31.788 17.354 9.801 1.00 91.94 654 GLU A N 1
ATOM 5159 C CA . GLU A 1 654 ? -31.470 17.934 8.488 1.00 91.94 654 GLU A CA 1
ATOM 5160 C C . GLU A 1 654 ? -29.970 18.208 8.322 1.00 91.94 654 GLU A C 1
ATOM 5162 O O . GLU A 1 654 ? -29.398 17.955 7.259 1.00 91.94 654 GLU A O 1
ATOM 5167 N N . GLU A 1 655 ? -29.300 18.670 9.377 1.00 92.75 655 GLU A N 1
ATOM 5168 C CA . GLU A 1 655 ? -27.849 18.855 9.372 1.00 92.75 655 GLU A CA 1
ATOM 5169 C C . GLU A 1 655 ? -27.109 17.520 9.224 1.00 92.75 655 GLU A C 1
ATOM 5171 O O . GLU A 1 655 ? -26.228 17.393 8.368 1.00 92.75 655 GLU A O 1
ATOM 5176 N N . PHE A 1 656 ? -27.513 16.497 9.983 1.00 90.19 656 PHE A N 1
ATOM 5177 C CA . PHE A 1 656 ? -26.992 15.142 9.824 1.00 90.19 656 PHE A CA 1
ATOM 5178 C C . PHE A 1 656 ? -27.231 14.624 8.408 1.00 90.19 656 PHE A C 1
ATOM 5180 O O . PHE A 1 656 ? -26.294 14.136 7.783 1.00 90.19 656 PHE A O 1
ATOM 5187 N N . LYS A 1 657 ? -28.452 14.762 7.875 1.00 91.81 657 LYS A N 1
ATOM 5188 C CA . LYS A 1 657 ? -28.805 14.323 6.518 1.00 91.81 657 LYS A CA 1
ATOM 5189 C C . LYS A 1 657 ? -27.891 14.965 5.481 1.00 91.81 657 LYS A C 1
ATOM 5191 O O . LYS A 1 657 ? -27.322 14.265 4.647 1.00 91.81 657 LYS A O 1
ATOM 5196 N N . LYS A 1 658 ? -27.711 16.286 5.561 1.00 91.12 658 LYS A N 1
ATOM 5197 C CA . LYS A 1 658 ? -26.836 17.051 4.665 1.00 91.12 658 LYS A CA 1
ATOM 5198 C C . LYS A 1 658 ? -25.394 16.541 4.705 1.00 91.12 658 LYS A C 1
ATOM 5200 O O . LYS A 1 658 ? -24.794 16.355 3.648 1.00 91.12 658 LYS A O 1
ATOM 5205 N N . ASN A 1 659 ? -24.853 16.308 5.899 1.00 89.75 659 ASN A N 1
ATOM 5206 C CA . ASN A 1 659 ? -23.476 15.845 6.078 1.00 89.75 659 ASN A CA 1
ATOM 5207 C C . ASN A 1 659 ? -23.312 14.371 5.650 1.00 89.75 659 ASN A C 1
ATOM 5209 O O . ASN A 1 659 ? -22.370 14.015 4.942 1.00 89.75 659 ASN A O 1
ATOM 5213 N N . ALA A 1 660 ? -24.279 13.515 5.990 1.00 88.81 660 ALA A N 1
ATOM 5214 C CA . ALA A 1 660 ? -24.288 12.097 5.642 1.00 88.81 660 ALA A CA 1
ATOM 5215 C C . ALA A 1 660 ? -24.448 11.845 4.146 1.00 88.81 660 ALA A C 1
ATOM 5217 O O . ALA A 1 660 ? -23.886 10.879 3.637 1.00 88.81 660 ALA A O 1
ATOM 5218 N N . GLN A 1 661 ? -25.160 12.712 3.423 1.00 88.56 661 GLN A N 1
ATOM 5219 C CA . GLN A 1 661 ? -25.428 12.531 1.996 1.00 88.56 661 GLN A CA 1
ATOM 5220 C C . GLN A 1 661 ? -24.147 12.373 1.165 1.00 88.56 661 GLN A C 1
ATOM 5222 O O . GLN A 1 661 ? -24.139 11.622 0.191 1.00 88.56 661 GLN A O 1
ATOM 5227 N N . LEU A 1 662 ? -23.047 13.021 1.566 1.00 87.00 662 LEU A N 1
ATOM 5228 C CA . LEU A 1 662 ? -21.752 12.867 0.903 1.00 87.00 662 LEU A CA 1
ATOM 5229 C C . LEU A 1 662 ? -21.140 11.475 1.109 1.00 87.00 662 LEU A C 1
ATOM 5231 O O . LEU A 1 662 ? -20.301 11.067 0.320 1.00 87.00 662 LEU A O 1
ATOM 5235 N N . PHE A 1 663 ? -21.549 10.700 2.104 1.00 85.50 663 PHE A N 1
ATOM 5236 C CA . PHE A 1 663 ? -21.074 9.328 2.311 1.00 85.50 663 PHE A CA 1
ATOM 5237 C C . PHE A 1 663 ? -22.024 8.274 1.721 1.00 85.50 663 PHE A C 1
ATOM 5239 O O . PHE A 1 663 ? -21.681 7.098 1.673 1.00 85.50 663 PHE A O 1
ATOM 5246 N N . VAL A 1 664 ? -23.181 8.691 1.194 1.00 86.88 664 VAL A N 1
ATOM 5247 C CA . VAL A 1 664 ? -24.163 7.811 0.545 1.00 86.88 664 VAL A CA 1
ATOM 5248 C C . VAL A 1 664 ? -24.013 7.894 -0.976 1.00 86.88 664 VAL A C 1
ATOM 5250 O O . VAL A 1 664 ? -24.735 8.622 -1.653 1.00 86.88 664 VAL A O 1
ATOM 5253 N N . PHE A 1 665 ? -23.054 7.142 -1.519 1.00 86.56 665 PHE A N 1
ATOM 5254 C CA . PHE A 1 665 ? -22.700 7.135 -2.951 1.00 86.56 665 PHE A CA 1
ATOM 5255 C C . PHE A 1 665 ? -22.987 5.797 -3.658 1.00 86.56 665 PHE A C 1
ATOM 5257 O O . PHE A 1 665 ? -22.627 5.605 -4.817 1.00 86.56 665 PHE A O 1
ATOM 5264 N N . TRP A 1 666 ? -23.657 4.851 -2.993 1.00 85.00 666 TRP A N 1
ATOM 5265 C CA . TRP A 1 666 ? -23.873 3.506 -3.544 1.00 85.00 666 TRP A CA 1
ATOM 5266 C C . TRP A 1 666 ? -24.660 3.495 -4.860 1.00 85.00 666 TRP A C 1
ATOM 5268 O O . TRP A 1 666 ? -24.348 2.724 -5.763 1.00 85.00 666 TRP A O 1
ATOM 5278 N N . LYS A 1 667 ? -25.663 4.372 -4.993 1.00 86.19 667 LYS A N 1
ATOM 5279 C CA . LYS A 1 667 ? -26.465 4.493 -6.224 1.00 86.19 667 LYS A CA 1
ATOM 5280 C C . LYS A 1 667 ? -25.621 4.924 -7.424 1.00 86.19 667 LYS A C 1
ATOM 5282 O O . LYS A 1 667 ? -25.909 4.507 -8.542 1.00 86.19 667 LYS A O 1
ATOM 5287 N N . ASP A 1 668 ? -24.584 5.725 -7.192 1.00 89.69 668 ASP A N 1
ATOM 5288 C CA . ASP A 1 668 ? -23.636 6.093 -8.239 1.00 89.69 668 ASP A CA 1
ATOM 5289 C C . ASP A 1 668 ? -22.782 4.878 -8.615 1.00 89.69 668 ASP A C 1
ATOM 5291 O O . ASP A 1 668 ? -22.672 4.535 -9.790 1.00 89.69 668 ASP A O 1
ATOM 5295 N N . LEU A 1 669 ? -22.247 4.168 -7.613 1.00 89.75 669 LEU A N 1
ATOM 5296 C CA . LEU A 1 669 ? -21.397 2.990 -7.818 1.00 89.75 669 LEU A CA 1
ATOM 5297 C C . LEU A 1 669 ? -22.115 1.817 -8.502 1.00 89.75 669 LEU A C 1
ATOM 5299 O O . LEU A 1 669 ? -21.486 1.095 -9.269 1.00 89.75 669 LEU A O 1
ATOM 5303 N N . ALA A 1 670 ? -23.424 1.657 -8.287 1.00 88.12 670 ALA A N 1
ATOM 5304 C CA . ALA A 1 670 ? -24.250 0.618 -8.910 1.00 88.12 670 ALA A CA 1
ATOM 5305 C C . ALA A 1 670 ? -24.296 0.676 -10.450 1.00 88.12 670 ALA A C 1
ATOM 5307 O O . ALA A 1 670 ? -24.767 -0.266 -11.084 1.00 88.12 670 ALA A O 1
ATOM 5308 N N . GLN A 1 671 ? -23.802 1.763 -11.050 1.00 88.69 671 GLN A N 1
ATOM 5309 C CA . GLN A 1 671 ? -23.659 1.914 -12.499 1.00 88.69 671 GLN A CA 1
ATOM 5310 C C . GLN A 1 671 ? -22.422 1.197 -13.064 1.00 88.69 671 GLN A C 1
ATOM 5312 O O . GLN A 1 671 ? -22.332 1.028 -14.277 1.00 88.69 671 GLN A O 1
ATOM 5317 N N . ALA A 1 672 ? -21.460 0.810 -12.219 1.00 88.31 672 ALA A N 1
ATOM 5318 C CA . ALA A 1 672 ? -20.260 0.099 -12.647 1.00 88.31 672 ALA A CA 1
ATOM 5319 C C . ALA A 1 672 ? -20.534 -1.384 -12.954 1.00 88.31 672 ALA A C 1
ATOM 5321 O O . ALA A 1 672 ? -21.412 -2.010 -12.352 1.00 88.31 672 ALA A O 1
ATOM 5322 N N . ASP A 1 673 ? -19.743 -1.969 -13.856 1.00 85.69 673 ASP A N 1
ATOM 5323 C CA . ASP A 1 673 ? -19.879 -3.381 -14.208 1.00 85.69 673 ASP A CA 1
ATOM 5324 C C . ASP A 1 673 ? -19.478 -4.272 -13.033 1.00 85.69 673 ASP A C 1
ATOM 5326 O O . ASP A 1 673 ? -18.526 -3.989 -12.298 1.00 85.69 673 ASP A O 1
ATOM 5330 N N . ASP A 1 674 ? -20.172 -5.401 -12.888 1.00 84.38 674 ASP A N 1
ATOM 5331 C CA . ASP A 1 674 ? -19.935 -6.413 -11.848 1.00 84.38 674 ASP A CA 1
ATOM 5332 C C . ASP A 1 674 ? -20.086 -5.896 -10.400 1.00 84.38 674 ASP A C 1
ATOM 5334 O O . ASP A 1 674 ? -19.959 -6.671 -9.449 1.00 84.38 674 ASP A O 1
ATOM 5338 N N . PHE A 1 675 ? -20.393 -4.607 -10.214 1.00 88.75 675 PHE A N 1
ATOM 5339 C CA . PHE A 1 675 ? -20.644 -4.009 -8.912 1.00 88.75 675 PHE A CA 1
ATOM 5340 C C . PHE A 1 675 ? -21.999 -4.484 -8.357 1.00 88.75 675 PHE A C 1
ATOM 5342 O O . PHE A 1 675 ? -22.944 -4.705 -9.125 1.00 88.75 675 PHE A O 1
ATOM 5349 N N . PRO A 1 676 ? -22.148 -4.656 -7.031 1.00 84.31 676 PRO A N 1
ATOM 5350 C CA . PRO A 1 676 ? -23.414 -5.107 -6.465 1.00 84.31 676 PRO A CA 1
ATOM 5351 C C . PRO A 1 676 ? -24.533 -4.049 -6.596 1.00 84.31 676 PRO A C 1
ATOM 5353 O O . PRO A 1 676 ? -24.499 -2.985 -5.974 1.00 84.31 676 PRO A O 1
ATOM 5356 N N . GLN A 1 677 ? -25.550 -4.348 -7.412 1.00 80.94 677 GLN A N 1
ATOM 5357 C CA . GLN A 1 677 ? -26.597 -3.386 -7.805 1.00 80.94 677 GLN A CA 1
ATOM 5358 C C . GLN A 1 677 ? -27.713 -3.217 -6.766 1.00 80.94 677 GLN A C 1
ATOM 5360 O O . GLN A 1 677 ? -28.271 -2.133 -6.627 1.00 80.94 677 GLN A O 1
ATOM 5365 N N . GLU A 1 678 ? -28.026 -4.262 -5.999 1.00 74.75 678 GLU A N 1
ATOM 5366 C CA . GLU A 1 678 ? -29.186 -4.295 -5.091 1.00 74.75 678 GLU A CA 1
ATOM 5367 C C . GLU A 1 678 ? -28.943 -3.595 -3.744 1.00 74.75 678 GLU A C 1
ATOM 5369 O O . GLU A 1 678 ? -29.674 -3.814 -2.784 1.00 74.75 678 GLU A O 1
ATOM 5374 N N . GLY A 1 679 ? -27.888 -2.783 -3.623 1.00 70.00 679 GLY A N 1
ATOM 5375 C CA . GLY A 1 679 ? -27.513 -2.191 -2.333 1.00 70.00 679 GLY A CA 1
ATOM 5376 C C . GLY A 1 679 ? -26.822 -3.164 -1.379 1.00 70.00 679 GLY A C 1
ATOM 5377 O O . GLY A 1 679 ? -26.467 -2.764 -0.276 1.00 70.00 679 GLY A O 1
ATOM 5378 N N . LYS A 1 680 ? -26.638 -4.418 -1.800 1.00 72.94 680 LYS A N 1
ATOM 5379 C CA . LYS A 1 680 ? -26.227 -5.557 -0.983 1.00 72.94 680 LYS A CA 1
ATOM 5380 C C . LYS A 1 680 ? -24.881 -6.091 -1.453 1.00 72.94 680 LYS A C 1
ATOM 5382 O O . LYS A 1 680 ? -24.721 -6.361 -2.639 1.00 72.94 680 LYS A O 1
ATOM 5387 N N . ALA A 1 681 ? -23.930 -6.263 -0.540 1.00 79.25 681 ALA A N 1
ATOM 5388 C CA . ALA A 1 681 ? -22.613 -6.815 -0.853 1.00 79.25 681 ALA A CA 1
ATOM 5389 C C . ALA A 1 681 ? -22.131 -7.775 0.231 1.00 79.25 681 ALA A C 1
ATOM 5391 O O . ALA A 1 681 ? -22.518 -7.650 1.393 1.00 79.25 681 ALA A O 1
ATOM 5392 N N . ILE A 1 682 ? -21.269 -8.708 -0.167 1.00 77.62 682 ILE A N 1
ATOM 5393 C CA . ILE A 1 682 ? -20.626 -9.667 0.722 1.00 77.62 682 ILE A CA 1
ATOM 5394 C C . ILE A 1 682 ? -19.284 -9.097 1.165 1.00 77.62 682 ILE A C 1
ATOM 5396 O O . ILE A 1 682 ? -18.360 -9.003 0.353 1.00 77.62 682 ILE A O 1
ATOM 5400 N N . PHE A 1 683 ? -19.173 -8.727 2.438 1.00 80.00 683 PHE A N 1
ATOM 5401 C CA . PHE A 1 683 ? -17.937 -8.177 2.999 1.00 80.00 683 PHE A CA 1
ATOM 5402 C C . PHE A 1 683 ? -16.874 -9.249 3.166 1.00 80.00 683 PHE A C 1
ATOM 5404 O O . PHE A 1 683 ? -17.168 -10.424 3.310 1.00 80.00 683 PHE A O 1
ATOM 5411 N N . VAL A 1 684 ? -15.611 -8.857 3.111 1.00 80.50 684 VAL A N 1
ATOM 5412 C CA . VAL A 1 684 ? -14.476 -9.761 3.264 1.00 80.50 684 VAL A CA 1
ATOM 5413 C C . VAL A 1 684 ? -13.536 -9.136 4.276 1.00 80.50 684 VAL A C 1
ATOM 5415 O O . VAL A 1 684 ? -13.236 -7.947 4.207 1.00 80.50 684 VAL A O 1
ATOM 5418 N N . HIS A 1 685 ? -13.055 -9.941 5.223 1.00 82.06 685 HIS A N 1
ATOM 5419 C CA . HIS A 1 685 ? -12.066 -9.463 6.178 1.00 82.06 685 HIS A CA 1
ATOM 5420 C C . HIS A 1 685 ? -10.800 -8.988 5.438 1.00 82.06 685 HIS A C 1
ATOM 5422 O O . HIS A 1 685 ? -10.304 -9.737 4.592 1.00 82.06 685 HIS A O 1
ATOM 5428 N N . PRO A 1 686 ? -10.220 -7.819 5.768 1.00 84.50 686 PRO A N 1
ATOM 5429 C CA . PRO A 1 686 ? -8.996 -7.292 5.150 1.00 84.50 686 PRO A CA 1
ATOM 5430 C C . PRO A 1 686 ? -7.851 -8.309 4.976 1.00 84.50 686 PRO A C 1
ATOM 5432 O O . PRO A 1 686 ? -7.256 -8.435 3.907 1.00 84.50 686 PRO A O 1
ATOM 5435 N N . VAL A 1 687 ? -7.575 -9.109 6.011 1.00 79.50 687 VAL A N 1
ATOM 5436 C CA . VAL A 1 687 ? -6.575 -10.198 5.966 1.00 79.50 687 VAL A CA 1
ATOM 5437 C C . VAL A 1 687 ? -6.968 -11.324 4.997 1.00 79.50 687 VAL A C 1
ATOM 5439 O O . VAL A 1 687 ? -6.126 -11.825 4.254 1.00 79.50 687 VAL A O 1
ATOM 5442 N N . THR A 1 688 ? -8.243 -11.717 4.962 1.00 77.88 688 THR A N 1
ATOM 5443 C CA . THR A 1 688 ? -8.750 -12.736 4.025 1.00 77.88 688 THR A CA 1
ATOM 5444 C C . THR A 1 688 ? -8.693 -12.232 2.587 1.00 77.88 688 THR A C 1
ATOM 5446 O O . THR A 1 688 ? -8.315 -12.974 1.683 1.00 77.88 688 THR A O 1
ATOM 5449 N N . ALA A 1 689 ? -8.995 -10.952 2.379 1.00 81.69 689 ALA A N 1
ATOM 5450 C CA . ALA A 1 689 ? -8.871 -10.286 1.095 1.00 81.69 689 ALA A CA 1
ATOM 5451 C C . ALA A 1 689 ? -7.429 -10.322 0.572 1.00 81.69 689 ALA A C 1
ATOM 5453 O O . ALA A 1 689 ? -7.210 -10.621 -0.599 1.00 81.69 689 ALA A O 1
ATOM 5454 N N . LEU A 1 690 ? -6.443 -10.090 1.446 1.00 80.06 690 LEU A N 1
ATOM 5455 C CA . LEU A 1 690 ? -5.030 -10.233 1.092 1.00 80.06 690 LEU A CA 1
ATOM 5456 C C . LEU A 1 690 ? -4.710 -11.656 0.628 1.00 80.06 690 LEU A C 1
ATOM 5458 O O . LEU A 1 690 ? -4.088 -11.801 -0.415 1.00 80.06 690 LEU A O 1
ATOM 5462 N N . ARG A 1 691 ? -5.192 -12.705 1.310 1.00 74.62 691 ARG A N 1
ATOM 5463 C CA . ARG A 1 691 ? -5.014 -14.094 0.835 1.00 74.62 691 ARG A CA 1
ATOM 5464 C C . ARG A 1 691 ? -5.637 -14.313 -0.550 1.00 74.62 691 ARG A C 1
ATOM 5466 O O . ARG A 1 691 ? -4.996 -14.899 -1.415 1.00 74.62 691 ARG A O 1
ATOM 5473 N N . LEU A 1 692 ? -6.856 -13.811 -0.762 1.00 76.62 692 LEU A N 1
ATOM 5474 C CA . LEU A 1 692 ? -7.601 -13.940 -2.022 1.00 76.62 692 LEU A CA 1
ATOM 5475 C C . LEU A 1 692 ? -6.921 -13.226 -3.198 1.00 76.62 692 LEU A C 1
ATOM 5477 O O . LEU A 1 692 ? -6.918 -13.750 -4.304 1.00 76.62 692 LEU A O 1
ATOM 5481 N N . MET A 1 693 ? -6.349 -12.044 -2.962 1.00 77.56 693 MET A N 1
ATOM 5482 C CA . MET A 1 693 ? -5.736 -11.219 -4.009 1.00 77.56 693 MET A CA 1
ATOM 5483 C C . MET A 1 693 ? -4.235 -11.473 -4.199 1.00 77.56 693 MET A C 1
ATOM 5485 O O . MET A 1 693 ? -3.681 -11.101 -5.230 1.00 77.56 693 MET A O 1
ATOM 5489 N N . ALA A 1 694 ? -3.555 -12.042 -3.199 1.00 65.44 694 ALA A N 1
ATOM 5490 C CA . ALA A 1 694 ? -2.101 -12.208 -3.189 1.00 65.44 694 ALA A CA 1
ATOM 5491 C C . ALA A 1 694 ? -1.613 -13.653 -3.239 1.00 65.44 694 ALA A C 1
ATOM 5493 O O . ALA A 1 694 ? -0.406 -13.850 -3.320 1.00 65.44 694 ALA A O 1
ATOM 5494 N N . HIS A 1 695 ? -2.503 -14.641 -3.087 1.00 59.72 695 HIS A N 1
ATOM 5495 C CA . HIS A 1 695 ? -2.124 -16.026 -2.771 1.00 59.72 695 HIS A CA 1
ATOM 5496 C C . HIS A 1 695 ? -1.127 -16.120 -1.599 1.00 59.72 695 HIS A C 1
ATOM 5498 O O . HIS A 1 695 ? -0.344 -17.060 -1.514 1.00 59.72 695 HIS A O 1
ATOM 5504 N N . ALA A 1 696 ? -1.130 -15.128 -0.699 1.00 52.59 696 ALA A N 1
ATOM 5505 C CA . ALA A 1 696 ? -0.166 -15.049 0.385 1.00 52.59 696 ALA A CA 1
ATOM 5506 C C . ALA A 1 696 ? -0.376 -16.225 1.344 1.00 52.59 696 ALA A C 1
ATOM 5508 O O . ALA A 1 696 ? -1.417 -16.313 2.006 1.00 52.59 696 ALA A O 1
ATOM 5509 N N . GLU A 1 697 ? 0.622 -17.104 1.437 1.00 43.12 697 GLU A N 1
ATOM 5510 C CA . GLU A 1 697 ? 0.674 -18.108 2.489 1.00 43.12 697 GLU A CA 1
ATOM 5511 C C . GLU A 1 697 ? 0.806 -17.387 3.830 1.00 43.12 697 GLU A C 1
ATOM 5513 O O . GLU A 1 697 ? 1.794 -16.708 4.122 1.00 43.12 697 GLU A O 1
ATOM 5518 N N . VAL A 1 698 ? -0.213 -17.521 4.671 1.00 44.25 698 VAL A N 1
ATOM 5519 C CA . VAL A 1 698 ? -0.046 -17.222 6.087 1.00 44.25 698 VAL A CA 1
ATOM 5520 C C . VAL A 1 698 ? 0.613 -18.449 6.665 1.00 44.25 698 VAL A C 1
ATOM 5522 O O . VAL A 1 698 ? 0.031 -19.531 6.605 1.00 44.25 698 VAL A O 1
ATOM 5525 N N . ALA A 1 699 ? 1.835 -18.290 7.172 1.00 39.38 699 ALA A N 1
ATOM 5526 C CA . ALA A 1 699 ? 2.471 -19.358 7.919 1.00 39.38 699 ALA A CA 1
ATOM 5527 C C . ALA A 1 699 ? 1.454 -19.844 8.967 1.00 39.38 699 ALA A C 1
ATOM 5529 O O . ALA A 1 699 ? 0.956 -19.002 9.721 1.00 39.38 699 ALA A O 1
ATOM 5530 N N . PRO A 1 700 ? 1.101 -21.145 9.000 1.00 39.38 700 PRO A N 1
ATOM 5531 C CA . PRO A 1 700 ? 0.311 -21.665 10.103 1.00 39.38 700 PRO A CA 1
ATOM 5532 C C . PRO A 1 700 ? 1.057 -21.267 11.367 1.00 39.38 700 PRO A C 1
ATOM 5534 O O . PRO A 1 700 ? 2.278 -21.464 11.392 1.00 39.38 700 PRO A O 1
ATOM 5537 N N . ASP A 1 701 ? 0.356 -20.671 12.342 1.00 39.62 701 ASP A N 1
ATOM 5538 C CA . ASP A 1 701 ? 0.951 -20.213 13.603 1.00 39.62 701 ASP A CA 1
ATOM 5539 C C . ASP A 1 701 ? 2.017 -21.220 14.012 1.00 39.62 701 ASP A C 1
ATOM 5541 O O . ASP A 1 701 ? 1.711 -22.406 14.224 1.00 39.62 701 ASP A O 1
ATOM 5545 N N . ALA A 1 702 ? 3.282 -20.783 13.952 1.00 34.12 702 ALA A N 1
ATOM 5546 C CA . ALA A 1 702 ? 4.417 -21.676 14.083 1.00 34.12 702 ALA A CA 1
ATOM 5547 C C . ALA A 1 702 ? 4.169 -22.539 15.320 1.00 34.12 702 ALA A C 1
ATOM 5549 O O . ALA A 1 702 ? 3.853 -22.021 16.388 1.00 34.12 702 ALA A O 1
ATOM 5550 N N . LYS A 1 703 ? 4.214 -23.869 15.169 1.00 34.31 703 LYS A N 1
ATOM 5551 C CA . LYS A 1 703 ? 4.037 -24.785 16.301 1.00 34.31 703 LYS A CA 1
ATOM 5552 C C . LYS A 1 703 ? 5.001 -24.363 17.410 1.00 34.31 703 LYS A C 1
ATOM 5554 O O . LYS A 1 703 ? 6.213 -24.495 17.278 1.00 34.31 703 LYS A O 1
ATOM 5559 N N . GLY A 1 704 ? 4.405 -23.881 18.485 1.00 34.59 704 GLY A N 1
ATOM 5560 C CA . GLY A 1 704 ? 5.042 -23.112 19.534 1.00 34.59 704 GLY A CA 1
ATOM 5561 C C . GLY A 1 704 ? 4.164 -21.885 19.679 1.00 34.59 704 GLY A C 1
ATOM 5562 O O . GLY A 1 704 ? 4.320 -20.907 18.974 1.00 34.59 704 GLY A O 1
ATOM 5563 N N . SER A 1 705 ? 3.179 -21.865 20.565 1.00 35.09 705 SER A N 1
ATOM 5564 C CA . SER A 1 705 ? 3.509 -21.444 21.922 1.00 35.09 705 SER A CA 1
ATOM 5565 C C . SER A 1 705 ? 4.774 -20.560 21.989 1.00 35.09 705 SER A C 1
ATOM 5567 O O . SER A 1 705 ? 5.608 -20.740 22.874 1.00 35.09 705 SER A O 1
ATOM 5569 N N . ARG A 1 706 ? 4.848 -19.486 21.193 1.00 35.75 706 ARG A N 1
ATOM 5570 C CA . ARG A 1 706 ? 4.903 -18.217 21.891 1.00 35.75 706 ARG A CA 1
ATOM 5571 C C . ARG A 1 706 ? 3.623 -18.244 22.700 1.00 35.75 706 ARG A C 1
ATOM 5573 O O . ARG A 1 706 ? 2.521 -18.060 22.194 1.00 35.75 706 ARG A O 1
ATOM 5580 N N . ARG A 1 707 ? 3.756 -18.794 23.913 1.00 38.75 707 ARG A N 1
ATOM 5581 C CA . ARG A 1 707 ? 2.809 -18.580 24.989 1.00 38.75 707 ARG A CA 1
ATOM 5582 C C . ARG A 1 707 ? 2.616 -17.085 24.850 1.00 38.75 707 ARG A C 1
ATOM 5584 O O . ARG A 1 707 ? 3.636 -16.425 24.998 1.00 38.75 707 ARG A O 1
ATOM 5591 N N . ILE A 1 708 ? 1.453 -16.627 24.357 1.00 39.28 708 ILE A N 1
ATOM 5592 C CA . ILE A 1 708 ? 1.128 -15.196 24.293 1.00 39.28 708 ILE A CA 1
ATOM 5593 C C . ILE A 1 708 ? 1.638 -14.713 25.631 1.00 39.28 708 ILE A C 1
ATOM 5595 O O . ILE A 1 708 ? 1.139 -15.205 26.660 1.00 39.28 708 ILE A O 1
ATOM 5599 N N . GLU A 1 709 ? 2.773 -14.007 25.623 1.00 43.28 709 GLU A N 1
ATOM 5600 C CA . GLU A 1 709 ? 3.426 -13.730 26.891 1.00 43.28 709 GLU A CA 1
ATOM 5601 C C . GLU A 1 709 ? 2.397 -12.899 27.650 1.00 43.28 709 GLU A C 1
ATOM 5603 O O . GLU A 1 709 ? 1.504 -12.299 27.041 1.00 43.28 709 GLU A O 1
ATOM 5608 N N . LYS A 1 710 ? 2.394 -12.944 28.982 1.00 48.03 710 LYS A N 1
ATOM 5609 C CA . LYS A 1 710 ? 1.389 -12.180 29.741 1.00 48.03 710 LYS A CA 1
ATOM 5610 C C . LYS A 1 710 ? 1.341 -10.711 29.258 1.00 48.03 710 LYS A C 1
ATOM 5612 O O . LYS A 1 710 ? 0.269 -10.117 29.272 1.00 48.03 710 LYS A O 1
ATOM 5617 N N . ASP A 1 711 ? 2.469 -10.243 28.722 1.00 46.00 711 ASP A N 1
ATOM 5618 C CA . ASP A 1 711 ? 2.728 -8.943 28.114 1.00 46.00 711 ASP A CA 1
ATOM 5619 C C . ASP A 1 711 ? 2.140 -8.735 26.703 1.00 46.00 711 ASP A C 1
ATOM 5621 O O . ASP A 1 711 ? 1.755 -7.617 26.380 1.00 46.00 711 ASP A O 1
ATOM 5625 N N . ASP A 1 712 ? 1.962 -9.775 25.876 1.00 43.50 712 ASP A N 1
ATOM 5626 C CA . ASP A 1 712 ? 1.354 -9.664 24.530 1.00 43.50 712 ASP A CA 1
ATOM 5627 C C . ASP A 1 712 ? -0.163 -9.348 24.589 1.00 43.50 712 ASP A C 1
ATOM 5629 O O . ASP A 1 712 ? -0.812 -9.158 23.559 1.00 43.50 712 ASP A O 1
ATOM 5633 N N . ARG A 1 713 ? -0.751 -9.335 25.795 1.00 53.62 713 ARG A N 1
ATOM 5634 C CA . ARG A 1 713 ? -2.146 -8.938 26.054 1.00 53.62 713 ARG A CA 1
ATOM 5635 C C . ARG A 1 713 ? -2.297 -7.481 26.485 1.00 53.62 713 ARG A C 1
ATOM 5637 O O . ARG A 1 713 ? -3.433 -7.057 26.648 1.00 53.62 713 ARG A O 1
ATOM 5644 N N . LEU A 1 714 ? -1.192 -6.769 26.710 1.00 52.69 714 LEU A N 1
ATOM 5645 C CA . LEU A 1 714 ? -1.206 -5.438 27.307 1.00 52.69 714 LEU A CA 1
ATOM 5646 C C . LEU A 1 714 ? -1.287 -4.345 26.239 1.00 52.69 714 LEU A C 1
ATOM 5648 O O . LEU A 1 714 ? -0.421 -4.240 25.371 1.00 52.69 714 LEU A O 1
ATOM 5652 N N . HIS A 1 715 ? -2.301 -3.495 26.339 1.00 53.31 715 HIS A N 1
ATOM 5653 C CA . HIS A 1 715 ? -2.561 -2.370 25.454 1.00 53.31 715 HIS A CA 1
ATOM 5654 C C . HIS A 1 715 ? -2.582 -1.056 26.254 1.00 53.31 715 HIS A C 1
ATOM 5656 O O . HIS A 1 715 ? -3.473 -0.867 27.080 1.00 53.31 715 HIS A O 1
ATOM 5662 N N . PRO A 1 716 ? -1.652 -0.113 26.001 1.00 49.50 716 PRO A N 1
ATOM 5663 C CA . PRO A 1 716 ? -1.524 1.130 26.773 1.00 49.50 716 PRO A CA 1
ATOM 5664 C C . PRO A 1 716 ? -2.800 1.980 26.871 1.00 49.50 716 PRO A C 1
ATOM 5666 O O . PRO A 1 716 ? -2.993 2.684 27.856 1.00 49.50 716 PRO A O 1
ATOM 5669 N N . ASP A 1 717 ? -3.666 1.908 25.858 1.00 45.72 717 ASP A N 1
ATOM 5670 C CA . ASP A 1 717 ? -4.898 2.701 25.775 1.00 45.72 717 ASP A CA 1
ATOM 5671 C C . ASP A 1 717 ? -6.110 2.011 26.429 1.00 45.72 717 ASP A C 1
ATOM 5673 O O . ASP A 1 717 ? -7.173 2.620 26.570 1.00 45.72 717 ASP A O 1
ATOM 5677 N N . GLU A 1 718 ? -5.980 0.731 26.796 1.00 47.38 718 GLU A N 1
ATOM 5678 C CA . GLU A 1 718 ? -7.100 -0.129 27.203 1.00 47.38 718 GLU A CA 1
ATOM 5679 C C . GLU A 1 718 ? -6.870 -0.903 28.515 1.00 47.38 718 GLU A C 1
ATOM 5681 O O . GLU A 1 718 ? -7.834 -1.417 29.089 1.00 47.38 718 GLU A O 1
ATOM 5686 N N . ASP A 1 719 ? -5.621 -0.974 28.978 1.00 60.94 719 ASP A N 1
ATOM 5687 C CA . ASP A 1 719 ? -5.194 -1.649 30.200 1.00 60.94 719 ASP A CA 1
ATOM 5688 C C . ASP A 1 719 ? -4.753 -0.673 31.286 1.00 60.94 719 ASP A C 1
ATOM 5690 O O . ASP A 1 719 ? -4.432 0.493 31.042 1.00 60.94 719 ASP A O 1
ATOM 5694 N N . VAL A 1 720 ? -4.729 -1.174 32.518 1.00 62.94 720 VAL A N 1
ATOM 5695 C CA . VAL A 1 720 ? -4.374 -0.371 33.678 1.00 62.94 720 VAL A CA 1
ATOM 5696 C C . VAL A 1 720 ? -2.889 -0.043 33.629 1.00 62.94 720 VAL A C 1
ATOM 5698 O O . VAL A 1 720 ? -2.034 -0.916 33.749 1.00 62.94 720 VAL A O 1
ATOM 5701 N N . THR A 1 721 ? -2.569 1.236 33.466 1.00 62.94 721 THR A N 1
ATOM 5702 C CA . THR A 1 721 ? -1.182 1.705 33.499 1.00 62.94 721 THR A CA 1
ATOM 5703 C C . THR A 1 721 ? -0.805 2.086 34.922 1.00 62.94 721 THR A C 1
ATOM 5705 O O . THR A 1 721 ? -1.372 3.032 35.460 1.00 62.94 721 THR A O 1
ATOM 5708 N N . LEU A 1 722 ? 0.149 1.370 35.513 1.00 71.69 722 LEU A N 1
ATOM 5709 C CA . LEU A 1 722 ? 0.795 1.706 36.778 1.00 71.69 722 LEU A CA 1
ATOM 5710 C C . LEU A 1 722 ? 2.033 2.566 36.518 1.00 71.69 722 LEU A C 1
ATOM 5712 O O . LEU A 1 722 ? 2.881 2.179 35.723 1.00 71.69 722 LEU A O 1
ATOM 5716 N N . LEU A 1 723 ? 2.179 3.697 37.199 1.00 67.44 723 LEU A N 1
ATOM 5717 C CA . LEU A 1 723 ? 3.352 4.568 37.085 1.00 67.44 723 LEU A CA 1
ATOM 5718 C C . LEU A 1 723 ? 4.038 4.716 38.439 1.00 67.44 723 LEU A C 1
ATOM 5720 O O . LEU A 1 723 ? 3.485 5.369 39.315 1.00 67.44 723 LEU A O 1
ATOM 5724 N N . LEU A 1 724 ? 5.232 4.150 38.588 1.00 75.06 724 LEU A N 1
ATOM 5725 C CA . LEU A 1 724 ? 6.045 4.166 39.799 1.00 75.06 724 LEU A CA 1
ATOM 5726 C C . LEU A 1 724 ? 7.023 5.350 39.811 1.00 75.06 724 LEU A C 1
ATOM 5728 O O . LEU A 1 724 ? 7.847 5.496 38.900 1.00 75.06 724 LEU A O 1
ATOM 5732 N N . ARG A 1 725 ? 6.964 6.174 40.861 1.00 71.31 725 ARG A N 1
ATOM 5733 C CA . ARG A 1 725 ? 7.848 7.332 41.064 1.00 71.31 725 ARG A CA 1
ATOM 5734 C C . ARG A 1 725 ? 8.327 7.459 42.510 1.00 71.31 725 ARG A C 1
ATOM 5736 O O . ARG A 1 725 ? 7.599 7.094 43.431 1.00 71.31 725 ARG A O 1
ATOM 5743 N N . ASP A 1 726 ? 9.515 8.033 42.667 1.00 75.31 726 ASP A N 1
ATOM 5744 C CA . ASP A 1 726 ? 10.094 8.516 43.925 1.00 75.31 726 ASP A CA 1
ATOM 5745 C C . ASP A 1 726 ? 10.334 10.044 43.852 1.00 75.31 726 ASP A C 1
ATOM 5747 O O . ASP A 1 726 ? 9.936 10.700 42.879 1.00 75.31 726 ASP A O 1
ATOM 5751 N N . ALA A 1 727 ? 10.991 10.635 44.859 1.00 68.56 727 ALA A N 1
ATOM 5752 C CA . ALA A 1 727 ? 11.279 12.075 44.875 1.00 68.56 727 ALA A CA 1
ATOM 5753 C C . ALA A 1 727 ? 12.249 12.536 43.766 1.00 68.56 727 ALA A C 1
ATOM 5755 O O . ALA A 1 727 ? 12.314 13.728 43.458 1.00 68.56 727 ALA A O 1
ATOM 5756 N N . ASN A 1 728 ? 12.991 11.613 43.147 1.00 71.69 728 ASN A N 1
ATOM 5757 C CA . ASN A 1 728 ? 13.951 11.885 42.077 1.00 71.69 728 ASN A CA 1
ATOM 5758 C C . ASN A 1 728 ? 13.358 11.665 40.675 1.00 71.69 728 ASN A C 1
ATOM 5760 O O . ASN A 1 728 ? 13.981 12.051 39.680 1.00 71.69 728 ASN A O 1
ATOM 5764 N N . GLY A 1 729 ? 12.158 11.087 40.573 1.00 70.12 729 GLY A N 1
ATOM 5765 C CA . GLY A 1 729 ? 11.425 10.911 39.323 1.00 70.12 729 GLY A CA 1
ATOM 5766 C C . GLY A 1 729 ? 10.927 9.478 39.107 1.00 70.12 729 GLY A C 1
ATOM 5767 O O . GLY A 1 729 ? 10.598 8.776 40.059 1.00 70.12 729 GLY A O 1
ATOM 5768 N N . PRO A 1 730 ? 10.771 9.035 37.845 1.00 76.25 730 PRO A N 1
ATOM 5769 C CA . PRO A 1 730 ? 10.308 7.686 37.547 1.00 76.25 730 PRO A CA 1
ATOM 5770 C C . PRO A 1 730 ? 11.309 6.601 37.937 1.00 76.25 730 PRO A C 1
ATOM 5772 O O . PRO A 1 730 ? 12.489 6.675 37.589 1.00 76.25 730 PRO A O 1
ATOM 5775 N N . VAL A 1 731 ? 10.813 5.550 38.588 1.00 80.25 731 VAL A N 1
ATOM 5776 C CA . VAL A 1 731 ? 11.639 4.432 39.051 1.00 80.25 731 VAL A CA 1
ATOM 5777 C C . VAL A 1 731 ? 11.600 3.320 38.009 1.00 80.25 731 VAL A C 1
ATOM 5779 O O . VAL A 1 731 ? 10.661 2.523 37.947 1.00 80.25 731 VAL A O 1
ATOM 5782 N N . ALA A 1 732 ? 12.618 3.282 37.154 1.00 84.81 732 ALA A N 1
ATOM 5783 C CA . ALA A 1 732 ? 12.750 2.277 36.105 1.00 84.81 732 ALA A CA 1
ATOM 5784 C C . ALA A 1 732 ? 13.286 0.940 36.636 1.00 84.81 732 ALA A C 1
ATOM 5786 O O . ALA A 1 732 ? 14.105 0.906 37.554 1.00 84.81 732 ALA A O 1
ATOM 5787 N N . LYS A 1 733 ? 12.907 -0.165 35.983 1.00 88.81 733 LYS A N 1
ATOM 5788 C CA . LYS A 1 733 ? 13.361 -1.532 36.296 1.00 88.81 733 LYS A CA 1
ATOM 5789 C C . LYS A 1 733 ? 12.996 -2.037 37.701 1.00 88.81 733 LYS A C 1
ATOM 5791 O O . LYS A 1 733 ? 13.645 -2.953 38.204 1.00 88.81 733 LYS A O 1
ATOM 5796 N N . ALA A 1 734 ? 11.961 -1.477 38.316 1.00 84.81 734 ALA A N 1
ATOM 5797 C CA . ALA A 1 734 ? 11.429 -1.955 39.585 1.00 84.81 734 ALA A CA 1
ATOM 5798 C C . ALA A 1 734 ? 10.491 -3.141 39.355 1.00 84.81 734 ALA A C 1
ATOM 5800 O O . ALA A 1 734 ? 9.587 -3.058 38.523 1.00 84.81 734 ALA A O 1
ATOM 5801 N N . GLU A 1 735 ? 10.674 -4.235 40.093 1.00 87.81 735 GLU A N 1
ATOM 5802 C CA . GLU A 1 735 ? 9.695 -5.324 40.106 1.00 87.81 735 GLU A CA 1
ATOM 5803 C C . GLU A 1 735 ? 8.489 -4.961 40.977 1.00 87.81 735 GLU A C 1
ATOM 5805 O O . GLU A 1 735 ? 8.632 -4.583 42.140 1.00 87.81 735 GLU A O 1
ATOM 5810 N N . LEU A 1 736 ? 7.295 -5.121 40.408 1.00 85.12 736 LEU A N 1
ATOM 5811 C CA . LEU A 1 736 ? 6.010 -4.881 41.052 1.00 85.12 736 LEU A CA 1
ATOM 5812 C C . LEU A 1 736 ? 5.178 -6.164 41.043 1.00 85.12 736 LEU A C 1
ATOM 5814 O O . LEU A 1 736 ? 5.098 -6.866 40.030 1.00 85.12 736 LEU A O 1
ATOM 5818 N N . GLN A 1 737 ? 4.494 -6.435 42.151 1.00 85.75 737 GLN A N 1
ATOM 5819 C CA . GLN A 1 737 ? 3.421 -7.425 42.234 1.00 85.75 737 GLN A CA 1
ATOM 5820 C C . GLN A 1 737 ? 2.088 -6.715 42.438 1.00 85.75 737 GLN A C 1
ATOM 5822 O O . GLN A 1 737 ? 1.939 -5.941 43.376 1.00 85.75 737 GLN A O 1
ATOM 5827 N N . VAL A 1 738 ? 1.109 -7.024 41.595 1.00 77.88 738 VAL A N 1
ATOM 5828 C CA . VAL A 1 738 ? -0.275 -6.563 41.706 1.00 77.88 738 VAL A CA 1
ATOM 5829 C C . VAL A 1 738 ? -1.116 -7.720 42.221 1.00 77.88 738 VAL A C 1
ATOM 5831 O O . VAL A 1 738 ? -1.168 -8.790 41.602 1.00 77.88 738 VAL A O 1
ATOM 5834 N N . LYS A 1 739 ? -1.772 -7.517 43.357 1.00 76.88 739 LYS A N 1
ATOM 5835 C CA . LYS A 1 739 ? -2.628 -8.495 44.018 1.00 76.88 739 LYS A CA 1
ATOM 5836 C C . LYS A 1 739 ? -4.069 -8.017 44.046 1.00 76.88 739 LYS A C 1
ATOM 5838 O O . LYS A 1 739 ? -4.325 -6.824 44.087 1.00 76.88 739 LYS A O 1
ATOM 5843 N N . VAL A 1 740 ? -4.990 -8.966 44.058 1.00 69.38 740 VAL A N 1
ATOM 5844 C CA . VAL A 1 740 ? -6.419 -8.752 44.287 1.00 69.38 740 VAL A CA 1
ATOM 5845 C C . VAL A 1 740 ? -6.865 -9.781 45.313 1.00 69.38 740 VAL A C 1
ATOM 5847 O O . VAL A 1 740 ? -6.513 -10.958 45.187 1.00 69.38 740 VAL A O 1
ATOM 5850 N N . ASP A 1 741 ? -7.582 -9.342 46.348 1.00 75.75 741 ASP A N 1
ATOM 5851 C CA . ASP A 1 741 ? -8.010 -10.192 47.470 1.00 75.75 741 ASP A CA 1
ATOM 5852 C C . ASP A 1 741 ? -6.838 -10.995 48.084 1.00 75.75 741 ASP A C 1
ATOM 5854 O O . ASP A 1 741 ? -6.935 -12.193 48.363 1.00 75.75 741 ASP A O 1
ATOM 5858 N N . GLY A 1 742 ? -5.672 -10.349 48.218 1.00 74.06 742 GLY A N 1
ATOM 5859 C CA . GLY A 1 742 ? -4.438 -10.948 48.746 1.00 74.06 742 GLY A CA 1
ATOM 5860 C C . GLY A 1 742 ? -3.715 -11.927 47.805 1.00 74.06 742 GLY A C 1
ATOM 5861 O O . GLY A 1 742 ? -2.663 -12.455 48.169 1.00 74.06 742 GLY A O 1
ATOM 5862 N N . SER A 1 743 ? -4.226 -12.166 46.593 1.00 77.56 743 SER A N 1
ATOM 5863 C CA . SER A 1 743 ? -3.627 -13.074 45.602 1.00 77.56 743 SER A CA 1
ATOM 5864 C C . SER A 1 743 ? -2.954 -12.305 44.469 1.00 77.56 743 SER A C 1
ATOM 5866 O O . SER A 1 743 ? -3.576 -11.436 43.872 1.00 77.56 743 SER A O 1
ATOM 5868 N N . VAL A 1 744 ? -1.708 -12.644 44.115 1.00 84.94 744 VAL A N 1
ATOM 5869 C CA . VAL A 1 744 ? -0.988 -12.010 42.991 1.00 84.94 744 VAL A CA 1
ATOM 5870 C C . VAL A 1 744 ? -1.698 -12.323 41.671 1.00 84.94 744 VAL A C 1
ATOM 5872 O O . VAL A 1 744 ? -1.685 -13.461 41.199 1.00 84.94 744 VAL A O 1
ATOM 5875 N N . VAL A 1 745 ? -2.295 -11.304 41.056 1.00 78.31 745 VAL A N 1
ATOM 5876 C CA . VAL A 1 745 ? -2.949 -11.406 39.744 1.00 78.31 745 VAL A CA 1
ATOM 5877 C C . VAL A 1 745 ? -1.989 -11.056 38.609 1.00 78.31 745 VAL A C 1
ATOM 5879 O O . VAL A 1 745 ? -2.063 -11.633 37.515 1.00 78.31 745 VAL A O 1
ATOM 5882 N N . TYR A 1 746 ? -1.020 -10.177 38.871 1.00 84.06 746 TYR A N 1
ATOM 5883 C CA . TYR A 1 746 ? -0.047 -9.723 37.887 1.00 84.06 746 TYR A CA 1
ATOM 5884 C C . TYR A 1 746 ? 1.308 -9.402 38.536 1.00 84.06 746 TYR A C 1
ATOM 5886 O O . TYR A 1 746 ? 1.363 -8.999 39.688 1.00 84.06 746 TYR A O 1
ATOM 5894 N N . GLN A 1 747 ? 2.407 -9.629 37.820 1.00 90.25 747 GLN A N 1
ATOM 5895 C CA . GLN A 1 747 ? 3.764 -9.316 38.274 1.00 90.25 747 GLN A CA 1
ATOM 5896 C C . GLN A 1 747 ? 4.572 -8.901 37.051 1.00 90.25 747 GLN A C 1
ATOM 5898 O O . GLN A 1 747 ? 4.514 -9.595 36.035 1.00 90.25 747 GLN A O 1
ATOM 5903 N N . GLY A 1 748 ? 5.308 -7.798 37.150 1.00 87.00 748 GLY A N 1
ATOM 5904 C CA . GLY A 1 748 ? 6.131 -7.303 36.053 1.00 87.00 748 GLY A CA 1
ATOM 5905 C C . GLY A 1 748 ? 7.103 -6.218 36.495 1.00 87.00 748 GLY A C 1
ATOM 5906 O O . GLY A 1 748 ? 7.168 -5.868 37.672 1.00 87.00 748 GLY A O 1
ATOM 5907 N N . THR A 1 749 ? 7.879 -5.711 35.545 1.00 89.62 749 THR A N 1
ATOM 5908 C CA . THR A 1 749 ? 8.958 -4.752 35.794 1.00 89.62 749 THR A CA 1
ATOM 5909 C C . THR A 1 749 ? 8.641 -3.418 35.127 1.00 89.62 749 THR A C 1
ATOM 5911 O O . THR A 1 749 ? 8.214 -3.406 33.974 1.00 89.62 749 THR A O 1
ATOM 5914 N N . THR A 1 750 ? 8.864 -2.301 35.821 1.00 82.50 750 THR A N 1
ATOM 5915 C CA . THR A 1 750 ? 8.639 -0.968 35.249 1.00 82.50 750 THR A CA 1
ATOM 5916 C C . THR A 1 750 ? 9.609 -0.647 34.110 1.00 82.50 750 THR A C 1
ATOM 5918 O O . THR A 1 750 ? 10.793 -1.002 34.148 1.00 82.50 750 THR A O 1
ATOM 5921 N N . ASP A 1 751 ? 9.121 0.060 33.092 1.00 77.56 751 ASP A N 1
ATOM 5922 C CA . ASP A 1 751 ? 9.921 0.531 31.963 1.00 77.56 751 ASP A CA 1
ATOM 5923 C C . ASP A 1 751 ? 10.789 1.758 32.311 1.00 77.56 751 ASP A C 1
ATOM 5925 O O . ASP A 1 751 ? 10.884 2.188 33.460 1.00 77.56 751 ASP A O 1
ATOM 5929 N N . ALA A 1 752 ? 11.456 2.340 31.309 1.00 72.88 752 ALA A N 1
ATOM 5930 C CA . ALA A 1 752 ? 12.310 3.517 31.493 1.00 72.88 752 ALA A CA 1
ATOM 5931 C C . ALA A 1 752 ? 11.557 4.768 31.991 1.00 72.88 752 ALA A C 1
ATOM 5933 O O . ALA A 1 752 ? 12.186 5.681 32.521 1.00 72.88 752 ALA A O 1
ATOM 5934 N N . ALA A 1 753 ? 10.236 4.814 31.817 1.00 69.75 753 ALA A N 1
ATOM 5935 C CA . ALA A 1 753 ? 9.366 5.874 32.303 1.00 69.75 753 ALA A CA 1
ATOM 5936 C C . ALA A 1 753 ? 8.711 5.524 33.651 1.00 69.75 753 ALA A C 1
ATOM 5938 O O . ALA A 1 753 ? 7.829 6.258 34.090 1.00 69.75 753 ALA A O 1
ATOM 5939 N N . GLY A 1 754 ? 9.136 4.440 34.314 1.00 76.25 754 GLY A N 1
ATOM 5940 C CA . GLY A 1 754 ? 8.547 3.964 35.566 1.00 76.25 754 GLY A CA 1
ATOM 5941 C C . GLY A 1 754 ? 7.199 3.268 35.373 1.00 76.25 754 GLY A C 1
ATOM 5942 O O . GLY A 1 754 ? 6.447 3.129 36.330 1.00 76.25 754 GLY A O 1
ATOM 5943 N N . THR A 1 755 ? 6.867 2.837 34.158 1.00 77.94 755 THR A N 1
ATOM 5944 C CA . THR A 1 755 ? 5.520 2.381 33.795 1.00 77.94 755 THR A CA 1
ATOM 5945 C C . THR A 1 755 ? 5.405 0.859 33.792 1.00 77.94 755 THR A C 1
ATOM 5947 O O . THR A 1 755 ? 6.293 0.178 33.285 1.00 77.94 755 THR A O 1
ATOM 5950 N N . LEU A 1 756 ? 4.296 0.315 34.292 1.00 80.56 756 LEU A N 1
ATOM 5951 C CA . LEU A 1 756 ? 3.910 -1.090 34.184 1.00 80.56 756 LEU A CA 1
ATOM 5952 C C . LEU A 1 756 ? 2.447 -1.208 33.739 1.00 80.56 756 LEU A C 1
ATOM 5954 O O . LEU A 1 756 ? 1.555 -0.705 34.408 1.00 80.56 756 LEU A O 1
ATOM 5958 N N . LEU A 1 757 ? 2.182 -1.918 32.645 1.00 72.12 757 LEU A N 1
ATOM 5959 C CA . LEU A 1 757 ? 0.816 -2.216 32.208 1.00 72.12 757 LEU A CA 1
ATOM 5960 C C . LEU A 1 757 ? 0.274 -3.458 32.927 1.00 72.12 757 LEU A C 1
ATOM 5962 O O . LEU A 1 757 ? 0.997 -4.436 33.118 1.00 72.12 757 LEU A O 1
ATOM 5966 N N . VAL A 1 758 ? -0.999 -3.423 33.312 1.00 70.44 758 VAL A N 1
ATOM 5967 C CA . VAL A 1 758 ? -1.710 -4.490 34.023 1.00 70.44 758 VAL A CA 1
ATOM 5968 C C . VAL A 1 758 ? -3.009 -4.790 33.281 1.00 70.44 758 VAL A C 1
ATOM 5970 O O . VAL A 1 758 ? -3.782 -3.862 33.048 1.00 70.44 758 VAL A O 1
ATOM 5973 N N . PRO A 1 759 ? -3.313 -6.060 32.952 1.00 68.12 759 PRO A N 1
ATOM 5974 C CA . PRO A 1 759 ? -4.505 -6.382 32.179 1.00 68.12 759 PRO A CA 1
ATOM 5975 C C . PRO A 1 759 ? -5.764 -5.933 32.921 1.00 68.12 759 PRO A C 1
ATOM 5977 O O . PRO A 1 759 ? -5.976 -6.348 34.066 1.00 68.12 759 PRO A O 1
ATOM 5980 N N . ILE A 1 760 ? -6.625 -5.143 32.279 1.00 60.00 760 ILE A N 1
ATOM 5981 C CA . ILE A 1 760 ? -7.827 -4.588 32.919 1.00 60.00 760 ILE A CA 1
ATOM 5982 C C . ILE A 1 760 ? -8.743 -5.695 33.458 1.00 60.00 760 ILE A C 1
ATOM 5984 O O . ILE A 1 760 ? -9.355 -5.546 34.508 1.00 60.00 760 ILE A O 1
ATOM 5988 N N . GLU A 1 761 ? -8.782 -6.872 32.826 1.00 57.38 761 GLU A N 1
ATOM 5989 C CA . GLU A 1 761 ? -9.600 -8.006 33.290 1.00 57.38 761 GLU A CA 1
ATOM 5990 C C . GLU A 1 761 ? -9.140 -8.586 34.638 1.00 57.38 761 GLU A C 1
ATOM 5992 O O . GLU A 1 761 ? -9.926 -9.202 35.367 1.00 57.38 761 GLU A O 1
ATOM 5997 N N . ALA A 1 762 ? -7.857 -8.418 34.970 1.00 63.97 762 ALA A N 1
ATOM 5998 C CA . ALA A 1 762 ? -7.299 -8.901 36.224 1.00 63.97 762 ALA A CA 1
ATOM 5999 C C . ALA A 1 762 ? -7.780 -8.058 37.415 1.00 63.97 762 ALA A C 1
ATOM 6001 O O . ALA A 1 762 ? -7.920 -8.598 38.515 1.00 63.97 762 ALA A O 1
ATOM 6002 N N . VAL A 1 763 ? -8.077 -6.777 37.177 1.00 60.72 763 VAL A N 1
ATOM 6003 C CA . VAL A 1 763 ? -8.213 -5.746 38.217 1.00 60.72 763 VAL A CA 1
ATOM 6004 C C . VAL A 1 763 ? -9.531 -4.964 38.180 1.00 60.72 763 VAL A C 1
ATOM 6006 O O . VAL A 1 763 ? -9.893 -4.345 39.174 1.00 60.72 763 VAL A O 1
ATOM 6009 N N . ARG A 1 764 ? -10.284 -5.012 37.075 1.00 54.44 764 ARG A N 1
ATOM 6010 C CA . ARG A 1 764 ? -11.544 -4.277 36.906 1.00 54.44 764 ARG A CA 1
ATOM 6011 C C . ARG A 1 764 ? -12.545 -4.612 38.003 1.00 54.44 764 ARG A C 1
ATOM 6013 O O . ARG A 1 764 ? -12.839 -5.786 38.224 1.00 54.44 764 ARG A O 1
ATOM 6020 N N . GLU A 1 765 ? -13.122 -3.566 38.598 1.00 50.75 765 GLU A N 1
ATOM 6021 C CA . GLU A 1 765 ? -14.136 -3.651 39.665 1.00 50.75 765 GLU A CA 1
ATOM 6022 C C . GLU A 1 765 ? -13.645 -4.416 40.910 1.00 50.75 765 GLU A C 1
ATOM 6024 O O . GLU A 1 765 ? -14.449 -4.915 41.698 1.00 50.75 765 GLU A O 1
ATOM 6029 N N . LYS A 1 766 ? -12.322 -4.514 41.095 1.00 54.22 766 LYS A N 1
ATOM 6030 C CA . LYS A 1 766 ? -11.684 -5.192 42.225 1.00 54.22 766 LYS A CA 1
ATOM 6031 C C . LYS A 1 766 ? -10.676 -4.271 42.903 1.00 54.22 766 LYS A C 1
ATOM 6033 O O . LYS A 1 766 ? -10.102 -3.384 42.277 1.00 54.22 766 LYS A O 1
ATOM 6038 N N . GLU A 1 767 ? -10.455 -4.499 44.189 1.00 56.38 767 GLU A N 1
ATOM 6039 C CA . GLU A 1 767 ? -9.430 -3.797 44.958 1.00 56.38 767 GLU A CA 1
ATOM 6040 C C . GLU A 1 767 ? -8.042 -4.346 44.596 1.00 56.38 767 GLU A C 1
ATOM 6042 O O . GLU A 1 767 ? -7.843 -5.564 44.578 1.00 56.38 767 GLU A O 1
ATOM 6047 N N . ILE A 1 768 ? -7.097 -3.454 44.281 1.00 58.69 768 ILE A N 1
ATOM 6048 C CA . ILE A 1 768 ? -5.724 -3.817 43.913 1.00 58.69 768 ILE A CA 1
ATOM 6049 C C . ILE A 1 768 ? -4.732 -3.428 45.009 1.00 58.69 768 ILE A C 1
ATOM 6051 O O . ILE A 1 768 ? -4.727 -2.300 45.487 1.00 58.69 768 ILE A O 1
ATOM 6055 N N . GLU A 1 769 ? -3.844 -4.350 45.367 1.00 69.00 769 GLU A N 1
ATOM 6056 C CA . GLU A 1 769 ? -2.693 -4.112 46.244 1.00 69.00 769 GLU A CA 1
ATOM 6057 C C . GLU A 1 769 ? -1.414 -4.200 45.401 1.00 69.00 769 GLU A C 1
ATOM 6059 O O . GLU A 1 769 ? -1.218 -5.168 44.666 1.00 69.00 769 GLU A O 1
ATOM 6064 N N . ILE A 1 770 ? -0.531 -3.204 45.504 1.00 73.88 770 ILE A N 1
ATOM 6065 C CA . ILE A 1 770 ? 0.729 -3.147 44.752 1.00 73.88 770 ILE A CA 1
ATOM 6066 C C . ILE A 1 770 ? 1.893 -3.300 45.731 1.00 73.88 770 ILE A C 1
ATOM 6068 O O . ILE A 1 770 ? 1.994 -2.568 46.710 1.00 73.88 770 ILE A O 1
ATOM 6072 N N . SER A 1 771 ? 2.781 -4.255 45.472 1.00 77.88 771 SER A N 1
ATOM 6073 C CA . SER A 1 771 ? 3.940 -4.556 46.313 1.00 77.88 771 SER A CA 1
ATOM 6074 C C . SER A 1 771 ? 5.233 -4.384 45.518 1.00 77.88 771 SER A C 1
ATOM 6076 O O . SER A 1 771 ? 5.342 -4.884 44.399 1.00 77.88 771 SER A O 1
ATOM 6078 N N . VAL A 1 772 ? 6.199 -3.676 46.106 1.00 83.25 772 VAL A N 1
ATOM 6079 C CA . VAL A 1 772 ? 7.531 -3.378 45.555 1.00 83.25 772 VAL A CA 1
ATOM 6080 C C . VAL A 1 772 ? 8.587 -3.594 46.639 1.00 83.25 772 VAL A C 1
ATOM 6082 O O . VAL A 1 772 ? 8.297 -3.445 47.828 1.00 83.25 772 VAL A O 1
ATOM 6085 N N . ASP A 1 773 ? 9.800 -3.983 46.247 1.00 78.88 773 ASP A N 1
ATOM 6086 C CA . ASP A 1 773 ? 10.907 -4.187 47.184 1.00 78.88 773 ASP A CA 1
ATOM 6087 C C . ASP A 1 773 ? 11.358 -2.852 47.800 1.00 78.88 773 ASP A C 1
ATOM 6089 O O . ASP A 1 773 ? 11.654 -1.896 47.085 1.00 78.88 773 ASP A O 1
ATOM 6093 N N . GLN A 1 774 ? 11.441 -2.790 49.131 1.00 74.69 774 GLN A N 1
ATOM 6094 C CA . GLN A 1 774 ? 11.811 -1.582 49.875 1.00 74.69 774 GLN A CA 1
ATOM 6095 C C . GLN A 1 774 ? 13.190 -1.023 49.475 1.00 74.69 774 GLN A C 1
ATOM 6097 O O . GLN A 1 774 ? 13.408 0.188 49.511 1.00 74.69 774 GLN A O 1
ATOM 6102 N N . SER A 1 775 ? 14.122 -1.883 49.053 1.00 75.94 775 SER A N 1
ATOM 6103 C CA . SER A 1 775 ? 15.456 -1.467 48.604 1.00 75.94 775 SER A CA 1
ATOM 6104 C C . SER A 1 775 ? 15.446 -0.655 47.307 1.00 75.94 775 SER A C 1
ATOM 6106 O O . SER A 1 775 ? 16.399 0.076 47.046 1.00 75.94 775 SER A O 1
ATOM 6108 N N . VAL A 1 776 ? 14.375 -0.759 46.515 1.00 73.50 776 VAL A N 1
ATOM 6109 C CA . VAL A 1 776 ? 14.203 -0.023 45.256 1.00 73.50 776 VAL A CA 1
ATOM 6110 C C . VAL A 1 776 ? 13.760 1.422 45.505 1.00 73.50 776 VAL A C 1
ATOM 6112 O O . VAL A 1 776 ? 13.965 2.269 44.643 1.00 73.50 776 VAL A O 1
ATOM 6115 N N . VAL A 1 777 ? 13.193 1.713 46.680 1.00 63.34 777 VAL A N 1
ATOM 6116 C CA . VAL A 1 777 ? 12.485 2.976 46.950 1.00 63.34 777 VAL A CA 1
ATOM 6117 C C . VAL A 1 777 ? 13.100 3.820 48.073 1.00 63.34 777 VAL A C 1
ATOM 6119 O O . VAL A 1 777 ? 12.853 5.018 48.152 1.00 63.34 777 VAL A O 1
ATOM 6122 N N . GLY A 1 778 ? 13.928 3.227 48.940 1.00 64.44 778 GLY A N 1
ATOM 6123 C CA . GLY A 1 778 ? 14.543 3.948 50.061 1.00 64.44 778 GLY A CA 1
ATOM 6124 C C . GLY A 1 778 ? 13.554 4.303 51.184 1.00 64.44 778 GLY A C 1
ATOM 6125 O O . GLY A 1 778 ? 12.548 3.623 51.370 1.00 64.44 778 GLY A O 1
ATOM 6126 N N . GLU A 1 779 ? 13.867 5.336 51.979 1.00 55.06 779 GLU A N 1
ATOM 6127 C CA . GLU A 1 779 ? 12.993 5.852 53.058 1.00 55.06 779 GLU A CA 1
ATOM 6128 C C . GLU A 1 779 ? 11.967 6.899 52.569 1.00 55.06 779 GLU A C 1
ATOM 6130 O O . GLU A 1 779 ? 11.226 7.457 53.379 1.00 55.06 779 GLU A O 1
ATOM 6135 N N . GLU A 1 780 ? 11.927 7.190 51.265 1.00 54.25 780 GLU A N 1
ATOM 6136 C CA . GLU A 1 780 ? 11.135 8.283 50.692 1.00 54.25 780 GLU A CA 1
ATOM 6137 C C . GLU A 1 780 ? 9.749 7.844 50.187 1.00 54.25 780 GLU A C 1
ATOM 6139 O O . GLU A 1 780 ? 9.450 6.660 50.025 1.00 54.25 780 GLU A O 1
ATOM 6144 N N . GLU A 1 781 ? 8.871 8.830 49.979 1.00 55.34 781 GLU A N 1
ATOM 6145 C CA . GLU A 1 781 ? 7.480 8.636 49.569 1.00 55.34 781 GLU A CA 1
ATOM 6146 C C . GLU A 1 781 ? 7.354 8.112 48.132 1.00 55.34 781 GLU A C 1
ATOM 6148 O O . GLU A 1 781 ? 7.936 8.644 47.186 1.00 55.34 781 GLU A O 1
ATOM 6153 N N . LEU A 1 782 ? 6.535 7.075 47.975 1.00 54.56 782 LEU A N 1
ATOM 6154 C CA . LEU A 1 782 ? 6.365 6.331 46.738 1.00 54.56 782 LEU A CA 1
ATOM 6155 C C . LEU A 1 782 ? 4.998 6.645 46.131 1.00 54.56 782 LEU A C 1
ATOM 6157 O O . LEU A 1 782 ? 3.965 6.459 46.775 1.00 54.56 782 LEU A O 1
ATOM 6161 N N . VAL A 1 783 ? 4.987 7.094 44.877 1.00 55.22 783 VAL A N 1
ATOM 6162 C CA . VAL A 1 783 ? 3.753 7.360 44.133 1.00 55.22 783 VAL A CA 1
ATOM 6163 C C . VAL A 1 783 ? 3.573 6.283 43.074 1.00 55.22 783 VAL A C 1
ATOM 6165 O O . VAL A 1 783 ? 4.391 6.170 42.162 1.00 55.22 783 VAL A O 1
ATOM 6168 N N . VAL A 1 784 ? 2.486 5.514 43.170 1.00 55.44 784 VAL A N 1
ATOM 6169 C CA . VAL A 1 784 ? 2.018 4.649 42.081 1.00 55.44 784 VAL A CA 1
ATOM 6170 C C . VAL A 1 784 ? 0.737 5.242 41.527 1.00 55.44 784 VAL A C 1
ATOM 6172 O O . VAL A 1 784 ? -0.203 5.361 42.293 1.00 55.44 784 VAL A O 1
ATOM 6175 N N . ALA A 1 785 ? 0.668 5.614 40.247 1.00 54.78 785 ALA A N 1
ATOM 6176 C CA . ALA A 1 785 ? -0.575 6.082 39.615 1.00 54.78 785 ALA A CA 1
ATOM 6177 C C . ALA A 1 785 ? -1.208 5.003 38.724 1.00 54.78 785 ALA A C 1
ATOM 6179 O O . ALA A 1 785 ? -0.473 4.340 38.007 1.00 54.78 785 ALA A O 1
ATOM 6180 N N . VAL A 1 786 ? -2.538 4.846 38.750 1.00 51.47 786 VAL A N 1
ATOM 6181 C CA . VAL A 1 786 ? -3.313 3.812 38.029 1.00 51.47 786 VAL A CA 1
ATOM 6182 C C . VAL A 1 786 ? -4.214 4.501 36.995 1.00 51.47 786 VAL A C 1
ATOM 6184 O O . VAL A 1 786 ? -5.144 5.201 37.382 1.00 51.47 786 VAL A O 1
ATOM 6187 N N . ASN A 1 787 ? -3.971 4.336 35.693 1.00 49.50 787 ASN A N 1
ATOM 6188 C CA . ASN A 1 787 ? -4.853 4.887 34.652 1.00 49.50 787 ASN A CA 1
ATOM 6189 C C . ASN A 1 787 ? -5.935 3.867 34.272 1.00 49.50 787 ASN A C 1
ATOM 6191 O O . ASN A 1 787 ? -5.611 2.839 33.682 1.00 49.50 787 ASN A O 1
ATOM 6195 N N . ASP A 1 788 ? -7.199 4.158 34.576 1.00 45.56 788 ASP A N 1
ATOM 6196 C CA . ASP A 1 788 ? -8.344 3.414 34.049 1.00 45.56 788 ASP A CA 1
ATOM 6197 C C . ASP A 1 788 ? -8.849 4.162 32.804 1.00 45.56 788 ASP A C 1
ATOM 6199 O O . ASP A 1 788 ? -9.594 5.135 32.896 1.00 45.56 788 ASP A O 1
ATOM 6203 N N . THR A 1 789 ? -8.335 3.750 31.642 1.00 43.59 789 THR A N 1
ATOM 6204 C CA . THR A 1 789 ? -8.719 4.124 30.265 1.00 43.59 789 THR A CA 1
ATOM 6205 C C . THR A 1 789 ? -9.474 5.466 30.091 1.00 43.59 789 THR A C 1
ATOM 6207 O O . THR A 1 789 ? -10.692 5.559 30.242 1.00 43.59 789 THR A O 1
ATOM 6210 N N . ASN A 1 790 ? -8.723 6.498 29.669 1.00 36.47 790 ASN A N 1
ATOM 6211 C CA . ASN A 1 790 ? -9.125 7.883 29.341 1.00 36.47 790 ASN A CA 1
ATOM 6212 C C . ASN A 1 790 ? -9.402 8.885 30.491 1.00 36.47 790 ASN A C 1
ATOM 6214 O O . ASN A 1 790 ? -10.164 9.829 30.295 1.00 36.47 790 ASN A O 1
ATOM 6218 N N . ALA A 1 791 ? -8.682 8.820 31.619 1.00 28.38 791 ALA A N 1
ATOM 6219 C CA . ALA A 1 791 ? -8.382 9.996 32.462 1.00 28.38 791 ALA A CA 1
ATOM 6220 C C . ALA A 1 791 ? -6.929 9.946 32.971 1.00 28.38 791 ALA A C 1
ATOM 6222 O O . ALA A 1 791 ? -6.462 8.865 33.300 1.00 28.38 791 ALA A O 1
ATOM 6223 N N . PRO A 1 792 ? -6.188 11.066 33.083 1.00 39.03 792 PRO A N 1
ATOM 6224 C CA . PRO A 1 792 ? -4.919 11.060 33.804 1.00 39.03 792 PRO A CA 1
ATOM 6225 C C . PRO A 1 792 ? -5.186 10.960 35.317 1.00 39.03 792 PRO A C 1
ATOM 6227 O O . PRO A 1 792 ? -6.079 11.652 35.812 1.00 39.03 792 PRO A O 1
ATOM 6230 N N . PRO A 1 793 ? -4.368 10.210 36.075 1.00 34.84 793 PRO A N 1
ATOM 6231 C CA . PRO A 1 793 ? -4.190 10.516 37.489 1.00 34.84 793 PRO A CA 1
ATOM 6232 C C . PRO A 1 793 ? -2.712 10.602 37.886 1.00 34.84 793 PRO A C 1
ATOM 6234 O O . PRO A 1 793 ? -1.883 9.782 37.502 1.00 34.84 793 PRO A O 1
ATOM 6237 N N . THR A 1 794 ? -2.397 11.597 38.708 1.00 27.16 794 THR A N 1
ATOM 6238 C CA . THR A 1 794 ? -1.266 11.583 39.640 1.00 27.16 794 THR A CA 1
ATOM 6239 C C . THR A 1 794 ? -1.860 11.207 40.997 1.00 27.16 794 THR A C 1
ATOM 6241 O O . THR A 1 794 ? -2.740 11.919 41.476 1.00 27.16 794 THR A O 1
ATOM 6244 N N . LEU A 1 795 ? -1.424 10.100 41.604 1.00 32.31 795 LEU A N 1
ATOM 6245 C CA . LEU A 1 795 ? -1.694 9.811 43.020 1.00 32.31 795 LEU A CA 1
ATOM 6246 C C . LEU A 1 795 ? -0.705 10.621 43.888 1.00 32.31 795 LEU A C 1
ATOM 6248 O O . LEU A 1 795 ? 0.406 10.897 43.441 1.00 32.31 795 LEU A O 1
ATOM 6252 N N . MET A 1 796 ? -1.090 11.059 45.091 1.00 29.78 796 MET A N 1
ATOM 6253 C CA . MET A 1 796 ? -0.187 11.710 46.061 1.00 29.78 796 MET A CA 1
ATOM 6254 C C . MET A 1 796 ? -0.360 11.071 47.453 1.00 29.78 796 MET A C 1
ATOM 6256 O O . MET A 1 796 ? -1.494 10.728 47.784 1.00 29.78 796 MET A O 1
ATOM 6260 N N . PRO A 1 797 ? 0.706 10.902 48.264 1.00 30.91 797 PRO A N 1
ATOM 6261 C CA . PRO A 1 797 ? 0.631 10.245 49.574 1.00 30.91 797 PRO A CA 1
ATOM 6262 C C . PRO A 1 797 ? 0.207 11.188 50.710 1.00 30.91 797 PRO A C 1
ATOM 6264 O O . PRO A 1 797 ? 0.411 12.399 50.636 1.00 30.91 797 PRO A O 1
ATOM 6267 N N . GLY A 1 798 ? -0.315 10.593 51.791 1.00 27.56 798 GLY A N 1
ATOM 6268 C CA . GLY A 1 798 ? -0.480 11.213 53.106 1.00 27.56 798 GLY A CA 1
ATOM 6269 C C . GLY A 1 798 ? 0.096 10.335 54.233 1.00 27.56 798 GLY A C 1
ATOM 6270 O O . GLY A 1 798 ? -0.293 9.177 54.381 1.00 27.56 798 GLY A O 1
ATOM 6271 N N . ASP A 1 799 ? 0.979 10.948 55.029 1.00 25.25 799 ASP A N 1
ATOM 6272 C CA . ASP A 1 799 ? 1.621 10.560 56.302 1.00 25.25 799 ASP A CA 1
ATOM 6273 C C . ASP A 1 799 ? 2.789 9.532 56.354 1.00 25.25 799 ASP A C 1
ATOM 6275 O O . ASP A 1 799 ? 2.891 8.552 55.614 1.00 25.25 799 ASP A O 1
ATOM 6279 N N . ALA A 1 800 ? 3.674 9.822 57.330 1.00 28.19 800 ALA A N 1
ATOM 6280 C CA . ALA A 1 800 ? 5.091 9.462 57.497 1.00 28.19 800 ALA A CA 1
ATOM 6281 C C . ALA A 1 800 ? 5.480 7.956 57.532 1.00 28.19 800 ALA A C 1
ATOM 6283 O O . ALA A 1 800 ? 4.657 7.094 57.865 1.00 28.19 800 ALA A O 1
ATOM 6284 N N . PRO A 1 801 ? 6.772 7.623 57.288 1.00 26.72 801 PRO A N 1
ATOM 6285 C CA . PRO A 1 801 ? 7.255 6.248 57.130 1.00 26.72 801 PRO A CA 1
ATOM 6286 C C . PRO A 1 801 ? 7.024 5.380 58.377 1.00 26.72 801 PRO A C 1
ATOM 6288 O O . PRO A 1 801 ? 7.414 5.741 59.488 1.00 26.72 801 PRO A O 1
ATOM 6291 N N . GLY A 1 802 ? 6.412 4.203 58.190 1.00 28.88 802 GLY A N 1
ATOM 6292 C CA . GLY A 1 802 ? 6.266 3.175 59.235 1.00 28.88 802 GLY A CA 1
ATOM 6293 C C . GLY A 1 802 ? 4.836 2.785 59.631 1.00 28.88 802 GLY A C 1
ATOM 6294 O O . GLY A 1 802 ? 4.672 1.973 60.544 1.00 28.88 802 GLY A O 1
ATOM 6295 N N . ARG A 1 803 ? 3.794 3.317 58.972 1.00 29.72 803 ARG A N 1
ATOM 6296 C CA . ARG A 1 803 ? 2.381 2.932 59.211 1.00 29.72 803 ARG A CA 1
ATOM 6297 C C . ARG A 1 803 ? 1.521 2.761 57.949 1.00 29.72 803 ARG A C 1
ATOM 6299 O O . ARG A 1 803 ? 0.301 2.863 58.027 1.00 29.72 803 ARG A O 1
ATOM 6306 N N . GLN A 1 804 ? 2.118 2.471 56.799 1.00 34.12 804 GLN A N 1
ATOM 6307 C CA . GLN A 1 804 ? 1.373 2.346 55.544 1.00 34.12 804 GLN A CA 1
ATOM 6308 C C . GLN A 1 804 ? 0.946 0.890 55.285 1.00 34.12 804 GLN A C 1
ATOM 6310 O O . GLN A 1 804 ? 1.741 0.051 54.873 1.00 34.12 804 GLN A O 1
ATOM 6315 N N . THR A 1 805 ? -0.332 0.595 55.517 1.00 28.34 805 THR A N 1
ATOM 6316 C CA . THR A 1 805 ? -1.096 -0.365 54.705 1.00 28.34 805 THR A CA 1
ATOM 6317 C C . THR A 1 805 ? -1.855 0.479 53.687 1.00 28.34 805 THR A C 1
ATOM 6319 O O . THR A 1 805 ? -2.718 1.255 54.098 1.00 28.34 805 THR A O 1
ATOM 6322 N N . PHE A 1 806 ? -1.509 0.389 52.400 1.00 32.12 806 PHE A N 1
ATOM 6323 C CA . PHE A 1 806 ? -2.249 1.049 51.320 1.00 32.12 806 PHE A CA 1
ATOM 6324 C C . PHE A 1 806 ? -3.653 0.430 51.247 1.00 32.12 806 PHE A C 1
ATOM 6326 O O . PHE A 1 806 ? -3.851 -0.601 50.617 1.00 32.12 806 PHE A O 1
ATOM 6333 N N . ASN A 1 807 ? -4.606 1.037 51.952 1.00 30.78 807 ASN A N 1
ATOM 6334 C CA . ASN A 1 807 ? -6.033 0.760 51.839 1.00 30.78 807 ASN A CA 1
ATOM 6335 C C . ASN A 1 807 ? -6.655 1.980 51.158 1.00 30.78 807 ASN A C 1
ATOM 6337 O O . ASN A 1 807 ? -6.876 2.991 51.824 1.00 30.78 807 ASN A O 1
ATOM 6341 N N . GLY A 1 808 ? -6.911 1.914 49.855 1.00 30.33 808 GLY A N 1
ATOM 6342 C CA . GLY A 1 808 ? -7.579 3.013 49.162 1.00 30.33 808 GLY A CA 1
ATOM 6343 C C . GLY A 1 808 ? -7.483 2.930 47.647 1.00 30.33 808 GLY A C 1
ATOM 6344 O O . GLY A 1 808 ? -6.442 3.188 47.053 1.00 30.33 808 GLY A O 1
ATOM 6345 N N . SER A 1 809 ? -8.598 2.585 47.017 1.00 31.17 809 SER A N 1
ATOM 6346 C CA . SER A 1 809 ? -8.899 2.906 45.629 1.00 31.17 809 SER A CA 1
ATOM 6347 C C . SER A 1 809 ? -9.030 4.425 45.465 1.00 31.17 809 SER A C 1
ATOM 6349 O O . SER A 1 809 ? -10.097 4.959 45.762 1.00 31.17 809 SER A O 1
ATOM 6351 N N . ASP A 1 810 ? -8.011 5.122 44.970 1.00 32.59 810 ASP A N 1
ATOM 6352 C CA . ASP A 1 810 ? -8.116 6.575 44.806 1.00 32.59 810 ASP A CA 1
ATOM 6353 C C . ASP A 1 810 ? -8.351 6.965 43.336 1.00 32.59 810 ASP A C 1
ATOM 6355 O O . ASP A 1 810 ? -7.467 7.363 42.578 1.00 32.59 810 ASP A O 1
ATOM 6359 N N . LEU A 1 811 ? -9.640 6.938 42.972 1.00 35.06 811 LEU A N 1
ATOM 6360 C CA . LEU A 1 811 ? -10.264 8.132 42.387 1.00 35.06 811 LEU A CA 1
ATOM 6361 C C . LEU A 1 811 ? -9.748 9.355 43.163 1.00 35.06 811 LEU A C 1
ATOM 6363 O O . LEU A 1 811 ? -9.583 9.228 44.372 1.00 35.06 811 LEU A O 1
ATOM 6367 N N . VAL A 1 812 ? -9.527 10.511 42.513 1.00 36.16 812 VAL A N 1
ATOM 6368 C CA . VAL A 1 812 ? -9.307 11.800 43.215 1.00 36.16 812 VAL A CA 1
ATOM 6369 C C . VAL A 1 812 ? -10.130 11.775 44.504 1.00 36.16 812 VAL A C 1
ATOM 6371 O O . VAL A 1 812 ? -11.348 11.608 44.359 1.00 36.16 812 VAL A O 1
ATOM 6374 N N . PRO A 1 813 ? -9.501 11.780 45.705 1.00 41.62 813 PRO A N 1
ATOM 6375 C CA . PRO A 1 813 ? -10.186 11.419 46.937 1.00 41.62 813 PRO A CA 1
ATOM 6376 C C . PRO A 1 813 ? -11.485 12.196 46.975 1.00 41.62 813 PRO A C 1
ATOM 6378 O O . PRO A 1 813 ? -11.471 13.412 46.762 1.00 41.62 813 PRO A O 1
ATOM 6381 N N . ASP A 1 814 ? -12.603 11.473 47.107 1.00 45.22 814 ASP A N 1
ATOM 6382 C CA . ASP A 1 814 ? -13.926 12.089 47.092 1.00 45.22 814 ASP A CA 1
ATOM 6383 C C . ASP A 1 814 ? -13.839 13.303 48.039 1.00 45.22 814 ASP A C 1
ATOM 6385 O O . ASP A 1 814 ? -13.484 13.115 49.207 1.00 45.22 814 ASP A O 1
ATOM 6389 N N . PRO A 1 815 ? -14.049 14.543 47.557 1.00 54.84 815 PRO A N 1
ATOM 6390 C CA . PRO A 1 815 ? -13.784 15.724 48.361 1.00 54.84 815 PRO A CA 1
ATOM 6391 C C . PRO A 1 815 ? -14.776 15.761 49.520 1.00 54.84 815 PRO A C 1
ATOM 6393 O O . PRO A 1 815 ? -15.917 16.208 49.382 1.00 54.84 815 PRO A O 1
ATOM 6396 N N . HIS A 1 816 ? -14.358 15.231 50.661 1.00 65.38 816 HIS A N 1
ATOM 6397 C CA . HIS A 1 816 ? -15.168 15.084 51.856 1.00 65.38 816 HIS A CA 1
ATOM 6398 C C . HIS A 1 816 ? -14.745 16.129 52.871 1.00 65.38 816 HIS A C 1
ATOM 6400 O O . HIS A 1 816 ? -13.563 16.314 53.152 1.00 65.38 816 HIS A O 1
ATOM 6406 N N . LEU A 1 817 ? -15.726 16.764 53.503 1.00 73.62 817 LEU A N 1
ATOM 6407 C CA . LEU A 1 817 ? -15.471 17.600 54.672 1.00 73.62 817 LEU A CA 1
ATOM 6408 C C . LEU A 1 817 ? -14.938 16.785 55.848 1.00 73.62 817 LEU A C 1
ATOM 6410 O O . LEU A 1 817 ? -14.200 17.330 56.667 1.00 73.62 817 LEU A O 1
ATOM 6414 N N . GLY A 1 818 ? -15.370 15.524 55.968 1.00 73.44 818 GLY A N 1
ATOM 6415 C CA . GLY A 1 818 ? -14.965 14.620 57.043 1.00 73.44 818 GLY A CA 1
ATOM 6416 C C . GLY A 1 818 ? -15.216 15.186 58.446 1.00 73.44 818 GLY A C 1
ATOM 6417 O O . GLY A 1 818 ? -14.519 14.834 59.397 1.00 73.44 818 GLY A O 1
ATOM 6418 N N . LEU A 1 819 ? -16.153 16.131 58.585 1.00 80.00 819 LEU A N 1
ATOM 6419 C CA . LEU A 1 819 ? -16.215 16.997 59.758 1.00 80.00 819 LEU A CA 1
ATOM 6420 C C . LEU A 1 819 ? -17.164 16.397 60.804 1.00 80.00 819 LEU A C 1
ATOM 6422 O O . LEU A 1 819 ? -18.374 16.335 60.553 1.00 80.00 819 LEU A O 1
ATOM 6426 N N . PRO A 1 820 ? -16.671 15.993 61.992 1.00 85.69 820 PRO A N 1
ATOM 6427 C CA . PRO A 1 820 ? -17.543 15.653 63.104 1.00 85.69 820 PRO A CA 1
ATOM 6428 C C . PRO A 1 820 ? -18.319 16.892 63.552 1.00 85.69 820 PRO A C 1
ATOM 6430 O O . PRO A 1 820 ? -17.773 17.965 63.832 1.00 85.69 820 PRO A O 1
ATOM 6433 N N . MET A 1 821 ? -19.633 16.743 63.594 1.00 90.12 821 MET A N 1
ATOM 6434 C CA . MET A 1 821 ? -20.573 17.794 63.933 1.00 90.12 821 MET A CA 1
ATOM 6435 C C . MET A 1 821 ? -21.589 17.277 64.936 1.00 90.12 821 MET A C 1
ATOM 6437 O O . MET A 1 821 ? -21.840 16.081 65.039 1.00 90.12 821 MET A O 1
ATOM 6441 N N . ARG A 1 822 ? -22.247 18.196 65.632 1.00 92.94 822 ARG A N 1
ATOM 6442 C CA . ARG A 1 822 ? -23.388 17.878 66.483 1.00 92.94 822 ARG A CA 1
ATOM 6443 C C . ARG A 1 822 ? -24.538 18.834 66.242 1.00 92.94 822 ARG A C 1
ATOM 6445 O O . ARG A 1 822 ? -24.341 20.000 65.889 1.00 92.94 822 ARG A O 1
ATOM 6452 N N . VAL A 1 823 ? -25.754 18.361 66.469 1.00 93.69 823 VAL A N 1
ATOM 6453 C CA . VAL A 1 823 ? -26.940 19.221 66.460 1.00 93.69 823 VAL A CA 1
ATOM 6454 C C . VAL A 1 823 ? -26.833 20.238 67.588 1.00 93.69 823 VAL A C 1
ATOM 6456 O O . VAL A 1 823 ? -26.615 19.883 68.750 1.00 93.69 823 VAL A O 1
ATOM 6459 N N . LYS A 1 824 ? -26.999 21.517 67.253 1.00 93.06 824 LYS A N 1
ATOM 6460 C CA . LYS A 1 824 ? -26.893 22.608 68.219 1.00 93.06 824 LYS A CA 1
ATOM 6461 C C . LYS A 1 824 ? -27.973 22.470 69.294 1.00 93.06 824 LYS A C 1
ATOM 6463 O O . LYS A 1 824 ? -29.099 22.046 69.027 1.00 93.06 824 LYS A O 1
ATOM 6468 N N . LYS A 1 825 ? -27.645 22.843 70.534 1.00 90.75 825 LYS A N 1
ATOM 6469 C CA . LYS A 1 825 ? -28.601 22.789 71.649 1.00 90.75 825 LYS A CA 1
ATOM 6470 C C . LYS A 1 825 ? -29.879 23.571 71.302 1.00 90.75 825 LYS A C 1
ATOM 6472 O O . LYS A 1 825 ? -29.800 24.743 70.948 1.00 90.75 825 LYS A O 1
ATOM 6477 N N . GLY A 1 826 ? -31.036 22.918 71.433 1.00 89.56 826 GLY A N 1
ATOM 6478 C CA . GLY A 1 826 ? -32.354 23.491 71.127 1.00 89.56 826 GLY A CA 1
ATOM 6479 C C . GLY A 1 826 ? -32.830 23.317 69.680 1.00 89.56 826 GLY A C 1
ATOM 6480 O O . GLY A 1 826 ? -33.953 23.708 69.385 1.00 89.56 826 GLY A O 1
ATOM 6481 N N . GLN A 1 827 ? -32.021 22.719 68.798 1.00 94.31 827 GLN A N 1
ATOM 6482 C CA . GLN A 1 827 ? -32.371 22.493 67.393 1.00 94.31 827 GLN A CA 1
ATOM 6483 C C . GLN A 1 827 ? -32.836 21.056 67.132 1.00 94.31 827 GLN A C 1
ATOM 6485 O O . GLN A 1 827 ? -32.388 20.115 67.789 1.00 94.31 827 GLN A O 1
ATOM 6490 N N . HIS A 1 828 ? -33.724 20.900 66.144 1.00 93.25 828 HIS A N 1
ATOM 6491 C CA . HIS A 1 828 ? -34.292 19.612 65.722 1.00 93.25 828 HIS A CA 1
ATOM 6492 C C . HIS A 1 828 ? -34.435 19.512 64.192 1.00 93.25 828 HIS A C 1
ATOM 6494 O O . HIS A 1 828 ? -35.556 19.397 63.679 1.00 93.25 828 HIS A O 1
ATOM 6500 N N . PRO A 1 829 ? -33.329 19.590 63.430 1.00 94.81 829 PRO A N 1
ATOM 6501 C CA . PRO A 1 829 ? -33.399 19.577 61.976 1.00 94.81 829 PRO A CA 1
ATOM 6502 C C . PRO A 1 829 ? -33.962 18.247 61.456 1.00 94.81 829 PRO A C 1
ATOM 6504 O O . PRO A 1 829 ? -33.715 17.168 62.005 1.00 94.81 829 PRO A O 1
ATOM 6507 N N . GLY A 1 830 ? -34.735 18.327 60.372 1.00 94.25 830 GLY A N 1
ATOM 6508 C CA . GLY A 1 830 ? -35.151 17.144 59.625 1.00 94.25 830 GLY A CA 1
ATOM 6509 C C . GLY A 1 830 ? -33.975 16.535 58.862 1.00 94.25 830 GLY A C 1
ATOM 6510 O O . GLY A 1 830 ? -33.137 17.266 58.339 1.00 94.25 830 GLY A O 1
ATOM 6511 N N . PHE A 1 831 ? -33.944 15.206 58.789 1.00 96.62 831 PHE A N 1
ATOM 6512 C CA . PHE A 1 831 ? -32.956 14.432 58.044 1.00 96.62 831 PHE A CA 1
ATOM 6513 C C . PHE A 1 831 ? -33.666 13.626 56.955 1.00 96.62 831 PHE A C 1
ATOM 6515 O O . PHE A 1 831 ? -34.628 12.905 57.242 1.00 96.62 831 PHE A O 1
ATOM 6522 N N . PHE A 1 832 ? -33.237 13.780 55.709 1.00 97.12 832 PHE A N 1
ATOM 6523 C CA . PHE A 1 832 ? -33.983 13.364 54.522 1.00 97.12 832 PHE A CA 1
ATOM 6524 C C . PHE A 1 832 ? -33.155 12.452 53.618 1.00 97.12 832 PHE A C 1
ATOM 6526 O O . PHE A 1 832 ? -31.930 12.500 53.642 1.00 97.12 832 PHE A O 1
ATOM 6533 N N . ALA A 1 833 ? -33.822 11.601 52.837 1.00 93.50 833 ALA A N 1
ATOM 6534 C CA . ALA A 1 833 ? -33.158 10.593 52.010 1.00 93.50 833 ALA A CA 1
ATOM 6535 C C . ALA A 1 833 ? -32.513 11.152 50.733 1.00 93.50 833 ALA A C 1
ATOM 6537 O O . ALA A 1 833 ? -31.587 10.537 50.214 1.00 93.50 833 ALA A O 1
ATOM 6538 N N . SER A 1 834 ? -32.994 12.286 50.218 1.00 93.06 834 SER A N 1
ATOM 6539 C CA . SER A 1 834 ? -32.530 12.855 48.950 1.00 93.06 834 SER A CA 1
ATOM 6540 C C . SER A 1 834 ? -32.387 14.376 49.014 1.00 93.06 834 SER A C 1
ATOM 6542 O O . SER A 1 834 ? -32.849 15.027 49.952 1.00 93.06 834 SER A O 1
ATOM 6544 N N . TRP A 1 835 ? -31.751 14.944 47.991 1.00 92.19 835 TRP A N 1
ATOM 6545 C CA . TRP A 1 835 ? -31.656 16.382 47.752 1.00 92.19 835 TRP A CA 1
ATOM 6546 C C . TRP A 1 835 ? -32.352 16.723 46.431 1.00 92.19 835 TRP A C 1
ATOM 6548 O O . TRP A 1 835 ? -32.032 16.136 45.398 1.00 92.19 835 TRP A O 1
ATOM 6558 N N . ASP A 1 836 ? -33.304 17.658 46.444 1.00 88.69 836 ASP A N 1
ATOM 6559 C CA . ASP A 1 836 ? -33.919 18.182 45.221 1.00 88.69 836 ASP A CA 1
ATOM 6560 C C . ASP A 1 836 ? -32.994 19.241 44.608 1.00 88.69 836 ASP A C 1
ATOM 6562 O O . ASP A 1 836 ? -32.919 20.377 45.077 1.00 88.69 836 ASP A O 1
ATOM 6566 N N . ARG A 1 837 ? -32.279 18.862 43.542 1.00 80.19 837 ARG A N 1
ATOM 6567 C CA . ARG A 1 837 ? -31.350 19.755 42.830 1.00 80.19 837 ARG A CA 1
ATOM 6568 C C . ARG A 1 837 ? -32.047 20.941 42.160 1.00 80.19 837 ARG A C 1
ATOM 6570 O O . ARG A 1 837 ? -31.408 21.966 41.976 1.00 80.19 837 ARG A O 1
ATOM 6577 N N . SER A 1 838 ? -33.328 20.816 41.804 1.00 78.44 838 SER A N 1
ATOM 6578 C CA . SER A 1 838 ? -34.071 21.884 41.122 1.00 78.44 838 SER A CA 1
ATOM 6579 C C . SER A 1 838 ? -34.557 22.966 42.087 1.00 78.44 838 SER A C 1
ATOM 6581 O O . SER A 1 838 ? -34.638 24.137 41.723 1.00 78.44 838 SER A O 1
ATOM 6583 N N . LYS A 1 839 ? -34.853 22.575 43.330 1.00 84.94 839 LYS A N 1
ATOM 6584 C CA . LYS A 1 839 ? -35.343 23.475 44.384 1.00 84.94 839 LYS A CA 1
ATOM 6585 C C . LYS A 1 839 ? -34.285 23.854 45.412 1.00 84.94 839 LYS A C 1
ATOM 6587 O O . LYS A 1 839 ? -34.535 24.733 46.230 1.00 84.94 839 LYS A O 1
ATOM 6592 N N . PHE A 1 840 ? -33.126 23.200 45.366 1.00 84.31 840 PHE A N 1
ATOM 6593 C CA . PHE A 1 840 ? -32.054 23.328 46.346 1.00 84.31 840 PHE A CA 1
ATOM 6594 C C . PHE A 1 840 ? -32.542 23.073 47.777 1.00 84.31 840 PHE A C 1
ATOM 6596 O O . PHE A 1 840 ? -32.274 23.868 48.672 1.00 84.31 840 PHE A O 1
ATOM 6603 N N . GLU A 1 841 ? -33.259 21.968 48.006 1.00 92.06 841 GLU A N 1
ATOM 6604 C CA . GLU A 1 841 ? -33.745 21.601 49.343 1.00 92.06 841 GLU A CA 1
ATOM 6605 C C . GLU A 1 841 ? -33.666 20.089 49.636 1.00 92.06 841 GLU A C 1
ATOM 6607 O O . GLU A 1 841 ? -33.768 19.273 48.715 1.00 92.06 841 GLU A O 1
ATOM 6612 N N . PRO A 1 842 ? -33.516 19.673 50.912 1.00 91.81 842 PRO A N 1
ATOM 6613 C CA . PRO A 1 842 ? -33.675 18.281 51.319 1.00 91.81 842 PRO A CA 1
ATOM 6614 C C . PRO A 1 842 ? -35.079 17.775 50.973 1.00 91.81 842 PRO A C 1
ATOM 6616 O O . PRO A 1 842 ? -36.079 18.429 51.271 1.00 91.81 842 PRO A O 1
ATOM 6619 N N . SER A 1 843 ? -35.161 16.595 50.369 1.00 91.88 843 SER A N 1
ATOM 6620 C CA . SER A 1 843 ? -36.390 16.045 49.801 1.00 91.88 843 SER A CA 1
ATOM 6621 C C . SER A 1 843 ? -36.523 14.537 50.037 1.00 91.88 843 SER A C 1
ATOM 6623 O O . SER A 1 843 ? -35.683 13.889 50.666 1.00 91.88 843 SER A O 1
ATOM 6625 N N . GLY A 1 844 ? -37.619 13.959 49.545 1.00 90.19 844 GLY A N 1
ATOM 6626 C CA . GLY A 1 844 ? -37.880 12.528 49.661 1.00 90.19 844 GLY A CA 1
ATOM 6627 C C . GLY A 1 844 ? -38.331 12.108 51.061 1.00 90.19 844 GLY A C 1
ATOM 6628 O O . GLY A 1 844 ? -38.851 12.900 51.852 1.00 90.19 844 GLY A O 1
ATOM 6629 N N . LYS A 1 845 ? -38.183 10.814 51.367 1.00 91.19 845 LYS A N 1
ATOM 6630 C CA . LYS A 1 845 ? -38.630 10.250 52.646 1.00 91.19 845 LYS A CA 1
ATOM 6631 C C . LYS A 1 845 ? -37.819 10.858 53.792 1.00 91.19 845 LYS A C 1
ATOM 6633 O O . LYS A 1 845 ? -36.597 10.721 53.832 1.00 91.19 845 LYS A O 1
ATOM 6638 N N . LYS A 1 846 ? -38.504 11.471 54.761 1.00 93.38 846 LYS A N 1
ATOM 6639 C CA . LYS A 1 846 ? -37.884 11.891 56.022 1.00 93.38 846 LYS A CA 1
ATOM 6640 C C . LYS A 1 846 ? -37.384 10.648 56.761 1.00 93.38 846 LYS A C 1
ATOM 6642 O O . LYS A 1 846 ? -38.172 9.779 57.132 1.00 93.38 846 LYS A O 1
ATOM 6647 N N . LEU A 1 847 ? -36.073 10.567 56.948 1.00 91.62 847 LEU A N 1
ATOM 6648 C CA . LEU A 1 847 ? -35.392 9.482 57.652 1.00 91.62 847 LEU A CA 1
ATOM 6649 C C . LEU A 1 847 ? -35.540 9.629 59.172 1.00 91.62 847 LEU A C 1
ATOM 6651 O O . LEU A 1 847 ? -35.551 8.638 59.897 1.00 91.62 847 LEU A O 1
ATOM 6655 N N . GLY A 1 848 ? -35.696 10.865 59.650 1.00 91.62 848 GLY A N 1
ATOM 6656 C CA . GLY A 1 848 ? -35.971 11.181 61.048 1.00 91.62 848 GLY A CA 1
ATOM 6657 C C . GLY A 1 848 ? -35.851 12.675 61.342 1.00 91.62 848 GLY A C 1
ATOM 6658 O O . GLY A 1 848 ? -35.592 13.482 60.449 1.00 91.62 848 GLY A O 1
ATOM 6659 N N . SER A 1 849 ? -36.061 13.051 62.601 1.00 91.88 849 SER A N 1
ATOM 6660 C CA . SER A 1 849 ? -35.576 14.326 63.143 1.00 91.88 849 SER A CA 1
ATOM 6661 C C . SER A 1 849 ? -34.340 14.039 63.986 1.00 91.88 849 SER A C 1
ATOM 6663 O O . SER A 1 849 ? -34.344 13.063 64.740 1.00 91.88 849 SER A O 1
ATOM 6665 N N . LEU A 1 850 ? -33.313 14.876 63.869 1.00 93.81 850 LEU A N 1
ATOM 6666 C CA . LEU A 1 850 ? -32.145 14.791 64.740 1.00 93.81 850 LEU A CA 1
ATOM 6667 C C . LEU A 1 850 ? -32.439 15.486 66.078 1.00 93.81 850 LEU A C 1
ATOM 6669 O O . LEU A 1 850 ? -33.228 16.434 66.160 1.00 93.81 850 LEU A O 1
ATOM 6673 N N . THR A 1 851 ? -31.836 14.984 67.145 1.00 93.12 851 THR A N 1
ATOM 6674 C CA . THR A 1 851 ? -32.004 15.482 68.514 1.00 93.12 851 THR A CA 1
ATOM 6675 C C . THR A 1 851 ? -30.846 16.387 68.914 1.00 93.12 851 THR A C 1
ATOM 6677 O O . THR A 1 851 ? -29.733 16.240 68.426 1.00 93.12 851 THR A O 1
ATOM 6680 N N . ALA A 1 852 ? -31.096 17.361 69.789 1.00 93.12 852 ALA A N 1
ATOM 6681 C CA . ALA A 1 852 ? -30.061 18.276 70.258 1.00 93.12 852 ALA A CA 1
ATOM 6682 C C . ALA A 1 852 ? -28.869 17.518 70.875 1.00 93.12 852 ALA A C 1
ATOM 6684 O O . ALA A 1 852 ? -29.054 16.658 71.733 1.00 93.12 852 ALA A O 1
ATOM 6685 N N . GLY A 1 853 ? -27.652 17.873 70.462 1.00 90.94 853 GLY A N 1
ATOM 6686 C CA . GLY A 1 853 ? -26.413 17.208 70.869 1.00 90.94 853 GLY A CA 1
ATOM 6687 C C . GLY A 1 853 ? -26.094 15.920 70.104 1.00 90.94 853 GLY A C 1
ATOM 6688 O O . GLY A 1 853 ? -25.023 15.363 70.317 1.00 90.94 853 GLY A O 1
ATOM 6689 N N . GLU A 1 854 ? -26.977 15.453 69.217 1.00 94.12 854 GLU A N 1
ATOM 6690 C CA . GLU A 1 854 ? -26.739 14.254 68.413 1.00 94.12 854 GLU A CA 1
ATOM 6691 C C . GLU A 1 854 ? -25.577 14.469 67.443 1.00 94.12 854 GLU A C 1
ATOM 6693 O O . GLU A 1 854 ? -25.557 15.459 66.706 1.00 94.12 854 GLU A O 1
ATOM 6698 N N . ALA A 1 855 ? -24.621 13.539 67.458 1.00 92.56 855 ALA A N 1
ATOM 6699 C CA . ALA A 1 855 ? -23.456 13.565 66.591 1.00 92.56 855 ALA A CA 1
ATOM 6700 C C . ALA A 1 855 ? -23.815 13.118 65.167 1.00 92.56 855 ALA A C 1
ATOM 6702 O O . ALA A 1 855 ? -24.528 12.131 64.959 1.00 92.56 855 ALA A O 1
ATOM 6703 N N . ILE A 1 856 ? -23.284 13.840 64.190 1.00 93.69 856 ILE A N 1
ATOM 6704 C CA . ILE A 1 856 ? -23.346 13.524 62.766 1.00 93.69 856 ILE A CA 1
ATOM 6705 C C . ILE A 1 856 ? -21.966 13.736 62.149 1.00 93.69 856 ILE A C 1
ATOM 6707 O O . ILE A 1 856 ? -21.152 14.510 62.650 1.00 93.69 856 ILE A O 1
ATOM 6711 N N . HIS A 1 857 ? -21.716 13.082 61.027 1.00 91.31 857 HIS A N 1
ATOM 6712 C CA . HIS A 1 857 ? -20.483 13.269 60.275 1.00 91.31 857 HIS A CA 1
ATOM 6713 C C . HIS A 1 857 ? -20.807 13.957 58.952 1.00 91.31 857 HIS A C 1
ATOM 6715 O O . HIS A 1 857 ? -21.476 13.366 58.105 1.00 91.31 857 HIS A O 1
ATOM 6721 N N . ALA A 1 858 ? -20.417 15.224 58.802 1.00 88.75 858 ALA A N 1
ATOM 6722 C CA . ALA A 1 858 ? -20.693 15.984 57.589 1.00 88.75 858 ALA A CA 1
ATOM 6723 C C . ALA A 1 858 ? -19.760 15.532 56.463 1.00 88.75 858 ALA A C 1
ATOM 6725 O O . ALA A 1 858 ? -18.542 15.664 56.564 1.00 88.75 858 ALA A O 1
ATOM 6726 N N . GLU A 1 859 ? -20.357 15.018 55.391 1.00 86.31 859 GLU A N 1
ATOM 6727 C CA . GLU A 1 859 ? -19.650 14.531 54.210 1.00 86.31 859 GLU A CA 1
ATOM 6728 C C . GLU A 1 859 ? -19.428 15.679 53.223 1.00 86.31 859 GLU A C 1
ATOM 6730 O O . GLU A 1 859 ? -18.305 15.915 52.795 1.00 86.31 859 GLU A O 1
ATOM 6735 N N . ARG A 1 860 ? -20.477 16.452 52.905 1.00 87.25 860 ARG A N 1
ATOM 6736 C CA . ARG A 1 860 ? -20.412 17.472 51.848 1.00 87.25 860 ARG A CA 1
ATOM 6737 C C . ARG A 1 860 ? -21.381 18.634 52.057 1.00 87.25 860 ARG A C 1
ATOM 6739 O O . ARG A 1 860 ? -22.510 18.427 52.501 1.00 87.25 860 ARG A O 1
ATOM 6746 N N . ILE A 1 861 ? -20.979 19.844 51.657 1.00 89.19 861 ILE A N 1
ATOM 6747 C CA . ILE A 1 861 ? -21.890 20.977 51.444 1.00 89.19 861 ILE A CA 1
ATOM 6748 C C . ILE A 1 861 ? -22.449 20.867 50.027 1.00 89.19 861 ILE A C 1
ATOM 6750 O O . ILE A 1 861 ? -21.758 21.122 49.047 1.00 89.19 861 ILE A O 1
ATOM 6754 N N . VAL A 1 862 ? -23.712 20.460 49.919 1.00 87.19 862 VAL A N 1
ATOM 6755 C CA . VAL A 1 862 ? -24.390 20.289 48.621 1.00 87.19 862 VAL A CA 1
ATOM 6756 C C . VAL A 1 862 ? -24.991 21.590 48.099 1.00 87.19 862 VAL A C 1
ATOM 6758 O O . VAL A 1 862 ? -25.294 21.704 46.915 1.00 87.19 862 VAL A O 1
ATOM 6761 N N . PHE A 1 863 ? -25.160 22.573 48.983 1.00 89.12 863 PHE A N 1
ATOM 6762 C CA . PHE A 1 863 ? -25.654 23.900 48.655 1.00 89.12 863 PHE A CA 1
ATOM 6763 C C . PHE A 1 863 ? -25.268 24.887 49.752 1.00 89.12 863 PHE A C 1
ATOM 6765 O O . PHE A 1 863 ? -25.442 24.600 50.937 1.00 89.12 863 PHE A O 1
ATOM 6772 N N . ARG A 1 864 ? -24.810 26.078 49.370 1.00 90.25 864 ARG A N 1
ATOM 6773 C CA . ARG A 1 864 ? -24.657 27.211 50.281 1.00 90.25 864 ARG A CA 1
ATOM 6774 C C . ARG A 1 864 ? -24.963 28.497 49.532 1.00 90.25 864 ARG A C 1
ATOM 6776 O O . ARG A 1 864 ? -24.433 28.717 48.448 1.00 90.25 864 ARG A O 1
ATOM 6783 N N . ARG A 1 865 ? -25.807 29.347 50.114 1.00 87.88 865 ARG A N 1
ATOM 6784 C CA . ARG A 1 865 ? -26.056 30.693 49.584 1.00 87.88 865 ARG A CA 1
ATOM 6785 C C . ARG A 1 865 ? -24.931 31.632 50.019 1.00 87.88 865 ARG A C 1
ATOM 6787 O O . ARG A 1 865 ? -24.457 31.522 51.148 1.00 87.88 865 ARG A O 1
ATOM 6794 N N . GLU A 1 866 ? -24.534 32.560 49.151 1.00 84.00 866 GLU A N 1
ATOM 6795 C CA . GLU A 1 866 ? -23.410 33.486 49.390 1.00 84.00 866 GLU A CA 1
ATOM 6796 C C . GLU A 1 866 ? -23.556 34.307 50.679 1.00 84.00 866 GLU A C 1
ATOM 6798 O O . GLU A 1 866 ? -22.586 34.527 51.396 1.00 84.00 866 GLU A O 1
ATOM 6803 N N . ASP A 1 867 ? -24.780 34.701 51.033 1.00 86.81 867 ASP A N 1
ATOM 6804 C CA . ASP A 1 867 ? -25.067 35.439 52.269 1.00 86.81 867 ASP A CA 1
ATOM 6805 C C . ASP A 1 867 ? -25.063 34.569 53.542 1.00 86.81 867 ASP A C 1
ATOM 6807 O O . ASP A 1 867 ? -25.366 35.047 54.638 1.00 86.81 867 ASP A O 1
ATOM 6811 N N . GLY A 1 868 ? -24.772 33.273 53.402 1.00 87.50 868 GLY A N 1
ATOM 6812 C CA . GLY A 1 868 ? -24.700 32.308 54.490 1.00 87.50 868 GLY A CA 1
ATOM 6813 C C . GLY A 1 868 ? -26.039 32.013 55.166 1.00 87.50 868 GLY A C 1
ATOM 6814 O O . GLY A 1 868 ? -26.039 31.387 56.225 1.00 87.50 868 GLY A O 1
ATOM 6815 N N . GLN A 1 869 ? -27.175 32.458 54.615 1.00 91.81 869 GLN A N 1
ATOM 6816 C CA . GLN A 1 869 ? -28.493 32.238 55.226 1.00 91.81 869 GLN A CA 1
ATOM 6817 C C . GLN A 1 869 ? -28.981 30.796 55.066 1.00 91.81 869 GLN A C 1
ATOM 6819 O O . GLN A 1 869 ? -29.806 30.338 55.854 1.00 91.81 869 GLN A O 1
ATOM 6824 N N . TYR A 1 870 ? -28.484 30.082 54.061 1.00 91.75 870 TYR A N 1
ATOM 6825 C CA . TYR A 1 870 ? -28.865 28.706 53.775 1.00 91.75 870 TYR A CA 1
ATOM 6826 C C . TYR A 1 870 ? -27.619 27.872 53.506 1.00 91.75 870 TYR A C 1
ATOM 6828 O O . TYR A 1 870 ? -26.781 28.255 52.688 1.00 91.75 870 TYR A O 1
ATOM 6836 N N . GLU A 1 871 ? -27.515 26.731 54.178 1.00 93.38 871 GLU A N 1
ATOM 6837 C CA . GLU A 1 871 ? -26.496 25.716 53.922 1.00 93.38 871 GLU A CA 1
ATOM 6838 C C . GLU A 1 871 ? -27.137 24.332 54.053 1.00 93.38 871 GLU A C 1
ATOM 6840 O O . GLU A 1 871 ? -27.701 23.992 55.097 1.00 93.38 871 GLU A O 1
ATOM 6845 N N . GLY A 1 872 ? -27.077 23.555 52.975 1.00 93.62 872 GLY A N 1
ATOM 6846 C CA . GLY A 1 872 ? -27.489 22.160 52.924 1.00 93.62 872 GLY A CA 1
ATOM 6847 C C . GLY A 1 872 ? -26.277 21.245 53.059 1.00 93.62 872 GLY A C 1
ATOM 6848 O O . GLY A 1 872 ? -25.298 21.394 52.323 1.00 93.62 872 GLY A O 1
ATOM 6849 N N . LEU A 1 873 ? -26.355 20.281 53.974 1.00 92.75 873 LEU A N 1
ATOM 6850 C CA . LEU A 1 873 ? -25.329 19.262 54.181 1.00 92.75 873 LEU A CA 1
ATOM 6851 C C . LEU A 1 873 ? -25.839 17.879 53.798 1.00 92.75 873 LEU A C 1
ATOM 6853 O O . LEU A 1 873 ? -26.966 17.508 54.131 1.00 92.75 873 LEU A O 1
ATOM 6857 N N . GLN A 1 874 ? -24.955 17.104 53.182 1.00 93.50 874 GLN A N 1
ATOM 6858 C CA . GLN A 1 874 ? -25.000 15.651 53.179 1.00 93.50 874 GLN A CA 1
ATOM 6859 C C . GLN A 1 874 ? -24.171 15.150 54.365 1.00 93.50 874 GLN A C 1
ATOM 6861 O O . GLN A 1 874 ? -23.030 15.579 54.550 1.00 93.50 874 GLN A O 1
ATOM 6866 N N . ALA A 1 875 ? -24.749 14.288 55.194 1.00 93.56 875 ALA A N 1
ATOM 6867 C CA . ALA A 1 875 ? -24.104 13.808 56.408 1.00 93.56 875 ALA A CA 1
ATOM 6868 C C . ALA A 1 875 ? -24.499 12.365 56.728 1.00 93.56 875 ALA A C 1
ATOM 6870 O O . ALA A 1 875 ? -25.572 11.901 56.341 1.00 93.56 875 ALA A O 1
ATOM 6871 N N . PHE A 1 876 ? -23.656 11.682 57.497 1.00 93.00 876 PHE A N 1
ATOM 6872 C CA . PHE A 1 876 ? -23.962 10.390 58.092 1.00 93.00 876 PHE A CA 1
ATOM 6873 C C . PHE A 1 876 ? -24.512 10.547 59.511 1.00 93.00 876 PHE A C 1
ATOM 6875 O O . PHE A 1 876 ? -23.929 11.222 60.364 1.00 93.00 876 PHE A O 1
ATOM 6882 N N . ARG A 1 877 ? -25.615 9.845 59.773 1.00 92.19 877 ARG A N 1
ATOM 6883 C CA . ARG A 1 877 ? -26.153 9.546 61.102 1.00 92.19 877 ARG A CA 1
ATOM 6884 C C . ARG A 1 877 ? -25.866 8.072 61.401 1.00 92.19 877 ARG A C 1
ATOM 6886 O O . ARG A 1 877 ? -26.600 7.182 60.967 1.00 92.19 877 ARG A O 1
ATOM 6893 N N . GLY A 1 878 ? -24.762 7.787 62.091 1.00 90.75 878 GLY A N 1
ATOM 6894 C CA . GLY A 1 878 ? -24.245 6.418 62.190 1.00 90.75 878 GLY A CA 1
ATOM 6895 C C . GLY A 1 878 ? -23.861 5.884 60.805 1.00 90.75 878 GLY A C 1
ATOM 6896 O O . GLY A 1 878 ? -23.032 6.482 60.135 1.00 90.75 878 GLY A O 1
ATOM 6897 N N . LYS A 1 879 ? -24.484 4.787 60.352 1.00 89.38 879 LYS A N 1
ATOM 6898 C CA . LYS A 1 879 ? -24.288 4.236 58.991 1.00 89.38 879 LYS A CA 1
ATOM 6899 C C . LYS A 1 879 ? -25.277 4.785 57.952 1.00 89.38 879 LYS A C 1
ATOM 6901 O O . LYS A 1 879 ? -25.227 4.386 56.794 1.00 89.38 879 LYS A O 1
ATOM 6906 N N . GLN A 1 880 ? -26.218 5.639 58.362 1.00 93.00 880 GLN A N 1
ATOM 6907 C CA . GLN A 1 880 ? -27.288 6.123 57.495 1.00 93.00 880 GLN A CA 1
ATOM 6908 C C . GLN A 1 880 ? -26.929 7.478 56.882 1.00 93.00 880 GLN A C 1
ATOM 6910 O O . GLN A 1 880 ? -26.798 8.467 57.600 1.00 93.00 880 GLN A O 1
ATOM 6915 N N . LEU A 1 881 ? -26.814 7.517 55.557 1.00 93.75 881 LEU A N 1
ATOM 6916 C CA . LEU A 1 881 ? -26.585 8.732 54.779 1.00 93.75 881 LEU A CA 1
ATOM 6917 C C . LEU A 1 881 ? -27.891 9.508 54.563 1.00 93.75 881 LEU A C 1
ATOM 6919 O O . LEU A 1 881 ? -28.943 8.908 54.327 1.00 93.75 881 LEU A O 1
ATOM 6923 N N . GLY A 1 882 ? -27.828 10.835 54.625 1.00 95.12 882 GLY A N 1
ATOM 6924 C CA . GLY A 1 882 ? -28.971 11.699 54.351 1.00 95.12 882 GLY A CA 1
ATOM 6925 C C . GLY A 1 882 ? -28.598 13.174 54.270 1.00 95.12 882 GLY A C 1
ATOM 6926 O O . GLY A 1 882 ? -27.429 13.551 54.359 1.00 95.12 882 GLY A O 1
ATOM 6927 N N . TYR A 1 883 ? -29.616 14.010 54.097 1.00 96.38 883 TYR A N 1
ATOM 6928 C CA . TYR A 1 883 ? -29.491 15.443 53.859 1.00 96.38 883 TYR A CA 1
ATOM 6929 C C . TYR A 1 883 ? -30.223 16.247 54.931 1.00 96.38 883 TYR A C 1
ATOM 6931 O O . TYR A 1 883 ? -31.306 15.859 55.380 1.00 96.38 883 TYR A O 1
ATOM 6939 N N . LEU A 1 884 ? -29.659 17.387 55.326 1.00 97.06 884 LEU A N 1
ATOM 6940 C CA . LEU A 1 884 ? -30.290 18.337 56.240 1.00 97.06 884 LEU A CA 1
ATOM 6941 C C . LEU A 1 884 ? -29.928 19.783 55.897 1.00 97.06 884 LEU A C 1
ATOM 6943 O O . LEU A 1 884 ? -28.911 20.057 55.265 1.00 97.06 884 LEU A O 1
ATOM 6947 N N . TRP A 1 885 ? -30.727 20.715 56.404 1.00 96.69 885 TRP A N 1
ATOM 6948 C CA . TRP A 1 885 ? -30.323 22.111 56.510 1.00 96.69 885 TRP A CA 1
ATOM 6949 C C . TRP A 1 885 ? -29.414 22.287 57.719 1.00 96.69 885 TRP A C 1
ATOM 6951 O O . TRP A 1 885 ? -29.876 22.173 58.855 1.00 96.69 885 TRP A O 1
ATOM 6961 N N . SER A 1 886 ? -28.138 22.582 57.500 1.00 93.56 886 SER A N 1
ATOM 6962 C CA . SER A 1 886 ? -27.214 22.942 58.576 1.00 93.56 886 SER A CA 1
ATOM 6963 C C . SER A 1 886 ? -27.322 24.404 58.976 1.00 93.56 886 SER A C 1
ATOM 6965 O O . SER A 1 886 ? -27.108 24.731 60.145 1.00 93.56 886 SER A O 1
ATOM 6967 N N . ILE A 1 887 ? -27.699 25.259 58.026 1.00 93.31 887 ILE A N 1
ATOM 6968 C CA . ILE A 1 887 ? -28.127 26.632 58.257 1.00 93.31 887 ILE A CA 1
ATOM 6969 C C . ILE A 1 887 ? -29.442 26.838 57.510 1.00 93.31 887 ILE A C 1
ATOM 6971 O O . ILE A 1 887 ? -29.529 26.558 56.314 1.00 93.31 887 ILE A O 1
ATOM 6975 N N . TRP A 1 888 ? -30.463 27.320 58.211 1.00 93.50 888 TRP A N 1
ATOM 6976 C CA . TRP A 1 888 ? -31.759 27.650 57.624 1.00 93.50 888 TRP A CA 1
ATOM 6977 C C . TRP A 1 888 ? -32.165 29.052 58.058 1.00 93.50 888 TRP A C 1
ATOM 6979 O O . TRP A 1 888 ? -32.338 29.302 59.247 1.00 93.50 888 TRP A O 1
ATOM 6989 N N . LYS A 1 889 ? -32.301 29.980 57.103 1.00 92.31 889 LYS A N 1
ATOM 6990 C CA . LYS A 1 889 ? -32.602 31.400 57.375 1.00 92.31 889 LYS A CA 1
ATOM 6991 C C . LYS A 1 889 ? -31.655 32.033 58.411 1.00 92.31 889 LYS A C 1
ATOM 6993 O O . LYS A 1 889 ? -32.091 32.746 59.310 1.00 92.31 889 LYS A O 1
ATOM 6998 N N . GLY A 1 890 ? -30.364 31.713 58.309 1.00 89.25 890 GLY A N 1
ATOM 6999 C CA . GLY A 1 890 ? -29.307 32.215 59.193 1.00 89.25 890 GLY A CA 1
ATOM 7000 C C . GLY A 1 890 ? -29.200 31.489 60.538 1.00 89.25 890 GLY A C 1
ATOM 7001 O O . GLY A 1 890 ? -28.227 31.688 61.266 1.00 89.25 890 GLY A O 1
ATOM 7002 N N . GLU A 1 891 ? -30.143 30.605 60.868 1.00 91.94 891 GLU A N 1
ATOM 7003 C CA . GLU A 1 891 ? -30.107 29.815 62.094 1.00 91.94 891 GLU A CA 1
ATOM 7004 C C . GLU A 1 891 ? -29.269 28.543 61.902 1.00 91.94 891 GLU A C 1
ATOM 7006 O O . GLU A 1 891 ? -29.555 27.712 61.040 1.00 91.94 891 GLU A O 1
ATOM 7011 N N . LYS A 1 892 ? -28.203 28.393 62.701 1.00 92.81 892 LYS A N 1
ATOM 7012 C CA . LYS A 1 892 ? -27.306 27.226 62.665 1.00 92.81 892 LYS A CA 1
ATOM 7013 C C . LYS A 1 892 ? -27.954 26.037 63.389 1.00 92.81 892 LYS A C 1
ATOM 7015 O O . LYS A 1 892 ? -28.033 26.039 64.618 1.00 92.81 892 LYS A O 1
ATOM 7020 N N . ASN A 1 893 ? -28.345 25.012 62.637 1.00 94.25 893 ASN A N 1
ATOM 7021 C CA . ASN A 1 893 ? -28.922 23.765 63.151 1.00 94.25 893 ASN A CA 1
ATOM 7022 C C . ASN A 1 893 ? -27.865 22.796 63.687 1.00 94.25 893 ASN A C 1
ATOM 7024 O O . ASN A 1 893 ? -28.134 22.013 64.598 1.00 94.25 893 ASN A O 1
ATOM 7028 N N . VAL A 1 894 ? -26.656 22.849 63.129 1.00 92.44 894 VAL A N 1
ATOM 7029 C CA . VAL A 1 894 ? -25.523 22.016 63.541 1.00 92.44 894 VAL A CA 1
ATOM 7030 C C . VAL A 1 894 ? -24.274 22.866 63.730 1.00 92.44 894 VAL A C 1
ATOM 7032 O O . VAL A 1 894 ? -24.054 23.864 63.038 1.00 92.44 894 VAL A O 1
ATOM 7035 N N . GLU A 1 895 ? -23.435 22.450 64.664 1.00 88.19 895 GLU A N 1
ATOM 7036 C CA . GLU A 1 895 ? -22.156 23.074 64.979 1.00 88.19 895 GLU A CA 1
ATOM 7037 C C . GLU A 1 895 ? -21.039 22.024 64.936 1.00 88.19 895 GLU A C 1
ATOM 7039 O O . GLU A 1 895 ? -21.316 20.841 65.149 1.00 88.19 895 GLU A O 1
ATOM 7044 N N . PRO A 1 896 ? -19.794 22.415 64.613 1.00 83.88 896 PRO A N 1
ATOM 7045 C CA . PRO A 1 896 ? -18.656 21.509 64.727 1.00 83.88 896 PRO A CA 1
ATOM 7046 C C . PRO A 1 896 ? -18.562 20.960 66.153 1.00 83.88 896 PRO A C 1
ATOM 7048 O O . PRO A 1 896 ? -18.849 21.682 67.116 1.00 83.88 896 PRO A O 1
ATOM 7051 N N . GLU A 1 897 ? -18.156 19.701 66.308 1.00 80.75 897 GLU A N 1
ATOM 7052 C CA . GLU A 1 897 ? -17.763 19.234 67.635 1.00 80.75 897 GLU A CA 1
ATOM 7053 C C . GLU A 1 897 ? -16.543 20.041 68.110 1.00 80.75 897 GLU A C 1
ATOM 7055 O O . GLU A 1 897 ? -15.641 20.309 67.314 1.00 80.75 897 GLU A O 1
ATOM 7060 N N . PRO A 1 898 ? -16.510 20.493 69.376 1.00 63.78 898 PRO A N 1
ATOM 7061 C CA . PRO A 1 898 ? -15.406 21.290 69.883 1.00 63.78 898 PRO A CA 1
ATOM 7062 C C . PRO A 1 898 ? -14.139 20.431 69.933 1.00 63.78 898 PRO A C 1
ATOM 7064 O O . PRO A 1 898 ? -13.927 19.686 70.889 1.00 63.78 898 PRO A O 1
ATOM 7067 N N . SER A 1 899 ? -13.288 20.549 68.913 1.00 56.62 899 SER A N 1
ATOM 7068 C CA . SER A 1 899 ? -11.891 20.142 69.010 1.00 56.62 899 SER A CA 1
ATOM 7069 C C . SER A 1 899 ? -11.179 21.098 69.971 1.00 56.62 899 SER A C 1
ATOM 7071 O O . SER A 1 899 ? -11.506 22.285 70.063 1.00 56.62 899 SER A O 1
ATOM 7073 N N . ALA A 1 900 ? -10.257 20.571 70.775 1.00 47.78 900 ALA A N 1
ATOM 7074 C CA . ALA A 1 900 ? -9.541 21.345 71.780 1.00 47.78 900 ALA A CA 1
ATOM 7075 C C . ALA A 1 900 ? -8.844 22.559 71.135 1.00 47.78 900 ALA A C 1
ATOM 7077 O O . ALA A 1 900 ? -7.923 22.376 70.357 1.00 47.78 900 ALA A O 1
ATOM 7078 N N . GLN A 1 901 ? -9.320 23.772 71.453 1.00 53.22 901 GLN A N 1
ATOM 7079 C CA . GLN A 1 901 ? -8.728 25.097 71.190 1.00 53.22 901 GLN A CA 1
ATOM 7080 C C . GLN A 1 901 ? -7.527 25.136 70.222 1.00 53.22 901 GLN A C 1
ATOM 7082 O O . GLN A 1 901 ? -6.407 25.464 70.617 1.00 53.22 901 GLN A O 1
ATOM 7087 N N . GLU A 1 902 ? -7.760 24.895 68.936 1.00 59.31 902 GLU A N 1
ATOM 7088 C CA . GLU A 1 902 ? -6.792 25.265 67.907 1.00 59.31 902 GLU A CA 1
ATOM 7089 C C . GLU A 1 902 ? -6.969 26.757 67.608 1.00 59.31 902 GLU A C 1
ATOM 7091 O O . GLU A 1 902 ? -8.039 27.196 67.188 1.00 59.31 902 GLU A O 1
ATOM 7096 N N . LYS A 1 903 ? -5.931 27.561 67.870 1.00 72.81 903 LYS A N 1
ATOM 7097 C CA . LYS A 1 903 ? -5.900 29.001 67.541 1.00 72.81 903 LYS A CA 1
ATOM 7098 C C . LYS A 1 903 ? -5.543 29.273 66.075 1.00 72.81 903 LYS A C 1
ATOM 7100 O O . LYS A 1 903 ? -5.518 30.428 65.659 1.00 72.81 903 LYS A O 1
ATOM 7105 N N . GLU A 1 904 ? -5.224 28.236 65.309 1.00 83.69 904 GLU A N 1
ATOM 7106 C CA . GLU A 1 904 ? -4.761 28.360 63.932 1.00 83.69 904 GLU A CA 1
ATOM 7107 C C . GLU A 1 904 ? -5.933 28.559 62.963 1.00 83.69 904 GLU A C 1
ATOM 7109 O O . GLU A 1 904 ? -7.012 27.988 63.136 1.00 83.69 904 GLU A O 1
ATOM 7114 N N . LYS A 1 905 ? -5.740 29.405 61.947 1.00 87.50 905 LYS A N 1
ATOM 7115 C CA . LYS A 1 905 ? -6.719 29.583 60.869 1.00 87.50 905 LYS A CA 1
ATOM 7116 C C . LYS A 1 905 ? -6.847 28.273 60.101 1.00 87.50 905 LYS A C 1
ATOM 7118 O O . LYS A 1 905 ? -5.839 27.724 59.674 1.00 87.50 905 LYS A O 1
ATOM 7123 N N . ARG A 1 906 ? -8.072 27.795 59.885 1.00 86.00 906 ARG A N 1
ATOM 7124 C CA . ARG A 1 906 ? -8.332 26.585 59.087 1.00 86.00 906 ARG A CA 1
ATOM 7125 C C . ARG A 1 906 ? -9.452 26.828 58.091 1.00 86.00 906 ARG A C 1
ATOM 7127 O O . ARG A 1 906 ? -10.416 27.536 58.386 1.00 86.00 906 ARG A O 1
ATOM 7134 N N . ILE A 1 907 ? -9.325 26.200 56.928 1.00 88.12 907 ILE A N 1
ATOM 7135 C CA . ILE A 1 907 ? -10.332 26.191 55.870 1.00 88.12 907 ILE A CA 1
ATOM 7136 C C . ILE A 1 907 ? -10.669 24.737 55.560 1.00 88.12 907 ILE A C 1
ATOM 7138 O O . ILE A 1 907 ? -9.779 23.947 55.268 1.00 88.12 907 ILE A O 1
ATOM 7142 N N . LEU A 1 908 ? -11.954 24.398 55.640 1.00 85.31 908 LEU A N 1
ATOM 7143 C CA . LEU A 1 908 ? -12.487 23.088 55.277 1.00 85.31 908 LEU A CA 1
ATOM 7144 C C . LEU A 1 908 ? -13.512 23.304 54.174 1.00 85.31 908 LEU A C 1
ATOM 7146 O O . LEU A 1 908 ? -14.553 23.911 54.422 1.00 85.31 908 LEU A O 1
ATOM 7150 N N . ALA A 1 909 ? -13.214 22.857 52.962 1.00 87.00 909 ALA A N 1
ATOM 7151 C CA . ALA A 1 909 ? -14.061 23.086 51.802 1.00 87.00 909 ALA A CA 1
ATOM 7152 C C . ALA A 1 909 ? -14.208 21.816 50.972 1.00 87.00 909 ALA A C 1
ATOM 7154 O O . ALA A 1 909 ? -13.349 20.944 51.000 1.00 87.00 909 ALA A O 1
ATOM 7155 N N . THR A 1 910 ? -15.319 21.738 50.254 1.00 86.75 910 THR A N 1
ATOM 7156 C CA . THR A 1 910 ? -15.709 20.617 49.401 1.00 86.75 910 THR A CA 1
ATOM 7157 C C . THR A 1 910 ? -16.476 21.158 48.201 1.00 86.75 910 THR A C 1
ATOM 7159 O O . THR A 1 910 ? -17.032 22.262 48.239 1.00 86.75 910 THR A O 1
ATOM 7162 N N . TRP A 1 911 ? -16.518 20.380 47.129 1.00 86.44 911 TRP A N 1
ATOM 7163 C CA . TRP A 1 911 ? -17.291 20.698 45.941 1.00 86.44 911 TRP A CA 1
ATOM 7164 C C . TRP A 1 911 ? -18.720 20.176 46.059 1.00 86.44 911 TRP A C 1
ATOM 7166 O O . TRP A 1 911 ? -18.969 19.083 46.566 1.00 86.44 911 TRP A O 1
ATOM 7176 N N . SER A 1 912 ? -19.682 20.908 45.502 1.00 79.69 912 SER A N 1
ATOM 7177 C CA . SER A 1 912 ? -21.083 20.476 45.438 1.00 79.69 912 SER A CA 1
ATOM 7178 C C . SER A 1 912 ? -21.277 19.183 44.633 1.00 79.69 912 SER A C 1
ATOM 7180 O O . SER A 1 912 ? -22.302 18.514 44.766 1.00 79.69 912 SER A O 1
ATOM 7182 N N . GLN A 1 913 ? -20.310 18.831 43.781 1.00 77.44 913 GLN A N 1
ATOM 7183 C CA . GLN A 1 913 ? -20.314 17.660 42.905 1.00 77.44 913 GLN A CA 1
ATOM 7184 C C . GLN A 1 913 ? -18.948 16.960 42.947 1.00 77.44 913 GLN A C 1
ATOM 7186 O O . GLN A 1 913 ? -17.950 17.582 43.289 1.00 77.44 913 GLN A O 1
ATOM 7191 N N . ARG A 1 914 ? -18.918 15.662 42.626 1.00 70.12 914 ARG A N 1
ATOM 7192 C CA . ARG A 1 914 ? -17.688 14.840 42.619 1.00 70.12 914 ARG A CA 1
ATOM 7193 C C . ARG A 1 914 ? -16.953 14.919 41.279 1.00 70.12 914 ARG A C 1
ATOM 7195 O O . ARG A 1 914 ? -15.732 14.902 41.208 1.00 70.12 914 ARG A O 1
ATOM 7202 N N . THR A 1 915 ? -17.730 15.036 40.215 1.00 74.88 915 THR A N 1
ATOM 7203 C CA . THR A 1 915 ? -17.302 15.218 38.834 1.00 74.88 915 THR A CA 1
ATOM 7204 C C . THR A 1 915 ? -18.210 16.265 38.209 1.00 74.88 915 THR A C 1
ATOM 7206 O O . THR A 1 915 ? -19.342 16.445 38.665 1.00 74.88 915 THR A O 1
ATOM 7209 N N . ALA A 1 916 ? -17.711 16.969 37.201 1.00 73.56 916 ALA A N 1
ATOM 7210 C CA . ALA A 1 916 ? -18.466 17.999 36.505 1.00 73.56 916 ALA A CA 1
ATOM 7211 C C . ALA A 1 916 ? -18.220 17.909 34.994 1.00 73.56 916 ALA A C 1
ATOM 7213 O O . ALA A 1 916 ? -17.107 17.650 34.535 1.00 73.56 916 ALA A O 1
ATOM 7214 N N . HIS A 1 917 ? -19.264 18.102 34.202 1.00 82.31 917 HIS A N 1
ATOM 7215 C CA . HIS A 1 917 ? -19.129 18.356 32.774 1.00 82.31 917 HIS A CA 1
ATOM 7216 C C . HIS A 1 917 ? -18.666 19.800 32.553 1.00 82.31 917 HIS A C 1
ATOM 7218 O O . HIS A 1 917 ? -18.894 20.663 33.399 1.00 82.31 917 HIS A O 1
ATOM 7224 N N . ILE A 1 918 ? -18.114 20.116 31.381 1.00 79.38 918 ILE A N 1
ATOM 7225 C CA . ILE A 1 918 ? -17.797 21.509 31.019 1.00 79.38 918 ILE A CA 1
ATOM 7226 C C . ILE A 1 918 ? -19.025 22.449 31.022 1.00 79.38 918 ILE A C 1
ATOM 7228 O O . ILE A 1 918 ? -18.886 23.662 31.030 1.00 79.38 918 ILE A O 1
ATOM 7232 N N . ASN A 1 919 ? -20.242 21.901 31.062 1.00 77.88 919 ASN A N 1
ATOM 7233 C CA . ASN A 1 919 ? -21.478 22.688 31.148 1.00 77.88 919 ASN A CA 1
ATOM 7234 C C . ASN A 1 919 ? -22.007 22.813 32.588 1.00 77.88 919 ASN A C 1
ATOM 7236 O O . ASN A 1 919 ? -23.023 23.472 32.807 1.00 77.88 919 ASN A O 1
ATOM 7240 N N . ASP A 1 920 ? -21.361 22.160 33.557 1.00 77.50 920 ASP A N 1
ATOM 7241 C CA . ASP A 1 920 ? -21.733 22.239 34.965 1.00 77.50 920 ASP A CA 1
ATOM 7242 C C . ASP A 1 920 ? -20.948 23.365 35.647 1.00 77.50 920 ASP A C 1
ATOM 7244 O O . ASP A 1 920 ? -19.749 23.516 35.440 1.00 77.50 920 ASP A O 1
ATOM 7248 N N . HIS A 1 921 ? -21.607 24.120 36.528 1.00 83.88 921 HIS A N 1
ATOM 7249 C CA . HIS A 1 921 ? -20.972 25.147 37.361 1.00 83.88 921 HIS A CA 1
ATOM 7250 C C . HIS A 1 921 ? -20.898 24.662 38.815 1.00 83.88 921 HIS A C 1
ATOM 7252 O O . HIS A 1 921 ? -21.751 25.031 39.632 1.00 83.88 921 HIS A O 1
ATOM 7258 N N . PRO A 1 922 ? -19.952 23.765 39.158 1.00 86.25 922 PRO A N 1
ATOM 7259 C CA . PRO A 1 922 ? -19.845 23.251 40.513 1.00 86.25 922 PRO A CA 1
ATOM 7260 C C . PRO A 1 922 ? -19.447 24.371 41.479 1.00 86.25 922 PRO A C 1
ATOM 7262 O O . PRO A 1 922 ? -18.655 25.260 41.164 1.00 86.25 922 PRO A O 1
ATOM 7265 N N . LEU A 1 923 ? -20.009 24.305 42.682 1.00 87.19 923 LEU A N 1
ATOM 7266 C CA . LEU A 1 923 ? -19.768 25.251 43.760 1.00 87.19 923 LEU A CA 1
ATOM 7267 C C . LEU A 1 923 ? -18.728 24.666 44.716 1.00 87.19 923 LEU A C 1
ATOM 7269 O O . LEU A 1 923 ? -18.965 23.606 45.295 1.00 87.19 923 LEU A O 1
ATOM 7273 N N . LEU A 1 924 ? -17.612 25.358 44.930 1.00 91.25 924 LEU A N 1
ATOM 7274 C CA . LEU A 1 924 ? -16.738 25.104 46.069 1.00 91.25 924 LEU A CA 1
ATOM 7275 C C . LEU A 1 924 ? -17.316 25.839 47.277 1.00 91.25 924 LEU A C 1
ATOM 7277 O O . LEU A 1 924 ? -17.383 27.069 47.289 1.00 91.25 924 LEU A O 1
ATOM 7281 N N . ALA A 1 925 ? -17.722 25.101 48.304 1.00 89.62 925 ALA A N 1
ATOM 7282 C CA . ALA A 1 925 ? -18.244 25.671 49.536 1.00 89.62 925 ALA A CA 1
ATOM 7283 C C . ALA A 1 925 ? -17.471 25.145 50.740 1.00 89.62 925 ALA A C 1
ATOM 7285 O O . ALA A 1 925 ? -17.109 23.970 50.811 1.00 89.62 925 ALA A O 1
ATOM 7286 N N . GLY A 1 926 ? -17.227 26.020 51.710 1.00 88.75 926 GLY A N 1
ATOM 7287 C CA . GLY A 1 926 ? -16.429 25.664 52.869 1.00 88.75 926 GLY A CA 1
ATOM 7288 C C . GLY A 1 926 ? -16.785 26.425 54.128 1.00 88.75 926 GLY A C 1
ATOM 7289 O O . GLY A 1 926 ? -17.443 27.466 54.105 1.00 88.75 926 GLY A O 1
ATOM 7290 N N . ARG A 1 927 ? -16.325 25.882 55.249 1.00 89.44 927 ARG A N 1
ATOM 7291 C CA . ARG A 1 927 ? -16.351 26.510 56.565 1.00 89.44 927 ARG A CA 1
ATOM 7292 C C . ARG A 1 927 ? -14.951 26.969 56.934 1.00 89.44 927 ARG A C 1
ATOM 7294 O O . ARG A 1 927 ? -13.958 26.328 56.592 1.00 89.44 927 ARG A O 1
ATOM 7301 N N . VAL A 1 928 ? -14.891 28.080 57.652 1.00 89.25 928 VAL A N 1
ATOM 7302 C CA . VAL A 1 928 ? -13.642 28.650 58.148 1.00 89.25 928 VAL A CA 1
ATOM 7303 C C . VAL A 1 928 ? -13.637 28.666 59.670 1.00 89.25 928 VAL A C 1
ATOM 7305 O O . VAL A 1 928 ? -14.668 28.892 60.307 1.00 89.25 928 VAL A O 1
ATOM 7308 N N . LEU A 1 929 ? -12.469 28.415 60.253 1.00 85.75 929 LEU A N 1
ATOM 7309 C CA . LEU A 1 929 ? -12.221 28.488 61.690 1.00 85.75 929 LEU A CA 1
ATOM 7310 C C . LEU A 1 929 ? -11.161 29.556 61.948 1.00 85.75 929 LEU A C 1
ATOM 7312 O O . LEU A 1 929 ? -10.165 29.624 61.227 1.00 85.75 929 LEU A O 1
ATOM 7316 N N . ASN A 1 930 ? -11.382 30.382 62.974 1.00 87.38 930 ASN A N 1
ATOM 7317 C CA . ASN A 1 930 ? -10.516 31.513 63.334 1.00 87.38 930 ASN A CA 1
ATOM 7318 C C . ASN A 1 930 ? -10.324 32.551 62.203 1.00 87.38 930 ASN A C 1
ATOM 7320 O O . ASN A 1 930 ? -9.292 33.217 62.127 1.00 87.38 930 ASN A O 1
ATOM 7324 N N . ILE A 1 931 ? -11.321 32.694 61.322 1.00 89.88 931 ILE A N 1
ATOM 7325 C CA . ILE A 1 931 ? -11.409 33.749 60.304 1.00 89.88 931 ILE A CA 1
ATOM 7326 C C . ILE A 1 931 ? -12.737 34.482 60.518 1.00 89.88 931 ILE A C 1
ATOM 7328 O O . ILE A 1 931 ? -13.791 33.844 60.528 1.00 89.88 931 ILE A O 1
ATOM 7332 N N . ASP A 1 932 ? -12.677 35.799 60.710 1.00 90.62 932 ASP A N 1
ATOM 7333 C CA . ASP A 1 932 ? -13.847 36.611 61.051 1.00 90.62 932 ASP A CA 1
ATOM 7334 C C . ASP A 1 932 ? -14.821 36.740 59.871 1.00 90.62 932 ASP A C 1
ATOM 7336 O O . ASP A 1 932 ? -14.404 36.887 58.717 1.00 90.62 932 ASP A O 1
ATOM 7340 N N . ASP A 1 933 ? -16.124 36.753 60.164 1.00 90.00 933 ASP A N 1
ATOM 7341 C CA . ASP A 1 933 ? -17.151 37.108 59.182 1.00 90.00 933 ASP A CA 1
ATOM 7342 C C . ASP A 1 933 ? -16.866 38.508 58.604 1.00 90.00 933 ASP A C 1
ATOM 7344 O O . ASP A 1 933 ? -16.478 39.436 59.312 1.00 90.00 933 ASP A O 1
ATOM 7348 N N . GLY A 1 934 ? -17.040 38.660 57.292 1.00 90.94 934 GLY A N 1
ATOM 7349 C CA . GLY A 1 934 ? -16.681 39.858 56.535 1.00 90.94 934 GLY A CA 1
ATOM 7350 C C . GLY A 1 934 ? -15.248 39.865 55.992 1.00 90.94 934 GLY A C 1
ATOM 7351 O O . GLY A 1 934 ? -14.967 40.674 55.105 1.00 90.94 934 GLY A O 1
ATOM 7352 N N . SER A 1 935 ? -14.370 38.960 56.450 1.00 94.62 935 SER A N 1
ATOM 7353 C CA . SER A 1 935 ? -13.026 38.788 55.879 1.00 94.62 935 SER A CA 1
ATOM 7354 C C . SER A 1 935 ? -13.104 38.396 54.403 1.00 94.62 935 SER A C 1
ATOM 7356 O O . SER A 1 935 ? -13.910 37.545 54.028 1.00 94.62 935 SER A O 1
ATOM 7358 N N . GLU A 1 936 ? -12.258 38.998 53.567 1.00 96.19 936 GLU A N 1
ATOM 7359 C CA . GLU A 1 936 ? -12.130 38.645 52.151 1.00 96.19 936 GLU A CA 1
ATOM 7360 C C . GLU A 1 936 ? -11.149 37.474 51.988 1.00 96.19 936 GLU A C 1
ATOM 7362 O O . GLU A 1 936 ? -10.023 37.516 52.487 1.00 96.19 936 GLU A O 1
ATOM 7367 N N . LEU A 1 937 ? -11.587 36.434 51.284 1.00 96.38 937 LEU A N 1
ATOM 7368 C CA . LEU A 1 937 ? -10.779 35.306 50.839 1.00 96.38 937 LEU A CA 1
ATOM 7369 C C . LEU A 1 937 ? -10.523 35.452 49.341 1.00 96.38 937 LEU A C 1
ATOM 7371 O O . LEU A 1 937 ? -11.455 35.724 48.587 1.00 96.38 937 LEU A O 1
ATOM 7375 N N . GLN A 1 938 ? -9.288 35.222 48.906 1.00 97.25 938 GLN A N 1
ATOM 7376 C CA . GLN A 1 938 ? -8.976 35.046 47.487 1.00 97.25 938 GLN A CA 1
ATOM 7377 C C . GLN A 1 938 ? -8.901 33.546 47.193 1.00 97.25 938 GLN A C 1
ATOM 7379 O O . GLN A 1 938 ? -8.051 32.859 47.758 1.00 97.25 938 GLN A O 1
ATOM 7384 N N . VAL A 1 939 ? -9.786 33.042 46.337 1.00 96.31 939 VAL A N 1
ATOM 7385 C CA . VAL A 1 939 ? -9.808 31.647 45.888 1.00 96.31 939 VAL A CA 1
ATOM 7386 C C . VAL A 1 939 ? -9.232 31.594 44.482 1.00 96.31 939 VAL A C 1
ATOM 7388 O O . VAL A 1 939 ? -9.844 32.100 43.551 1.00 96.31 939 VAL A O 1
ATOM 7391 N N . THR A 1 940 ? -8.057 30.999 44.330 1.00 95.88 940 THR A N 1
ATOM 7392 C CA . THR A 1 940 ? -7.400 30.819 43.032 1.00 95.88 940 THR A CA 1
ATOM 7393 C C . THR A 1 940 ? -7.545 29.374 42.581 1.00 95.88 940 THR A C 1
ATOM 7395 O O . THR A 1 940 ? -7.190 28.465 43.332 1.00 95.88 940 THR A O 1
ATOM 7398 N N . PHE A 1 941 ? -8.043 29.163 41.367 1.00 94.38 941 PHE A N 1
ATOM 7399 C CA . PHE A 1 941 ? -8.252 27.851 40.764 1.00 94.38 941 PHE A CA 1
ATOM 7400 C C . PHE A 1 941 ? -7.037 27.428 39.937 1.00 94.38 941 PHE A C 1
ATOM 7402 O O . PHE A 1 941 ? -6.482 28.223 39.176 1.00 94.38 941 PHE A O 1
ATOM 7409 N N . TYR A 1 942 ? -6.660 26.160 40.057 1.00 92.00 942 TYR A N 1
ATOM 7410 C CA . TYR A 1 942 ? -5.514 25.563 39.380 1.00 92.00 942 TYR A CA 1
ATOM 7411 C C . TYR A 1 942 ? -5.921 24.266 38.683 1.00 92.00 942 TYR A C 1
ATOM 7413 O O . TYR A 1 942 ? -6.592 23.425 39.283 1.00 92.00 942 TYR A O 1
ATOM 7421 N N . ALA A 1 943 ? -5.479 24.082 37.440 1.00 87.19 943 ALA A N 1
ATOM 7422 C CA . ALA A 1 943 ? -5.526 22.801 36.747 1.00 87.19 943 ALA A CA 1
ATOM 7423 C C . ALA A 1 943 ? -4.256 21.996 37.039 1.00 87.19 943 ALA A C 1
ATOM 7425 O O . ALA A 1 943 ? -3.139 22.496 36.883 1.00 87.19 943 ALA A O 1
ATOM 7426 N N . ILE A 1 944 ? -4.429 20.727 37.411 1.00 81.62 944 ILE A N 1
ATOM 7427 C CA . ILE A 1 944 ? -3.303 19.819 37.642 1.00 81.62 944 ILE A CA 1
ATOM 7428 C C . ILE A 1 944 ? -2.765 19.343 36.285 1.00 81.62 944 ILE A C 1
ATOM 7430 O O . ILE A 1 944 ? -3.481 18.717 35.486 1.00 81.62 944 ILE A O 1
ATOM 7434 N N . LEU A 1 945 ? -1.496 19.651 36.005 1.00 71.81 945 LEU A N 1
ATOM 7435 C CA . LEU A 1 945 ? -0.801 19.172 34.809 1.00 71.81 945 LEU A CA 1
ATOM 7436 C C . LEU A 1 945 ? -0.200 17.787 35.086 1.00 71.81 945 LEU A C 1
ATOM 7438 O O . LEU A 1 945 ? 0.439 17.565 36.110 1.00 71.81 945 LEU A O 1
ATOM 7442 N N . ALA A 1 946 ? -0.400 16.847 34.155 1.00 54.34 946 ALA A N 1
ATOM 7443 C CA . ALA A 1 946 ? -0.188 15.404 34.348 1.00 54.34 946 ALA A CA 1
ATOM 7444 C C . ALA A 1 946 ? 1.271 14.973 34.631 1.00 54.34 946 ALA A C 1
ATOM 7446 O O . ALA A 1 946 ? 1.539 13.787 34.798 1.00 54.34 946 ALA A O 1
ATOM 7447 N N . THR A 1 947 ? 2.231 15.900 34.663 1.00 46.28 947 THR A N 1
ATOM 7448 C CA . THR A 1 947 ? 3.665 15.587 34.748 1.00 46.28 947 THR A CA 1
ATOM 7449 C C . THR A 1 947 ? 4.457 16.494 35.695 1.00 46.28 947 THR A C 1
ATOM 7451 O O . THR A 1 947 ? 5.673 16.579 35.537 1.00 46.28 947 THR A O 1
ATOM 7454 N N . GLY A 1 948 ? 3.828 17.163 36.671 1.00 44.59 948 GLY A N 1
ATOM 7455 C CA . GLY A 1 948 ? 4.532 18.155 37.491 1.00 44.59 948 GLY A CA 1
ATOM 7456 C C . GLY A 1 948 ? 4.205 18.210 38.987 1.00 44.59 948 GLY A C 1
ATOM 7457 O O . GLY A 1 948 ? 3.118 17.845 39.434 1.00 44.59 948 GLY A O 1
ATOM 7458 N N . ALA A 1 949 ? 5.183 18.699 39.753 1.00 57.72 949 ALA A N 1
ATOM 7459 C CA . ALA A 1 949 ? 5.039 19.131 41.142 1.00 57.72 949 ALA A CA 1
ATOM 7460 C C . ALA A 1 949 ? 4.039 20.314 41.261 1.00 57.72 949 ALA A C 1
ATOM 7462 O O . ALA A 1 949 ? 3.737 20.931 40.238 1.00 57.72 949 ALA A O 1
ATOM 7463 N N . PRO A 1 950 ? 3.483 20.638 42.451 1.00 64.31 950 PRO A N 1
ATOM 7464 C CA . PRO A 1 950 ? 2.461 21.687 42.618 1.00 64.31 950 PRO A CA 1
ATOM 7465 C C . PRO A 1 950 ? 2.807 23.058 42.009 1.00 64.31 950 PRO A C 1
ATOM 7467 O O . PRO A 1 950 ? 1.918 23.844 41.682 1.00 64.31 950 PRO A O 1
ATOM 7470 N N . GLU A 1 951 ? 4.094 23.368 41.881 1.00 71.12 951 GLU A N 1
ATOM 7471 C CA . GLU A 1 951 ? 4.635 24.566 41.233 1.00 71.12 951 GLU A CA 1
ATOM 7472 C C . GLU A 1 951 ? 4.467 24.593 39.705 1.00 71.12 951 GLU A C 1
ATOM 7474 O O . GLU A 1 951 ? 4.612 25.650 39.096 1.00 71.12 951 GLU A O 1
ATOM 7479 N N . LEU A 1 952 ? 4.147 23.454 39.091 1.00 70.62 952 LEU A N 1
ATOM 7480 C CA . LEU A 1 952 ? 3.869 23.303 37.663 1.00 70.62 952 LEU A CA 1
ATOM 7481 C C . LEU A 1 952 ? 2.363 23.262 37.359 1.00 70.62 952 LEU A C 1
ATOM 7483 O O . LEU A 1 952 ? 1.989 23.129 36.197 1.00 70.62 952 LEU A O 1
ATOM 7487 N N . ASP A 1 953 ? 1.497 23.362 38.373 1.00 82.69 953 ASP A N 1
ATOM 7488 C CA . ASP A 1 953 ? 0.054 23.451 38.153 1.00 82.69 953 ASP A CA 1
ATOM 7489 C C . ASP A 1 953 ? -0.300 24.775 37.462 1.00 82.69 953 ASP A C 1
ATOM 7491 O O . ASP A 1 953 ? 0.209 25.844 37.809 1.00 82.69 953 ASP A O 1
ATOM 7495 N N . GLN A 1 954 ? -1.209 24.712 36.492 1.00 86.12 954 GLN A N 1
ATOM 7496 C CA . GLN A 1 954 ? -1.587 25.873 35.694 1.00 86.12 954 GLN A CA 1
ATOM 7497 C C . GLN A 1 954 ? -2.656 26.682 36.429 1.00 86.12 954 GLN A C 1
ATOM 7499 O O . GLN A 1 954 ? -3.761 26.190 36.657 1.00 86.12 954 GLN A O 1
ATOM 7504 N N . GLU A 1 955 ? -2.351 27.931 36.776 1.00 92.38 955 GLU A N 1
ATOM 7505 C CA . GLU A 1 955 ? -3.356 28.870 37.281 1.00 92.38 955 GLU A CA 1
ATOM 7506 C C . GLU A 1 955 ? -4.393 29.158 36.188 1.00 92.38 955 GLU A C 1
ATOM 7508 O O . GLU A 1 955 ? -4.029 29.454 35.047 1.00 92.38 955 GLU A O 1
ATOM 7513 N N . LEU A 1 956 ? -5.676 29.044 36.537 1.00 91.06 956 LEU A N 1
ATOM 7514 C CA . LEU A 1 956 ? -6.795 29.264 35.621 1.00 91.06 956 LEU A CA 1
ATOM 7515 C C . LEU A 1 956 ? -7.356 30.679 35.783 1.00 91.06 956 LEU A C 1
ATOM 7517 O O . LEU A 1 956 ? -7.303 31.490 34.865 1.00 91.06 956 LEU A O 1
ATOM 7521 N N . HIS A 1 957 ? -7.906 30.965 36.962 1.00 92.81 957 HIS A N 1
ATOM 7522 C CA . HIS A 1 957 ? -8.422 32.273 37.366 1.00 92.81 957 HIS A CA 1
ATOM 7523 C C . HIS A 1 957 ? -8.529 32.338 38.895 1.00 92.81 957 HIS A C 1
ATOM 7525 O O . HIS A 1 957 ? -8.278 31.350 39.590 1.00 92.81 957 HIS A O 1
ATOM 7531 N N . PHE A 1 958 ? -8.918 33.492 39.433 1.00 95.12 958 PHE A N 1
ATOM 7532 C CA . PHE A 1 958 ? -9.215 33.646 40.853 1.00 95.12 958 PHE A CA 1
ATOM 7533 C C . PHE A 1 958 ? -10.466 34.489 41.079 1.00 95.12 958 PHE A C 1
ATOM 7535 O O . PHE A 1 958 ? -10.774 35.375 40.286 1.00 95.12 958 PHE A O 1
ATOM 7542 N N . ASP A 1 959 ? -11.099 34.269 42.227 1.00 94.44 959 ASP A N 1
ATOM 7543 C CA . ASP A 1 959 ? -12.239 35.033 42.720 1.00 94.44 959 ASP A CA 1
ATOM 7544 C C . ASP A 1 959 ? -12.009 35.528 44.144 1.00 94.44 959 ASP A C 1
ATOM 7546 O O . ASP A 1 959 ? -11.207 34.986 44.911 1.00 94.44 959 ASP A O 1
ATOM 7550 N N . LYS A 1 960 ? -12.734 36.583 44.514 1.00 95.12 960 LYS A N 1
ATOM 7551 C CA . LYS A 1 960 ? -12.743 37.134 45.869 1.00 95.12 960 LYS A CA 1
ATOM 7552 C C . LYS A 1 960 ? -14.110 36.929 46.493 1.00 95.12 960 LYS A C 1
ATOM 7554 O O . LYS A 1 960 ? -15.111 37.392 45.956 1.00 95.12 960 LYS A O 1
ATOM 7559 N N . VAL A 1 961 ? -14.144 36.287 47.654 1.00 94.19 961 VAL A N 1
ATOM 7560 C CA . VAL A 1 961 ? -15.385 35.995 48.379 1.00 94.19 961 VAL A CA 1
ATOM 7561 C C . VAL A 1 961 ? -15.290 36.459 49.820 1.00 94.19 961 VAL A C 1
ATOM 7563 O O . VAL A 1 961 ? -14.227 36.407 50.434 1.00 94.19 961 VAL A O 1
ATOM 7566 N N . LYS A 1 962 ? -16.406 36.919 50.384 1.00 93.81 962 LYS A N 1
ATOM 7567 C CA . LYS A 1 962 ? -16.468 37.289 51.800 1.00 93.81 962 LYS A CA 1
ATOM 7568 C C . LYS A 1 962 ? -16.909 36.100 52.636 1.00 93.81 962 LYS A C 1
ATOM 7570 O O . LYS A 1 962 ? -17.820 35.369 52.255 1.00 93.81 962 LYS A O 1
ATOM 7575 N N . VAL A 1 963 ? -16.298 35.948 53.804 1.00 92.38 963 VAL A N 1
ATOM 7576 C CA . VAL A 1 963 ? -16.778 35.012 54.818 1.00 92.38 963 VAL A CA 1
ATOM 7577 C C . VAL A 1 963 ? -18.122 35.510 55.350 1.00 92.38 963 VAL A C 1
ATOM 7579 O O . VAL A 1 963 ? -18.238 36.658 55.775 1.00 92.38 963 VAL A O 1
ATOM 7582 N N . ALA A 1 964 ? -19.133 34.651 55.351 1.00 88.88 964 ALA A N 1
ATOM 7583 C CA . ALA A 1 964 ? -20.441 34.925 55.934 1.00 88.88 964 ALA A CA 1
ATOM 7584 C C . ALA A 1 964 ? -20.891 33.713 56.745 1.00 88.88 964 ALA A C 1
ATOM 7586 O O . ALA A 1 964 ? -20.868 32.598 56.226 1.00 88.88 964 ALA A O 1
ATOM 7587 N N . ASN A 1 965 ? -21.315 33.895 57.999 1.00 86.75 965 ASN A N 1
ATOM 7588 C CA . ASN A 1 965 ? -21.721 32.810 58.899 1.00 86.75 965 ASN A CA 1
ATOM 7589 C C . ASN A 1 965 ? -20.674 31.683 59.002 1.00 86.75 965 ASN A C 1
ATOM 7591 O O . ASN A 1 965 ? -21.015 30.494 58.950 1.00 86.75 965 ASN A O 1
ATOM 7595 N N . SER A 1 966 ? -19.404 32.057 59.170 1.00 86.81 966 SER A N 1
ATOM 7596 C CA . SER A 1 966 ? -18.252 31.157 59.325 1.00 86.81 966 SER A CA 1
ATOM 7597 C C . SER A 1 966 ? -18.020 30.226 58.127 1.00 86.81 966 SER A C 1
ATOM 7599 O O . SER A 1 966 ? -17.569 29.092 58.291 1.00 86.81 966 SER A O 1
ATOM 7601 N N . GLY A 1 967 ? -18.349 30.674 56.916 1.00 89.56 967 GLY A N 1
ATOM 7602 C CA . GLY A 1 967 ? -18.091 29.926 55.688 1.00 89.56 967 GLY A CA 1
ATOM 7603 C C . GLY A 1 967 ? -18.121 30.796 54.439 1.00 89.56 967 GLY A C 1
ATOM 7604 O O . GLY A 1 967 ? -18.375 31.995 54.517 1.00 89.56 967 GLY A O 1
ATOM 7605 N N . PHE A 1 968 ? -17.860 30.182 53.292 1.00 93.69 968 PHE A N 1
ATOM 7606 C CA . PHE A 1 968 ? -17.822 30.825 51.980 1.00 93.69 968 PHE A CA 1
ATOM 7607 C C . PHE A 1 968 ? -18.341 29.864 50.909 1.00 93.69 968 PHE A C 1
ATOM 7609 O O . PHE A 1 968 ? -18.443 28.656 51.141 1.00 93.69 968 PHE A O 1
ATOM 7616 N N . ALA A 1 969 ? -18.674 30.407 49.744 1.00 91.44 969 ALA A N 1
ATOM 7617 C CA . ALA A 1 969 ? -19.016 29.638 48.562 1.00 91.44 969 ALA A CA 1
ATOM 7618 C C . ALA A 1 969 ? -18.557 30.396 47.312 1.00 91.44 969 ALA A C 1
ATOM 7620 O O . ALA A 1 969 ? -18.673 31.619 47.272 1.00 91.44 969 ALA A O 1
ATOM 7621 N N . VAL A 1 970 ? -18.025 29.681 46.325 1.00 92.94 970 VAL A N 1
ATOM 7622 C CA . VAL A 1 970 ? -17.579 30.232 45.041 1.00 92.94 970 VAL A CA 1
ATOM 7623 C C . VAL A 1 970 ? -17.879 29.229 43.932 1.00 92.94 970 VAL A C 1
ATOM 7625 O O . VAL A 1 970 ? -17.635 28.034 44.094 1.00 92.94 970 VAL A O 1
ATOM 7628 N N . ALA A 1 971 ? -18.465 29.690 42.830 1.00 90.19 971 ALA A N 1
ATOM 7629 C CA . ALA A 1 971 ? -18.704 28.852 41.660 1.00 90.19 971 ALA A CA 1
ATOM 7630 C C . ALA A 1 971 ? -17.460 28.853 40.771 1.00 90.19 971 ALA A C 1
ATOM 7632 O O . ALA A 1 971 ? -16.835 29.893 40.602 1.00 90.19 971 ALA A O 1
ATOM 7633 N N . PHE A 1 972 ? -17.115 27.705 40.198 1.00 91.62 972 PHE A N 1
ATOM 7634 C CA . PHE A 1 972 ? -16.047 27.626 39.206 1.00 91.62 972 PHE A CA 1
ATOM 7635 C C . PHE A 1 972 ? -16.622 27.712 37.789 1.00 91.62 972 PHE A C 1
ATOM 7637 O O . PHE A 1 972 ? -17.602 27.029 37.478 1.00 91.62 972 PHE A O 1
ATOM 7644 N N . ASP A 1 973 ? -16.005 28.525 36.926 1.00 89.31 973 ASP A N 1
ATOM 7645 C CA . ASP A 1 973 ? -16.302 28.539 35.492 1.00 89.31 973 ASP A CA 1
ATOM 7646 C C . ASP A 1 973 ? -15.406 27.537 34.734 1.00 89.31 973 ASP A C 1
ATOM 7648 O O . ASP A 1 973 ? -14.217 27.808 34.517 1.00 89.31 973 ASP A O 1
ATOM 7652 N N . PRO A 1 974 ? -15.946 26.384 34.297 1.00 84.44 974 PRO A N 1
ATOM 7653 C CA . PRO A 1 974 ? -15.171 25.368 33.590 1.00 84.44 974 PRO A CA 1
ATOM 7654 C C . PRO A 1 974 ? -14.701 25.796 32.196 1.00 84.44 974 PRO A C 1
ATOM 7656 O O . PRO A 1 974 ? -13.770 25.185 31.673 1.00 84.44 974 PRO A O 1
ATOM 7659 N N . HIS A 1 975 ? -15.263 26.851 31.592 1.00 83.44 975 HIS A N 1
ATOM 7660 C CA . HIS A 1 975 ? -14.825 27.317 30.269 1.00 83.44 975 HIS A CA 1
ATOM 7661 C C . HIS A 1 975 ? -13.372 27.809 30.276 1.00 83.44 975 HIS A C 1
ATOM 7663 O O . HIS A 1 975 ? -12.693 27.733 29.244 1.00 83.44 975 HIS A O 1
ATOM 7669 N N . ALA A 1 976 ? -12.851 28.212 31.443 1.00 84.38 976 ALA A N 1
ATOM 7670 C CA . ALA A 1 976 ? -11.440 28.543 31.636 1.00 84.38 976 ALA A CA 1
ATOM 7671 C C . ALA A 1 976 ? -10.490 27.396 31.230 1.00 84.38 976 ALA A C 1
ATOM 7673 O O . ALA A 1 976 ? -9.354 27.647 30.838 1.00 84.38 976 ALA A O 1
ATOM 7674 N N . LEU A 1 977 ? -10.957 26.143 31.248 1.00 79.56 977 LEU A N 1
ATOM 7675 C CA . LEU A 1 977 ? -10.182 24.972 30.827 1.00 79.56 977 LEU A CA 1
ATOM 7676 C C . LEU A 1 977 ? -10.068 24.812 29.296 1.00 79.56 977 LEU A C 1
ATOM 7678 O O . LEU A 1 977 ? -9.220 24.056 28.816 1.00 79.56 977 LEU A O 1
ATOM 7682 N N . THR A 1 978 ? -10.908 25.508 28.522 1.00 74.94 978 THR A N 1
ATOM 7683 C CA . THR A 1 978 ? -10.899 25.471 27.042 1.00 74.94 978 THR A CA 1
ATOM 7684 C C . THR A 1 978 ? -10.297 26.706 26.387 1.00 74.94 978 THR A C 1
ATOM 7686 O O . THR A 1 978 ? -9.904 26.640 25.224 1.00 74.94 978 THR A O 1
ATOM 7689 N N . ALA A 1 979 ? -10.218 27.824 27.111 1.00 63.81 979 ALA A N 1
ATOM 7690 C CA . ALA A 1 979 ? -9.852 29.117 26.543 1.00 63.81 979 ALA A CA 1
ATOM 7691 C C . ALA A 1 979 ? -8.346 29.270 26.258 1.00 63.81 979 ALA A C 1
ATOM 7693 O O . ALA A 1 979 ? -7.983 29.946 25.297 1.00 63.81 979 ALA A O 1
ATOM 7694 N N . ASP A 1 980 ? -7.480 28.629 27.049 1.00 52.81 980 ASP A N 1
ATOM 7695 C CA . ASP A 1 980 ? -6.022 28.731 26.924 1.00 52.81 980 ASP A CA 1
ATOM 7696 C C . ASP A 1 980 ? -5.411 27.325 26.759 1.00 52.81 980 ASP A C 1
ATOM 7698 O O . ASP A 1 980 ? -5.701 26.412 27.530 1.00 52.81 980 ASP A O 1
ATOM 7702 N N . GLN A 1 981 ? -4.632 27.107 25.694 1.00 52.97 981 GLN A N 1
ATOM 7703 C CA . GLN A 1 981 ? -3.922 25.849 25.364 1.00 52.97 981 GLN A CA 1
ATOM 7704 C C . GLN A 1 981 ? -4.750 24.544 25.223 1.00 52.97 981 GLN A C 1
ATOM 7706 O O . GLN A 1 981 ? -4.178 23.489 24.944 1.00 52.97 981 GLN A O 1
ATOM 7711 N N . ASN A 1 982 ? -6.082 24.602 25.322 1.00 62.03 982 ASN A N 1
ATOM 7712 C CA . ASN A 1 982 ? -7.004 23.458 25.273 1.00 62.03 982 ASN A CA 1
ATOM 7713 C C . ASN A 1 982 ? -6.605 22.331 26.256 1.00 62.03 982 ASN A C 1
ATOM 7715 O O . ASN A 1 982 ? -6.257 21.215 25.859 1.00 62.03 982 ASN A O 1
ATOM 7719 N N . LEU A 1 983 ? -6.643 22.643 27.558 1.00 66.06 983 LEU A N 1
ATOM 7720 C CA . LEU A 1 983 ? -6.247 21.747 28.657 1.00 66.06 983 LEU A CA 1
ATOM 7721 C C . LEU A 1 983 ? -7.178 20.529 28.833 1.00 66.06 983 LEU A C 1
ATOM 7723 O O . LEU A 1 983 ? -6.811 19.571 29.520 1.00 66.06 983 LEU A O 1
ATOM 7727 N N . LEU A 1 984 ? -8.357 20.552 28.207 1.00 66.94 984 LEU A N 1
ATOM 7728 C CA . LEU A 1 984 ? -9.429 19.556 28.322 1.00 66.94 984 LEU A CA 1
ATOM 7729 C C . LEU A 1 984 ? -9.402 18.438 27.264 1.00 66.94 984 LEU A C 1
ATOM 7731 O O . LEU A 1 984 ? -10.384 17.723 27.123 1.00 66.94 984 LEU A O 1
ATOM 7735 N N . ARG A 1 985 ? -8.280 18.214 26.558 1.00 59.81 985 ARG A N 1
ATOM 7736 C CA . ARG A 1 985 ? -8.123 17.042 25.656 1.00 59.81 985 ARG A CA 1
ATOM 7737 C C . ARG A 1 985 ? -8.322 15.682 26.353 1.00 59.81 985 ARG A C 1
ATOM 7739 O O . ARG A 1 985 ? -8.401 14.659 25.684 1.00 59.81 985 ARG A O 1
ATOM 7746 N N . SER A 1 986 ? -8.326 15.676 27.682 1.00 61.00 986 SER A N 1
ATOM 7747 C CA . SER A 1 986 ? -8.639 14.555 28.560 1.00 61.00 986 SER A CA 1
ATOM 7748 C C . SER A 1 986 ? -9.241 15.095 29.867 1.00 61.00 986 SER A C 1
ATOM 7750 O O . SER A 1 986 ? -9.140 16.305 30.121 1.00 61.00 986 SER A O 1
ATOM 7752 N N . PRO A 1 987 ? -9.852 14.237 30.710 1.00 68.06 987 PRO A N 1
ATOM 7753 C CA . PRO A 1 987 ? -10.380 14.649 32.002 1.00 68.06 987 PRO A CA 1
ATOM 7754 C C . PRO A 1 987 ? -9.351 15.420 32.827 1.00 68.06 987 PRO A C 1
ATOM 7756 O O . PRO A 1 987 ? -8.188 15.021 32.920 1.00 68.06 987 PRO A O 1
ATOM 7759 N N . ARG A 1 988 ? -9.765 16.547 33.408 1.00 78.94 988 ARG A N 1
ATOM 7760 C CA . ARG A 1 988 ? -8.848 17.489 34.057 1.00 78.94 988 ARG A CA 1
ATOM 7761 C C . ARG A 1 988 ? -9.215 17.702 35.526 1.00 78.94 988 ARG A C 1
ATOM 7763 O O . ARG A 1 988 ? -10.280 18.259 35.794 1.00 78.94 988 ARG A O 1
ATOM 7770 N N . PRO A 1 989 ? -8.342 17.315 36.474 1.00 82.88 989 PRO A N 1
ATOM 7771 C CA . PRO A 1 989 ? -8.493 17.690 37.872 1.00 82.88 989 PRO A CA 1
ATOM 7772 C C . PRO A 1 989 ? -8.235 19.187 38.074 1.00 82.88 989 PRO A C 1
ATOM 7774 O O . PRO A 1 989 ? -7.249 19.736 37.569 1.00 82.88 989 PRO A O 1
ATOM 7777 N N . VAL A 1 990 ? -9.110 19.832 38.839 1.00 84.81 990 VAL A N 1
ATOM 7778 C CA . VAL A 1 990 ? -9.020 21.238 39.236 1.00 84.81 990 VAL A CA 1
ATOM 7779 C C . VAL A 1 990 ? -9.119 21.336 40.749 1.00 84.81 990 VAL A C 1
ATOM 7781 O O . VAL A 1 990 ? -9.990 20.721 41.358 1.00 84.81 990 VAL A O 1
ATOM 7784 N N . TYR A 1 991 ? -8.250 22.134 41.359 1.00 90.19 991 TYR A N 1
ATOM 7785 C CA . TYR A 1 991 ? -8.271 22.417 42.793 1.00 90.19 991 TYR A CA 1
ATOM 7786 C C . TYR A 1 991 ? -8.128 23.914 43.057 1.00 90.19 991 TYR A C 1
ATOM 7788 O O . TYR A 1 991 ? -7.941 24.702 42.129 1.00 90.19 991 TYR A O 1
ATOM 7796 N N . CYS A 1 992 ? -8.192 24.308 44.331 1.00 92.69 992 CYS A N 1
ATOM 7797 C CA . CYS A 1 992 ? -8.090 25.711 44.719 1.00 92.69 992 CYS A CA 1
ATOM 7798 C C . CYS A 1 992 ? -6.990 25.964 45.748 1.00 92.69 992 CYS A C 1
ATOM 7800 O O . CYS A 1 992 ? -6.765 25.157 46.650 1.00 92.69 992 CYS A O 1
ATOM 7802 N N . LYS A 1 993 ? -6.365 27.140 45.681 1.00 94.88 993 LYS A N 1
ATOM 7803 C CA . LYS A 1 993 ? -5.641 27.737 46.809 1.00 94.88 993 LYS A CA 1
ATOM 7804 C C . LYS A 1 993 ? -6.483 28.873 47.369 1.00 94.88 993 LYS A C 1
ATOM 7806 O O . LYS A 1 993 ? -6.930 29.737 46.620 1.00 94.88 993 LYS A O 1
ATOM 7811 N N . VAL A 1 994 ? -6.700 28.882 48.679 1.00 95.50 994 VAL A N 1
ATOM 7812 C CA . VAL A 1 994 ? -7.475 29.925 49.358 1.00 95.50 994 VAL A CA 1
ATOM 7813 C C . VAL A 1 994 ? -6.536 30.774 50.198 1.00 95.50 994 VAL A C 1
ATOM 7815 O O . VAL A 1 994 ? -5.874 30.269 51.100 1.00 95.50 994 VAL A O 1
ATOM 7818 N N . ARG A 1 995 ? -6.462 32.073 49.918 1.00 96.31 995 ARG A N 1
ATOM 7819 C CA . ARG A 1 995 ? -5.650 33.030 50.671 1.00 96.31 995 ARG A CA 1
ATOM 7820 C C . ARG A 1 995 ? -6.522 33.822 51.645 1.00 96.31 995 ARG A C 1
ATOM 7822 O O . ARG A 1 995 ? -7.500 34.439 51.229 1.00 96.31 995 ARG A O 1
ATOM 7829 N N . ALA A 1 996 ? -6.133 33.837 52.921 1.00 94.31 996 ALA A N 1
ATOM 7830 C CA . ALA A 1 996 ? -6.796 34.565 54.007 1.00 94.31 996 ALA A CA 1
ATOM 7831 C C . ALA A 1 996 ? -5.794 35.472 54.752 1.00 94.31 996 ALA A C 1
ATOM 7833 O O . ALA A 1 996 ? -5.206 35.097 55.777 1.00 94.31 996 ALA A O 1
ATOM 7834 N N . GLY A 1 997 ? -5.586 36.683 54.229 1.00 91.75 997 GLY A N 1
ATOM 7835 C CA . GLY A 1 997 ? -4.478 37.551 54.640 1.00 91.75 997 GLY A CA 1
ATOM 7836 C C . GLY A 1 997 ? -3.144 37.002 54.126 1.00 91.75 997 GLY A C 1
ATOM 7837 O O . GLY A 1 997 ? -3.009 36.749 52.933 1.00 91.75 997 GLY A O 1
ATOM 7838 N N . GLU A 1 998 ? -2.176 36.788 55.018 1.00 90.38 998 GLU A N 1
ATOM 7839 C CA . GLU A 1 998 ? -0.852 36.239 54.670 1.00 90.38 998 GLU A CA 1
ATOM 7840 C C . GLU A 1 998 ? -0.824 34.702 54.563 1.00 90.38 998 GLU A C 1
ATOM 7842 O O . GLU A 1 998 ? 0.141 34.135 54.059 1.00 90.38 998 GLU A O 1
ATOM 7847 N N . HIS A 1 999 ? -1.884 34.011 54.996 1.00 92.25 999 HIS A N 1
ATOM 7848 C CA . HIS A 1 999 ? -1.951 32.547 54.955 1.00 92.25 999 HIS A CA 1
ATOM 7849 C C . HIS A 1 999 ? -2.538 32.059 53.631 1.00 92.25 999 HIS A C 1
ATOM 7851 O O . HIS A 1 999 ? -3.555 32.586 53.174 1.00 92.25 999 HIS A O 1
ATOM 7857 N N . VAL A 1 1000 ? -1.935 31.019 53.051 1.00 93.56 1000 VAL A N 1
ATOM 7858 C CA . VAL A 1 1000 ? -2.417 30.338 51.843 1.00 93.56 1000 VAL A CA 1
ATOM 7859 C C . VAL A 1 1000 ? -2.689 28.876 52.176 1.00 93.56 1000 VAL A C 1
ATOM 7861 O O . VAL A 1 1000 ? -1.792 28.158 52.605 1.00 93.56 1000 VAL A O 1
ATOM 7864 N N . PHE A 1 1001 ? -3.924 28.441 51.953 1.00 92.19 1001 PHE A N 1
ATOM 7865 C CA . PHE A 1 1001 ? -4.381 27.071 52.149 1.00 92.19 1001 PHE A CA 1
ATOM 7866 C C . PHE A 1 1001 ? -4.470 26.386 50.791 1.00 92.19 1001 PHE A C 1
ATOM 7868 O O . PHE A 1 1001 ? -5.251 26.811 49.940 1.00 92.19 1001 PHE A O 1
ATOM 7875 N N . SER A 1 1002 ? -3.673 25.344 50.571 1.00 89.62 1002 SER A N 1
ATOM 7876 C CA . SER A 1 1002 ? -3.794 24.512 49.375 1.00 89.62 1002 SER A CA 1
ATOM 7877 C C . SER A 1 1002 ? -4.882 23.469 49.596 1.00 89.62 1002 SER A C 1
ATOM 7879 O O . SER A 1 1002 ? -4.782 22.670 50.519 1.00 89.62 1002 SER A O 1
ATOM 7881 N N . LEU A 1 1003 ? -5.909 23.465 48.749 1.00 87.38 1003 LEU A N 1
ATOM 7882 C CA . LEU A 1 1003 ? -6.968 22.455 48.743 1.00 87.38 1003 LEU A CA 1
ATOM 7883 C C . LEU A 1 1003 ? -6.731 21.430 47.627 1.00 87.38 1003 LEU A C 1
ATOM 7885 O O . LEU A 1 1003 ? -7.679 20.953 47.011 1.00 87.38 1003 LEU A O 1
ATOM 7889 N N . ARG A 1 1004 ? -5.461 21.132 47.316 1.00 82.25 1004 ARG A N 1
ATOM 7890 C CA . ARG A 1 1004 ? -5.075 20.223 46.219 1.00 82.25 1004 ARG A CA 1
ATOM 7891 C C . ARG A 1 1004 ? -5.628 18.810 46.405 1.00 82.25 1004 ARG A C 1
ATOM 7893 O O . ARG A 1 1004 ? -6.017 18.189 45.428 1.00 82.25 1004 ARG A O 1
ATOM 7900 N N . GLU A 1 1005 ? -5.755 18.366 47.653 1.00 72.06 1005 GLU A N 1
ATOM 7901 C CA . GLU A 1 1005 ? -6.393 17.098 48.044 1.00 72.06 1005 GLU A CA 1
ATOM 7902 C C . GLU A 1 1005 ? -7.923 17.098 47.883 1.00 72.06 1005 GLU A C 1
ATOM 7904 O O . GLU A 1 1005 ? -8.560 16.064 48.008 1.00 72.06 1005 GLU A O 1
ATOM 7909 N N . GLN A 1 1006 ? -8.533 18.252 47.611 1.00 78.50 1006 GLN A N 1
ATOM 7910 C CA . GLN A 1 1006 ? -9.975 18.410 47.406 1.00 78.50 1006 GLN A CA 1
ATOM 7911 C C . GLN A 1 1006 ? -10.260 18.759 45.938 1.00 78.50 1006 GLN A C 1
ATOM 7913 O O . GLN A 1 1006 ? -11.059 19.651 45.653 1.00 78.50 1006 GLN A O 1
ATOM 7918 N N . ALA A 1 1007 ? -9.555 18.135 44.991 1.00 82.00 1007 ALA A N 1
ATOM 7919 C CA . ALA A 1 1007 ? -9.739 18.415 43.570 1.00 82.00 1007 ALA A CA 1
ATOM 7920 C C . ALA A 1 1007 ? -11.080 17.863 43.040 1.00 82.00 1007 ALA A C 1
ATOM 7922 O O . ALA A 1 1007 ? -11.605 16.866 43.527 1.00 82.00 1007 ALA A O 1
ATOM 7923 N N . ILE A 1 1008 ? -11.629 18.503 42.008 1.00 79.81 1008 ILE A N 1
ATOM 7924 C CA . ILE A 1 1008 ? -12.782 18.026 41.232 1.00 79.81 1008 ILE A CA 1
ATOM 7925 C C . ILE A 1 1008 ? -12.332 17.708 39.804 1.00 79.81 1008 ILE A C 1
ATOM 7927 O O . ILE A 1 1008 ? -11.488 18.407 39.247 1.00 79.81 1008 ILE A O 1
ATOM 7931 N N . THR A 1 1009 ? -12.885 16.660 39.193 1.00 80.81 1009 THR A N 1
ATOM 7932 C CA . THR A 1 1009 ? -12.522 16.267 37.818 1.00 80.81 1009 THR A CA 1
ATOM 7933 C C . THR A 1 1009 ? -13.550 16.757 36.798 1.00 80.81 1009 THR A C 1
ATOM 7935 O O . THR A 1 1009 ? -14.742 16.460 36.935 1.00 80.81 1009 THR A O 1
ATOM 7938 N N . PHE A 1 1010 ? -13.077 17.453 35.759 1.00 76.19 1010 PHE A N 1
ATOM 7939 C CA . PHE A 1 1010 ? -13.880 17.930 34.626 1.00 76.19 1010 PHE A CA 1
ATOM 7940 C C . PHE A 1 1010 ? -13.734 17.056 33.379 1.00 76.19 1010 PHE A C 1
ATOM 7942 O O . PHE A 1 1010 ? -12.633 16.591 33.096 1.00 76.19 1010 PHE A O 1
ATOM 7949 N N . TYR A 1 1011 ? -14.817 16.890 32.613 1.00 74.62 1011 TYR A N 1
ATOM 7950 C CA . TYR A 1 1011 ? -14.868 16.101 31.370 1.00 74.62 1011 TYR A CA 1
ATOM 7951 C C . TYR A 1 1011 ? -15.363 16.946 30.180 1.00 74.62 1011 TYR A C 1
ATOM 7953 O O . TYR A 1 1011 ? -16.249 17.790 30.350 1.00 74.62 1011 TYR A O 1
ATOM 7961 N N . ASP A 1 1012 ? -14.806 16.701 28.986 1.00 71.19 1012 ASP A N 1
ATOM 7962 C CA . ASP A 1 1012 ? -15.173 17.358 27.718 1.00 71.19 1012 ASP A CA 1
ATOM 7963 C C . ASP A 1 1012 ? -16.343 16.659 27.004 1.00 71.19 1012 ASP A C 1
ATOM 7965 O O . ASP A 1 1012 ? -17.204 17.312 26.412 1.00 71.19 1012 ASP A O 1
ATOM 7969 N N . GLN A 1 1013 ? -16.393 15.330 27.086 1.00 56.72 1013 GLN A N 1
ATOM 7970 C CA . GLN A 1 1013 ? -17.488 14.517 26.590 1.00 56.72 1013 GLN A CA 1
ATOM 7971 C C . GLN A 1 1013 ? -18.524 14.330 27.691 1.00 56.72 1013 GLN A C 1
ATOM 7973 O O . GLN A 1 1013 ? -18.208 14.043 28.850 1.00 56.72 1013 GLN A O 1
ATOM 7978 N N . THR A 1 1014 ? -19.794 14.440 27.310 1.00 43.59 1014 THR A N 1
ATOM 7979 C CA . THR A 1 1014 ? -20.909 14.052 28.166 1.00 43.59 1014 THR A CA 1
ATOM 7980 C C . THR A 1 1014 ? -20.725 12.574 28.488 1.00 43.59 1014 THR A C 1
ATOM 7982 O O . THR A 1 1014 ? -21.049 11.709 27.674 1.00 43.59 1014 THR A O 1
ATOM 7985 N N . ARG A 1 1015 ? -20.232 12.248 29.694 1.00 40.62 1015 ARG A N 1
ATOM 7986 C CA . ARG A 1 1015 ? -20.590 10.962 30.293 1.00 40.62 1015 ARG A CA 1
ATOM 7987 C C . ARG A 1 1015 ? -22.105 10.935 30.214 1.00 40.62 1015 ARG A C 1
ATOM 7989 O O . ARG A 1 1015 ? -22.757 11.828 30.757 1.00 40.62 1015 ARG A O 1
ATOM 7996 N N . VAL A 1 1016 ? -22.634 9.975 29.451 1.00 40.16 1016 VAL A N 1
ATOM 7997 C CA . VAL A 1 1016 ? -24.051 9.615 29.457 1.00 40.16 1016 VAL A CA 1
ATOM 7998 C C . VAL A 1 1016 ? -24.459 9.696 30.912 1.00 40.16 1016 VAL A C 1
ATOM 8000 O O . VAL A 1 1016 ? -23.891 8.955 31.714 1.00 40.16 1016 VAL A O 1
ATOM 8003 N N . GLN A 1 1017 ? -25.301 10.684 31.240 1.00 30.45 1017 GLN A N 1
ATOM 8004 C CA . GLN A 1 1017 ? -25.769 10.923 32.597 1.00 30.45 1017 GLN A CA 1
ATOM 8005 C C . GLN A 1 1017 ? -25.977 9.562 33.244 1.00 30.45 1017 GLN A C 1
ATOM 8007 O O . GLN A 1 1017 ? -26.705 8.733 32.682 1.00 30.45 1017 GLN A O 1
ATOM 8012 N N . GLU A 1 1018 ? -25.326 9.318 34.384 1.00 32.62 1018 GLU A N 1
ATOM 8013 C CA . GLU A 1 1018 ? -25.880 8.364 35.332 1.00 32.62 1018 GLU A CA 1
ATOM 8014 C C . GLU A 1 1018 ? -27.353 8.760 35.444 1.00 32.62 1018 GLU A C 1
ATOM 8016 O O . GLU A 1 1018 ? -27.676 9.883 35.843 1.00 32.62 1018 GLU A O 1
ATOM 8021 N N . ARG A 1 1019 ? -28.217 7.931 34.846 1.00 24.72 1019 ARG A N 1
ATOM 8022 C CA . ARG A 1 1019 ? -29.637 8.231 34.664 1.00 24.72 1019 ARG A CA 1
ATOM 8023 C C . ARG A 1 1019 ? -30.247 8.583 36.031 1.00 24.72 1019 ARG A C 1
ATOM 8025 O O . ARG A 1 1019 ? -29.734 8.099 37.036 1.00 24.72 1019 ARG A O 1
ATOM 8032 N N . PRO A 1 1020 ? -31.304 9.417 36.041 1.00 29.84 1020 PRO A N 1
ATOM 8033 C CA . PRO A 1 1020 ? -31.829 10.097 37.229 1.00 29.84 1020 PRO A CA 1
ATOM 8034 C C . PRO A 1 1020 ? -32.041 9.222 38.463 1.00 29.84 1020 PRO A C 1
ATOM 8036 O O . PRO A 1 1020 ? -32.445 8.046 38.300 1.00 29.84 1020 PRO A O 1
#

Mean predicted aligned error: 19.23 Å

pLDDT: mean 79.36, std 17.16, range [24.72, 98.31]

Foldseek 3Di:
DDQDDDDDAFAQDQDDVVNFDQVVQEFQWKKFFRWTAWALDDPDAPAPCSLVQRQLLSQVCSLCQLVVNNQQGWTWHFDDAAADRQRRGRTATAGNDDPGGRPHAQADNNGHRHSVRNCVVVVFDKDKDFLFPDLPDDQDLDLVSLCVSCVVCRVCVVQVKKKKKWFQFDPDPQRIHIWIFGMWHHHPSFIKTKIWGSYDGPCVQQPPVFKDWRDDDVNGTTIIIGGSSQQSACRPPDPPHGRQDHGPDSTGIIMMITDPRGRDCPGSRMDIRPNWLQFFQQFDFPNGRHDDLVSLVRLLCQQCQNPFRNPCQGLFLWGDQFTKGFDDFFTFGWGRFKWFFFKWAQWDAAPRALFWTLTKTKTWFAFPPRWIKIKIKGRFHGADQFLVGGQFPLSNCLLVVHPQPFAWKKFQQAWFWWAAPVCVVPDDPVRTHPPDTDGGDIFGFPDWDADPNWIWTATPRTIGTADPPPPGSMDIDGSRPVRDLVVSVVVDVQSVCNVVRHMRRQLVDDDPNHRDRMHGRGRGRGTQIDGNNGRIMTIWMWTQDQDAFDDDDDCVLDPPVLVVLLVVPDLPPDDDFLVRSQSVLCNQPVPPNDQPPCPRRTRDRCSSSVSSLPPPRNSSSQNCLSRDKDQLQDPLVVVCPDPVNVVDDPVVSVVCCVSCVSVNCVCVSLPHPSRNNPSIIRTHDPSRVSCRNNVDDNDDPPPDDPVCPQVVSFDPQAFKKKFKAWPVAGQFQWWKFKDFPNHGLDIDTAHPRNIDTDGCVSCPPTDIDMDTDCVSHDLTDMWIFIDRHFAFDTDDDDDHPDDDDPDDDDDLNQQFLQFKKFFAPPAWWWWAADADPVVRGGDDDGPGTHDGGQIKGFGAFLDADQQRQWTKTFIDRDPDTTITTCHHRNDGRMDTDDDDDDLDKDKRWAWSDQAEELPDFIKIKIFIDNADFQFKKKKWKWWDDNGDDPVPTHTQGIDIGTHHSRMGMDTDNSCSCCPPPNVQPTKIWMFIWIDGPPDIDGRSSRTHIYHHDPPPPPPD

Nearest PDB structures (foldseek):
  3frp-assembly1_A  TM=2.881E-01  e=1.808E-04  Naja kaouthia
  8fha-assembly1_A  TM=4.683E-01  e=3.193E-02  Suipraeoptans intestinalis
  8jp0-assembly1_A  TM=4.142E-01  e=3.032E-02  Homo sapiens
  8sgi-assembly1_A  TM=3.792E-01  e=7.695E-02  Homo sapiens
  2dpk-assembly1_A  TM=4.076E-01  e=1.291E-01  Canis lupus familiaris

Radius of gyration: 40.94 Å; Cα contacts (8 Å, |Δi|>4): 2192; chains: 1; bounding box: 87×78×114 Å

Solvent-accessible surface area (backbone atoms only — not comparable to full-at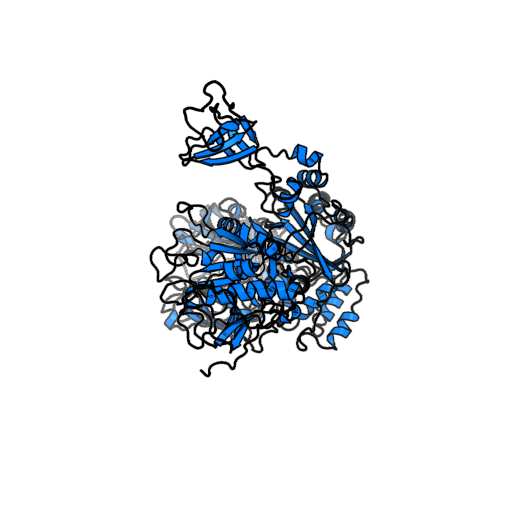om values): 56200 Å² total; per-residue (Å²): 132,85,80,80,73,74,62,42,72,48,52,66,80,83,74,54,73,92,76,47,59,64,86,78,42,48,13,68,38,39,38,38,44,65,57,32,45,41,46,57,77,71,94,83,61,98,56,95,51,48,37,40,41,36,32,48,34,25,57,52,28,28,54,26,51,77,70,73,38,63,65,44,28,49,25,40,36,73,47,78,54,47,47,42,84,68,24,58,44,37,66,38,52,16,23,68,22,68,99,52,45,66,38,70,54,27,48,42,88,77,18,44,81,33,64,61,49,43,36,56,75,71,71,49,49,72,47,78,51,52,61,38,90,48,82,81,59,82,85,63,64,50,63,72,55,33,50,64,49,47,39,70,60,53,50,35,44,75,58,59,29,55,31,40,36,37,17,35,62,41,93,43,95,72,39,45,34,32,30,25,40,34,27,38,33,32,52,95,85,39,56,30,35,29,36,47,30,23,44,71,78,42,56,86,77,60,34,73,93,36,47,46,82,75,43,74,47,87,99,36,28,24,30,30,37,32,36,50,42,62,44,68,34,71,32,93,88,39,85,99,36,32,30,22,25,35,64,91,51,81,51,35,35,43,34,37,36,59,73,74,70,86,54,64,83,84,41,93,43,47,42,70,34,46,67,45,35,68,39,20,40,38,43,75,39,91,91,33,40,62,74,42,58,69,34,49,51,51,49,46,46,37,31,35,63,29,101,61,1,30,46,52,46,22,65,71,49,43,83,34,82,35,27,37,36,86,36,66,62,74,38,62,32,21,29,37,28,54,29,32,46,37,32,37,27,34,22,46,42,88,80,64,36,96,59,26,20,59,4,34,38,32,32,38,30,81,48,77,95,84,39,53,41,34,43,37,41,33,17,18,39,48,65,53,90,42,58,91,68,32,76,20,57,50,57,25,35,61,71,65,76,43,79,90,80,64,57,46,20,36,38,29,76,39,70,34,62,22,32,56,73,88,37,68,100,58,84,45,84,88,64,46,34,89,88,45,64,49,65,54,43,80,38,58,49,77,48,76,52,78,54,96,98,34,45,33,39,25,39,90,85,30,33,36,72,39,52,91,83,77,80,36,45,44,44,86,41,56,57,60,75,80,67,52,58,67,66,45,24,77,75,30,70,44,51,36,22,30,74,72,52,33,77,15,66,42,53,78,54,53,55,96,87,37,79,64,46,56,46,46,26,56,38,33,66,40,30,27,14,30,39,73,88,38,41,27,30,39,43,24,33,31,20,58,60,87,74,74,75,86,72,86,61,54,68,91,79,51,45,85,71,57,59,54,62,58,71,68,57,74,66,79,66,92,70,88,51,48,67,52,49,46,55,48,46,37,69,39,33,78,82,51,87,60,73,71,86,43,75,92,57,37,47,54,85,56,51,46,56,52,54,51,63,45,86,87,38,47,73,52,43,48,68,49,27,37,57,39,60,49,76,58,60,67,53,61,69,66,58,57,67,38,74,88,46,62,85,52,54,72,67,58,51,52,52,48,48,64,63,48,50,75,75,56,51,46,78,66,52,37,72,37,82,85,42,44,65,84,33,46,34,29,30,35,31,71,66,49,45,45,33,59,65,47,70,52,79,65,69,69,78,60,93,57,80,70,58,74,47,85,66,75,70,56,43,89,77,69,17,31,36,35,35,34,30,46,94,92,40,55,43,49,70,41,58,39,37,37,20,42,92,90,39,78,70,46,71,52,57,18,36,89,73,4,38,36,77,40,55,37,87,74,44,66,100,53,68,74,43,79,47,65,60,62,88,80,56,64,92,59,71,71,32,64,18,69,26,70,60,82,39,77,57,82,55,80,88,84,86,71,91,90,73,84,74,90,79,76,90,76,61,76,50,76,37,52,50,74,37,58,26,22,26,26,83,90,32,62,45,57,30,12,62,34,71,36,80,90,77,73,42,66,28,77,60,71,76,46,67,49,51,53,62,42,67,33,37,34,38,31,40,61,43,60,45,69,80,31,31,36,27,33,32,34,30,29,54,80,93,44,70,28,19,28,53,36,19,52,85,58,44,64,30,44,39,71,55,86,68,84,85,72,86,61,72,45,78,47,53,15,41,43,49,75,60,40,47,58,87,42,67,49,35,42,28,32,41,40,41,82,54,61,66,67,43,63,31,41,42,33,34,29,37,64,46,97,84,57,60,84,88,57,38,43,76,66,54,70,50,77,42,49,27,22,84,42,18,44,52,48,72,48,71,45,59,60,42,58,76,56,94,49,62,45,89,43,40,35,44,34,25,38,37,41,30,58,79,92,47,72,46,77,36,66,75,40,32,35,39,35,31,76,64,82,68,76,67,81,71,132

Secondary structure (DSSP, 8-state):
-PPPPSPB--B-----GGGS-HHHHB-SEEEEE-PPB-----SS---TTHHHHHHHHHHHHHHHHHTT-GGG-EEEEE----SHHHHTSSEEEEE-SSTTTTPBSSB-TTS-B-SHHHHHHHT--EEEEES-SSTT-----SHHHHHHHHHHHHHHHHTT--EEEEE--S--TT--EEEEEEEEEEETTEEEEEEEESS---HHHH-GGGEEEEEE-TTS-EEEEEEHHHHTSBPTTSTT-BTT--TT-SSS-EEEEESS----TTSTTEEEPB-----EEEEEETTEEE--HHHHHHHHIIIIISTT---SB-TTSSBPSSEEEE--TTPEEE-SSSEEEEEEE----TTSSTTB--EEEEEEEE-GGG-EEEEEEEEE----SSTTT---HHHHHHHHTSSS-PPPEEEE-S-EEEB-GGGTT---TTT-EEEEEEPSEEEEEEEEEEETTEEEEEETTEEEEEPTTS--SEEEE-TTTT--HHHHHHH-HHHHHHHTTPPEE-TT-EETTEES-EE-TT-EEEEB--BTTB-EEEEEEEESS-----S---TTT--HHHHHHHHTS-S-S--SSHHHHHHHHHHH-TT---SS--TTS-PPTTHHHHHHH-TTTGGGHHHHGGG-EEE----HHHHHTSGGGTTS-HHHHHHHHHHHHTT--HHHHTTSTTS-TTSEEEE--HHHHHHHHH---PPP--SS-----GGGG--TTTSEEEEEEETTEE-TT-EEEEEETTEEEEEEE--TTSEEEE-HHHHTTS-EEEEE-GGGTTTS--EEEEE-SS--------S-TT--------SS------EEEEEPTT---EEEEEEETTTTEEEEEEEEEPPTT-EEEEEEEEEE-TTSSEEEEEEEETTEEEEEEEEETTEESEEE---S---S-EEEEEES-SEEETT--PEEEEEEES--TT-EEEEEEEEPPTT--GGGSEEEEEEEEE-BTTEEEEE--TTHHHHSTTTTSS-EEEEEEEEETTEEEE-GGG-EEEESS-------

Sequence (1020 aa):
MASPSLPIHPDDGIRTPDRMEEPDRTGTAGRWLDVPRLPDYNGLADSWLWSGRTSAATLYNYYCKALGKTSEYIGHKTGKAGPGAVGKYADNLRWLGGSNSDAIAALSDNGRCDLSQLFDKMGWKLQESYLQKSPKDTISTDRPEVDKRFYPIIEAINANNPVLIYTRLANSKNGGHVVVISGWKKQDGDLWLRITDPANPNVMLLGESNLRLVQQKPSSFSEYWVRARRLLETHPKSEGKRLLSYMEMDKIGRYFYVTDQKVDDDKEVVHKIDRTSASRLPFEINKSQTVTAQALESLYQASERGLHGAFPLGSAGQFHSGTDLMVDRGKPICAIARGEVVAARIGAGPGGHPWGDTGFVLLRHPLEANKSIFSLFVHLQREPLHPDRTQAGWLRRLLTDGPDASKPKWRVMADAPTWKDEDKGRFSPVNLQNDQWLAAGLYEEEDRTVEDNGLYVKLEGQWIKIAQDGSAQAKELSAWADFDLEAAARRSQAIAALKDGKVAILDADKKDGKRRWTVEAGEPVGIAGDYLGSPLVHWSVFSKDAVFPVGPLPEKEFGAKDEVKLNELDLSEERGDVLHTQKLIEALDPQKKTIGKMPHGIPAPGEVRHFYRTPVECWRSRYQAVKGLTEFALDLDKFLQHERHKSHTDKEREEFKKNAQLFVFWKDLAQADDFPQEGKAIFVHPVTALRLMAHAEVAPDAKGSRRIEKDDRLHPDEDVTLLLRDANGPVAKAELQVKVDGSVVYQGTTDAAGTLLVPIEAVREKEIEISVDQSVVGEEELVVAVNDTNAPPTLMPGDAPGRQTFNGSDLVPDPHLGLPMRVKKGQHPGFFASWDRSKFEPSGKKLGSLTAGEAIHAERIVFRREDGQYEGLQAFRGKQLGYLWSIWKGEKNVEPEPSAQEKEKRILATWSQRTAHINDHPLLAGRVLNIDDGSELQVTFYAILATGAPELDQELHFDKVKVANSGFAVAFDPHALTADQNLLRSPRPVYCKVRAGEHVFSLREQAITFYDQTRVQERP